Protein AF-0000000087420999 (afdb_homodimer)

Sequence (1184 aa):
MGWEAWYTLAVTALIVGTLAFGRVGADIVFVGGVTLLIAAGVITEKEALQGLSEPSLVTIGALFVVAAGLQETGAMAFLSQYVLGKPSTERAAQARIMLPVAIMSAFLNNTPVVAVMMPVIGDWSKKYGQSVSRLLLPLSYAAILGGTCTLIGTSTNMVINDLLIKAGNPGLGMFEIAWLGLPVSLIGIAYVILFCGRLLPDRRPAISHGDDAREYTIELLVEPGSPLVGRTIEEAGLRHLQGVYLIEIDRGGHVLPAVSPQERLQANDRLVFVGVIDSVIDLQKIRGLQPAPDQIFQLKSPRSERRLLEAVVSTTCPLVGKTIREGRFRTVYNAAVIAVARNGQRLEKKIGDISLWPGDTLLLEAHPSFLERQKNSRDFFLVSMLQDSAQPRHERAWIALGILAAMVTVVSLDFMTMPLAPMLAAGLMLIFRCCGGADARRAVDWQVLIVIAAGFALSQAMTSSGAAEGVSDLLVKAVGNNHPYLALAAIYFITMVFTNLITNVAAAVIIVPIAIKTANDVGVSQLPFVMAVMVAASIALATPMSYQTNLMVYGPGGYRLFDYVKLGAPLSIILWIVTVLLAPQIWPFRPFMGWEAWYTLAVTALIVGTLAFGRVGADIVFVGGVTLLIAAGVITEKEALQGLSEPSLVTIGALFVVAAGLQETGAMAFLSQYVLGKPSTERAAQARIMLPVAIMSAFLNNTPVVAVMMPVIGDWSKKYGQSVSRLLLPLSYAAILGGTCTLIGTSTNMVINDLLIKAGNPGLGMFEIAWLGLPVSLIGIAYVILFCGRLLPDRRPAISHGDDAREYTIELLVEPGSPLVGRTIEEAGLRHLQGVYLIEIDRGGHVLPAVSPQERLQANDRLVFVGVIDSVIDLQKIRGLQPAPDQIFQLKSPRSERRLLEAVVSTTCPLVGKTIREGRFRTVYNAAVIAVARNGQRLEKKIGDISLWPGDTLLLEAHPSFLERQKNSRDFFLVSMLQDSAQPRHERAWIALGILAAMVTVVSLDFMTMPLAPMLAAGLMLIFRCCGGADARRAVDWQVLIVIAAGFALSQAMTSSGAAEGVSDLLVKAVGNNHPYLALAAIYFITMVFTNLITNVAAAVIIVPIAIKTANDVGVSQLPFVMAVMVAASIALATPMSYQTNLMVYGPGGYRLFDYVKLGAPLSIILWIVTVLLAPQIWPFRPF

Foldseek 3Di:
DDPLLVLLVVLLVQLLVVQLVPPDFNLVSLVVSLVVSCVVVLDDPVLLQVLLVQLLLLLLLLLLLLLLLLVLQCLLVVQLVVQQPQAPDLLSNLCSQLVSLLQVLLQHPLVSNLVSCLVVLVLVCQVNVAFSLLRQLSNSQSSLLSLQQFCNSYSQSVLLQSVCVVVVDDGDAGRNSNLLSVVLSVVLSVLSSVCSVPQTDRDGPPPCCVVQAQKWKFKWWQADVWPQAFPFCVRLVNDRQPQKHFAWKQDPNDIHGPRDSRDGDHHGIITIIIGHPVSVLVQLQRTRIGGPPPPDDPLPDPLQQKFKKKWFFAPPAPQAQHFCQRSVVCVVLVKDFRTKTAPSYGDPDDNRGDHDHGGIITTIIHGPVSCVVCCPPNRTPHMGTDPPSRHRSNVCNVVSVVLSVVLSVCSNVVVDDSSVSSNVSSVSSDVVPSDHPVSSVVSRDVSVSSSSSSLSSSLVSCQSSCNLVVVLVVLCVVQDLACVLSSLLVLLVQLLVSLLSRPLNSSLSNSLSNQQNNLVSSPFDSQLSSSSSSSSSSLRQQALPSDDSSVVVCVVSVDDNVSSNSSRVVSSVVSSVSSSVVSCVSPPRHDD/DDPLLVLLVVLLVQLLVVQLVPPDFNLVSLVVSLVVSCVVVLDDPVLLQVLLVQLLLLLLLLLLLLLLLLVLQCLLVVLLVVQQPQDPDLLSNLCSQLVSLLQVLLQHPLVSNLVSCLVVLVLVCQVNVAFSLLRQLSNSQSSLLSLQQFCNSYSQSVLLQSVCVVVPDDGDAGRNSNLLSVVLSVVLSVLSSVCSVPQTDRDGPPPCCVVQAQKWKFKWWQADVWPQAFPFCVRLVNDRQPQKHFAWKQDPNDTHGPRDSRDRDHHGIITIIIGHPVSVLVQLQRTRIGGPPPPDDPLPDPLQQKFKKKWFFAPPAPQAQHFCQRSVVCVVLVKDFRTKTAPSYGDPDDNRGDHDHGGIITTITHGPVSCVVCCPPNRTPHMGTDPPSRHRSNVCNVVSVVLSVVLSVCSNVVVDDSSVSSNVSSVSSDVVPSDHPVSSVVSRDVSVSSSSSSLSSSLVSCQSSCNLVVVLVVLCVVQDLACVLSSLLVLLVQLLVSLLSRPLNSSLSNSLSNLQNNLVSSPFDSQLSSSSSSSSSSLRQQALPSDDSSVVVCVVSVDDNVSSNSSRVVSSVVSSVSSSVVSCVSPPRHDD

Secondary structure (DSSP, 8-state):
--HHHHHHHHHHHHHHHHHHHT-S-HHHHHHHHHHHHHHHTSS-HHHHHGGGG-HHHHHHHHHHHHHHHHHHHTHHHHHHHHHH---SSHHHHHHHHHHHHHHHHHHS-HHHHHHHHHHHHHHHHHHHT--THHHHHHHHHHHHHHHTSSTTSSHHHHHHHHHHHHTTPPPPPTTTTHHHHHHHHHHHHHHHHHHHHHHS----------TTS-PEEEEEEE-TT-TTTT-BTTTTT-TT-TTEEEEEEEETTEEEES--TTPBP-TT-EEEEEE-HHHHHHHHTSTTEEE---SS---SS-GGG-EEEEEEEPTT-TTTTSBTTTTTHHHHHSEEEEEEEETTEE--S-GGGPBP-TT-EEEEEE-THHHHHHTT-TTEEEEEEPTT-PPP-GGGHHHHHHHHHHHHHHHHTTSS-TTHHHHHHHHHHHHTTSS-HHHHHHH--HHHHHHHHHHHHHHHHHHHHSHHHHHHHHHHHHH-TT-HHHHHHHHHHHHHHHHHHS-HHHHHHHHHHHHHHHHHHHTS-SHHHHHHHHHHHH---SSGGGSHHHHHHHHHHT--HHHHHHHHHHHHHHHHHHHHHHHHHHS-SS--/--HHHHHHHHHHHHHHHHHHHT-S-HHHHHHHHHHHHHHHTSS-HHHHHGGGG-HHHHHHHHHHHHHHHHHHHTHHHHHHHHHH---SSHHHHHHHHHHHHHHHHHHS-HHHHHHHHHHHHHHHHHHHT--THHHHHHHHHHHHHHTTSSTTSSHHHHHHHHHHHHTTPPPPPTTTTHHHHHHHHHHHHHHHHHHHHHHS----------TTS-PEEEEEEE-TT-TTTT-BTTTTT-TT-TTEEEEEEEETTEEEES--TTPBP-TT-EEEEEE-HHHHHHHHTSTTEEE---SS---SS-GGG-EEEEEEEPTT-TTTTSBTTTTTHHHHHSEEEEEEEETTEE--S-GGGPBP-TTPEEEEEE-THHHHHHTT-TTEEEEEEPTT-PPP-GGGHHHHHHHHHHHHHHHHTTSS-TTHHHHHHHHHHHHTTSS-HHHHHHH--HHHHHHHHHHHHHHHHHHHHSHHHHHHHHHHHHH-TT-HHHHHHHHHHHHHHHHHHS-HHHHHHHHHHHHHHHHHHHTS-SHHHHHHHHHHHH---SSGGGSHHHHHHHHHHT--HHHHHHHHHHHHHHHHHHHHHHHHHHS-SS--

InterPro domains:
  IPR004680 Citrate transporter-like domain [PF03600] (19-533)
  IPR006037 Regulator of K+ conductance, C-terminal [PF02080] (219-286)
  IPR006037 Regulator of K+ conductance, C-terminal [PF02080] (308-369)
  IPR006037 Regulator of K+ conductance, C-terminal [PS51202] (204-289)
  IPR006037 Regulator of K+ conductance, C-terminal [PS51202] (294-380)
  IPR036721 Regulator of K+ conductance, C-terminal domain superfamily [G3DSA:3.30.70.1450] (212-289)
  IPR036721 Regulator of K+ conductance, C-terminal domain superfamily [G3DSA:3.30.70.1450] (303-378)
  IPR036721 Regulator of K+ conductance, C-terminal domain superfamily [SSF116726] (212-292)
  IPR036721 Regulator of K+ conductance, C-terminal domain superfamily [SSF116726] (296-381)
  IPR051679 Divalent Anion Sodium Symporter-Related Transporters [PTHR43652] (2-589)

Radius of gyration: 32.13 Å; Cα contacts (8 Å, |Δi|>4): 2310; chains: 2; bounding box: 83×83×74 Å

Nearest PDB structures (foldseek):
  6ol1-assembly1_B  TM=7.161E-01  e=6.804E-13  Vibrio cholerae O1 biovar El Tor str. N16961
  6okz-assembly2_A  TM=7.487E-01  e=1.018E-11  Vibrio cholerae O1 biovar El Tor str. N16961
  6ol0-assembly2_B  TM=7.456E-01  e=5.677E-11  Vibrio cholerae O1 biovar El Tor str. N16961
  4f35-assembly1_C  TM=7.192E-01  e=1.129E-10  Vibrio cholerae
  4f35-assembly1_D  TM=7.347E-01  e=3.660E-09  Vibrio cholerae

Organism: NCBI:txid2527985

pLDDT: mean 82.9, std 16.05, range [33.03, 98.25]

Structure (mmCIF, N/CA/C/O backbone):
data_AF-0000000087420999-model_v1
#
loop_
_entity.id
_entity.type
_entity.pdbx_description
1 polymer 'Citrate transporter'
#
loop_
_atom_site.group_PDB
_atom_site.id
_atom_site.type_symbol
_atom_site.label_atom_id
_atom_site.label_alt_id
_atom_site.label_comp_id
_atom_site.label_asym_id
_atom_site.label_entity_id
_atom_site.label_seq_id
_atom_site.pdbx_PDB_ins_code
_atom_site.Cartn_x
_atom_site.Cartn_y
_atom_site.Cartn_z
_atom_site.occupancy
_atom_site.B_iso_or_equiv
_atom_site.auth_seq_id
_atom_site.auth_comp_id
_atom_site.auth_asym_id
_atom_site.auth_atom_id
_atom_site.pdbx_PDB_model_num
ATOM 1 N N . MET A 1 1 ? -13.289 -35.469 14.383 1 84.81 1 MET A N 1
ATOM 2 C CA . MET A 1 1 ? -12.422 -34.5 13.719 1 84.81 1 MET A CA 1
ATOM 3 C C . MET A 1 1 ? -10.953 -34.812 13.992 1 84.81 1 MET A C 1
ATOM 5 O O . MET A 1 1 ? -10.586 -35.188 15.102 1 84.81 1 MET A O 1
ATOM 9 N N . GLY A 1 2 ? -10.18 -34.812 13.016 1 92.25 2 GLY A N 1
ATOM 10 C CA . GLY A 1 2 ? -8.742 -35 13.156 1 92.25 2 GLY A CA 1
ATOM 11 C C . GLY A 1 2 ? -8.062 -33.844 13.828 1 92.25 2 GLY A C 1
ATOM 12 O O . GLY A 1 2 ? -8.688 -32.812 14.102 1 92.25 2 GLY A O 1
ATOM 13 N N . TRP A 1 3 ? -6.812 -33.938 14.227 1 96.19 3 TRP A N 1
ATOM 14 C CA . TRP A 1 3 ? -6.078 -32.875 14.922 1 96.19 3 TRP A CA 1
ATOM 15 C C . TRP A 1 3 ? -5.996 -31.641 14.055 1 96.19 3 TRP A C 1
ATOM 17 O O . TRP A 1 3 ? -5.996 -30.516 14.578 1 96.19 3 TRP A O 1
ATOM 27 N N . GLU A 1 4 ? -5.918 -31.859 12.703 1 97.31 4 GLU A N 1
ATOM 28 C CA . GLU A 1 4 ? -5.859 -30.734 11.781 1 97.31 4 GLU A CA 1
ATOM 29 C C . GLU A 1 4 ? -7.105 -29.859 11.898 1 97.31 4 GLU A C 1
ATOM 31 O O . GLU A 1 4 ? -7.02 -28.641 11.844 1 97.31 4 GLU A O 1
ATOM 36 N N . ALA A 1 5 ? -8.219 -30.5 11.992 1 97.56 5 ALA A N 1
ATOM 37 C CA . ALA A 1 5 ? -9.484 -29.781 12.133 1 97.56 5 ALA A CA 1
ATOM 38 C C . ALA A 1 5 ? -9.523 -29 13.438 1 97.56 5 ALA A C 1
ATOM 40 O O . ALA A 1 5 ? -9.906 -27.828 13.453 1 97.56 5 ALA A O 1
ATOM 41 N N . TRP A 1 6 ? -9.094 -29.578 14.531 1 97.62 6 TRP A N 1
ATOM 42 C CA . TRP A 1 6 ? -9.078 -28.906 15.836 1 97.62 6 TRP A CA 1
ATOM 43 C C . TRP A 1 6 ? -8.086 -27.75 15.844 1 97.62 6 TRP A C 1
ATOM 45 O O . TRP A 1 6 ? -8.359 -26.703 16.422 1 97.62 6 TRP A O 1
ATOM 55 N N . TYR A 1 7 ? -6.914 -28 15.234 1 98.06 7 TYR A N 1
ATOM 56 C CA . TYR A 1 7 ? -5.914 -26.938 15.141 1 98.06 7 TYR A CA 1
ATOM 57 C C . TYR A 1 7 ? -6.441 -25.766 14.328 1 98.06 7 TYR A C 1
ATOM 59 O O . TYR A 1 7 ? -6.234 -24.609 14.695 1 98.06 7 TYR A O 1
ATOM 67 N N . THR A 1 8 ? -7.121 -26.078 13.188 1 98.06 8 THR A N 1
ATOM 68 C CA . THR A 1 8 ? -7.703 -25.031 12.352 1 98.06 8 THR A CA 1
ATOM 69 C C . THR A 1 8 ? -8.742 -24.234 13.133 1 98.06 8 THR A C 1
ATOM 71 O O . THR A 1 8 ? -8.766 -23 13.062 1 98.06 8 THR A O 1
ATOM 74 N N . LEU A 1 9 ? -9.594 -24.906 13.914 1 97.94 9 LEU A N 1
ATOM 75 C CA . LEU A 1 9 ? -10.602 -24.234 14.727 1 97.94 9 LEU A CA 1
ATOM 76 C C . LEU A 1 9 ? -9.953 -23.375 15.812 1 97.94 9 LEU A C 1
ATOM 78 O O . LEU A 1 9 ? -10.438 -22.297 16.125 1 97.94 9 LEU A O 1
ATOM 82 N N . ALA A 1 10 ? -8.906 -23.875 16.375 1 98.19 10 ALA A N 1
ATOM 83 C CA . ALA A 1 10 ? -8.188 -23.109 17.391 1 98.19 10 ALA A CA 1
ATOM 84 C C . ALA A 1 10 ? -7.602 -21.828 16.812 1 98.19 10 ALA A C 1
ATOM 86 O O . ALA A 1 10 ? -7.691 -20.766 17.422 1 98.19 10 ALA A O 1
ATOM 87 N N . VAL A 1 11 ? -6.93 -21.984 15.609 1 98.06 11 VAL A N 1
ATOM 88 C CA . VAL A 1 11 ? -6.352 -20.828 14.953 1 98.06 11 VAL A CA 1
ATOM 89 C C . VAL A 1 11 ? -7.457 -19.844 14.586 1 98.06 11 VAL A C 1
ATOM 91 O O . VAL A 1 11 ? -7.293 -18.625 14.742 1 98.06 11 VAL A O 1
ATOM 94 N N . THR A 1 12 ? -8.586 -20.359 14.062 1 97.44 12 THR A N 1
ATOM 95 C CA . THR A 1 12 ? -9.719 -19.516 13.727 1 97.44 12 THR A CA 1
ATOM 96 C C . THR A 1 12 ? -10.242 -18.781 14.961 1 97.44 12 THR A C 1
ATOM 98 O O . THR A 1 12 ? -10.523 -17.594 14.914 1 97.44 12 THR A O 1
ATOM 101 N N . ALA A 1 13 ? -10.367 -19.484 16.062 1 97.19 13 ALA A N 1
ATOM 102 C CA . ALA A 1 13 ? -10.797 -18.875 17.328 1 97.19 13 ALA A CA 1
ATOM 103 C C . ALA A 1 13 ? -9.828 -17.797 17.781 1 97.19 13 ALA A C 1
ATOM 105 O O . ALA A 1 13 ? -10.242 -16.766 18.312 1 97.19 13 ALA A O 1
ATOM 106 N N . LEU A 1 14 ? -8.578 -18.094 17.562 1 96.69 14 LEU A N 1
ATOM 107 C CA . LEU A 1 14 ? -7.562 -17.109 17.891 1 96.69 14 LEU A CA 1
ATOM 108 C C . LEU A 1 14 ? -7.723 -15.852 17.047 1 96.69 14 LEU A C 1
ATOM 110 O O . LEU A 1 14 ? -7.594 -14.734 17.547 1 96.69 14 LEU A O 1
ATOM 114 N N . ILE A 1 15 ? -7.953 -16.031 15.758 1 96.69 15 ILE A N 1
ATOM 115 C CA . ILE A 1 15 ? -8.156 -14.922 14.844 1 96.69 15 ILE A CA 1
ATOM 116 C C . ILE A 1 15 ? -9.375 -14.109 15.281 1 96.69 15 ILE A C 1
ATOM 118 O O . ILE A 1 15 ? -9.289 -12.891 15.445 1 96.69 15 ILE A O 1
ATOM 122 N N . VAL A 1 16 ? -10.484 -14.766 15.555 1 95.44 16 VAL A N 1
ATOM 123 C CA . VAL A 1 16 ? -11.734 -14.117 15.953 1 95.44 16 VAL A CA 1
ATOM 124 C C . VAL A 1 16 ? -11.539 -13.398 17.281 1 95.44 16 VAL A C 1
ATOM 126 O O . VAL A 1 16 ? -11.938 -12.242 17.438 1 95.44 16 VAL A O 1
ATOM 129 N N . GLY A 1 17 ? -10.914 -14.055 18.219 1 95.06 17 GLY A N 1
ATOM 130 C CA . GLY A 1 17 ? -10.672 -13.461 19.531 1 95.06 17 GLY A CA 1
ATOM 131 C C . GLY A 1 17 ? -9.812 -12.211 19.469 1 95.06 17 GLY A C 1
ATOM 132 O O . GLY A 1 17 ? -10.117 -11.203 20.109 1 95.06 17 GLY A O 1
ATOM 133 N N . THR A 1 18 ? -8.766 -12.328 18.703 1 94.12 18 THR A N 1
ATOM 134 C CA . THR A 1 18 ? -7.848 -11.195 18.594 1 94.12 18 THR A CA 1
ATOM 135 C C . THR A 1 18 ? -8.531 -10.016 17.891 1 94.12 18 THR A C 1
ATOM 137 O O . THR A 1 18 ? -8.344 -8.859 18.297 1 94.12 18 THR A O 1
ATOM 140 N N . LEU A 1 19 ? -9.266 -10.242 16.891 1 91.75 19 LEU A N 1
ATOM 141 C CA . LEU A 1 19 ? -9.945 -9.18 16.156 1 91.75 19 LEU A CA 1
ATOM 142 C C . LEU A 1 19 ? -11.039 -8.547 17.016 1 91.75 19 LEU A C 1
ATOM 144 O O . LEU A 1 19 ? -11.266 -7.34 16.938 1 91.75 19 LEU A O 1
ATOM 148 N N . ALA A 1 20 ? -11.719 -9.328 17.781 1 88.94 20 ALA A N 1
ATOM 149 C CA . ALA A 1 20 ? -12.789 -8.836 18.641 1 88.94 20 ALA A CA 1
ATOM 150 C C . ALA A 1 20 ? -12.266 -7.828 19.672 1 88.94 20 ALA A C 1
ATOM 152 O O . ALA A 1 20 ? -12.961 -6.887 20.047 1 88.94 20 ALA A O 1
ATOM 153 N N . PHE A 1 21 ? -11.055 -7.961 20 1 85.5 21 PHE A N 1
ATOM 154 C CA . PHE A 1 21 ? -10.469 -7.059 20.984 1 85.5 21 PHE A CA 1
ATOM 155 C C . PHE A 1 21 ? -10.023 -5.758 20.312 1 85.5 21 PHE A C 1
ATOM 157 O O . PHE A 1 21 ? -9.828 -4.746 21 1 85.5 21 PHE A O 1
ATOM 164 N N . GLY A 1 22 ? -9.805 -5.734 19.078 1 77.5 22 GLY A N 1
ATOM 165 C CA . GLY A 1 22 ? -9.648 -4.527 18.297 1 77.5 22 GLY A CA 1
ATOM 166 C C . GLY A 1 22 ? -8.273 -3.898 18.422 1 77.5 22 GLY A C 1
ATOM 167 O O . GLY A 1 22 ? -8.078 -2.742 18.047 1 77.5 22 GLY A O 1
ATOM 168 N N . ARG A 1 23 ? -7.27 -4.551 18.875 1 78.69 23 ARG A N 1
ATOM 169 C CA . ARG A 1 23 ? -5.977 -3.936 19.141 1 78.69 23 ARG A CA 1
ATOM 170 C C . ARG A 1 23 ? -5.027 -4.109 17.969 1 78.69 23 ARG A C 1
ATOM 172 O O . ARG A 1 23 ? -4.109 -3.305 17.781 1 78.69 23 ARG A O 1
ATOM 179 N N . VAL A 1 24 ? -5.266 -5.172 17.172 1 87.56 24 VAL A N 1
ATOM 180 C CA . VAL A 1 24 ? -4.344 -5.492 16.094 1 87.56 24 VAL A CA 1
ATOM 181 C C . VAL A 1 24 ? -5.086 -5.473 14.758 1 87.56 24 VAL A C 1
ATOM 183 O O . VAL A 1 24 ? -6.262 -5.844 14.688 1 87.56 24 VAL A O 1
ATOM 186 N N . GLY A 1 25 ? -4.406 -4.984 13.781 1 89.69 25 GLY A N 1
ATOM 187 C CA . GLY A 1 25 ? -5.004 -4.953 12.453 1 89.69 25 GLY A CA 1
ATOM 188 C C . GLY A 1 25 ? -5.359 -6.332 11.93 1 89.69 25 GLY A C 1
ATOM 189 O O . GLY A 1 25 ? -4.648 -7.305 12.188 1 89.69 25 GLY A O 1
ATOM 190 N N . ALA A 1 26 ? -6.453 -6.359 11.219 1 92.69 26 ALA A N 1
ATOM 191 C CA . ALA A 1 26 ? -6.957 -7.625 10.695 1 92.69 26 ALA A CA 1
ATOM 192 C C . ALA A 1 26 ? -5.945 -8.266 9.75 1 92.69 26 ALA A C 1
ATOM 194 O O . ALA A 1 26 ? -5.816 -9.492 9.719 1 92.69 26 ALA A O 1
ATOM 195 N N . ASP A 1 27 ? -5.234 -7.465 8.977 1 94.12 27 ASP A N 1
ATOM 196 C CA . ASP A 1 27 ? -4.246 -7.98 8.031 1 94.12 27 ASP A CA 1
ATOM 197 C C . ASP A 1 27 ? -3.15 -8.758 8.758 1 94.12 27 ASP A C 1
ATOM 199 O O . ASP A 1 27 ? -2.824 -9.883 8.375 1 94.12 27 ASP A O 1
ATOM 203 N N . ILE A 1 28 ? -2.666 -8.234 9.844 1 94.75 28 ILE A N 1
ATOM 204 C CA . ILE A 1 28 ? -1.601 -8.859 10.617 1 94.75 28 ILE A CA 1
ATOM 205 C C . ILE A 1 28 ? -2.115 -10.148 11.258 1 94.75 28 ILE A C 1
ATOM 207 O O . ILE A 1 28 ? -1.438 -11.18 11.234 1 94.75 28 ILE A O 1
ATOM 211 N N . VAL A 1 29 ? -3.332 -10.109 11.773 1 95.81 29 VAL A N 1
ATOM 212 C CA . VAL A 1 29 ? -3.916 -11.25 12.469 1 95.81 29 VAL A CA 1
ATOM 213 C C . VAL A 1 29 ? -4.145 -12.398 11.492 1 95.81 29 VAL A C 1
ATOM 215 O O . VAL A 1 29 ? -3.801 -13.547 11.781 1 95.81 29 VAL A O 1
ATOM 218 N N . PHE A 1 30 ? -4.656 -12.078 10.352 1 97.06 30 PHE A N 1
ATOM 219 C CA . PHE A 1 30 ? -4.949 -13.109 9.367 1 97.06 30 PHE A CA 1
ATOM 220 C C . PHE A 1 30 ? -3.664 -13.719 8.82 1 97.06 30 PHE A C 1
ATOM 222 O O . PHE A 1 30 ? -3.553 -14.938 8.688 1 97.06 30 PHE A O 1
ATOM 229 N N . VAL A 1 31 ? -2.691 -12.914 8.453 1 97.06 31 VAL A N 1
ATOM 230 C CA . VAL A 1 31 ? -1.422 -13.43 7.949 1 97.06 31 VAL A CA 1
ATOM 231 C C . VAL A 1 31 ? -0.745 -14.281 9.016 1 97.06 31 VAL A C 1
ATOM 233 O O . VAL A 1 31 ? -0.17 -15.328 8.711 1 97.06 31 VAL A O 1
ATOM 236 N N . GLY A 1 32 ? -0.788 -13.789 10.258 1 97.25 32 GLY A N 1
ATOM 237 C CA . GLY A 1 32 ? -0.264 -14.586 11.352 1 97.25 32 GLY A CA 1
ATOM 238 C C . GLY A 1 32 ? -0.926 -15.945 11.469 1 97.25 32 GLY A C 1
ATOM 239 O O . GLY A 1 32 ? -0.248 -16.969 11.648 1 97.25 32 GLY A O 1
ATOM 240 N N . GLY A 1 33 ? -2.266 -15.977 11.422 1 97.62 33 GLY A N 1
ATOM 241 C CA . GLY A 1 33 ? -2.996 -17.234 11.469 1 97.62 33 GLY A CA 1
ATOM 242 C C . GLY A 1 33 ? -2.623 -18.188 10.352 1 97.62 33 GLY A C 1
ATOM 243 O O . GLY A 1 33 ? -2.406 -19.375 10.586 1 97.62 33 GLY A O 1
ATOM 244 N N . VAL A 1 34 ? -2.508 -17.672 9.125 1 97.69 34 VAL A N 1
ATOM 245 C CA . VAL A 1 34 ? -2.156 -18.5 7.969 1 97.69 34 VAL A CA 1
ATOM 246 C C . VAL A 1 34 ? -0.739 -19.047 8.133 1 97.69 34 VAL A C 1
ATOM 248 O O . VAL A 1 34 ? -0.468 -20.203 7.801 1 97.69 34 VAL A O 1
ATOM 251 N N . THR A 1 35 ? 0.16 -18.203 8.641 1 97.81 35 THR A N 1
ATOM 252 C CA . THR A 1 35 ? 1.534 -18.625 8.883 1 97.81 35 THR A CA 1
ATOM 253 C C . THR A 1 35 ? 1.573 -19.797 9.852 1 97.81 35 THR A C 1
ATOM 255 O O . THR A 1 35 ? 2.314 -20.766 9.641 1 97.81 35 THR A O 1
ATOM 258 N N . LEU A 1 36 ? 0.751 -19.734 10.875 1 97.88 36 LEU A N 1
ATOM 259 C CA . LEU A 1 36 ? 0.679 -20.812 11.844 1 97.88 36 LEU A CA 1
ATOM 260 C C . LEU A 1 36 ? 0.142 -22.094 11.203 1 97.88 36 LEU A C 1
ATOM 262 O O . LEU A 1 36 ? 0.597 -23.188 11.516 1 97.88 36 LEU A O 1
ATOM 266 N N . LEU A 1 37 ? -0.816 -21.953 10.32 1 98.19 37 LEU A N 1
ATOM 267 C CA . LEU A 1 37 ? -1.403 -23.109 9.648 1 98.19 37 LEU A CA 1
ATOM 268 C C . LEU A 1 37 ? -0.391 -23.766 8.719 1 98.19 37 LEU A C 1
ATOM 270 O O . LEU A 1 37 ? -0.318 -25 8.648 1 98.19 37 LEU A O 1
ATOM 274 N N . ILE A 1 38 ? 0.401 -22.953 7.992 1 97.56 38 ILE A N 1
ATOM 275 C CA . ILE A 1 38 ? 1.443 -23.484 7.125 1 97.56 38 ILE A CA 1
ATOM 276 C C . ILE A 1 38 ? 2.512 -24.188 7.965 1 97.56 38 ILE A C 1
ATOM 278 O O . ILE A 1 38 ? 2.938 -25.297 7.645 1 97.56 38 ILE A O 1
ATOM 282 N N . ALA A 1 39 ? 2.916 -23.547 9.055 1 96.56 39 ALA A N 1
ATOM 283 C CA . ALA A 1 39 ? 3.975 -24.062 9.922 1 96.56 39 ALA A CA 1
ATOM 284 C C . ALA A 1 39 ? 3.586 -25.422 10.508 1 96.56 39 ALA A C 1
ATOM 286 O O . ALA A 1 39 ? 4.438 -26.297 10.688 1 96.56 39 ALA A O 1
ATOM 287 N N . ALA A 1 40 ? 2.301 -25.594 10.742 1 96.88 40 ALA A N 1
ATOM 288 C CA . ALA A 1 40 ? 1.816 -26.844 11.328 1 96.88 40 ALA A CA 1
ATOM 289 C C . ALA A 1 40 ? 1.58 -27.906 10.25 1 96.88 40 ALA A C 1
ATOM 291 O O . ALA A 1 40 ? 1.368 -29.078 10.562 1 96.88 40 ALA A O 1
ATOM 292 N N . GLY A 1 41 ? 1.567 -27.484 9 1 95.75 41 GLY A N 1
ATOM 293 C CA . GLY A 1 41 ? 1.383 -28.422 7.898 1 95.75 41 GLY A CA 1
ATOM 294 C C . GLY A 1 41 ? -0.076 -28.703 7.602 1 95.75 41 GLY A C 1
ATOM 295 O O . GLY A 1 41 ? -0.395 -29.703 6.945 1 95.75 41 GLY A O 1
ATOM 296 N N . VAL A 1 42 ? -0.978 -27.938 8.148 1 97.12 42 VAL A N 1
ATOM 297 C CA . VAL A 1 42 ? -2.404 -28.109 7.906 1 97.12 42 VAL A CA 1
ATOM 298 C C . VAL A 1 42 ? -2.723 -27.797 6.445 1 97.12 42 VAL A C 1
ATOM 300 O O . VAL A 1 42 ? -3.545 -28.469 5.82 1 97.12 42 VAL A O 1
ATOM 303 N N . ILE A 1 43 ? -2.109 -26.719 5.918 1 96.5 43 ILE A N 1
ATOM 304 C CA . ILE A 1 43 ? -2.203 -26.391 4.5 1 96.5 43 ILE A CA 1
ATOM 305 C C . ILE A 1 43 ? -0.802 -26.203 3.924 1 96.5 43 ILE A C 1
ATOM 307 O O . ILE A 1 43 ? 0.119 -25.797 4.637 1 96.5 43 ILE A O 1
ATOM 311 N N . THR A 1 44 ? -0.69 -26.547 2.705 1 96.5 44 THR A N 1
ATOM 312 C CA . THR A 1 44 ? 0.59 -26.375 2.027 1 96.5 44 THR A CA 1
ATOM 313 C C . THR A 1 44 ? 0.808 -24.906 1.655 1 96.5 44 THR A C 1
ATOM 315 O O . THR A 1 44 ? -0.137 -24.125 1.646 1 96.5 44 THR A O 1
ATOM 318 N N . GLU A 1 45 ? 2.029 -24.547 1.4 1 95.31 45 GLU A N 1
ATOM 319 C CA . GLU A 1 45 ? 2.365 -23.203 0.948 1 95.31 45 GLU A CA 1
ATOM 320 C C . GLU A 1 45 ? 1.634 -22.859 -0.345 1 95.31 45 GLU A C 1
ATOM 322 O O . GLU A 1 45 ? 1.124 -21.734 -0.496 1 95.31 45 GLU A O 1
ATOM 327 N N . LYS A 1 46 ? 1.609 -23.797 -1.215 1 94.25 46 LYS A N 1
ATOM 328 C CA . LYS A 1 46 ? 0.938 -23.578 -2.492 1 94.25 46 LYS A CA 1
ATOM 329 C C . LYS A 1 46 ? -0.542 -23.266 -2.291 1 94.25 46 LYS A C 1
ATOM 331 O O . LYS A 1 46 ? -1.074 -22.344 -2.904 1 94.25 46 LYS A O 1
ATOM 336 N N . GLU A 1 47 ? -1.141 -24.031 -1.415 1 95.5 47 GLU A N 1
ATOM 337 C CA . GLU A 1 47 ? -2.553 -23.812 -1.114 1 95.5 47 GLU A CA 1
ATOM 338 C C . GLU A 1 47 ? -2.775 -22.438 -0.478 1 95.5 47 GLU A C 1
ATOM 340 O O . GLU A 1 47 ? -3.732 -21.734 -0.817 1 95.5 47 GLU A O 1
ATOM 345 N N . ALA A 1 48 ? -1.905 -22.125 0.407 1 96.06 48 ALA A N 1
ATOM 346 C CA . ALA A 1 48 ? -2.031 -20.859 1.13 1 96.06 48 ALA A CA 1
ATOM 347 C C . ALA A 1 48 ? -1.842 -19.672 0.193 1 96.06 48 ALA A C 1
ATOM 349 O O . ALA A 1 48 ? -2.545 -18.656 0.308 1 96.06 48 ALA A O 1
ATOM 350 N N . LEU A 1 49 ? -0.963 -19.797 -0.765 1 96 49 LEU A N 1
ATOM 351 C CA . LEU A 1 49 ? -0.603 -18.672 -1.626 1 96 49 LEU A CA 1
ATOM 352 C C . LEU A 1 49 ? -1.592 -18.531 -2.777 1 96 49 LEU A C 1
ATOM 354 O O . LEU A 1 49 ? -1.641 -17.5 -3.436 1 96 49 LEU A O 1
ATOM 358 N N . GLN A 1 50 ? -2.371 -19.516 -3.014 1 93.88 50 GLN A N 1
ATOM 359 C CA . GLN A 1 50 ? -3.35 -19.484 -4.098 1 93.88 50 GLN A CA 1
ATOM 360 C C . GLN A 1 50 ? -4.379 -18.391 -3.881 1 93.88 50 GLN A C 1
ATOM 362 O O . GLN A 1 50 ? -4.965 -17.875 -4.84 1 93.88 50 GLN A O 1
ATOM 367 N N . GLY A 1 51 ? -4.57 -18.062 -2.662 1 92.69 51 GLY A N 1
ATOM 368 C CA . GLY A 1 51 ? -5.492 -17 -2.344 1 92.69 51 GLY A CA 1
ATOM 369 C C . GLY A 1 51 ? -5.109 -15.672 -2.977 1 92.69 51 GLY A C 1
ATOM 370 O O . GLY A 1 51 ? -5.973 -14.836 -3.256 1 92.69 51 GLY A O 1
ATOM 371 N N . LEU A 1 52 ? -3.846 -15.508 -3.271 1 95.5 52 LEU A N 1
ATOM 372 C CA . LEU A 1 52 ? -3.334 -14.266 -3.844 1 95.5 52 LEU A CA 1
ATOM 373 C C . LEU A 1 52 ? -3.668 -14.172 -5.328 1 95.5 52 LEU A C 1
ATOM 375 O O . LEU A 1 52 ? -3.635 -13.086 -5.91 1 95.5 52 LEU A O 1
ATOM 379 N N . SER A 1 53 ? -4.004 -15.281 -5.902 1 95.75 53 SER A N 1
ATOM 380 C CA . SER A 1 53 ? -4.25 -15.289 -7.344 1 95.75 53 SER A CA 1
ATOM 381 C C . SER A 1 53 ? -5.742 -15.406 -7.645 1 95.75 53 SER A C 1
ATOM 383 O O . SER A 1 53 ? -6.129 -15.742 -8.766 1 95.75 53 SER A O 1
ATOM 385 N N . GLU A 1 54 ? -6.574 -15.195 -6.613 1 96.12 54 GLU A N 1
ATOM 386 C CA . GLU A 1 54 ? -8.016 -15.227 -6.84 1 96.12 54 GLU A CA 1
ATOM 387 C C . GLU A 1 54 ? -8.477 -14.008 -7.633 1 96.12 54 GLU A C 1
ATOM 389 O O . GLU A 1 54 ? -8 -12.891 -7.402 1 96.12 54 GLU A O 1
ATOM 394 N N . PRO A 1 55 ? -9.414 -14.164 -8.57 1 96.06 55 PRO A N 1
ATOM 395 C CA . PRO A 1 55 ? -9.867 -13.07 -9.43 1 96.06 55 PRO A CA 1
ATOM 396 C C . PRO A 1 55 ? -10.438 -11.898 -8.641 1 96.06 55 PRO A C 1
ATOM 398 O O . PRO A 1 55 ? -10.258 -10.742 -9.031 1 96.06 55 PRO A O 1
ATOM 401 N N . SER A 1 56 ? -11.086 -12.219 -7.555 1 95.81 56 SER A N 1
ATOM 402 C CA . SER A 1 56 ? -11.695 -11.156 -6.766 1 95.81 56 SER A CA 1
ATOM 403 C C . SER A 1 56 ? -10.648 -10.172 -6.246 1 95.81 56 SER A C 1
ATOM 405 O O . SER A 1 56 ? -10.906 -8.977 -6.145 1 95.81 56 SER A O 1
ATOM 407 N N . LEU A 1 57 ? -9.477 -10.695 -5.922 1 96 57 LEU A N 1
ATOM 408 C CA . LEU A 1 57 ? -8.43 -9.836 -5.375 1 96 57 LEU A CA 1
ATOM 409 C C . LEU A 1 57 ? -8.023 -8.766 -6.379 1 96 57 LEU A C 1
ATOM 411 O O . LEU A 1 57 ? -7.949 -7.586 -6.035 1 96 57 LEU A O 1
ATOM 415 N N . VAL A 1 58 ? -7.781 -9.109 -7.586 1 95.94 58 VAL A N 1
ATOM 416 C CA . VAL A 1 58 ? -7.355 -8.188 -8.633 1 95.94 58 VAL A CA 1
ATOM 417 C C . VAL A 1 58 ? -8.5 -7.25 -9 1 95.94 58 VAL A C 1
ATOM 419 O O . VAL A 1 58 ? -8.289 -6.059 -9.242 1 95.94 58 VAL A O 1
ATOM 422 N N . THR A 1 59 ? -9.688 -7.824 -9.016 1 96.25 59 THR A N 1
ATOM 423 C CA . THR A 1 59 ? -10.867 -7.023 -9.328 1 96.25 59 THR A CA 1
ATOM 424 C C . THR A 1 59 ? -11.047 -5.91 -8.297 1 96.25 59 THR A C 1
ATOM 426 O O . THR A 1 59 ? -11.25 -4.75 -8.664 1 96.25 59 THR A O 1
ATOM 429 N N . ILE A 1 60 ? -10.992 -6.297 -7.059 1 96.06 60 ILE A N 1
ATOM 430 C CA . ILE A 1 60 ? -11.172 -5.34 -5.973 1 96.06 60 ILE A CA 1
ATOM 431 C C . ILE A 1 60 ? -10.078 -4.277 -6.031 1 96.06 60 ILE A C 1
ATOM 433 O O . ILE A 1 60 ? -10.352 -3.084 -5.895 1 96.06 60 ILE A O 1
ATOM 437 N N . GLY A 1 61 ? -8.828 -4.719 -6.242 1 95.88 61 GLY A N 1
ATOM 438 C CA . GLY A 1 61 ? -7.738 -3.768 -6.402 1 95.88 61 GLY A CA 1
ATOM 439 C C . GLY A 1 61 ? -7.98 -2.764 -7.512 1 95.88 61 GLY A C 1
ATOM 440 O O . GLY A 1 61 ? -7.754 -1.565 -7.336 1 95.88 61 GLY A O 1
ATOM 441 N N . ALA A 1 62 ? -8.422 -3.219 -8.633 1 96.69 62 ALA A N 1
ATOM 442 C CA . ALA A 1 62 ? -8.703 -2.354 -9.773 1 96.69 62 ALA A CA 1
ATOM 443 C C . ALA A 1 62 ? -9.852 -1.402 -9.469 1 96.69 62 ALA A C 1
ATOM 445 O O . ALA A 1 62 ? -9.844 -0.246 -9.898 1 96.69 62 ALA A O 1
ATOM 446 N N . LEU A 1 63 ? -10.789 -1.896 -8.742 1 95.94 63 LEU A N 1
ATOM 447 C CA . LEU A 1 63 ? -11.953 -1.077 -8.43 1 95.94 63 LEU A CA 1
ATOM 448 C C . LEU A 1 63 ? -11.578 0.067 -7.492 1 95.94 63 LEU A C 1
ATOM 450 O O . LEU A 1 63 ? -12.188 1.138 -7.539 1 95.94 63 LEU A O 1
ATOM 454 N N . PHE A 1 64 ? -10.594 -0.133 -6.625 1 94.88 64 PHE A N 1
ATOM 455 C CA . PHE A 1 64 ? -10.102 0.968 -5.805 1 94.88 64 PHE A CA 1
ATOM 456 C C . PHE A 1 64 ? -9.602 2.113 -6.68 1 94.88 64 PHE A C 1
ATOM 458 O O . PHE A 1 64 ? -9.82 3.283 -6.363 1 94.88 64 PHE A O 1
ATOM 465 N N . VAL A 1 65 ? -8.938 1.761 -7.762 1 95.5 65 VAL A N 1
ATOM 466 C CA . VAL A 1 65 ? -8.398 2.764 -8.672 1 95.5 65 VAL A CA 1
ATOM 467 C C . VAL A 1 65 ? -9.539 3.475 -9.391 1 95.5 65 VAL A C 1
ATOM 469 O O . VAL A 1 65 ? -9.516 4.699 -9.555 1 95.5 65 VAL A O 1
ATOM 472 N N . VAL A 1 66 ? -10.516 2.707 -9.781 1 95.62 66 VAL A N 1
ATOM 473 C CA . VAL A 1 66 ? -11.68 3.293 -10.43 1 95.62 66 VAL A CA 1
ATOM 474 C C . VAL A 1 66 ? -12.375 4.262 -9.477 1 95.62 66 VAL A C 1
ATOM 476 O O . VAL A 1 66 ? -12.727 5.379 -9.867 1 95.62 66 VAL A O 1
ATOM 479 N N . ALA A 1 67 ? -12.57 3.838 -8.281 1 92.88 67 ALA A N 1
ATOM 480 C CA . ALA A 1 67 ? -13.188 4.688 -7.266 1 92.88 67 ALA A CA 1
ATOM 481 C C . ALA A 1 67 ? -12.383 5.969 -7.059 1 92.88 67 ALA A C 1
ATOM 483 O O . ALA A 1 67 ? -12.953 7.043 -6.855 1 92.88 67 ALA A O 1
ATOM 484 N N . ALA A 1 68 ? -11.078 5.848 -7.09 1 90.62 68 ALA A N 1
ATOM 485 C CA . ALA A 1 68 ? -10.203 7.012 -6.949 1 90.62 68 ALA A CA 1
ATOM 486 C C . ALA A 1 68 ? -10.438 8.008 -8.086 1 90.62 68 ALA A C 1
ATOM 488 O O . ALA A 1 68 ? -10.438 9.219 -7.863 1 90.62 68 ALA A O 1
ATOM 489 N N . GLY A 1 69 ? -10.516 7.473 -9.289 1 92.62 69 GLY A N 1
ATOM 490 C CA . GLY A 1 69 ? -10.82 8.344 -10.414 1 92.62 69 GLY A CA 1
ATOM 491 C C . GLY A 1 69 ? -12.109 9.125 -10.234 1 92.62 69 GLY A C 1
ATOM 492 O O . GLY A 1 69 ? -12.172 10.32 -10.531 1 92.62 69 GLY A O 1
ATOM 493 N N . LEU A 1 70 ? -13.078 8.484 -9.703 1 91.06 70 LEU A N 1
ATOM 494 C CA . LEU A 1 70 ? -14.367 9.125 -9.469 1 91.06 70 LEU A CA 1
ATOM 495 C C . LEU A 1 70 ? -14.258 10.164 -8.359 1 91.06 70 LEU A C 1
ATOM 497 O O . LEU A 1 70 ? -14.867 11.234 -8.438 1 91.06 70 LEU A O 1
ATOM 501 N N . GLN A 1 71 ? -13.523 9.875 -7.375 1 85.06 71 GLN A N 1
ATOM 502 C CA . GLN A 1 71 ? -13.336 10.789 -6.258 1 85.06 71 GLN A CA 1
ATOM 503 C C . GLN A 1 71 ? -12.531 12.016 -6.68 1 85.06 71 GLN A C 1
ATOM 505 O O . GLN A 1 71 ? -12.891 13.148 -6.348 1 85.06 71 GLN A O 1
ATOM 510 N N . GLU A 1 72 ? -11.461 11.758 -7.453 1 82.94 72 GLU A N 1
ATOM 511 C CA . GLU A 1 72 ? -10.555 12.828 -7.848 1 82.94 72 GLU A CA 1
ATOM 512 C C . GLU A 1 72 ? -11.211 13.758 -8.867 1 82.94 72 GLU A C 1
ATOM 514 O O . GLU A 1 72 ? -10.844 14.93 -8.977 1 82.94 72 GLU A O 1
ATOM 519 N N . THR A 1 73 ? -12.164 13.266 -9.555 1 86.25 73 THR A N 1
ATOM 520 C CA . THR A 1 73 ? -12.828 14.078 -10.562 1 86.25 73 THR A CA 1
ATOM 521 C C . THR A 1 73 ? -14.039 14.797 -9.969 1 86.25 73 THR A C 1
ATOM 523 O O . THR A 1 73 ? -14.625 15.672 -10.602 1 86.25 73 THR A O 1
ATOM 526 N N . GLY A 1 74 ? -14.414 14.422 -8.766 1 79.38 74 GLY A N 1
ATOM 527 C CA . GLY A 1 74 ? -15.586 15.016 -8.133 1 79.38 74 GLY A CA 1
ATOM 528 C C . GLY A 1 74 ? -16.891 14.438 -8.641 1 79.38 74 GLY A C 1
ATOM 529 O O . GLY A 1 74 ? -17.969 14.977 -8.367 1 79.38 74 GLY A O 1
ATOM 530 N N . ALA A 1 75 ? -16.797 13.438 -9.359 1 82.62 75 ALA A N 1
ATOM 531 C CA . ALA A 1 75 ? -18 12.82 -9.914 1 82.62 75 ALA A CA 1
ATOM 532 C C . ALA A 1 75 ? -18.953 12.375 -8.805 1 82.62 75 ALA A C 1
ATOM 534 O O . ALA A 1 75 ? -20.172 12.477 -8.945 1 82.62 75 ALA A O 1
ATOM 535 N N . MET A 1 76 ? -18.484 11.969 -7.734 1 76.88 76 MET A N 1
ATOM 536 C CA . MET A 1 76 ? -19.297 11.508 -6.617 1 76.88 76 MET A CA 1
ATOM 537 C C . MET A 1 76 ? -20.031 12.68 -5.973 1 76.88 76 MET A C 1
ATOM 539 O O . MET A 1 76 ? -21.219 12.562 -5.633 1 76.88 76 MET A O 1
ATOM 543 N N . ALA A 1 77 ? -19.25 13.719 -5.809 1 68.62 77 ALA A N 1
ATOM 544 C CA . ALA A 1 77 ? -19.844 14.914 -5.215 1 68.62 77 ALA A CA 1
ATOM 545 C C . ALA A 1 77 ? -20.922 15.5 -6.125 1 68.62 77 ALA A C 1
ATOM 547 O O . ALA A 1 77 ? -21.953 15.984 -5.645 1 68.62 77 ALA A O 1
ATOM 548 N N . PHE A 1 78 ? -20.609 15.383 -7.395 1 65.56 78 PHE A N 1
ATOM 549 C CA . PHE A 1 78 ? -21.562 15.883 -8.375 1 65.56 78 PHE A CA 1
ATOM 550 C C . PHE A 1 78 ? -22.891 15.148 -8.258 1 65.56 78 PHE A C 1
ATOM 552 O O . PHE A 1 78 ? -23.969 15.773 -8.305 1 65.56 78 PHE A O 1
ATOM 559 N N . LEU A 1 79 ? -22.812 13.992 -8.039 1 65.94 79 LEU A N 1
ATOM 560 C CA . LEU A 1 79 ? -24 13.164 -7.938 1 65.94 79 LEU A CA 1
ATOM 561 C C . LEU A 1 79 ? -24.797 13.508 -6.684 1 65.94 79 LEU A C 1
ATOM 563 O O . LEU A 1 79 ? -26.031 13.438 -6.684 1 65.94 79 LEU A O 1
ATOM 567 N N . SER A 1 80 ? -24.141 14.023 -5.711 1 63.88 80 SER A N 1
ATOM 568 C CA . SER A 1 80 ? -24.781 14.297 -4.422 1 63.88 80 SER A CA 1
ATOM 569 C C . SER A 1 80 ? -25.469 15.648 -4.418 1 63.88 80 SER A C 1
ATOM 571 O O . SER A 1 80 ? -26.562 15.789 -3.859 1 63.88 80 SER A O 1
ATOM 573 N N . GLN A 1 81 ? -24.922 16.594 -4.98 1 60.81 81 GLN A N 1
ATOM 574 C CA . GLN A 1 81 ? -25.453 17.953 -4.934 1 60.81 81 GLN A CA 1
ATOM 575 C C . GLN A 1 81 ? -26.797 18.031 -5.652 1 60.81 81 GLN A C 1
ATOM 577 O O . GLN A 1 81 ? -27.703 18.734 -5.211 1 60.81 81 GLN A O 1
ATOM 582 N N . TYR A 1 82 ? -26.875 17.25 -6.625 1 61.09 82 TYR A N 1
ATOM 583 C CA . TYR A 1 82 ? -28.094 17.344 -7.426 1 61.09 82 TYR A CA 1
ATOM 584 C C . TYR A 1 82 ? -29.25 16.609 -6.754 1 61.09 82 TYR A C 1
ATOM 586 O O . TYR A 1 82 ? -30.422 16.906 -7.012 1 61.09 82 TYR A O 1
ATOM 594 N N . VAL A 1 83 ? -28.828 15.883 -5.789 1 66.88 83 VAL A N 1
ATOM 595 C CA . VAL A 1 83 ? -29.891 15 -5.297 1 66.88 83 VAL A CA 1
ATOM 596 C C . VAL A 1 83 ? -30.391 15.5 -3.945 1 66.88 83 VAL A C 1
ATOM 598 O O . VAL A 1 83 ? -31.547 15.273 -3.582 1 66.88 83 VAL A O 1
ATOM 601 N N . LEU A 1 84 ? -29.688 16.203 -3.154 1 72.31 84 LEU A N 1
ATOM 602 C CA . LEU A 1 84 ? -30.062 16.531 -1.785 1 72.31 84 LEU A CA 1
ATOM 603 C C . LEU A 1 84 ? -31.078 17.656 -1.765 1 72.31 84 LEU A C 1
ATOM 605 O O . LEU A 1 84 ? -32 17.656 -0.931 1 72.31 84 LEU A O 1
ATOM 609 N N . GLY A 1 85 ? -31.141 18.562 -2.717 1 71.38 85 GLY A N 1
ATOM 610 C CA . GLY A 1 85 ? -32.125 19.609 -2.803 1 71.38 85 GLY A CA 1
ATOM 611 C C . GLY A 1 85 ? -32.5 20.203 -1.453 1 71.38 85 GLY A C 1
ATOM 612 O O . GLY A 1 85 ? -31.641 20.312 -0.569 1 71.38 85 GLY A O 1
ATOM 613 N N . LYS A 1 86 ? -33.781 20.781 -1.257 1 72.94 86 LYS A N 1
ATOM 614 C CA . LYS A 1 86 ? -34.312 21.344 -0.015 1 72.94 86 LYS A CA 1
ATOM 615 C C . LYS A 1 86 ? -35.344 20.422 0.614 1 72.94 86 LYS A C 1
ATOM 617 O O . LYS A 1 86 ? -36.469 20.266 0.087 1 72.94 86 LYS A O 1
ATOM 622 N N . PRO A 1 87 ? -34.906 19.844 1.701 1 78.56 87 PRO A N 1
ATOM 623 C CA . PRO A 1 87 ? -35.875 18.922 2.299 1 78.56 87 PRO A CA 1
ATOM 624 C C . PRO A 1 87 ? -36.938 19.641 3.121 1 78.56 87 PRO A C 1
ATOM 626 O O . PRO A 1 87 ? -36.625 20.656 3.766 1 78.56 87 PRO A O 1
ATOM 629 N N . SER A 1 88 ? -38.156 19.203 3.055 1 78.75 88 SER A N 1
ATOM 630 C CA . SER A 1 88 ? -39.25 19.797 3.801 1 78.75 88 SER A CA 1
ATOM 631 C C . SER A 1 88 ? -39.406 19.141 5.168 1 78.75 88 SER A C 1
ATOM 633 O O . SER A 1 88 ? -39.906 19.766 6.113 1 78.75 88 SER A O 1
ATOM 635 N N . THR A 1 89 ? -39.062 17.938 5.25 1 85.38 89 THR A N 1
ATOM 636 C CA . THR A 1 89 ? -39.156 17.188 6.492 1 85.38 89 THR A CA 1
ATOM 637 C C . THR A 1 89 ? -37.906 16.359 6.742 1 85.38 89 THR A C 1
ATOM 639 O O . THR A 1 89 ? -37.062 16.203 5.844 1 85.38 89 THR A O 1
ATOM 642 N N . GLU A 1 90 ? -37.844 15.891 7.91 1 87.12 90 GLU A N 1
ATOM 643 C CA . GLU A 1 90 ? -36.688 15.055 8.281 1 87.12 90 GLU A CA 1
ATOM 644 C C . GLU A 1 90 ? -36.688 13.742 7.496 1 87.12 90 GLU A C 1
ATOM 646 O O . GLU A 1 90 ? -35.625 13.266 7.078 1 87.12 90 GLU A O 1
ATOM 651 N N . ARG A 1 91 ? -37.875 13.188 7.328 1 92.25 91 ARG A N 1
ATOM 652 C CA . ARG A 1 91 ? -38 11.938 6.578 1 92.25 91 ARG A CA 1
ATOM 653 C C . ARG A 1 91 ? -37.625 12.148 5.109 1 92.25 91 ARG A C 1
ATOM 655 O O . ARG A 1 91 ? -37 11.281 4.496 1 92.25 91 ARG A O 1
ATOM 662 N N . ALA A 1 92 ? -38.031 13.219 4.652 1 90.5 92 ALA A N 1
ATOM 663 C CA . ALA A 1 92 ? -37.688 13.539 3.273 1 90.5 92 ALA A CA 1
ATOM 664 C C . ALA A 1 92 ? -36.188 13.742 3.121 1 90.5 92 ALA A C 1
ATOM 666 O O . ALA A 1 92 ? -35.594 13.359 2.105 1 90.5 92 ALA A O 1
ATOM 667 N N . ALA A 1 93 ? -35.625 14.344 4.094 1 89.25 93 ALA A N 1
ATOM 668 C CA . ALA A 1 93 ? -34.188 14.547 4.082 1 89.25 93 ALA A CA 1
ATOM 669 C C . ALA A 1 93 ? -33.438 13.211 4.102 1 89.25 93 ALA A C 1
ATOM 671 O O . ALA A 1 93 ? -32.469 13.016 3.348 1 89.25 93 ALA A O 1
ATOM 672 N N . GLN A 1 94 ? -33.906 12.359 4.922 1 93.31 94 GLN A N 1
ATOM 673 C CA . GLN A 1 94 ? -33.312 11.039 5.016 1 93.31 94 GLN A CA 1
ATOM 674 C C . GLN A 1 94 ? -33.438 10.281 3.697 1 93.31 94 GLN A C 1
ATOM 676 O O . GLN A 1 94 ? -32.469 9.656 3.238 1 93.31 94 GLN A O 1
ATOM 681 N N . ALA A 1 95 ? -34.562 10.336 3.102 1 92.94 95 ALA A N 1
ATOM 682 C CA . ALA A 1 95 ? -34.812 9.641 1.838 1 92.94 95 ALA A CA 1
ATOM 683 C C . ALA A 1 95 ? -33.906 10.203 0.734 1 92.94 95 ALA A C 1
ATOM 685 O O . ALA A 1 95 ? -33.406 9.453 -0.103 1 92.94 95 ALA A O 1
ATOM 686 N N . ARG A 1 96 ? -33.719 11.438 0.743 1 90.69 96 ARG A N 1
ATOM 687 C CA . ARG A 1 96 ? -32.938 12.102 -0.28 1 90.69 96 ARG A CA 1
ATOM 688 C C . ARG A 1 96 ? -31.453 11.758 -0.139 1 90.69 96 ARG A C 1
ATOM 690 O O . ARG A 1 96 ? -30.688 11.852 -1.104 1 90.69 96 ARG A O 1
ATOM 697 N N . ILE A 1 97 ? -31.094 11.375 1.017 1 91.31 97 ILE A N 1
ATOM 698 C CA . ILE A 1 97 ? -29.703 10.977 1.248 1 91.31 97 ILE A CA 1
ATOM 699 C C . ILE A 1 97 ? -29.547 9.477 1.005 1 91.31 97 ILE A C 1
ATOM 701 O O . ILE A 1 97 ? -28.656 9.055 0.259 1 91.31 97 ILE A O 1
ATOM 705 N N . MET A 1 98 ? -30.391 8.695 1.565 1 95.31 98 MET A N 1
ATOM 706 C CA . MET A 1 98 ? -30.203 7.254 1.623 1 95.31 98 MET A CA 1
ATOM 707 C C . MET A 1 98 ? -30.375 6.629 0.241 1 95.31 98 MET A C 1
ATOM 709 O O . MET A 1 98 ? -29.625 5.719 -0.125 1 95.31 98 MET A O 1
ATOM 713 N N . LEU A 1 99 ? -31.281 7.074 -0.556 1 93.19 99 LEU A N 1
ATOM 714 C CA . LEU A 1 99 ? -31.562 6.445 -1.841 1 93.19 99 LEU A CA 1
ATOM 715 C C . LEU A 1 99 ? -30.391 6.633 -2.807 1 93.19 99 LEU A C 1
ATOM 717 O O . LEU A 1 99 ? -29.859 5.656 -3.346 1 93.19 99 LEU A O 1
ATOM 721 N N . PRO A 1 100 ? -29.938 7.863 -2.98 1 91.5 100 PRO A N 1
ATOM 722 C CA . PRO A 1 100 ? -28.797 8.023 -3.879 1 91.5 100 PRO A CA 1
ATOM 723 C C . PRO A 1 100 ? -27.531 7.336 -3.357 1 91.5 100 PRO A C 1
ATOM 725 O O . PRO A 1 100 ? -26.75 6.797 -4.145 1 91.5 100 PRO A O 1
ATOM 728 N N . VAL A 1 101 ? -27.312 7.395 -2.092 1 93.56 101 VAL A N 1
ATOM 729 C CA . VAL A 1 101 ? -26.125 6.781 -1.499 1 93.56 101 VAL A CA 1
ATOM 730 C C . VAL A 1 101 ? -26.188 5.266 -1.695 1 93.56 101 VAL A C 1
ATOM 732 O O . VAL A 1 101 ? -25.172 4.641 -2.006 1 93.56 101 VAL A O 1
ATOM 735 N N . ALA A 1 102 ? -27.328 4.707 -1.508 1 95.94 102 ALA A N 1
ATOM 736 C CA . ALA A 1 102 ? -27.5 3.271 -1.725 1 95.94 102 ALA A CA 1
ATOM 737 C C . ALA A 1 102 ? -27.188 2.898 -3.174 1 95.94 102 ALA A C 1
ATOM 739 O O . ALA A 1 102 ? -26.547 1.885 -3.438 1 95.94 102 ALA A O 1
ATOM 740 N N . ILE A 1 103 ? -27.625 3.668 -4.07 1 93.31 103 ILE A N 1
ATOM 741 C CA . ILE A 1 103 ? -27.391 3.418 -5.488 1 93.31 103 ILE A CA 1
ATOM 742 C C . ILE A 1 103 ? -25.891 3.533 -5.797 1 93.31 103 ILE A C 1
ATOM 744 O O . ILE A 1 103 ? -25.328 2.678 -6.477 1 93.31 103 ILE A O 1
ATOM 748 N N . MET A 1 104 ? -25.297 4.562 -5.281 1 91.75 104 MET A N 1
ATOM 749 C CA . MET A 1 104 ? -23.859 4.758 -5.5 1 91.75 104 MET A CA 1
ATOM 750 C C . MET A 1 104 ? -23.062 3.605 -4.906 1 91.75 104 MET A C 1
ATOM 752 O O . MET A 1 104 ? -22.141 3.094 -5.543 1 91.75 104 MET A O 1
ATOM 756 N N . SER A 1 105 ? -23.453 3.189 -3.727 1 95.25 105 SER A N 1
ATOM 757 C CA . SER A 1 105 ? -22.703 2.158 -3.012 1 95.25 105 SER A CA 1
ATOM 758 C C . SER A 1 105 ? -22.953 0.778 -3.611 1 95.25 105 SER A C 1
ATOM 760 O O . SER A 1 105 ? -22.25 -0.18 -3.293 1 95.25 105 SER A O 1
ATOM 762 N N . ALA A 1 106 ? -23.953 0.687 -4.441 1 95.88 106 ALA A N 1
ATOM 763 C CA . ALA A 1 106 ? -24.172 -0.554 -5.184 1 95.88 106 ALA A CA 1
ATOM 764 C C . ALA A 1 106 ? -23.062 -0.779 -6.203 1 95.88 106 ALA A C 1
ATOM 766 O O . ALA A 1 106 ? -22.781 -1.917 -6.586 1 95.88 106 ALA A O 1
ATOM 767 N N . PHE A 1 107 ? -22.359 0.302 -6.566 1 93.19 107 PHE A N 1
ATOM 768 C CA . PHE A 1 107 ? -21.375 0.175 -7.637 1 93.19 107 PHE A CA 1
ATOM 769 C C . PHE A 1 107 ? -20 0.628 -7.164 1 93.19 107 PHE A C 1
ATOM 771 O O . PHE A 1 107 ? -19 0.413 -7.852 1 93.19 107 PHE A O 1
ATOM 778 N N . LEU A 1 108 ? -20.031 1.277 -6.039 1 89.88 108 LEU A N 1
ATOM 779 C CA . LEU A 1 108 ? -18.781 1.755 -5.445 1 89.88 108 LEU A CA 1
ATOM 780 C C . LEU A 1 108 ? -18.625 1.233 -4.02 1 89.88 108 LEU A C 1
ATOM 782 O O . LEU A 1 108 ? -19.609 0.877 -3.373 1 89.88 108 LEU A O 1
ATOM 786 N N . ASN A 1 109 ? -17.375 1.239 -3.625 1 88 109 ASN A N 1
ATOM 787 C CA . ASN A 1 109 ? -17.156 0.842 -2.24 1 88 109 ASN A CA 1
ATOM 788 C C . ASN A 1 109 ? -17.844 1.792 -1.266 1 88 109 ASN A C 1
ATOM 790 O O . ASN A 1 109 ? -17.953 2.99 -1.533 1 88 109 ASN A O 1
ATOM 794 N N . ASN A 1 110 ? -18.156 1.299 -0.129 1 91.75 110 ASN A N 1
ATOM 795 C CA . ASN A 1 110 ? -18.938 2.041 0.853 1 91.75 110 ASN A CA 1
ATOM 796 C C . ASN A 1 110 ? -18.141 3.199 1.446 1 91.75 110 ASN A C 1
ATOM 798 O O . ASN A 1 110 ? -18.656 4.312 1.571 1 91.75 110 ASN A O 1
ATOM 802 N N . THR A 1 111 ? -16.906 3.002 1.682 1 85.94 111 THR A N 1
ATOM 803 C CA . THR A 1 111 ? -16.094 3.939 2.453 1 85.94 111 THR A CA 1
ATOM 804 C C . THR A 1 111 ? -15.891 5.238 1.679 1 85.94 111 THR A C 1
ATOM 806 O O . THR A 1 111 ? -16.125 6.324 2.203 1 85.94 111 THR A O 1
ATOM 809 N N . PRO A 1 112 ? -15.492 5.129 0.462 1 83.56 112 PRO A N 1
ATOM 810 C CA . PRO A 1 112 ? -15.312 6.379 -0.277 1 83.56 112 PRO A CA 1
ATOM 811 C C . PRO A 1 112 ? -16.625 7.152 -0.452 1 83.56 112 PRO A C 1
ATOM 813 O O . PRO A 1 112 ? -16.625 8.383 -0.447 1 83.56 112 PRO A O 1
ATOM 816 N N . VAL A 1 113 ? -17.672 6.5 -0.586 1 88.75 113 VAL A N 1
ATOM 817 C CA . VAL A 1 113 ? -18.969 7.148 -0.763 1 88.75 113 VAL A CA 1
ATOM 818 C C . VAL A 1 113 ? -19.328 7.934 0.496 1 88.75 113 VAL A C 1
ATOM 820 O O . VAL A 1 113 ? -19.703 9.109 0.417 1 88.75 113 VAL A O 1
ATOM 823 N N . VAL A 1 114 ? -19.156 7.305 1.629 1 89.62 114 VAL A N 1
ATOM 824 C CA . VAL A 1 114 ? -19.5 7.949 2.895 1 89.62 114 VAL A CA 1
ATOM 825 C C . VAL A 1 114 ? -18.531 9.102 3.156 1 89.62 114 VAL A C 1
ATOM 827 O O . VAL A 1 114 ? -18.938 10.164 3.631 1 89.62 114 VAL A O 1
ATOM 830 N N . ALA A 1 115 ? -17.312 8.93 2.809 1 81.25 115 ALA A N 1
ATOM 831 C CA . ALA A 1 115 ? -16.297 9.953 3.031 1 81.25 115 ALA A CA 1
ATOM 832 C C . ALA A 1 115 ? -16.625 11.227 2.254 1 81.25 115 ALA A C 1
ATOM 834 O O . ALA A 1 115 ? -16.422 12.336 2.758 1 81.25 115 ALA A O 1
ATOM 835 N N . VAL A 1 116 ? -17.109 11.039 1.111 1 76.56 116 VAL A N 1
ATOM 836 C CA . VAL A 1 116 ? -17.406 12.188 0.26 1 76.56 116 VAL A CA 1
ATOM 837 C C . VAL A 1 116 ? -18.703 12.852 0.708 1 76.56 116 VAL A C 1
ATOM 839 O O . VAL A 1 116 ? -18.844 14.07 0.649 1 76.56 116 VAL A O 1
ATOM 842 N N . MET A 1 117 ? -19.625 12.055 1.22 1 84.62 117 MET A N 1
ATOM 843 C CA . MET A 1 117 ? -20.953 12.547 1.53 1 84.62 117 MET A CA 1
ATOM 844 C C . MET A 1 117 ? -21 13.188 2.916 1 84.62 117 MET A C 1
ATOM 846 O O . MET A 1 117 ? -21.844 14.031 3.193 1 84.62 117 MET A O 1
ATOM 850 N N . MET A 1 118 ? -20.141 12.805 3.76 1 84.75 118 MET A N 1
ATOM 851 C CA . MET A 1 118 ? -20.172 13.25 5.148 1 84.75 118 MET A CA 1
ATOM 852 C C . MET A 1 118 ? -20.078 14.773 5.23 1 84.75 118 MET A C 1
ATOM 854 O O . MET A 1 118 ? -20.906 15.422 5.863 1 84.75 118 MET A O 1
ATOM 858 N N . PRO A 1 119 ? -19.078 15.344 4.578 1 72.5 119 PRO A N 1
ATOM 859 C CA . PRO A 1 119 ? -19.016 16.797 4.625 1 72.5 119 PRO A CA 1
ATOM 860 C C . PRO A 1 119 ? -20.219 17.469 3.947 1 72.5 119 PRO A C 1
ATOM 862 O O . PRO A 1 119 ? -20.688 18.516 4.395 1 72.5 119 PRO A O 1
ATOM 865 N N . VAL A 1 120 ? -20.703 16.891 2.955 1 74.38 120 VAL A N 1
ATOM 866 C CA . VAL A 1 120 ? -21.859 17.422 2.232 1 74.38 120 VAL A CA 1
ATOM 867 C C . VAL A 1 120 ? -23.078 17.422 3.148 1 74.38 120 VAL A C 1
ATOM 869 O O . VAL A 1 120 ? -23.812 18.406 3.197 1 74.38 120 VAL A O 1
ATOM 872 N N . ILE A 1 121 ? -23.25 16.422 3.859 1 82.88 121 ILE A N 1
ATOM 873 C CA . ILE A 1 121 ? -24.391 16.281 4.766 1 82.88 121 ILE A CA 1
ATOM 874 C C . ILE A 1 121 ? -24.219 17.234 5.945 1 82.88 121 ILE A C 1
ATOM 876 O O . ILE A 1 121 ? -25.203 17.812 6.422 1 82.88 121 ILE A O 1
ATOM 880 N N . GLY A 1 122 ? -23.016 17.281 6.414 1 75.69 122 GLY A N 1
ATOM 881 C CA . GLY A 1 122 ? -22.75 18.25 7.465 1 75.69 122 GLY A CA 1
ATOM 882 C C . GLY A 1 122 ? -23.156 19.672 7.09 1 75.69 122 GLY A C 1
ATOM 883 O O . GLY A 1 122 ? -23.859 20.344 7.855 1 75.69 122 GLY A O 1
ATOM 884 N N . ASP A 1 123 ? -22.844 19.969 5.949 1 67 123 ASP A N 1
ATOM 885 C CA . ASP A 1 123 ? -23.188 21.297 5.453 1 67 123 ASP A CA 1
ATOM 886 C C . ASP A 1 123 ? -24.703 21.422 5.238 1 67 123 ASP A C 1
ATOM 888 O O . ASP A 1 123 ? -25.281 22.469 5.555 1 67 123 ASP A O 1
ATOM 892 N N . TRP A 1 124 ? -25.172 20.469 4.727 1 73.69 124 TRP A N 1
ATOM 893 C CA . TRP A 1 124 ? -26.609 20.406 4.445 1 73.69 124 TRP A CA 1
ATOM 894 C C . TRP A 1 124 ? -27.422 20.5 5.73 1 73.69 124 TRP A C 1
ATOM 896 O O . TRP A 1 124 ? -28.453 21.172 5.773 1 73.69 124 TRP A O 1
ATOM 906 N N . SER A 1 125 ? -27 19.875 6.719 1 78.88 125 SER A N 1
ATOM 907 C CA . SER A 1 125 ? -27.656 19.891 8.023 1 78.88 125 SER A CA 1
ATOM 908 C C . SER A 1 125 ? -27.594 21.281 8.648 1 78.88 125 SER A C 1
ATOM 910 O O . SER A 1 125 ? -28.578 21.75 9.234 1 78.88 125 SER A O 1
ATOM 912 N N . LYS A 1 126 ? -26.547 21.875 8.523 1 67.56 126 LYS A N 1
ATOM 913 C CA . LYS A 1 126 ? -26.391 23.234 9.047 1 67.56 126 LYS A CA 1
ATOM 914 C C . LYS A 1 126 ? -27.281 24.203 8.289 1 67.56 126 LYS A C 1
ATOM 916 O O . LYS A 1 126 ? -27.906 25.078 8.891 1 67.56 126 LYS A O 1
ATOM 921 N N . LYS A 1 127 ? -27.344 23.953 7.102 1 62.69 127 LYS A N 1
ATOM 922 C CA . LYS A 1 127 ? -28.094 24.844 6.219 1 62.69 127 LYS A CA 1
ATOM 923 C C . LYS A 1 127 ? -29.578 24.75 6.5 1 62.69 127 LYS A C 1
ATOM 925 O O . LYS A 1 127 ? -30.281 25.781 6.5 1 62.69 127 LYS A O 1
ATOM 930 N N . TYR A 1 128 ? -29.969 23.719 6.715 1 72.56 128 TYR A N 1
ATOM 931 C CA . TYR A 1 128 ? -31.422 23.531 6.828 1 72.56 128 TYR A CA 1
ATOM 932 C C . TYR A 1 128 ? -31.812 23.234 8.266 1 72.56 128 TYR A C 1
ATOM 934 O O . TYR A 1 128 ? -32.969 22.891 8.539 1 72.56 128 TYR A O 1
ATOM 942 N N . GLY A 1 129 ? -30.859 23.297 9.164 1 72.25 129 GLY A N 1
ATOM 943 C CA . GLY A 1 129 ? -31.125 23.141 10.578 1 72.25 129 GLY A CA 1
ATOM 944 C C . GLY A 1 129 ? -31.578 21.75 10.961 1 72.25 129 GLY A C 1
ATOM 945 O O . GLY A 1 129 ? -32.438 21.578 11.82 1 72.25 129 GLY A O 1
ATOM 946 N N . GLN A 1 130 ? -31.172 20.859 10.242 1 79.88 130 GLN A N 1
ATOM 947 C CA . GLN A 1 130 ? -31.5 19.469 10.539 1 79.88 130 GLN A CA 1
ATOM 948 C C . GLN A 1 130 ? -30.469 18.844 11.469 1 79.88 130 GLN A C 1
ATOM 950 O O . GLN A 1 130 ? -29.312 19.281 11.5 1 79.88 130 GLN A O 1
ATOM 955 N N . SER A 1 131 ? -30.922 17.906 12.203 1 84.25 131 SER A N 1
ATOM 956 C CA . SER A 1 131 ? -30.031 17.219 13.125 1 84.25 131 SER A CA 1
ATOM 957 C C . SER A 1 131 ? -29.047 16.328 12.375 1 84.25 131 SER A C 1
ATOM 959 O O . SER A 1 131 ? -29.453 15.414 11.656 1 84.25 131 SER A O 1
ATOM 961 N N . VAL A 1 132 ? -27.797 16.516 12.57 1 84.94 132 VAL A N 1
ATOM 962 C CA . VAL A 1 132 ? -26.75 15.789 11.875 1 84.94 132 VAL A CA 1
ATOM 963 C C . VAL A 1 132 ? -26.75 14.328 12.305 1 84.94 132 VAL A C 1
ATOM 965 O O . VAL A 1 132 ? -26.5 13.43 11.5 1 84.94 132 VAL A O 1
ATOM 968 N N . SER A 1 133 ? -27.094 14.094 13.547 1 88.31 133 SER A N 1
ATOM 969 C CA . SER A 1 133 ? -27.125 12.734 14.086 1 88.31 133 SER A CA 1
ATOM 970 C C . SER A 1 133 ? -28.172 11.883 13.398 1 88.31 133 SER A C 1
ATOM 972 O O . SER A 1 133 ? -28.031 10.664 13.297 1 88.31 133 SER A O 1
ATOM 974 N N . ARG A 1 134 ? -29.172 12.531 12.883 1 92.69 134 ARG A N 1
ATOM 975 C CA . ARG A 1 134 ? -30.266 11.789 12.258 1 92.69 134 ARG A CA 1
ATOM 976 C C . ARG A 1 134 ? -30.047 11.656 10.758 1 92.69 134 ARG A C 1
ATOM 978 O O . ARG A 1 134 ? -30.906 11.125 10.047 1 92.69 134 ARG A O 1
ATOM 985 N N . LEU A 1 135 ? -28.922 12.094 10.328 1 92.31 135 LEU A N 1
ATOM 986 C CA . LEU A 1 135 ? -28.625 12.016 8.898 1 92.31 135 LEU A CA 1
ATOM 987 C C . LEU A 1 135 ? -27.375 11.18 8.648 1 92.31 135 LEU A C 1
ATOM 989 O O . LEU A 1 135 ? -27.281 10.477 7.645 1 92.31 135 LEU A O 1
ATOM 993 N N . LEU A 1 136 ? -26.469 11.203 9.57 1 91.75 136 LEU A N 1
ATOM 994 C CA . LEU A 1 136 ? -25.172 10.578 9.336 1 91.75 136 LEU A CA 1
ATOM 995 C C . LEU A 1 136 ? -25.266 9.062 9.5 1 91.75 136 LEU A C 1
ATOM 997 O O . LEU A 1 136 ? -24.656 8.312 8.727 1 91.75 136 LEU A O 1
ATOM 1001 N N . LEU A 1 137 ? -25.953 8.617 10.508 1 94.25 137 LEU A N 1
ATOM 1002 C CA . LEU A 1 137 ? -26.078 7.172 10.672 1 94.25 137 LEU A CA 1
ATOM 1003 C C . LEU A 1 137 ? -26.875 6.559 9.516 1 94.25 137 LEU A C 1
ATOM 1005 O O . LEU A 1 137 ? -26.484 5.52 8.977 1 94.25 137 LEU A O 1
ATOM 1009 N N . PRO A 1 138 ? -27.938 7.211 9.094 1 95.44 138 PRO A N 1
ATOM 1010 C CA . PRO A 1 138 ? -28.641 6.742 7.898 1 95.44 138 PRO A CA 1
ATOM 1011 C C . PRO A 1 138 ? -27.75 6.715 6.66 1 95.44 138 PRO A C 1
ATOM 1013 O O . PRO A 1 138 ? -27.891 5.836 5.809 1 95.44 138 PRO A O 1
ATOM 1016 N N . LEU A 1 139 ? -26.859 7.648 6.598 1 94.25 139 LEU A N 1
ATOM 1017 C CA . LEU A 1 139 ? -25.891 7.664 5.508 1 94.25 139 LEU A CA 1
ATOM 1018 C C . LEU A 1 139 ? -25.062 6.383 5.496 1 94.25 139 LEU A C 1
ATOM 1020 O O . LEU A 1 139 ? -24.938 5.73 4.457 1 94.25 139 LEU A O 1
ATOM 1024 N N . SER A 1 140 ? -24.516 6.016 6.602 1 95.69 140 SER A N 1
ATOM 1025 C CA . SER A 1 140 ? -23.719 4.805 6.719 1 95.69 140 SER A CA 1
ATOM 1026 C C . SER A 1 140 ? -24.547 3.562 6.402 1 95.69 140 SER A C 1
ATOM 1028 O O . SER A 1 140 ? -24.109 2.695 5.645 1 95.69 140 SER A O 1
ATOM 1030 N N . TYR A 1 141 ? -25.734 3.541 6.965 1 97.56 141 TYR A N 1
ATOM 1031 C CA . TYR A 1 141 ? -26.609 2.385 6.75 1 97.56 141 TYR A CA 1
ATOM 1032 C C . TYR A 1 141 ? -27 2.262 5.285 1 97.56 141 TYR A C 1
ATOM 1034 O O . TYR A 1 141 ? -27.062 1.154 4.746 1 97.56 141 TYR A O 1
ATOM 1042 N N . ALA A 1 142 ? -27.25 3.371 4.648 1 96.88 142 ALA A N 1
ATOM 1043 C CA . ALA A 1 142 ? -27.609 3.365 3.232 1 96.88 142 ALA A CA 1
ATOM 1044 C C . ALA A 1 142 ? -26.484 2.793 2.387 1 96.88 142 ALA A C 1
ATOM 1046 O O . ALA A 1 142 ? -26.719 2.02 1.456 1 96.88 142 ALA A O 1
ATOM 1047 N N . ALA A 1 143 ? -25.297 3.193 2.686 1 96.5 143 ALA A N 1
ATOM 1048 C CA . ALA A 1 143 ? -24.141 2.688 1.961 1 96.5 143 ALA A CA 1
ATOM 1049 C C . ALA A 1 143 ? -24 1.177 2.133 1 96.5 143 ALA A C 1
ATOM 1051 O O . ALA A 1 143 ? -23.766 0.454 1.159 1 96.5 143 ALA A O 1
ATOM 1052 N N . ILE A 1 144 ? -24.141 0.7 3.355 1 97.44 144 ILE A N 1
ATOM 1053 C CA . ILE A 1 144 ? -24 -0.72 3.664 1 97.44 144 ILE A CA 1
ATOM 1054 C C . ILE A 1 144 ? -25.094 -1.511 2.936 1 97.44 144 ILE A C 1
ATOM 1056 O O . ILE A 1 144 ? -24.797 -2.521 2.289 1 97.44 144 ILE A O 1
ATOM 1060 N N . LEU A 1 145 ? -26.281 -1.014 3.033 1 97.75 145 LEU A N 1
ATOM 1061 C CA . LEU A 1 145 ? -27.422 -1.681 2.398 1 97.75 145 LEU A CA 1
ATOM 1062 C C . LEU A 1 145 ? -27.266 -1.682 0.88 1 97.75 145 LEU A C 1
ATOM 1064 O O . LEU A 1 145 ? -27.516 -2.695 0.226 1 97.75 145 LEU A O 1
ATOM 1068 N N . GLY A 1 146 ? -26.844 -0.617 0.314 1 96.88 146 GLY A N 1
ATOM 1069 C CA . GLY A 1 146 ? -26.625 -0.531 -1.121 1 96.88 146 GLY A CA 1
ATOM 1070 C C . GLY A 1 146 ? -25.562 -1.499 -1.619 1 96.88 146 GLY A C 1
ATOM 1071 O O . GLY A 1 146 ? -25.672 -2.023 -2.729 1 96.88 146 GLY A O 1
ATOM 1072 N N . GLY A 1 147 ? -24.578 -1.728 -0.838 1 96.19 147 GLY A N 1
ATOM 1073 C CA . GLY A 1 147 ? -23.484 -2.609 -1.202 1 96.19 147 GLY A CA 1
ATOM 1074 C C . GLY A 1 147 ? -23.906 -4.051 -1.387 1 96.19 147 GLY A C 1
ATOM 1075 O O . GLY A 1 147 ? -23.203 -4.848 -2.002 1 96.19 147 GLY A O 1
ATOM 1076 N N . THR A 1 148 ? -25.031 -4.422 -0.903 1 96.19 148 THR A N 1
ATOM 1077 C CA . THR A 1 148 ? -25.5 -5.801 -0.979 1 96.19 148 THR A CA 1
ATOM 1078 C C . THR A 1 148 ? -26.281 -6.035 -2.273 1 96.19 148 THR A C 1
ATOM 1080 O O . THR A 1 148 ? -26.766 -7.141 -2.52 1 96.19 148 THR A O 1
ATOM 1083 N N . CYS A 1 149 ? -26.312 -5.066 -3.176 1 97.06 149 CYS A N 1
ATOM 1084 C CA . CYS A 1 149 ? -27.234 -5.152 -4.305 1 97.06 149 CYS A CA 1
ATOM 1085 C C . CYS A 1 149 ? -26.516 -5.676 -5.547 1 97.06 149 CYS A C 1
ATOM 1087 O O . CYS A 1 149 ? -27.156 -6.203 -6.457 1 97.06 149 CYS A O 1
ATOM 1089 N N . THR A 1 150 ? -25.25 -5.504 -5.625 1 96.5 150 THR A N 1
ATOM 1090 C CA . THR A 1 150 ? -24.5 -5.992 -6.777 1 96.5 150 THR A CA 1
ATOM 1091 C C . THR A 1 150 ? -23.25 -6.746 -6.328 1 96.5 150 THR A C 1
ATOM 1093 O O . THR A 1 150 ? -22.859 -6.66 -5.164 1 96.5 150 THR A O 1
ATOM 1096 N N . LEU A 1 151 ? -22.703 -7.445 -7.246 1 95.62 151 LEU A N 1
ATOM 1097 C CA . LEU A 1 151 ? -21.531 -8.25 -6.938 1 95.62 151 LEU A CA 1
ATOM 1098 C C . LEU A 1 151 ? -20.328 -7.363 -6.594 1 95.62 151 LEU A C 1
ATOM 1100 O O . LEU A 1 151 ? -19.5 -7.734 -5.77 1 95.62 151 LEU A O 1
ATOM 1104 N N . ILE A 1 152 ? -20.234 -6.141 -7.156 1 94.88 152 ILE A N 1
ATOM 1105 C CA . ILE A 1 152 ? -19.062 -5.289 -6.984 1 94.88 152 ILE A CA 1
ATOM 1106 C C . ILE A 1 152 ? -19.328 -4.27 -5.879 1 94.88 152 ILE A C 1
ATOM 1108 O O . ILE A 1 152 ? -18.453 -3.447 -5.566 1 94.88 152 ILE A O 1
ATOM 1112 N N . GLY A 1 153 ? -20.516 -4.312 -5.273 1 94.5 153 GLY A N 1
ATOM 1113 C CA . GLY A 1 153 ? -20.891 -3.324 -4.273 1 94.5 153 GLY A CA 1
ATOM 1114 C C . GLY A 1 153 ? -20.016 -3.371 -3.035 1 94.5 153 GLY A C 1
ATOM 1115 O O . GLY A 1 153 ? -19.766 -2.342 -2.402 1 94.5 153 GLY A O 1
ATOM 1116 N N . THR A 1 154 ? -19.656 -4.516 -2.666 1 93.94 154 THR A N 1
ATOM 1117 C CA . THR A 1 154 ? -18.734 -4.707 -1.552 1 93.94 154 THR A CA 1
ATOM 1118 C C . THR A 1 154 ? -17.734 -5.82 -1.858 1 93.94 154 THR A C 1
ATOM 1120 O O . THR A 1 154 ? -18.016 -6.715 -2.654 1 93.94 154 THR A O 1
ATOM 1123 N N . SER A 1 155 ? -16.609 -5.695 -1.286 1 94.88 155 SER A N 1
ATOM 1124 C CA . SER A 1 155 ? -15.57 -6.707 -1.48 1 94.88 155 SER A CA 1
ATOM 1125 C C . SER A 1 155 ? -16.031 -8.07 -0.962 1 94.88 155 SER A C 1
ATOM 1127 O O . SER A 1 155 ? -15.656 -9.102 -1.521 1 94.88 155 SER A O 1
ATOM 1129 N N . THR A 1 156 ? -16.875 -8.109 0.011 1 96.12 156 THR A N 1
ATOM 1130 C CA . THR A 1 156 ? -17.359 -9.336 0.622 1 96.12 156 THR A CA 1
ATOM 1131 C C . THR A 1 156 ? -18.125 -10.188 -0.397 1 96.12 156 THR A C 1
ATOM 1133 O O . THR A 1 156 ? -17.938 -11.406 -0.455 1 96.12 156 THR A O 1
ATOM 1136 N N . ASN A 1 157 ? -18.922 -9.547 -1.221 1 97.31 157 ASN A N 1
ATOM 1137 C CA . ASN A 1 157 ? -19.688 -10.266 -2.236 1 97.31 157 ASN A CA 1
ATOM 1138 C C . ASN A 1 157 ? -18.781 -10.969 -3.236 1 97.31 157 ASN A C 1
ATOM 1140 O O . ASN A 1 157 ? -19.031 -12.117 -3.607 1 97.31 157 ASN A O 1
ATOM 1144 N N . MET A 1 158 ? -17.766 -10.305 -3.627 1 96.44 158 MET A N 1
ATOM 1145 C CA . MET A 1 158 ? -16.859 -10.859 -4.625 1 96.44 158 MET A CA 1
ATOM 1146 C C . MET A 1 158 ? -16.062 -12.023 -4.047 1 96.44 158 MET A C 1
ATOM 1148 O O . MET A 1 158 ? -15.836 -13.023 -4.734 1 96.44 158 MET A O 1
ATOM 1152 N N . VAL A 1 159 ? -15.648 -11.883 -2.846 1 97.19 159 VAL A N 1
ATOM 1153 C CA . VAL A 1 159 ? -14.914 -12.953 -2.176 1 97.19 159 VAL A CA 1
ATOM 1154 C C . VAL A 1 159 ? -15.797 -14.195 -2.053 1 97.19 159 VAL A C 1
ATOM 1156 O O . VAL A 1 159 ? -15.359 -15.305 -2.365 1 97.19 159 VAL A O 1
ATOM 1159 N N . ILE A 1 160 ? -17.047 -14.008 -1.613 1 98.12 160 ILE A N 1
ATOM 1160 C CA . ILE A 1 160 ? -17.969 -15.117 -1.442 1 98.12 160 ILE A CA 1
ATOM 1161 C C . ILE A 1 160 ? -18.266 -15.766 -2.797 1 98.12 160 ILE A C 1
ATOM 1163 O O . ILE A 1 160 ? -18.375 -16.984 -2.896 1 98.12 160 ILE A O 1
ATOM 1167 N N . ASN A 1 161 ? -18.344 -14.914 -3.824 1 97.56 161 ASN A N 1
ATOM 1168 C CA . ASN A 1 161 ? -18.531 -15.453 -5.168 1 97.56 161 ASN A CA 1
ATOM 1169 C C . ASN A 1 161 ? -17.391 -16.375 -5.562 1 97.56 161 ASN A C 1
ATOM 1171 O O . ASN A 1 161 ? -17.609 -17.453 -6.125 1 97.56 161 ASN A O 1
ATOM 1175 N N . ASP A 1 162 ? -16.172 -15.977 -5.309 1 97.06 162 ASP A N 1
ATOM 1176 C CA . ASP A 1 162 ? -15.016 -16.812 -5.629 1 97.06 162 ASP A CA 1
ATOM 1177 C C . ASP A 1 162 ? -15.047 -18.125 -4.84 1 97.06 162 ASP A C 1
ATOM 1179 O O . ASP A 1 162 ? -14.703 -19.172 -5.367 1 97.06 162 ASP A O 1
ATOM 1183 N N . LEU A 1 163 ? -15.453 -18.047 -3.609 1 97.12 163 LEU A N 1
ATOM 1184 C CA . LEU A 1 163 ? -15.547 -19.25 -2.783 1 97.12 163 LEU A CA 1
ATOM 1185 C C . LEU A 1 163 ? -16.641 -20.188 -3.305 1 97.12 163 LEU A C 1
ATOM 1187 O O . LEU A 1 163 ? -16.484 -21.406 -3.262 1 97.12 163 LEU A O 1
ATOM 1191 N N . LEU A 1 164 ? -17.719 -19.609 -3.77 1 97.19 164 LEU A N 1
ATOM 1192 C CA . LEU A 1 164 ? -18.797 -20.375 -4.379 1 97.19 164 LEU A CA 1
ATOM 1193 C C . LEU A 1 164 ? -18.297 -21.125 -5.613 1 97.19 164 LEU A C 1
ATOM 1195 O O . LEU A 1 164 ? -18.609 -22.297 -5.793 1 97.19 164 LEU A O 1
ATOM 1199 N N . ILE A 1 165 ? -17.547 -20.469 -6.422 1 95.94 165 ILE A N 1
ATOM 1200 C CA . ILE A 1 165 ? -16.984 -21.047 -7.633 1 95.94 165 ILE A CA 1
ATOM 1201 C C . ILE A 1 165 ? -16.016 -22.172 -7.27 1 95.94 165 ILE A C 1
ATOM 1203 O O . ILE A 1 165 ? -16.047 -23.25 -7.883 1 95.94 165 ILE A O 1
ATOM 1207 N N . LYS A 1 166 ? -15.258 -21.984 -6.293 1 94.06 166 LYS A N 1
ATOM 1208 C CA . LYS A 1 166 ? -14.297 -22.984 -5.84 1 94.06 166 LYS A CA 1
ATOM 1209 C C . LYS A 1 166 ? -15.008 -24.234 -5.336 1 94.06 166 LYS A C 1
ATOM 1211 O O . LYS A 1 166 ? -14.461 -25.344 -5.406 1 94.06 166 LYS A O 1
ATOM 1216 N N . ALA A 1 167 ? -16.188 -24.031 -4.84 1 94.38 167 ALA A N 1
ATOM 1217 C CA . ALA A 1 167 ? -16.969 -25.141 -4.324 1 94.38 167 ALA A CA 1
ATOM 1218 C C . ALA A 1 167 ? -17.656 -25.906 -5.461 1 94.38 167 ALA A C 1
ATOM 1220 O O . ALA A 1 167 ? -18.359 -26.891 -5.223 1 94.38 167 ALA A O 1
ATOM 1221 N N . GLY A 1 168 ? -17.453 -25.438 -6.707 1 93.94 168 GLY A N 1
ATOM 1222 C CA . GLY A 1 168 ? -17.953 -26.188 -7.859 1 93.94 168 GLY A CA 1
ATOM 1223 C C . GLY A 1 168 ? -19.219 -25.594 -8.453 1 93.94 168 GLY A C 1
ATOM 1224 O O . GLY A 1 168 ? -19.812 -26.172 -9.359 1 93.94 168 GLY A O 1
ATOM 1225 N N . ASN A 1 169 ? -19.641 -24.438 -7.945 1 94.75 169 ASN A N 1
ATOM 1226 C CA . ASN A 1 169 ? -20.828 -23.781 -8.461 1 94.75 169 ASN A CA 1
ATOM 1227 C C . ASN A 1 169 ? -20.484 -22.75 -9.547 1 94.75 169 ASN A C 1
ATOM 1229 O O . ASN A 1 169 ? -19.344 -22.281 -9.617 1 94.75 169 ASN A O 1
ATOM 1233 N N . PRO A 1 170 ? -21.469 -22.531 -10.352 1 93.38 170 PRO A N 1
ATOM 1234 C CA . PRO A 1 170 ? -21.234 -21.453 -11.312 1 93.38 170 PRO A CA 1
ATOM 1235 C C . PRO A 1 170 ? -21.141 -20.078 -10.648 1 93.38 170 PRO A C 1
ATOM 1237 O O . PRO A 1 170 ? -21.797 -19.859 -9.617 1 93.38 170 PRO A O 1
ATOM 1240 N N . GLY A 1 171 ? -20.391 -19.25 -11.141 1 93.12 171 GLY A N 1
ATOM 1241 C CA . GLY A 1 171 ? -20.281 -17.891 -10.625 1 93.12 171 GLY A CA 1
ATOM 1242 C C . GLY A 1 171 ? -21.562 -17.094 -10.766 1 93.12 171 GLY A C 1
ATOM 1243 O O . GLY A 1 171 ? -22.453 -17.469 -11.539 1 93.12 171 GLY A O 1
ATOM 1244 N N . LEU A 1 172 ? -21.656 -16.062 -9.984 1 94.94 172 LEU A N 1
ATOM 1245 C CA . LEU A 1 172 ? -22.828 -15.211 -9.984 1 94.94 172 LEU A CA 1
ATOM 1246 C C . LEU A 1 172 ? -22.672 -14.078 -11 1 94.94 172 LEU A C 1
ATOM 1248 O O . LEU A 1 172 ? -21.578 -13.547 -11.188 1 94.94 172 LEU A O 1
ATOM 1252 N N . GLY A 1 173 ? -23.797 -13.766 -11.594 1 93.12 173 GLY A N 1
ATOM 1253 C CA . GLY A 1 173 ? -23.812 -12.57 -12.414 1 93.12 173 GLY A CA 1
ATOM 1254 C C . GLY A 1 173 ? -23.766 -11.289 -11.602 1 93.12 173 GLY A C 1
ATOM 1255 O O . GLY A 1 173 ? -24.031 -11.305 -10.398 1 93.12 173 GLY A O 1
ATOM 1256 N N . MET A 1 174 ? -23.531 -10.234 -12.25 1 92.81 174 MET A N 1
ATOM 1257 C CA . MET A 1 174 ? -23.375 -8.93 -11.609 1 92.81 174 MET A CA 1
ATOM 1258 C C . MET A 1 174 ? -24.594 -8.578 -10.781 1 92.81 174 MET A C 1
ATOM 1260 O O . MET A 1 174 ? -24.469 -8.094 -9.656 1 92.81 174 MET A O 1
ATOM 1264 N N . PHE A 1 175 ? -25.828 -8.898 -11.289 1 95.31 175 PHE A N 1
ATOM 1265 C CA . PHE A 1 175 ? -27.062 -8.445 -10.656 1 95.31 175 PHE A CA 1
ATOM 1266 C C . PHE A 1 175 ? -27.828 -9.617 -10.062 1 95.31 175 PHE A C 1
ATOM 1268 O O . PHE A 1 175 ? -28.984 -9.469 -9.664 1 95.31 175 PHE A O 1
ATOM 1275 N N . GLU A 1 176 ? -27.219 -10.758 -10.039 1 94.69 176 GLU A N 1
ATOM 1276 C CA . GLU A 1 176 ? -27.891 -11.93 -9.477 1 94.69 176 GLU A CA 1
ATOM 1277 C C . GLU A 1 176 ? -28.266 -11.703 -8.016 1 94.69 176 GLU A C 1
ATOM 1279 O O . GLU A 1 176 ? -29.344 -12.109 -7.578 1 94.69 176 GLU A O 1
ATOM 1284 N N . ILE A 1 177 ? -27.453 -11.07 -7.297 1 95.38 177 ILE A N 1
ATOM 1285 C CA . ILE A 1 177 ? -27.672 -10.867 -5.871 1 95.38 177 ILE A CA 1
ATOM 1286 C C . ILE A 1 177 ? -28.734 -9.797 -5.66 1 95.38 177 ILE A C 1
ATOM 1288 O O . ILE A 1 177 ? -29.312 -9.688 -4.578 1 95.38 177 ILE A O 1
ATOM 1292 N N . ALA A 1 178 ? -29.016 -9.008 -6.691 1 96.44 178 ALA A N 1
ATOM 1293 C CA . ALA A 1 178 ? -29.984 -7.914 -6.594 1 96.44 178 ALA A CA 1
ATOM 1294 C C . ALA A 1 178 ? -31.375 -8.445 -6.254 1 96.44 178 ALA A C 1
ATOM 1296 O O . ALA A 1 178 ? -32.156 -7.746 -5.621 1 96.44 178 ALA A O 1
ATOM 1297 N N . TRP A 1 179 ? -31.609 -9.648 -6.621 1 96.88 179 TRP A N 1
ATOM 1298 C CA . TRP A 1 179 ? -32.906 -10.227 -6.348 1 96.88 179 TRP A CA 1
ATOM 1299 C C . TRP A 1 179 ? -33.188 -10.305 -4.848 1 96.88 179 TRP A C 1
ATOM 1301 O O . TRP A 1 179 ? -34.344 -10.234 -4.406 1 96.88 179 TRP A O 1
ATOM 1311 N N . LEU A 1 180 ? -32.156 -10.461 -4.121 1 97.5 180 LEU A N 1
ATOM 1312 C CA . LEU A 1 180 ? -32.25 -10.477 -2.664 1 97.5 180 LEU A CA 1
ATOM 1313 C C . LEU A 1 180 ? -31.844 -9.133 -2.08 1 97.5 180 LEU A C 1
ATOM 1315 O O . LEU A 1 180 ? -32.5 -8.617 -1.17 1 97.5 180 LEU A O 1
ATOM 1319 N N . GLY A 1 181 ? -30.781 -8.555 -2.643 1 97.44 181 GLY A N 1
ATOM 1320 C CA . GLY A 1 181 ? -30.188 -7.328 -2.121 1 97.44 181 GLY A CA 1
ATOM 1321 C C . GLY A 1 181 ? -31.125 -6.137 -2.201 1 97.44 181 GLY A C 1
ATOM 1322 O O . GLY A 1 181 ? -31.172 -5.312 -1.286 1 97.44 181 GLY A O 1
ATOM 1323 N N . LEU A 1 182 ? -31.859 -6.027 -3.256 1 97.62 182 LEU A N 1
ATOM 1324 C CA . LEU A 1 182 ? -32.719 -4.879 -3.465 1 97.62 182 LEU A CA 1
ATOM 1325 C C . LEU A 1 182 ? -33.875 -4.867 -2.445 1 97.62 182 LEU A C 1
ATOM 1327 O O . LEU A 1 182 ? -34.094 -3.859 -1.774 1 97.62 182 LEU A O 1
ATOM 1331 N N . PRO A 1 183 ? -34.594 -5.957 -2.309 1 97.94 183 PRO A N 1
ATOM 1332 C CA . PRO A 1 183 ? -35.656 -5.961 -1.277 1 97.94 183 PRO A CA 1
ATOM 1333 C C . PRO A 1 183 ? -35.094 -5.703 0.122 1 97.94 183 PRO A C 1
ATOM 1335 O O . PRO A 1 183 ? -35.719 -4.977 0.91 1 97.94 183 PRO A O 1
ATOM 1338 N N . VAL A 1 184 ? -34.031 -6.297 0.437 1 97.75 184 VAL A N 1
ATOM 1339 C CA . VAL A 1 184 ? -33.375 -6.121 1.735 1 97.75 184 VAL A CA 1
ATOM 1340 C C . VAL A 1 184 ? -33.031 -4.648 1.944 1 97.75 184 VAL A C 1
ATOM 1342 O O . VAL A 1 184 ? -33.281 -4.086 3.012 1 97.75 184 VAL A O 1
ATOM 1345 N N . SER A 1 185 ? -32.406 -4.07 0.909 1 97.88 185 SER A N 1
ATOM 1346 C CA . SER A 1 185 ? -32.031 -2.67 0.993 1 97.88 185 SER A CA 1
ATOM 1347 C C . SER A 1 185 ? -33.25 -1.759 1.123 1 97.88 185 SER A C 1
ATOM 1349 O O . SER A 1 185 ? -33.219 -0.818 1.92 1 97.88 185 SER A O 1
ATOM 1351 N N . LEU A 1 186 ? -34.281 -2.021 0.378 1 97.94 186 LEU A N 1
ATOM 1352 C CA . LEU A 1 186 ? -35.469 -1.194 0.408 1 97.94 186 LEU A CA 1
ATOM 1353 C C . LEU A 1 186 ? -36.156 -1.288 1.764 1 97.94 186 LEU A C 1
ATOM 1355 O O . LEU A 1 186 ? -36.594 -0.274 2.314 1 97.94 186 LEU A O 1
ATOM 1359 N N . ILE A 1 187 ? -36.281 -2.461 2.277 1 98.12 187 ILE A N 1
ATOM 1360 C CA . ILE A 1 187 ? -36.875 -2.656 3.59 1 98.12 187 ILE A CA 1
ATOM 1361 C C . ILE A 1 187 ? -36.031 -1.971 4.656 1 98.12 187 ILE A C 1
ATOM 1363 O O . ILE A 1 187 ? -36.562 -1.332 5.566 1 98.12 187 ILE A O 1
ATOM 1367 N N . GLY A 1 188 ? -34.719 -2.143 4.562 1 97.81 188 GLY A N 1
ATOM 1368 C CA . GLY A 1 188 ? -33.812 -1.479 5.496 1 97.81 188 GLY A CA 1
ATOM 1369 C C . GLY A 1 188 ? -33.938 0.033 5.469 1 97.81 188 GLY A C 1
ATOM 1370 O O . GLY A 1 188 ? -34.031 0.676 6.516 1 97.81 188 GLY A O 1
ATOM 1371 N N . ILE A 1 189 ? -33.938 0.586 4.277 1 97.62 189 ILE A N 1
ATOM 1372 C CA . ILE A 1 189 ? -34.062 2.031 4.113 1 97.62 189 ILE A CA 1
ATOM 1373 C C . ILE A 1 189 ? -35.406 2.508 4.66 1 97.62 189 ILE A C 1
ATOM 1375 O O . ILE A 1 189 ? -35.469 3.51 5.375 1 97.62 189 ILE A O 1
ATOM 1379 N N . ALA A 1 190 ? -36.469 1.764 4.375 1 97.75 190 ALA A N 1
ATOM 1380 C CA . ALA A 1 190 ? -37.812 2.113 4.871 1 97.75 190 ALA A CA 1
ATOM 1381 C C . ALA A 1 190 ? -37.844 2.105 6.398 1 97.75 190 ALA A C 1
ATOM 1383 O O . ALA A 1 190 ? -38.406 3.006 7.016 1 97.75 190 ALA A O 1
ATOM 1384 N N . TYR A 1 191 ? -37.281 1.143 7 1 97 191 TYR A N 1
ATOM 1385 C CA . TYR A 1 191 ? -37.219 1.04 8.453 1 97 191 TYR A CA 1
ATOM 1386 C C . TYR A 1 191 ? -36.5 2.244 9.062 1 97 191 TYR A C 1
ATOM 1388 O O . TYR A 1 191 ? -36.969 2.82 10.047 1 97 191 TYR A O 1
ATOM 1396 N N . VAL A 1 192 ? -35.312 2.59 8.406 1 97.06 192 VAL A N 1
ATOM 1397 C CA . VAL A 1 192 ? -34.5 3.688 8.938 1 97.06 192 VAL A CA 1
ATOM 1398 C C . VAL A 1 192 ? -35.281 4.996 8.82 1 97.06 192 VAL A C 1
ATOM 1400 O O . VAL A 1 192 ? -35.344 5.781 9.773 1 97.06 192 VAL A O 1
ATOM 1403 N N . ILE A 1 193 ? -35.938 5.215 7.727 1 95.5 193 ILE A N 1
ATOM 1404 C CA . ILE A 1 193 ? -36.688 6.445 7.5 1 95.5 193 ILE A CA 1
ATOM 1405 C C . ILE A 1 193 ? -37.844 6.535 8.492 1 95.5 193 ILE A C 1
ATOM 1407 O O . ILE A 1 193 ? -38.125 7.609 9.031 1 95.5 193 ILE A O 1
ATOM 1411 N N . LEU A 1 194 ? -38.469 5.43 8.82 1 95.12 194 LEU A N 1
ATOM 1412 C CA . LEU A 1 194 ? -39.688 5.418 9.664 1 95.12 194 LEU A CA 1
ATOM 1413 C C . LEU A 1 194 ? -39.312 5.535 11.141 1 95.12 194 LEU A C 1
ATOM 1415 O O . LEU A 1 194 ? -40.031 6.133 11.922 1 95.12 194 LEU A O 1
ATOM 1419 N N . PHE A 1 195 ? -38.156 5.043 11.516 1 94.38 195 PHE A N 1
ATOM 1420 C CA . PHE A 1 195 ? -37.906 4.891 12.945 1 94.38 195 PHE A CA 1
ATOM 1421 C C . PHE A 1 195 ? -36.719 5.723 13.391 1 94.38 195 PHE A C 1
ATOM 1423 O O . PHE A 1 195 ? -36.5 5.906 14.594 1 94.38 195 PHE A O 1
ATOM 1430 N N . CYS A 1 196 ? -35.906 6.199 12.523 1 91.44 196 CYS A N 1
ATOM 1431 C CA . CYS A 1 196 ? -34.719 6.941 12.859 1 91.44 196 CYS A CA 1
ATOM 1432 C C . CYS A 1 196 ? -35.031 8.148 13.727 1 91.44 196 CYS A C 1
ATOM 1434 O O . CYS A 1 196 ? -34.344 8.414 14.719 1 91.44 196 CYS A O 1
ATOM 1436 N N . GLY A 1 197 ? -36.062 8.953 13.406 1 86.88 197 GLY A N 1
ATOM 1437 C CA . GLY A 1 197 ? -36.438 10.141 14.141 1 86.88 197 GLY A CA 1
ATOM 1438 C C . GLY A 1 197 ? -36.844 9.852 15.578 1 86.88 197 GLY A C 1
ATOM 1439 O O . GLY A 1 197 ? -36.625 10.68 16.469 1 86.88 197 GLY A O 1
ATOM 1440 N N . ARG A 1 198 ? -37.312 8.695 15.773 1 88.12 198 ARG A N 1
ATOM 1441 C CA . ARG A 1 198 ? -37.812 8.352 17.094 1 88.12 198 ARG A CA 1
ATOM 1442 C C . ARG A 1 198 ? -36.719 7.695 17.938 1 88.12 198 ARG A C 1
ATOM 1444 O O . ARG A 1 198 ? -36.719 7.82 19.172 1 88.12 198 ARG A O 1
ATOM 1451 N N . LEU A 1 199 ? -35.812 7.102 17.344 1 90.25 199 LEU A N 1
ATOM 1452 C CA . LEU A 1 199 ? -34.875 6.258 18.078 1 90.25 199 LEU A CA 1
ATOM 1453 C C . LEU A 1 199 ? -33.531 6.965 18.266 1 90.25 199 LEU A C 1
ATOM 1455 O O . LEU A 1 199 ? -32.781 6.625 19.172 1 90.25 199 LEU A O 1
ATOM 1459 N N . LEU A 1 200 ? -33.25 7.91 17.391 1 89.69 200 LEU A N 1
ATOM 1460 C CA . LEU A 1 200 ? -31.953 8.578 17.484 1 89.69 200 LEU A CA 1
ATOM 1461 C C . LEU A 1 200 ? -32.094 9.938 18.156 1 89.69 200 LEU A C 1
ATOM 1463 O O . LEU A 1 200 ? -33.125 10.586 18.062 1 89.69 200 LEU A O 1
ATOM 1467 N N . PRO A 1 201 ? -31.094 10.281 18.875 1 80.25 201 PRO A N 1
ATOM 1468 C CA . PRO A 1 201 ? -31.141 11.586 19.531 1 80.25 201 PRO A CA 1
ATOM 1469 C C . PRO A 1 201 ? -31.047 12.75 18.547 1 80.25 201 PRO A C 1
ATOM 1471 O O . PRO A 1 201 ? -30.531 12.594 17.453 1 80.25 201 PRO A O 1
ATOM 1474 N N . ASP A 1 202 ? -31.625 13.758 18.906 1 78.38 202 ASP A N 1
ATOM 1475 C CA . ASP A 1 202 ? -31.547 15 18.156 1 78.38 202 ASP A CA 1
ATOM 1476 C C . ASP A 1 202 ? -30.391 15.875 18.641 1 78.38 202 ASP A C 1
ATOM 1478 O O . ASP A 1 202 ? -30.516 16.594 19.641 1 78.38 202 ASP A O 1
ATOM 1482 N N . ARG A 1 203 ? -29.328 15.547 18.141 1 66.38 203 ARG A N 1
ATOM 1483 C CA . ARG A 1 203 ? -28.156 16.359 18.5 1 66.38 203 ARG A CA 1
ATOM 1484 C C . ARG A 1 203 ? -27.828 17.344 17.391 1 66.38 203 ARG A C 1
ATOM 1486 O O . ARG A 1 203 ? -27.422 16.953 16.297 1 66.38 203 ARG A O 1
ATOM 1493 N N . ARG A 1 204 ? -28.188 18.438 17.562 1 54.41 204 ARG A N 1
ATOM 1494 C CA . ARG A 1 204 ? -27.891 19.484 16.609 1 54.41 204 ARG A CA 1
ATOM 1495 C C . ARG A 1 204 ? -26.453 19.953 16.734 1 54.41 204 ARG A C 1
ATOM 1497 O O . ARG A 1 204 ? -25.875 19.922 17.828 1 54.41 204 ARG A O 1
ATOM 1504 N N . PRO A 1 205 ? -25.766 19.781 15.672 1 48.31 205 PRO A N 1
ATOM 1505 C CA . PRO A 1 205 ? -24.375 20.219 15.789 1 48.31 205 PRO A CA 1
ATOM 1506 C C . PRO A 1 205 ? -24.219 21.438 16.703 1 48.31 205 PRO A C 1
ATOM 1508 O O . PRO A 1 205 ? -25.094 22.297 16.734 1 48.31 205 PRO A O 1
ATOM 1511 N N . ALA A 1 206 ? -23.688 21.297 17.891 1 38.81 206 ALA A N 1
ATOM 1512 C CA . ALA A 1 206 ? -23.234 22.562 18.484 1 38.81 206 ALA A CA 1
ATOM 1513 C C . ALA A 1 206 ? -22.688 23.5 17.422 1 38.81 206 ALA A C 1
ATOM 1515 O O . ALA A 1 206 ? -21.859 23.094 16.594 1 38.81 206 ALA A O 1
ATOM 1516 N N . ILE A 1 207 ? -23.531 24.25 16.812 1 36.19 207 ILE A N 1
ATOM 1517 C CA . ILE A 1 207 ? -22.844 25.328 16.125 1 36.19 207 ILE A CA 1
ATOM 1518 C C . ILE A 1 207 ? -21.516 25.609 16.797 1 36.19 207 ILE A C 1
ATOM 1520 O O . ILE A 1 207 ? -21.469 26.109 17.922 1 36.19 207 ILE A O 1
ATOM 1524 N N . SER A 1 208 ? -20.797 24.688 17.016 1 33.59 208 SER A N 1
ATOM 1525 C CA . SER A 1 208 ? -19.516 25.203 17.5 1 33.59 208 SER A CA 1
ATOM 1526 C C . SER A 1 208 ? -19.203 26.562 16.891 1 33.59 208 SER A C 1
ATOM 1528 O O . SER A 1 208 ? -19.031 26.672 15.672 1 33.59 208 SER A O 1
ATOM 1530 N N . HIS A 1 209 ? -20 27.531 17.141 1 33.38 209 HIS A N 1
ATOM 1531 C CA . HIS A 1 209 ? -19.438 28.875 17.062 1 33.38 209 HIS A CA 1
ATOM 1532 C C . HIS A 1 209 ? -17.938 28.859 17.297 1 33.38 209 HIS A C 1
ATOM 1534 O O . HIS A 1 209 ? -17.484 28.906 18.438 1 33.38 209 HIS A O 1
ATOM 1540 N N . GLY A 1 210 ? -17.344 27.953 16.922 1 35.16 210 GLY A N 1
ATOM 1541 C CA . GLY A 1 210 ? -15.93 28.203 17.188 1 35.16 210 GLY A CA 1
ATOM 1542 C C . GLY A 1 210 ? -15.539 29.656 17.031 1 35.16 210 GLY A C 1
ATOM 1543 O O . GLY A 1 210 ? -15.25 30.109 15.922 1 35.16 210 GLY A O 1
ATOM 1544 N N . ASP A 1 211 ? -16.094 30.484 17.641 1 36.22 211 ASP A N 1
ATOM 1545 C CA . ASP A 1 211 ? -15.664 31.844 17.922 1 36.22 211 ASP A CA 1
ATOM 1546 C C . ASP A 1 211 ? -14.141 31.969 17.844 1 36.22 211 ASP A C 1
ATOM 1548 O O . ASP A 1 211 ? -13.617 33.062 17.641 1 36.22 211 ASP A O 1
ATOM 1552 N N . ASP A 1 212 ? -13.336 30.891 18.109 1 37.97 212 ASP A N 1
ATOM 1553 C CA . ASP A 1 212 ? -11.883 31.016 18.234 1 37.97 212 ASP A CA 1
ATOM 1554 C C . ASP A 1 212 ? -11.172 30.469 17 1 37.97 212 ASP A C 1
ATOM 1556 O O . ASP A 1 212 ? -9.984 30.141 17.062 1 37.97 212 ASP A O 1
ATOM 1560 N N . ALA A 1 213 ? -11.922 30.203 16.016 1 44.41 213 ALA A N 1
ATOM 1561 C CA . ALA A 1 213 ? -11.211 29.672 14.852 1 44.41 213 ALA A CA 1
ATOM 1562 C C . ALA A 1 213 ? -10.742 30.797 13.93 1 44.41 213 ALA A C 1
ATOM 1564 O O . ALA A 1 213 ? -11.422 31.812 13.797 1 44.41 213 ALA A O 1
ATOM 1565 N N . ARG A 1 214 ? -9.469 30.797 13.516 1 50.38 214 ARG A N 1
ATOM 1566 C CA . ARG A 1 214 ? -8.891 31.766 12.594 1 50.38 214 ARG A CA 1
ATOM 1567 C C . ARG A 1 214 ? -9.734 31.891 11.328 1 50.38 214 ARG A C 1
ATOM 1569 O O . ARG A 1 214 ? -10.062 30.891 10.695 1 50.38 214 ARG A O 1
ATOM 1576 N N . GLU A 1 215 ? -10.344 33 11.094 1 51.91 215 GLU A N 1
ATOM 1577 C CA . GLU A 1 215 ? -11.125 33.281 9.891 1 51.91 215 GLU A CA 1
ATOM 1578 C C . GLU A 1 215 ? -10.258 33.875 8.789 1 51.91 215 GLU A C 1
ATOM 1580 O O . GLU A 1 215 ? -9.391 34.688 9.055 1 51.91 215 GLU A O 1
ATOM 1585 N N . TYR A 1 216 ? -10.258 33.219 7.621 1 56.06 216 TYR A N 1
ATOM 1586 C CA . TYR A 1 216 ? -9.539 33.719 6.445 1 56.06 216 TYR A CA 1
ATOM 1587 C C . TYR A 1 216 ? -10.5 34.375 5.465 1 56.06 216 TYR A C 1
ATOM 1589 O O . TYR A 1 216 ? -11.672 34 5.387 1 56.06 216 TYR A O 1
ATOM 1597 N N . THR A 1 217 ? -10.086 35.531 4.891 1 58.38 217 THR A N 1
ATOM 1598 C CA . THR A 1 217 ? -10.805 36.125 3.775 1 58.38 217 THR A CA 1
ATOM 1599 C C . THR A 1 217 ? -10.258 35.625 2.443 1 58.38 217 THR A C 1
ATOM 1601 O O . THR A 1 217 ? -9.047 35.625 2.221 1 58.38 217 THR A O 1
ATOM 1604 N N . ILE A 1 218 ? -11.133 35 1.626 1 62.97 218 ILE A N 1
ATOM 1605 C CA . ILE A 1 218 ? -10.711 34.5 0.322 1 62.97 218 ILE A CA 1
ATOM 1606 C C . ILE A 1 218 ? -11.508 35.188 -0.779 1 62.97 218 ILE A C 1
ATOM 1608 O O . ILE A 1 218 ? -12.703 35.469 -0.619 1 62.97 218 ILE A O 1
ATOM 1612 N N . GLU A 1 219 ? -10.781 35.656 -1.793 1 64.19 219 GLU A N 1
ATOM 1613 C CA . GLU A 1 219 ? -11.43 36.219 -2.969 1 64.19 219 GLU A CA 1
ATOM 1614 C C . GLU A 1 219 ? -11.453 35.219 -4.125 1 64.19 219 GLU A C 1
ATOM 1616 O O . GLU A 1 219 ? -10.414 34.688 -4.531 1 64.19 219 GLU A O 1
ATOM 1621 N N . LEU A 1 220 ? -12.664 34.906 -4.527 1 72.75 220 LEU A N 1
ATOM 1622 C CA . LEU A 1 220 ? -12.836 33.969 -5.641 1 72.75 220 LEU A CA 1
ATOM 1623 C C . LEU A 1 220 ? -13.469 34.656 -6.836 1 72.75 220 LEU A C 1
ATOM 1625 O O . LEU A 1 220 ? -14.328 35.531 -6.668 1 72.75 220 LEU A O 1
ATOM 1629 N N . LEU A 1 221 ? -12.969 34.406 -8.016 1 74 221 LEU A N 1
ATOM 1630 C CA . LEU A 1 221 ? -13.492 35 -9.25 1 74 221 LEU A CA 1
ATOM 1631 C C . LEU A 1 221 ? -14.43 34 -9.945 1 74 221 LEU A C 1
ATOM 1633 O O . LEU A 1 221 ? -14.133 32.812 -10.039 1 74 221 LEU A O 1
ATOM 1637 N N . VAL A 1 222 ? -15.555 34.469 -10.273 1 74.88 222 VAL A N 1
ATOM 1638 C CA . VAL A 1 222 ? -16.484 33.688 -11.094 1 74.88 222 VAL A CA 1
ATOM 1639 C C . VAL A 1 222 ? -16.016 33.688 -12.547 1 74.88 222 VAL A C 1
ATOM 1641 O O . VAL A 1 222 ? -16.031 34.75 -13.195 1 74.88 222 VAL A O 1
ATOM 1644 N N . GLU A 1 223 ? -15.531 32.562 -13.023 1 75.31 223 GLU A N 1
ATOM 1645 C CA . GLU A 1 223 ? -15.031 32.469 -14.391 1 75.31 223 GLU A CA 1
ATOM 1646 C C . GLU A 1 223 ? -16.125 32.75 -15.406 1 75.31 223 GLU A C 1
ATOM 1648 O O . GLU A 1 223 ? -17.297 32.375 -15.18 1 75.31 223 GLU A O 1
ATOM 1653 N N . PRO A 1 224 ? -15.477 33.406 -16.547 1 73.69 224 PRO A N 1
ATOM 1654 C CA . PRO A 1 224 ? -16.438 33.531 -17.641 1 73.69 224 PRO A CA 1
ATOM 1655 C C . PRO A 1 224 ? -16.844 32.188 -18.219 1 73.69 224 PRO A C 1
ATOM 1657 O O . PRO A 1 224 ? -15.992 31.312 -18.422 1 73.69 224 PRO A O 1
ATOM 1660 N N . GLY A 1 225 ? -18.047 31.766 -18.141 1 67.44 225 GLY A N 1
ATOM 1661 C CA . GLY A 1 225 ? -18.547 30.484 -18.625 1 67.44 225 GLY A CA 1
ATOM 1662 C C . GLY A 1 225 ? -18.875 29.516 -17.5 1 67.44 225 GLY A C 1
ATOM 1663 O O . GLY A 1 225 ? -19.141 28.344 -17.766 1 67.44 225 GLY A O 1
ATOM 1664 N N . SER A 1 226 ? -18.625 29.984 -16.359 1 70.94 226 SER A N 1
ATOM 1665 C CA . SER A 1 226 ? -18.922 29.172 -15.203 1 70.94 226 SER A CA 1
ATOM 1666 C C . SER A 1 226 ? -20.422 28.859 -15.117 1 70.94 226 SER A C 1
ATOM 1668 O O . SER A 1 226 ? -21.25 29.656 -15.555 1 70.94 226 SER A O 1
ATOM 1670 N N . PRO A 1 227 ? -20.703 27.688 -14.766 1 70.88 227 PRO A N 1
ATOM 1671 C CA . PRO A 1 227 ? -22.109 27.359 -14.586 1 70.88 227 PRO A CA 1
ATOM 1672 C C . PRO A 1 227 ? -22.781 28.219 -13.508 1 70.88 227 PRO A C 1
ATOM 1674 O O . PRO A 1 227 ? -24 28.234 -13.398 1 70.88 227 PRO A O 1
ATOM 1677 N N . LEU A 1 228 ? -21.953 28.984 -12.891 1 73.94 228 LEU A N 1
ATOM 1678 C CA . LEU A 1 228 ? -22.484 29.797 -11.805 1 73.94 228 LEU A CA 1
ATOM 1679 C C . LEU A 1 228 ? -23.031 31.125 -12.328 1 73.94 228 LEU A C 1
ATOM 1681 O O . LEU A 1 228 ? -23.812 31.781 -11.656 1 73.94 228 LEU A O 1
ATOM 1685 N N . VAL A 1 229 ? -22.641 31.469 -13.57 1 77.06 229 VAL A N 1
ATOM 1686 C CA . VAL A 1 229 ? -23.062 32.75 -14.125 1 77.06 229 VAL A CA 1
ATOM 1687 C C . VAL A 1 229 ? -24.578 32.75 -14.336 1 77.06 229 VAL A C 1
ATOM 1689 O O . VAL A 1 229 ? -25.125 31.844 -14.938 1 77.06 229 VAL A O 1
ATOM 1692 N N . GLY A 1 230 ? -25.219 33.688 -13.836 1 75.69 230 GLY A N 1
ATOM 1693 C CA . GLY A 1 230 ? -26.656 33.812 -13.984 1 75.69 230 GLY A CA 1
ATOM 1694 C C . GLY A 1 230 ? -27.438 33.219 -12.828 1 75.69 230 GLY A C 1
ATOM 1695 O O . GLY A 1 230 ? -28.641 33.469 -12.703 1 75.69 230 GLY A O 1
ATOM 1696 N N . ARG A 1 231 ? -26.734 32.5 -12.008 1 78.31 231 ARG A N 1
ATOM 1697 C CA . ARG A 1 231 ? -27.406 31.906 -10.867 1 78.31 231 ARG A CA 1
ATOM 1698 C C . ARG A 1 231 ? -27.344 32.812 -9.641 1 78.31 231 ARG A C 1
ATOM 1700 O O . ARG A 1 231 ? -26.422 33.625 -9.516 1 78.31 231 ARG A O 1
ATOM 1707 N N . THR A 1 232 ? -28.422 32.688 -8.945 1 77 232 THR A N 1
ATOM 1708 C CA . THR A 1 232 ? -28.406 33.438 -7.695 1 77 232 THR A CA 1
ATOM 1709 C C . THR A 1 232 ? -27.422 32.812 -6.703 1 77 232 THR A C 1
ATOM 1711 O O . THR A 1 232 ? -27.016 31.672 -6.863 1 77 232 THR A O 1
ATOM 1714 N N . ILE A 1 233 ? -26.953 33.594 -5.766 1 72.44 233 ILE A N 1
ATOM 1715 C CA . ILE A 1 233 ? -26.031 33.156 -4.734 1 72.44 233 ILE A CA 1
ATOM 1716 C C . ILE A 1 233 ? -26.594 31.906 -4.039 1 72.44 233 ILE A C 1
ATOM 1718 O O . ILE A 1 233 ? -25.844 30.969 -3.736 1 72.44 233 ILE A O 1
ATOM 1722 N N . GLU A 1 234 ? -27.828 31.984 -3.941 1 65.44 234 GLU A N 1
ATOM 1723 C CA . GLU A 1 234 ? -28.5 30.859 -3.299 1 65.44 234 GLU A CA 1
ATOM 1724 C C . GLU A 1 234 ? -28.484 29.625 -4.191 1 65.44 234 GLU A C 1
ATOM 1726 O O . GLU A 1 234 ? -28.203 28.516 -3.723 1 65.44 234 GLU A O 1
ATOM 1731 N N . GLU A 1 235 ? -28.734 29.906 -5.438 1 69.25 235 GLU A N 1
ATOM 1732 C CA . GLU A 1 235 ? -28.766 28.797 -6.395 1 69.25 235 GLU A CA 1
ATOM 1733 C C . GLU A 1 235 ? -27.375 28.203 -6.586 1 69.25 235 GLU A C 1
ATOM 1735 O O . GLU A 1 235 ? -27.234 27 -6.867 1 69.25 235 GLU A O 1
ATOM 1740 N N . ALA A 1 236 ? -26.422 29.109 -6.473 1 65.19 236 ALA A N 1
ATOM 1741 C CA . ALA A 1 236 ? -25.031 28.688 -6.68 1 65.19 236 ALA A CA 1
ATOM 1742 C C . ALA A 1 236 ? -24.5 27.969 -5.449 1 65.19 236 ALA A C 1
ATOM 1744 O O . ALA A 1 236 ? -23.391 27.406 -5.48 1 65.19 236 ALA A O 1
ATOM 1745 N N . GLY A 1 237 ? -25.25 27.953 -4.461 1 61.81 237 GLY A N 1
ATOM 1746 C CA . GLY A 1 237 ? -24.859 27.281 -3.238 1 61.81 237 GLY A CA 1
ATOM 1747 C C . GLY A 1 237 ? -23.797 28.031 -2.449 1 61.81 237 GLY A C 1
ATOM 1748 O O . GLY A 1 237 ? -23.016 27.422 -1.719 1 61.81 237 GLY A O 1
ATOM 1749 N N . LEU A 1 238 ? -23.719 29.375 -2.705 1 62.84 238 LEU A N 1
ATOM 1750 C CA . LEU A 1 238 ? -22.641 30.156 -2.107 1 62.84 238 LEU A CA 1
ATOM 1751 C C . LEU A 1 238 ? -23.109 30.844 -0.823 1 62.84 238 LEU A C 1
ATOM 1753 O O . LEU A 1 238 ? -22.312 31.5 -0.146 1 62.84 238 LEU A O 1
ATOM 1757 N N . ARG A 1 239 ? -24.281 30.859 -0.559 1 53.22 239 ARG A N 1
ATOM 1758 C CA . ARG A 1 239 ? -24.766 31.531 0.642 1 53.22 239 ARG A CA 1
ATOM 1759 C C . ARG A 1 239 ? -24.484 30.703 1.888 1 53.22 239 ARG A C 1
ATOM 1761 O O . ARG A 1 239 ? -24.188 31.25 2.951 1 53.22 239 ARG A O 1
ATOM 1768 N N . HIS A 1 240 ? -24.719 29.438 1.797 1 47.94 240 HIS A N 1
ATOM 1769 C CA . HIS A 1 240 ? -24.719 28.641 3.014 1 47.94 240 HIS A CA 1
ATOM 1770 C C . HIS A 1 240 ? -23.484 27.766 3.096 1 47.94 240 HIS A C 1
ATOM 1772 O O . HIS A 1 240 ? -23.578 26.547 3.314 1 47.94 240 HIS A O 1
ATOM 1778 N N . LEU A 1 241 ? -22.406 28.531 2.799 1 51.41 241 LEU A N 1
ATOM 1779 C CA . LEU A 1 241 ? -21.172 27.766 2.943 1 51.41 241 LEU A CA 1
ATOM 1780 C C . LEU A 1 241 ? -20.703 27.75 4.395 1 51.41 241 LEU A C 1
ATOM 1782 O O . LEU A 1 241 ? -20.875 28.734 5.113 1 51.41 241 LEU A O 1
ATOM 1786 N N . GLN A 1 242 ? -20.609 26.703 5.062 1 44.66 242 GLN A N 1
ATOM 1787 C CA . GLN A 1 242 ? -20.219 26.578 6.465 1 44.66 242 GLN A CA 1
ATOM 1788 C C . GLN A 1 242 ? -18.812 27.141 6.684 1 44.66 242 GLN A C 1
ATOM 1790 O O . GLN A 1 242 ? -17.844 26.656 6.086 1 44.66 242 GLN A O 1
ATOM 1795 N N . GLY A 1 243 ? -18.672 28.016 7.586 1 50.22 243 GLY A N 1
ATOM 1796 C CA . GLY A 1 243 ? -17.406 28.609 8.008 1 50.22 243 GLY A CA 1
ATOM 1797 C C . GLY A 1 243 ? -16.891 29.672 7.047 1 50.22 243 GLY A C 1
ATOM 1798 O O . GLY A 1 243 ? -15.758 30.125 7.172 1 50.22 243 GLY A O 1
ATOM 1799 N N . VAL A 1 244 ? -17.75 29.719 5.84 1 58 244 VAL A N 1
ATOM 1800 C CA . VAL A 1 244 ? -17.375 30.781 4.906 1 58 244 VAL A CA 1
ATOM 1801 C C . VAL A 1 244 ? -18.609 31.609 4.559 1 58 244 VAL A C 1
ATOM 1803 O O . VAL A 1 244 ? -19.719 31.078 4.41 1 58 244 VAL A O 1
ATOM 1806 N N . TYR A 1 245 ? -18.672 32.75 4.75 1 58.56 245 TYR A N 1
ATOM 1807 C CA . TYR A 1 245 ? -19.766 33.625 4.328 1 58.56 245 TYR A CA 1
ATOM 1808 C C . TYR A 1 245 ? -19.297 34.625 3.268 1 58.56 245 TYR A C 1
ATOM 1810 O O . TYR A 1 245 ? -18.156 35.094 3.303 1 58.56 245 TYR A O 1
ATOM 1818 N N . LEU A 1 246 ? -20.156 34.656 2.232 1 67.31 246 LEU A N 1
ATOM 1819 C CA . LEU A 1 246 ? -19.938 35.656 1.2 1 67.31 246 LEU A CA 1
ATOM 1820 C C . LEU A 1 246 ? -20.203 37.062 1.732 1 67.31 246 LEU A C 1
ATOM 1822 O O . LEU A 1 246 ? -21.328 37.344 2.152 1 67.31 246 LEU A O 1
ATOM 1826 N N . ILE A 1 247 ? -19.203 37.781 1.899 1 60.91 247 ILE A N 1
ATOM 1827 C CA . ILE A 1 247 ? -19.344 39.094 2.502 1 60.91 247 ILE A CA 1
ATOM 1828 C C . ILE A 1 247 ? -19.688 40.125 1.424 1 60.91 247 ILE A C 1
ATOM 1830 O O . ILE A 1 247 ? -20.5 41.031 1.657 1 60.91 247 ILE A O 1
ATOM 1834 N N . GLU A 1 248 ? -19.016 40.062 0.328 1 68.12 248 GLU A N 1
ATOM 1835 C CA . GLU A 1 248 ? -19.219 41.094 -0.685 1 68.12 248 GLU A CA 1
ATOM 1836 C C . GLU A 1 248 ? -18.906 40.562 -2.082 1 68.12 248 GLU A C 1
ATOM 1838 O O . GLU A 1 248 ? -18.188 39.562 -2.227 1 68.12 248 GLU A O 1
ATOM 1843 N N . ILE A 1 249 ? -19.594 41.031 -3.002 1 75.75 249 ILE A N 1
ATOM 1844 C CA . ILE A 1 249 ? -19.312 40.812 -4.414 1 75.75 249 ILE A CA 1
ATOM 1845 C C . ILE A 1 249 ? -18.75 42.062 -5.035 1 75.75 249 ILE A C 1
ATOM 1847 O O . ILE A 1 249 ? -19.328 43.156 -4.895 1 75.75 249 ILE A O 1
ATOM 1851 N N . ASP A 1 250 ? -17.562 41.969 -5.535 1 70.38 250 ASP A N 1
ATOM 1852 C CA . ASP A 1 250 ? -16.984 43.094 -6.285 1 70.38 250 ASP A CA 1
ATOM 1853 C C . ASP A 1 250 ? -17.234 42.938 -7.781 1 70.38 250 ASP A C 1
ATOM 1855 O O . ASP A 1 250 ? -16.703 42.031 -8.422 1 70.38 250 ASP A O 1
ATOM 1859 N N . ARG A 1 251 ? -18.172 43.688 -8.305 1 78 251 ARG A N 1
ATOM 1860 C CA . ARG A 1 251 ? -18.531 43.688 -9.719 1 78 251 ARG A CA 1
ATOM 1861 C C . ARG A 1 251 ? -17.922 44.875 -10.445 1 78 251 ARG A C 1
ATOM 1863 O O . ARG A 1 251 ? -18.484 45.969 -10.453 1 78 251 ARG A O 1
ATOM 1870 N N . GLY A 1 252 ? -16.797 44.562 -11.195 1 65.38 252 GLY A N 1
ATOM 1871 C CA . GLY A 1 252 ? -16.172 45.625 -11.977 1 65.38 252 GLY A CA 1
ATOM 1872 C C . GLY A 1 252 ? -15.805 46.844 -11.156 1 65.38 252 GLY A C 1
ATOM 1873 O O . GLY A 1 252 ? -16 47.969 -11.602 1 65.38 252 GLY A O 1
ATOM 1874 N N . GLY A 1 253 ? -15.383 46.625 -9.922 1 62.97 253 GLY A N 1
ATOM 1875 C CA . GLY A 1 253 ? -14.977 47.75 -9.07 1 62.97 253 GLY A CA 1
ATOM 1876 C C . GLY A 1 253 ? -16.062 48.219 -8.133 1 62.97 253 GLY A C 1
ATOM 1877 O O . GLY A 1 253 ? -15.812 49 -7.215 1 62.97 253 GLY A O 1
ATOM 1878 N N . HIS A 1 254 ? -17.344 47.875 -8.438 1 65.56 254 HIS A N 1
ATOM 1879 C CA . HIS A 1 254 ? -18.453 48.188 -7.559 1 65.56 254 HIS A CA 1
ATOM 1880 C C . HIS A 1 254 ? -18.688 47.094 -6.523 1 65.56 254 HIS A C 1
ATOM 1882 O O . HIS A 1 254 ? -18.984 45.969 -6.879 1 65.56 254 HIS A O 1
ATOM 1888 N N . VAL A 1 255 ? -18.453 47.406 -5.297 1 67.81 255 VAL A N 1
ATOM 1889 C CA . VAL A 1 255 ? -18.578 46.469 -4.207 1 67.81 255 VAL A CA 1
ATOM 1890 C C . VAL A 1 255 ? -20.047 46.375 -3.785 1 67.81 255 VAL A C 1
ATOM 1892 O O . VAL A 1 255 ? -20.672 47.375 -3.447 1 67.81 255 VAL A O 1
ATOM 1895 N N . LEU A 1 256 ? -20.672 45.375 -3.943 1 68.5 256 LEU A N 1
ATOM 1896 C CA . LEU A 1 256 ? -22 45.062 -3.418 1 68.5 256 LEU A CA 1
ATOM 1897 C C . LEU A 1 256 ? -21.906 44.406 -2.041 1 68.5 256 LEU A C 1
ATOM 1899 O O . LEU A 1 256 ? -21.531 43.25 -1.924 1 68.5 256 LEU A O 1
ATOM 1903 N N . PRO A 1 257 ? -22.109 45.281 -1.015 1 59.09 257 PRO A N 1
ATOM 1904 C CA . PRO A 1 257 ? -22.047 44.719 0.333 1 59.09 257 PRO A CA 1
ATOM 1905 C C . PRO A 1 257 ? -23.281 43.875 0.664 1 59.09 257 PRO A C 1
ATOM 1907 O O . PRO A 1 257 ? -24.312 43.969 -0.005 1 59.09 257 PRO A O 1
ATOM 1910 N N . ALA A 1 258 ? -23.25 43.031 1.733 1 54.88 258 ALA A N 1
ATOM 1911 C CA . ALA A 1 258 ? -24.344 42.25 2.285 1 54.88 258 ALA A CA 1
ATOM 1912 C C . ALA A 1 258 ? -25.188 41.625 1.176 1 54.88 258 ALA A C 1
ATOM 1914 O O . ALA A 1 258 ? -26.359 41.969 1.016 1 54.88 258 ALA A O 1
ATOM 1915 N N . VAL A 1 259 ? -24.516 40.844 0.369 1 60.91 259 VAL A N 1
ATOM 1916 C CA . VAL A 1 259 ? -25.109 40.312 -0.855 1 60.91 259 VAL A CA 1
ATOM 1917 C C . VAL A 1 259 ? -26.344 39.5 -0.52 1 60.91 259 VAL A C 1
ATOM 1919 O O . VAL A 1 259 ? -26.312 38.594 0.336 1 60.91 259 VAL A O 1
ATOM 1922 N N . SER A 1 260 ? -27.484 39.969 -1.012 1 63.94 260 SER A N 1
ATOM 1923 C CA . SER A 1 260 ? -28.734 39.25 -0.89 1 63.94 260 SER A CA 1
ATOM 1924 C C . SER A 1 260 ? -28.656 37.875 -1.572 1 63.94 260 SER A C 1
ATOM 1926 O O . SER A 1 260 ? -27.953 37.719 -2.572 1 63.94 260 SER A O 1
ATOM 1928 N N . PRO A 1 261 ? -29.156 36.875 -0.982 1 67.88 261 PRO A N 1
ATOM 1929 C CA . PRO A 1 261 ? -29.172 35.562 -1.587 1 67.88 261 PRO A CA 1
ATOM 1930 C C . PRO A 1 261 ? -29.766 35.562 -2.994 1 67.88 261 PRO A C 1
ATOM 1932 O O . PRO A 1 261 ? -29.5 34.625 -3.779 1 67.88 261 PRO A O 1
ATOM 1935 N N . GLN A 1 262 ? -30.484 36.594 -3.344 1 69.56 262 GLN A N 1
ATOM 1936 C CA . GLN A 1 262 ? -31.156 36.625 -4.641 1 69.56 262 GLN A CA 1
ATOM 1937 C C . GLN A 1 262 ? -30.281 37.312 -5.688 1 69.56 262 GLN A C 1
ATOM 1939 O O . GLN A 1 262 ? -30.641 37.312 -6.871 1 69.56 262 GLN A O 1
ATOM 1944 N N . GLU A 1 263 ? -29.125 37.719 -5.227 1 76.5 263 GLU A N 1
ATOM 1945 C CA . GLU A 1 263 ? -28.25 38.375 -6.18 1 76.5 263 GLU A CA 1
ATOM 1946 C C . GLU A 1 263 ? -27.703 37.406 -7.207 1 76.5 263 GLU A C 1
ATOM 1948 O O . GLU A 1 263 ? -27.281 36.312 -6.852 1 76.5 263 GLU A O 1
ATOM 1953 N N . ARG A 1 264 ? -27.828 37.688 -8.422 1 78.12 264 ARG A N 1
ATOM 1954 C CA . ARG A 1 264 ? -27.344 36.844 -9.5 1 78.12 264 ARG A CA 1
ATOM 1955 C C . ARG A 1 264 ? -25.859 37.062 -9.758 1 78.12 264 ARG A C 1
ATOM 1957 O O . ARG A 1 264 ? -25.391 38.188 -9.812 1 78.12 264 ARG A O 1
ATOM 1964 N N . LEU A 1 265 ? -25.203 36.031 -9.859 1 81.12 265 LEU A N 1
ATOM 1965 C CA . LEU A 1 265 ? -23.766 36.062 -10.125 1 81.12 265 LEU A CA 1
ATOM 1966 C C . LEU A 1 265 ? -23.5 36.406 -11.594 1 81.12 265 LEU A C 1
ATOM 1968 O O . LEU A 1 265 ? -24.25 36 -12.477 1 81.12 265 LEU A O 1
ATOM 1972 N N . GLN A 1 266 ? -22.656 37.344 -11.836 1 77.81 266 GLN A N 1
ATOM 1973 C CA . GLN A 1 266 ? -22.234 37.688 -13.18 1 77.81 266 GLN A CA 1
ATOM 1974 C C . GLN A 1 266 ? -20.797 37.25 -13.453 1 77.81 266 GLN A C 1
ATOM 1976 O O . GLN A 1 266 ? -20.047 36.969 -12.516 1 77.81 266 GLN A O 1
ATOM 1981 N N . ALA A 1 267 ? -20.578 37.156 -14.75 1 78.94 267 ALA A N 1
ATOM 1982 C CA . ALA A 1 267 ? -19.203 36.812 -15.148 1 78.94 267 ALA A CA 1
ATOM 1983 C C . ALA A 1 267 ? -18.219 37.844 -14.641 1 78.94 267 ALA A C 1
ATOM 1985 O O . ALA A 1 267 ? -18.484 39.062 -14.703 1 78.94 267 ALA A O 1
ATOM 1986 N N . ASN A 1 268 ? -17.109 37.375 -14.023 1 74.69 268 ASN A N 1
ATOM 1987 C CA . ASN A 1 268 ? -16 38.188 -13.539 1 74.69 268 ASN A CA 1
ATOM 1988 C C . ASN A 1 268 ? -16.328 38.844 -12.195 1 74.69 268 ASN A C 1
ATOM 1990 O O . ASN A 1 268 ? -15.695 39.812 -11.797 1 74.69 268 ASN A O 1
ATOM 1994 N N . ASP A 1 269 ? -17.422 38.312 -11.57 1 75.31 269 ASP A N 1
ATOM 1995 C CA . ASP A 1 269 ? -17.672 38.75 -10.195 1 75.31 269 ASP A CA 1
ATOM 1996 C C . ASP A 1 269 ? -16.562 38.25 -9.266 1 75.31 269 ASP A C 1
ATOM 1998 O O . ASP A 1 269 ? -16.125 37.094 -9.359 1 75.31 269 ASP A O 1
ATOM 2002 N N . ARG A 1 270 ? -16.062 39.156 -8.539 1 74 270 ARG A N 1
ATOM 2003 C CA . ARG A 1 270 ? -15.133 38.75 -7.48 1 74 270 ARG A CA 1
ATOM 2004 C C . ARG A 1 270 ? -15.859 38.531 -6.16 1 74 270 ARG A C 1
ATOM 2006 O O . ARG A 1 270 ? -16.359 39.5 -5.551 1 74 270 ARG A O 1
ATOM 2013 N N . LEU A 1 271 ? -15.906 37.312 -5.781 1 75.62 271 LEU A N 1
ATOM 2014 C CA . LEU A 1 271 ? -16.594 36.938 -4.551 1 75.62 271 LEU A CA 1
ATOM 2015 C C . LEU A 1 271 ? -15.633 36.906 -3.373 1 75.62 271 LEU A C 1
ATOM 2017 O O . LEU A 1 271 ? -14.617 36.188 -3.424 1 75.62 271 LEU A O 1
ATOM 2021 N N . VAL A 1 272 ? -15.867 37.688 -2.473 1 66.62 272 VAL A N 1
ATOM 2022 C CA . VAL A 1 272 ? -15.039 37.75 -1.273 1 66.62 272 VAL A CA 1
ATOM 2023 C C . VAL A 1 272 ? -15.695 36.938 -0.159 1 66.62 272 VAL A C 1
ATOM 2025 O O . VAL A 1 272 ? -16.812 37.25 0.273 1 66.62 272 VAL A O 1
ATOM 2028 N N . PHE A 1 273 ? -15 35.844 0.144 1 70.5 273 PHE A N 1
ATOM 2029 C CA . PHE A 1 273 ? -15.492 34.969 1.199 1 70.5 273 PHE A CA 1
ATOM 2030 C C . PHE A 1 273 ? -14.648 35.125 2.459 1 70.5 273 PHE A C 1
ATOM 2032 O O . PHE A 1 273 ? -13.461 35.438 2.381 1 70.5 273 PHE A O 1
ATOM 2039 N N . VAL A 1 274 ? -15.359 35.062 3.631 1 55.78 274 VAL A N 1
ATOM 2040 C CA . VAL A 1 274 ? -14.656 35 4.91 1 55.78 274 VAL A CA 1
ATOM 2041 C C . VAL A 1 274 ? -14.984 33.688 5.613 1 55.78 274 VAL A C 1
ATOM 2043 O O . VAL A 1 274 ? -16.1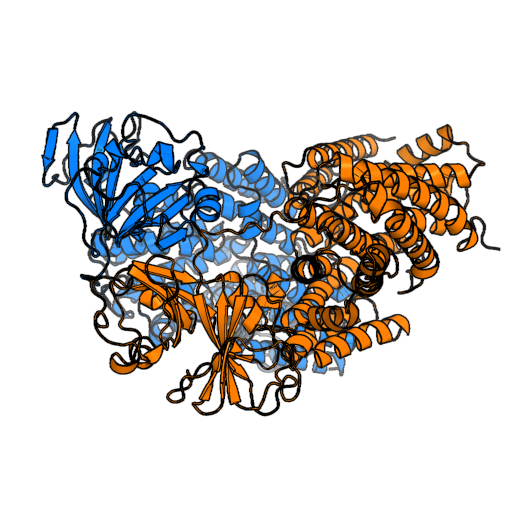41 33.25 5.66 1 55.78 274 VAL A O 1
ATOM 2046 N N . GLY A 1 275 ? -13.992 32.875 5.957 1 59.09 275 GLY A N 1
ATOM 2047 C CA . GLY A 1 275 ? -14.281 31.641 6.68 1 59.09 275 GLY A CA 1
ATOM 2048 C C . GLY A 1 275 ? -13.031 30.922 7.156 1 59.09 275 GLY A C 1
ATOM 2049 O O . GLY A 1 275 ? -11.922 31.438 7.02 1 59.09 275 GLY A O 1
ATOM 2050 N N . VAL A 1 276 ? -13.18 29.812 7.855 1 52.12 276 VAL A N 1
ATOM 2051 C CA . VAL A 1 276 ? -12.117 28.984 8.398 1 52.12 276 VAL A CA 1
ATOM 2052 C C . VAL A 1 276 ? -11.406 28.25 7.262 1 52.12 276 VAL A C 1
ATOM 2054 O O . VAL A 1 276 ? -11.961 28.078 6.176 1 52.12 276 VAL A O 1
ATOM 2057 N N . ILE A 1 277 ? -10.148 27.922 7.496 1 54.81 277 ILE A N 1
ATOM 2058 C CA . ILE A 1 277 ? -9.234 27.359 6.5 1 54.81 277 ILE A CA 1
ATOM 2059 C C . ILE A 1 277 ? -9.883 26.156 5.82 1 54.81 277 ILE A C 1
ATOM 2061 O O . ILE A 1 277 ? -9.781 26 4.602 1 54.81 277 ILE A O 1
ATOM 2065 N N . ASP A 1 278 ? -10.477 25.391 6.508 1 54.72 278 ASP A N 1
ATOM 2066 C CA . ASP A 1 278 ? -11.055 24.172 5.945 1 54.72 278 ASP A CA 1
ATOM 2067 C C . ASP A 1 278 ? -12.148 24.5 4.926 1 54.72 278 ASP A C 1
ATOM 2069 O O . ASP A 1 278 ? -12.289 23.812 3.914 1 54.72 278 ASP A O 1
ATOM 2073 N N . SER A 1 279 ? -12.75 25.531 5.164 1 55.25 279 SER A N 1
ATOM 2074 C CA . SER A 1 279 ? -13.859 25.938 4.305 1 55.25 279 SER A CA 1
ATOM 2075 C C . SER A 1 279 ? -13.352 26.562 3.012 1 55.25 279 SER A C 1
ATOM 2077 O O . SER A 1 279 ? -14.039 26.547 1.989 1 55.25 279 SER A O 1
ATOM 2079 N N . VAL A 1 280 ? -12.195 27.125 3.135 1 58.88 280 VAL A N 1
ATOM 2080 C CA . VAL A 1 280 ? -11.586 27.703 1.946 1 58.88 280 VAL A CA 1
ATOM 2081 C C . VAL A 1 280 ? -11.25 26.609 0.945 1 58.88 280 VAL A C 1
ATOM 2083 O O . VAL A 1 280 ? -11.43 26.781 -0.262 1 58.88 280 VAL A O 1
ATOM 2086 N N . ILE A 1 281 ? -10.852 25.562 1.504 1 58.69 281 ILE A N 1
ATOM 2087 C CA . ILE A 1 281 ? -10.539 24.422 0.661 1 58.69 281 ILE A CA 1
ATOM 2088 C C . ILE A 1 281 ? -11.797 23.953 -0.07 1 58.69 281 ILE A C 1
ATOM 2090 O O . ILE A 1 281 ? -11.75 23.641 -1.261 1 58.69 281 ILE A O 1
ATOM 2094 N N . ASP A 1 282 ? -12.844 24.047 0.604 1 58.91 282 ASP A N 1
ATOM 2095 C CA . ASP A 1 282 ? -14.109 23.578 0.056 1 58.91 282 ASP A CA 1
ATOM 2096 C C . ASP A 1 282 ? -14.594 24.5 -1.065 1 58.91 282 ASP A C 1
ATOM 2098 O O . ASP A 1 282 ? -15.172 24.031 -2.051 1 58.91 282 ASP A O 1
ATOM 2102 N N . LEU A 1 283 ? -14.359 25.766 -0.905 1 62.41 283 LEU A N 1
ATOM 2103 C CA . LEU A 1 283 ? -14.781 26.734 -1.905 1 62.41 283 LEU A CA 1
ATOM 2104 C C . LEU A 1 283 ? -14.039 26.531 -3.219 1 62.41 283 LEU A C 1
ATOM 2106 O O . LEU A 1 283 ? -14.594 26.75 -4.297 1 62.41 283 LEU A O 1
ATOM 2110 N N . GLN A 1 284 ? -12.875 26.062 -3.004 1 60.41 284 GLN A N 1
ATOM 2111 C CA . GLN A 1 284 ? -12.047 25.875 -4.191 1 60.41 284 GLN A CA 1
ATOM 2112 C C . GLN A 1 284 ? -12.492 24.656 -4.988 1 60.41 284 GLN A C 1
ATOM 2114 O O . GLN A 1 284 ? -12.195 24.547 -6.18 1 60.41 284 GLN A O 1
ATOM 2119 N N . LYS A 1 285 ? -13.258 23.906 -4.305 1 59.81 285 LYS A N 1
ATOM 2120 C CA . LYS A 1 285 ? -13.711 22.672 -4.961 1 59.81 285 LYS A CA 1
ATOM 2121 C C . LYS A 1 285 ? -14.961 22.938 -5.797 1 59.81 285 LYS A C 1
ATOM 2123 O O . LYS A 1 285 ? -15.359 22.094 -6.609 1 59.81 285 LYS A O 1
ATOM 2128 N N . ILE A 1 286 ? -15.602 24.109 -5.52 1 58.66 286 ILE A N 1
ATOM 2129 C CA . ILE A 1 286 ? -16.828 24.438 -6.246 1 58.66 286 ILE A CA 1
ATOM 2130 C C . ILE A 1 286 ? -16.484 24.797 -7.691 1 58.66 286 ILE A C 1
ATOM 2132 O O . ILE A 1 286 ? -15.648 25.656 -7.941 1 58.66 286 ILE A O 1
ATOM 2136 N N . ARG A 1 287 ? -17.141 24.125 -8.578 1 58.78 287 ARG A N 1
ATOM 2137 C CA . ARG A 1 287 ? -16.922 24.359 -10 1 58.78 287 ARG A CA 1
ATOM 2138 C C . ARG A 1 287 ? -17.266 25.797 -10.383 1 58.78 287 ARG A C 1
ATOM 2140 O O . ARG A 1 287 ? -18.328 26.312 -10.023 1 58.78 287 ARG A O 1
ATOM 2147 N N . GLY A 1 288 ? -16.375 26.375 -11.055 1 61.47 288 GLY A N 1
ATOM 2148 C CA . GLY A 1 288 ? -16.641 27.688 -11.586 1 61.47 288 GLY A CA 1
ATOM 2149 C C . GLY A 1 288 ? -16.031 28.812 -10.766 1 61.47 288 GLY A C 1
ATOM 2150 O O . GLY A 1 288 ? -16.062 29.969 -11.156 1 61.47 288 GLY A O 1
ATOM 2151 N N . LEU A 1 289 ? -15.609 28.453 -9.578 1 63.97 289 LEU A N 1
ATOM 2152 C CA . LEU A 1 289 ? -14.961 29.453 -8.742 1 63.97 289 LEU A CA 1
ATOM 2153 C C . LEU A 1 289 ? -13.445 29.297 -8.789 1 63.97 289 LEU A C 1
ATOM 2155 O O . LEU A 1 289 ? -12.922 28.172 -8.695 1 63.97 289 LEU A O 1
ATOM 2159 N N . GLN A 1 290 ? -12.867 30.25 -9.227 1 62.81 290 GLN A N 1
ATOM 2160 C CA . GLN A 1 290 ? -11.406 30.25 -9.234 1 62.81 290 GLN A CA 1
ATOM 2161 C C . GLN A 1 290 ? -10.852 31.328 -8.312 1 62.81 290 GLN A C 1
ATOM 2163 O O . GLN A 1 290 ? -11.469 32.375 -8.141 1 62.81 290 GLN A O 1
ATOM 2168 N N . PRO A 1 291 ? -9.906 30.984 -7.461 1 56.59 291 PRO A N 1
ATOM 2169 C CA . PRO A 1 291 ? -9.297 32.062 -6.691 1 56.59 291 PRO A CA 1
ATOM 2170 C C . PRO A 1 291 ? -9.008 33.312 -7.543 1 56.59 291 PRO A C 1
ATOM 2172 O O . PRO A 1 291 ? -8.625 33.156 -8.711 1 56.59 291 PRO A O 1
ATOM 2175 N N . ALA A 1 292 ? -9.57 34.469 -7.219 1 49.81 292 ALA A N 1
ATOM 2176 C CA . ALA A 1 292 ? -9.406 35.719 -7.977 1 49.81 292 ALA A CA 1
ATOM 2177 C C . ALA A 1 292 ? -7.938 35.938 -8.328 1 49.81 292 ALA A C 1
ATOM 2179 O O . ALA A 1 292 ? -7.082 36 -7.441 1 49.81 292 ALA A O 1
ATOM 2180 N N . PRO A 1 293 ? -7.617 35.531 -9.508 1 42.44 293 PRO A N 1
ATOM 2181 C CA . PRO A 1 293 ? -6.25 35.938 -9.859 1 42.44 293 PRO A CA 1
ATOM 2182 C C . PRO A 1 293 ? -5.938 37.375 -9.484 1 42.44 293 PRO A C 1
ATOM 2184 O O . PRO A 1 293 ? -6.754 38.25 -9.719 1 42.44 293 PRO A O 1
ATOM 2187 N N . ASP A 1 294 ? -5.609 37.875 -8.445 1 40.41 294 ASP A N 1
ATOM 2188 C CA . ASP A 1 294 ? -5.133 39.188 -8.852 1 40.41 294 ASP A CA 1
ATOM 2189 C C . ASP A 1 294 ? -4.594 39.156 -10.281 1 40.41 294 ASP A C 1
ATOM 2191 O O . ASP A 1 294 ? -4.035 38.156 -10.719 1 40.41 294 ASP A O 1
ATOM 2195 N N . GLN A 1 295 ? -5.098 40.188 -11.188 1 37.53 295 GLN A N 1
ATOM 2196 C CA . GLN A 1 295 ? -4.785 40.438 -12.586 1 37.53 295 GLN A CA 1
ATOM 2197 C C . GLN A 1 295 ? -3.443 39.844 -12.977 1 37.53 295 GLN A C 1
ATOM 2199 O O . GLN A 1 295 ? -3.195 39.562 -14.156 1 37.53 295 GLN A O 1
ATOM 2204 N N . ILE A 1 296 ? -2.312 40.281 -12.406 1 34.75 296 ILE A N 1
ATOM 2205 C CA . ILE A 1 296 ? -1.107 40.312 -13.227 1 34.75 296 ILE A CA 1
ATOM 2206 C C . ILE A 1 296 ? -0.625 38.906 -13.508 1 34.75 296 ILE A C 1
ATOM 2208 O O . ILE A 1 296 ? -0.274 38.562 -14.648 1 34.75 296 ILE A O 1
ATOM 2212 N N . PHE A 1 297 ? 0.307 38.094 -12.734 1 33.16 297 PHE A N 1
ATOM 2213 C CA . PHE A 1 297 ? 1.207 37.062 -13.227 1 33.16 297 PHE A CA 1
ATOM 2214 C C . PHE A 1 297 ? 0.728 35.688 -12.797 1 33.16 297 PHE A C 1
ATOM 2216 O O . PHE A 1 297 ? 0.476 35.438 -11.617 1 33.16 297 PHE A O 1
ATOM 2223 N N . GLN A 1 298 ? -0.062 35 -13.539 1 42.31 298 GLN A N 1
ATOM 2224 C CA . GLN A 1 298 ? -0.476 33.594 -13.57 1 42.31 298 GLN A CA 1
ATOM 2225 C C . GLN A 1 298 ? 0.668 32.688 -13.156 1 42.31 298 GLN A C 1
ATOM 2227 O O . GLN A 1 298 ? 1.777 32.781 -13.68 1 42.31 298 GLN A O 1
ATOM 2232 N N . LEU A 1 299 ? 0.571 32.188 -11.969 1 44.72 299 LEU A N 1
ATOM 2233 C CA . LEU A 1 299 ? 1.548 31.156 -11.664 1 44.72 299 LEU A CA 1
ATOM 2234 C C . LEU A 1 299 ? 1.668 30.156 -12.812 1 44.72 299 LEU A C 1
ATOM 2236 O O . LEU A 1 299 ? 0.666 29.797 -13.438 1 44.72 299 LEU A O 1
ATOM 2240 N N . LYS A 1 300 ? 2.818 30.016 -13.484 1 47.16 300 LYS A N 1
ATOM 2241 C CA . LYS A 1 300 ? 3.119 29.141 -14.617 1 47.16 300 LYS A CA 1
ATOM 2242 C C . LYS A 1 300 ? 2.719 27.703 -14.328 1 47.16 300 LYS A C 1
ATOM 2244 O O . LYS A 1 300 ? 2.6 26.891 -15.242 1 47.16 300 LYS A O 1
ATOM 2249 N N . SER A 1 301 ? 2.467 27.25 -13.086 1 47.72 301 SER A N 1
ATOM 2250 C CA . SER A 1 301 ? 2.209 25.844 -12.859 1 47.72 301 SER A CA 1
ATOM 2251 C C . SER A 1 301 ? 0.72 25.531 -12.961 1 47.72 301 SER A C 1
ATOM 2253 O O . SER A 1 301 ? -0.119 26.328 -12.555 1 47.72 301 SER A O 1
ATOM 2255 N N . PRO A 1 302 ? 0.433 24.453 -13.695 1 46.84 302 PRO A N 1
ATOM 2256 C CA . PRO A 1 302 ? -0.979 24.062 -13.789 1 46.84 302 PRO A CA 1
ATOM 2257 C C . PRO A 1 302 ? -1.656 23.984 -12.422 1 46.84 302 PRO A C 1
ATOM 2259 O O . PRO A 1 302 ? -1.02 23.594 -11.438 1 46.84 302 PRO A O 1
ATOM 2262 N N . ARG A 1 303 ? -2.697 24.531 -12.32 1 51.25 303 ARG A N 1
ATOM 2263 C CA . ARG A 1 303 ? -3.512 24.641 -11.117 1 51.25 303 ARG A CA 1
ATOM 2264 C C . ARG A 1 303 ? -3.594 23.312 -10.383 1 51.25 303 ARG A C 1
ATOM 2266 O O . ARG A 1 303 ? -3.666 23.281 -9.156 1 51.25 303 ARG A O 1
ATOM 2273 N N . SER A 1 304 ? -3.607 22.281 -11.211 1 52.28 304 SER A N 1
ATOM 2274 C CA . SER A 1 304 ? -3.803 20.938 -10.656 1 52.28 304 SER A CA 1
ATOM 2275 C C . SER A 1 304 ? -2.629 20.531 -9.773 1 52.28 304 SER A C 1
ATOM 2277 O O . SER A 1 304 ? -2.77 19.672 -8.898 1 52.28 304 SER A O 1
ATOM 2279 N N . GLU A 1 305 ? -1.543 21.25 -9.914 1 55.94 305 GLU A N 1
ATOM 2280 C CA . GLU A 1 305 ? -0.363 20.859 -9.148 1 55.94 305 GLU A CA 1
ATOM 2281 C C . GLU A 1 305 ? -0.145 21.797 -7.957 1 55.94 305 GLU A C 1
ATOM 2283 O O . GLU A 1 305 ? 0.784 21.609 -7.172 1 55.94 305 GLU A O 1
ATOM 2288 N N . ARG A 1 306 ? -1.051 22.719 -7.891 1 61.19 306 ARG A N 1
ATOM 2289 C CA . ARG A 1 306 ? -0.864 23.672 -6.805 1 61.19 306 ARG A CA 1
ATOM 2290 C C . ARG A 1 306 ? -1.517 23.188 -5.52 1 61.19 306 ARG A C 1
ATOM 2292 O O . ARG A 1 306 ? -2.479 22.406 -5.559 1 61.19 306 ARG A O 1
ATOM 2299 N N . ARG A 1 307 ? -0.778 23.438 -4.406 1 65.38 307 ARG A N 1
ATOM 2300 C CA . ARG A 1 307 ? -1.276 23.078 -3.082 1 65.38 307 ARG A CA 1
ATOM 2301 C C . ARG A 1 307 ? -1.431 24.312 -2.205 1 65.38 307 ARG A C 1
ATOM 2303 O O . ARG A 1 307 ? -0.886 25.375 -2.518 1 65.38 307 ARG A O 1
ATOM 2310 N N . LEU A 1 308 ? -2.348 24.203 -1.326 1 68.88 308 LEU A N 1
ATOM 2311 C CA . LEU A 1 308 ? -2.525 25.281 -0.345 1 68.88 308 LEU A CA 1
ATOM 2312 C C . LEU A 1 308 ? -1.563 25.109 0.825 1 68.88 308 LEU A C 1
ATOM 2314 O O . LEU A 1 308 ? -1.395 24 1.337 1 68.88 308 LEU A O 1
ATOM 2318 N N . LEU A 1 309 ? -0.781 26.078 1.027 1 72.75 309 LEU A N 1
ATOM 2319 C CA . LEU A 1 309 ? 0.177 26.078 2.129 1 72.75 309 LEU A CA 1
ATOM 2320 C C . LEU A 1 309 ? -0.117 27.219 3.104 1 72.75 309 LEU A C 1
ATOM 2322 O O . LEU A 1 309 ? -0.651 28.25 2.711 1 72.75 309 LEU A O 1
ATOM 2326 N N . GLU A 1 310 ? 0.067 26.906 4.355 1 73.06 310 GLU A N 1
ATOM 2327 C CA . GLU A 1 310 ? 0.032 27.938 5.379 1 73.06 310 GLU A CA 1
ATOM 2328 C C . GLU A 1 310 ? 1.44 28.375 5.781 1 73.06 310 GLU A C 1
ATOM 2330 O O . GLU A 1 310 ? 2.32 27.531 5.969 1 73.06 310 GLU A O 1
ATOM 2335 N N . ALA A 1 311 ? 1.708 29.672 5.723 1 75.5 311 ALA A N 1
ATOM 2336 C CA . ALA A 1 311 ? 3.01 30.203 6.113 1 75.5 311 ALA A CA 1
ATOM 2337 C C . ALA A 1 311 ? 2.859 31.359 7.094 1 75.5 311 ALA A C 1
ATOM 2339 O O . ALA A 1 311 ? 1.955 32.188 6.953 1 75.5 311 ALA A O 1
ATOM 2340 N N . VAL A 1 312 ? 3.646 31.406 8.117 1 77.12 312 VAL A N 1
ATOM 2341 C CA . VAL A 1 312 ? 3.652 32.5 9.078 1 77.12 312 VAL A CA 1
ATOM 2342 C C . VAL A 1 312 ? 4.844 33.438 8.805 1 77.12 312 VAL A C 1
ATOM 2344 O O . VAL A 1 312 ? 5.988 32.969 8.773 1 77.12 312 VAL A O 1
ATOM 2347 N N . VAL A 1 313 ? 4.574 34.688 8.562 1 77.56 313 VAL A N 1
ATOM 2348 C CA . VAL A 1 313 ? 5.59 35.688 8.219 1 77.56 313 VAL A CA 1
ATOM 2349 C C . VAL A 1 313 ? 6.512 35.938 9.406 1 77.56 313 VAL A C 1
ATOM 2351 O O . VAL A 1 313 ? 6.047 36.094 10.539 1 77.56 313 VAL A O 1
ATOM 2354 N N . SER A 1 314 ? 7.777 35.875 9.148 1 74.62 314 SER A N 1
ATOM 2355 C CA . SER A 1 314 ? 8.766 36.094 10.195 1 74.62 314 SER A CA 1
ATOM 2356 C C . SER A 1 314 ? 9.195 37.562 10.242 1 74.62 314 SER A C 1
ATOM 2358 O O . SER A 1 314 ? 8.82 38.344 9.383 1 74.62 314 SER A O 1
ATOM 2360 N N . THR A 1 315 ? 9.977 37.875 11.273 1 70.06 315 THR A N 1
ATOM 2361 C CA . THR A 1 315 ? 10.492 39.25 11.445 1 70.06 315 THR A CA 1
ATOM 2362 C C . THR A 1 315 ? 11.562 39.531 10.398 1 70.06 315 THR A C 1
ATOM 2364 O O . THR A 1 315 ? 11.812 40.719 10.078 1 70.06 315 THR A O 1
ATOM 2367 N N . THR A 1 316 ? 12.109 38.562 9.836 1 68.31 316 THR A N 1
ATOM 2368 C CA . THR A 1 316 ? 13.211 38.75 8.906 1 68.31 316 THR A CA 1
ATOM 2369 C C . THR A 1 316 ? 12.711 38.75 7.465 1 68.31 316 THR A C 1
ATOM 2371 O O . THR A 1 316 ? 13.5 38.875 6.527 1 68.31 316 THR A O 1
ATOM 2374 N N . CYS A 1 317 ? 11.492 38.531 7.34 1 78.5 317 CYS A N 1
ATOM 2375 C CA . CYS A 1 317 ? 10.922 38.562 5.992 1 78.5 317 CYS A CA 1
ATOM 2376 C C . CYS A 1 317 ? 11.141 39.906 5.316 1 78.5 317 CYS A C 1
ATOM 2378 O O . CYS A 1 317 ? 10.828 40.938 5.895 1 78.5 317 CYS A O 1
ATOM 2380 N N . PRO A 1 318 ? 11.781 39.875 4.188 1 75.62 318 PRO A N 1
ATOM 2381 C CA . PRO A 1 318 ? 12.055 41.156 3.492 1 75.62 318 PRO A CA 1
ATOM 2382 C C . PRO A 1 318 ? 10.781 41.906 3.123 1 75.62 318 PRO A C 1
ATOM 2384 O O . PRO A 1 318 ? 10.828 43.094 2.844 1 75.62 318 PRO A O 1
ATOM 2387 N N . LEU A 1 319 ? 9.719 41.25 3.209 1 81.56 319 LEU A N 1
ATOM 2388 C CA . LEU A 1 319 ? 8.477 41.906 2.768 1 81.56 319 LEU A CA 1
ATOM 2389 C C . LEU A 1 319 ? 7.723 42.5 3.947 1 81.56 319 LEU A C 1
ATOM 2391 O O . LEU A 1 319 ? 6.633 43.062 3.775 1 81.56 319 LEU A O 1
ATOM 2395 N N . VAL A 1 320 ? 8.344 42.438 5.039 1 85.69 320 VAL A N 1
ATOM 2396 C CA . VAL A 1 320 ? 7.688 43 6.211 1 85.69 320 VAL A CA 1
ATOM 2397 C C . VAL A 1 320 ? 7.52 44.5 6.031 1 85.69 320 VAL A C 1
ATOM 2399 O O . VAL A 1 320 ? 8.461 45.219 5.652 1 85.69 320 VAL A O 1
ATOM 2402 N N . GLY A 1 321 ? 6.379 45.031 6.293 1 82 321 GLY A N 1
ATOM 2403 C CA . GLY A 1 321 ? 6.094 46.438 6.176 1 82 321 GLY A CA 1
ATOM 2404 C C . GLY A 1 321 ? 5.625 46.844 4.793 1 82 321 GLY A C 1
ATOM 2405 O O . GLY A 1 321 ? 5.172 47.969 4.59 1 82 321 GLY A O 1
ATOM 2406 N N . LYS A 1 322 ? 5.73 46 3.893 1 84.06 322 LYS A N 1
ATOM 2407 C CA . LYS A 1 322 ? 5.277 46.281 2.529 1 84.06 322 LYS A CA 1
ATOM 2408 C C . LYS A 1 322 ? 3.951 45.562 2.246 1 84.06 322 LYS A C 1
ATOM 2410 O O . LYS A 1 322 ? 3.621 44.562 2.893 1 84.06 322 LYS A O 1
ATOM 2415 N N . THR A 1 323 ? 3.266 46.25 1.423 1 85.38 323 THR A N 1
ATOM 2416 C CA . THR A 1 323 ? 2.049 45.562 0.982 1 85.38 323 THR A CA 1
ATOM 2417 C C . THR A 1 323 ? 2.385 44.375 0.082 1 85.38 323 THR A C 1
ATOM 2419 O O . THR A 1 323 ? 3.479 44.312 -0.482 1 85.38 323 THR A O 1
ATOM 2422 N N . ILE A 1 324 ? 1.497 43.406 0.04 1 82.31 324 ILE A N 1
ATOM 2423 C CA . ILE A 1 324 ? 1.687 42.219 -0.768 1 82.31 324 ILE A CA 1
ATOM 2424 C C . ILE A 1 324 ? 1.947 42.594 -2.221 1 82.31 324 ILE A C 1
ATOM 2426 O O . ILE A 1 324 ? 2.76 41.969 -2.902 1 82.31 324 ILE A O 1
ATOM 2430 N N . ARG A 1 325 ? 1.312 43.719 -2.672 1 76.88 325 ARG A N 1
ATOM 2431 C CA . ARG A 1 325 ? 1.482 44.219 -4.035 1 76.88 325 ARG A CA 1
ATOM 2432 C C . ARG A 1 325 ? 2.855 44.844 -4.219 1 76.88 325 ARG A C 1
ATOM 2434 O O . ARG A 1 325 ? 3.561 44.531 -5.184 1 76.88 325 ARG A O 1
ATOM 2441 N N . GLU A 1 326 ? 3.229 45.688 -3.305 1 77.19 326 GLU A N 1
ATOM 2442 C CA . GLU A 1 326 ? 4.516 46.375 -3.369 1 77.19 326 GLU A CA 1
ATOM 2443 C C . GLU A 1 326 ? 5.676 45.375 -3.246 1 77.19 326 GLU A C 1
ATOM 2445 O O . GLU A 1 326 ? 6.707 45.531 -3.896 1 77.19 326 GLU A O 1
ATOM 2450 N N . GLY A 1 327 ? 5.438 44.438 -2.426 1 77.56 327 GLY A N 1
ATOM 2451 C CA . GLY A 1 327 ? 6.488 43.438 -2.178 1 77.56 327 GLY A CA 1
ATOM 2452 C C . GLY A 1 327 ? 6.605 42.406 -3.275 1 77.56 327 GLY A C 1
ATOM 2453 O O . GLY A 1 327 ? 7.57 41.656 -3.312 1 77.56 327 GLY A O 1
ATOM 2454 N N . ARG A 1 328 ? 5.773 42.438 -4.215 1 74.69 328 ARG A N 1
ATOM 2455 C CA . ARG A 1 328 ? 5.75 41.438 -5.285 1 74.69 328 ARG A CA 1
ATOM 2456 C C . ARG A 1 328 ? 5.918 40.031 -4.73 1 74.69 328 ARG A C 1
ATOM 2458 O O . ARG A 1 328 ? 6.77 39.281 -5.199 1 74.69 328 ARG A O 1
ATOM 2465 N N . PHE A 1 329 ? 5.109 39.656 -3.787 1 80 329 PHE A N 1
ATOM 2466 C CA . PHE A 1 329 ? 5.188 38.375 -3.098 1 80 329 PHE A CA 1
ATOM 2467 C C . PHE A 1 329 ? 5.219 37.219 -4.094 1 80 329 PHE A C 1
ATOM 2469 O O . PHE A 1 329 ? 5.977 36.281 -3.926 1 80 329 PHE A O 1
ATOM 2476 N N . ARG A 1 330 ? 4.508 37.344 -5.016 1 74.62 330 ARG A N 1
ATOM 2477 C CA . ARG A 1 330 ? 4.391 36.281 -6.004 1 74.62 330 ARG A CA 1
ATOM 2478 C C . ARG A 1 330 ? 5.703 36.062 -6.746 1 74.62 330 ARG A C 1
ATOM 2480 O O . ARG A 1 330 ? 6.117 34.938 -6.992 1 74.62 330 ARG A O 1
ATOM 2487 N N . THR A 1 331 ? 6.289 37.125 -7.129 1 69.38 331 THR A N 1
ATOM 2488 C CA . THR A 1 331 ? 7.539 37.062 -7.875 1 69.38 331 THR A CA 1
ATOM 2489 C C . THR A 1 331 ? 8.68 36.594 -6.973 1 69.38 331 THR A C 1
ATOM 2491 O O . THR A 1 331 ? 9.523 35.812 -7.395 1 69.38 331 THR A O 1
ATOM 2494 N N . VAL A 1 332 ? 8.625 37.094 -5.832 1 74.19 332 VAL A N 1
ATOM 2495 C CA . VAL A 1 332 ? 9.719 36.781 -4.914 1 74.19 332 VAL A CA 1
ATOM 2496 C C . VAL A 1 332 ? 9.641 35.344 -4.461 1 74.19 332 VAL A C 1
ATOM 2498 O O . VAL A 1 332 ? 10.656 34.656 -4.387 1 74.19 332 VAL A O 1
ATOM 2501 N N . TYR A 1 333 ? 8.477 34.844 -4.148 1 73.56 333 TYR A N 1
ATOM 2502 C CA . TYR A 1 333 ? 8.344 33.531 -3.545 1 73.56 333 TYR A CA 1
ATOM 2503 C C . TYR A 1 333 ? 7.648 32.562 -4.496 1 73.56 333 TYR A C 1
ATOM 2505 O O . TYR A 1 333 ? 7.523 31.375 -4.199 1 73.56 333 TYR A O 1
ATOM 2513 N N . ASN A 1 334 ? 7.215 32.969 -5.691 1 69.31 334 ASN A N 1
ATOM 2514 C CA . ASN A 1 334 ? 6.445 32.156 -6.625 1 69.31 334 ASN A CA 1
ATOM 2515 C C . ASN A 1 334 ? 5.258 31.484 -5.941 1 69.31 334 ASN A C 1
ATOM 2517 O O . ASN A 1 334 ? 5.051 30.281 -6.078 1 69.31 334 ASN A O 1
ATOM 2521 N N . ALA A 1 335 ? 4.637 32.094 -5.078 1 76.94 335 ALA A N 1
ATOM 2522 C CA . ALA A 1 335 ? 3.443 31.688 -4.352 1 76.94 335 ALA A CA 1
ATOM 2523 C C . ALA A 1 335 ? 2.404 32.812 -4.312 1 76.94 335 ALA A C 1
ATOM 2525 O O . ALA A 1 335 ? 2.756 34 -4.258 1 76.94 335 ALA A O 1
ATOM 2526 N N . ALA A 1 336 ? 1.198 32.469 -4.492 1 75.81 336 ALA A N 1
ATOM 2527 C CA . ALA A 1 336 ? 0.107 33.438 -4.457 1 75.81 336 ALA A CA 1
ATOM 2528 C C . ALA A 1 336 ? -0.547 33.469 -3.078 1 75.81 336 ALA A C 1
ATOM 2530 O O . ALA A 1 336 ? -0.906 32.438 -2.525 1 75.81 336 ALA A O 1
ATOM 2531 N N . VAL A 1 337 ? -0.604 34.688 -2.543 1 78.12 337 VAL A N 1
ATOM 2532 C CA . VAL A 1 337 ? -1.277 34.844 -1.261 1 78.12 337 VAL A CA 1
ATOM 2533 C C . VAL A 1 337 ? -2.789 34.875 -1.472 1 78.12 337 VAL A C 1
ATOM 2535 O O . VAL A 1 337 ? -3.305 35.75 -2.189 1 78.12 337 VAL A O 1
ATOM 2538 N N . ILE A 1 338 ? -3.377 33.938 -0.884 1 70.06 338 ILE A N 1
ATOM 2539 C CA . ILE A 1 338 ? -4.82 33.812 -1.059 1 70.06 338 ILE A CA 1
ATOM 2540 C C . ILE A 1 338 ? -5.535 34.5 0.119 1 70.06 338 ILE A C 1
ATOM 2542 O O . ILE A 1 338 ? -6.621 35.031 -0.042 1 70.06 338 ILE A O 1
ATOM 2546 N N . ALA A 1 339 ? -4.941 34.344 1.267 1 72.12 339 ALA A N 1
ATOM 2547 C CA . ALA A 1 339 ? -5.555 34.906 2.467 1 72.12 339 ALA A CA 1
ATOM 2548 C C . ALA A 1 339 ? -4.496 35.25 3.502 1 72.12 339 ALA A C 1
ATOM 2550 O O . ALA A 1 339 ? -3.4 34.688 3.506 1 72.12 339 ALA A O 1
ATOM 2551 N N . VAL A 1 340 ? -4.84 36.312 4.234 1 71.75 340 VAL A N 1
ATOM 2552 C CA . VAL A 1 340 ? -3.963 36.75 5.312 1 71.75 340 VAL A CA 1
ATOM 2553 C C . VAL A 1 340 ? -4.758 36.875 6.613 1 71.75 340 VAL A C 1
ATOM 2555 O O . VAL A 1 340 ? -5.891 37.344 6.617 1 71.75 340 VAL A O 1
ATOM 2558 N N . ALA A 1 341 ? -4.285 36.25 7.59 1 70.94 341 ALA A N 1
ATOM 2559 C CA . ALA A 1 341 ? -4.863 36.375 8.922 1 70.94 341 ALA A CA 1
ATOM 2560 C C . ALA A 1 341 ? -3.867 36.969 9.898 1 70.94 341 ALA A C 1
ATOM 2562 O O . ALA A 1 341 ? -2.674 36.656 9.852 1 70.94 341 ALA A O 1
ATOM 2563 N N . ARG A 1 342 ? -4.297 38.125 10.57 1 71.56 342 ARG A N 1
ATOM 2564 C CA . ARG A 1 342 ? -3.48 38.75 11.609 1 71.56 342 ARG A CA 1
ATOM 2565 C C . ARG A 1 342 ? -4.09 38.531 12.984 1 71.56 342 ARG A C 1
ATOM 2567 O O . ARG A 1 342 ? -5.227 38.938 13.234 1 71.56 342 ARG A O 1
ATOM 2574 N N . ASN A 1 343 ? -3.305 37.938 13.898 1 56.53 343 ASN A N 1
ATOM 2575 C CA . ASN A 1 343 ? -3.77 37.625 15.25 1 56.53 343 ASN A CA 1
ATOM 2576 C C . ASN A 1 343 ? -5.059 36.812 15.227 1 56.53 343 ASN A C 1
ATOM 2578 O O . ASN A 1 343 ? -5.984 37.094 16 1 56.53 343 ASN A O 1
ATOM 2582 N N . GLY A 1 344 ? -5.156 35.875 14.266 1 57.22 344 GLY A N 1
ATOM 2583 C CA . GLY A 1 344 ? -6.301 34.969 14.164 1 57.22 344 GLY A CA 1
ATOM 2584 C C . GLY A 1 344 ? -7.523 35.625 13.562 1 57.22 344 GLY A C 1
ATOM 2585 O O . GLY A 1 344 ? -8.594 35.031 13.484 1 57.22 344 GLY A O 1
ATOM 2586 N N . GLN A 1 345 ? -7.371 36.938 13.32 1 58.62 345 GLN A N 1
ATOM 2587 C CA . GLN A 1 345 ? -8.516 37.656 12.773 1 58.62 345 GLN A CA 1
ATOM 2588 C C . GLN A 1 345 ? -8.289 38.031 11.305 1 58.62 345 GLN A C 1
ATOM 2590 O O . GLN A 1 345 ? -7.148 38.125 10.859 1 58.62 345 GLN A O 1
ATOM 2595 N N . ARG A 1 346 ? -9.422 38.188 10.688 1 61.28 346 ARG A N 1
ATOM 2596 C CA . ARG A 1 346 ? -9.367 38.562 9.273 1 61.28 346 ARG A CA 1
ATOM 2597 C C . ARG A 1 346 ? -9.07 40.031 9.094 1 61.28 346 ARG A C 1
ATOM 2599 O O . ARG A 1 346 ? -9.398 40.844 9.961 1 61.28 346 ARG A O 1
ATOM 2606 N N . LEU A 1 347 ? -8.297 40.25 8.07 1 60.91 347 LEU A N 1
ATOM 2607 C CA . LEU A 1 347 ? -8.039 41.656 7.719 1 60.91 347 LEU A CA 1
ATOM 2608 C C . LEU A 1 347 ? -9.023 42.125 6.652 1 60.91 347 LEU A C 1
ATOM 2610 O O . LEU A 1 347 ? -9.266 41.438 5.668 1 60.91 347 LEU A O 1
ATOM 2614 N N . GLU A 1 348 ? -9.82 43.125 6.957 1 55.81 348 GLU A N 1
ATOM 2615 C CA . GLU A 1 348 ? -10.82 43.656 6.051 1 55.81 348 GLU A CA 1
ATOM 2616 C C . GLU A 1 348 ? -10.172 44.531 4.965 1 55.81 348 GLU A C 1
ATOM 2618 O O . GLU A 1 348 ? -10.461 45.719 4.848 1 55.81 348 GLU A O 1
ATOM 2623 N N . LYS A 1 349 ? -9.125 44.125 4.367 1 62.44 349 LYS A N 1
ATOM 2624 C CA . LYS A 1 349 ? -8.484 44.812 3.256 1 62.44 349 LYS A CA 1
ATOM 2625 C C . LYS A 1 349 ? -8.273 43.875 2.072 1 62.44 349 LYS A C 1
ATOM 2627 O O . LYS A 1 349 ? -8.312 42.656 2.229 1 62.44 349 LYS A O 1
ATOM 2632 N N . LYS A 1 350 ? -8.273 44.5 0.904 1 63.38 350 LYS A N 1
ATOM 2633 C CA . LYS A 1 350 ? -7.883 43.719 -0.261 1 63.38 350 LYS A CA 1
ATOM 2634 C C . LYS A 1 350 ? -6.52 43.062 -0.048 1 63.38 350 LYS A C 1
ATOM 2636 O O . LYS A 1 350 ? -5.617 43.688 0.532 1 63.38 350 LYS A O 1
ATOM 2641 N N . ILE A 1 351 ? -6.422 41.875 -0.44 1 71.19 351 ILE A N 1
ATOM 2642 C CA . ILE A 1 351 ? -5.227 41.062 -0.191 1 71.19 351 ILE A CA 1
ATOM 2643 C C . ILE A 1 351 ? -3.99 41.812 -0.681 1 71.19 351 ILE A C 1
ATOM 2645 O O . ILE A 1 351 ? -2.961 41.844 -0.003 1 71.19 351 ILE A O 1
ATOM 2649 N N . GLY A 1 352 ? -4.07 42.469 -1.856 1 73.5 352 GLY A N 1
ATOM 2650 C CA . GLY A 1 352 ? -2.926 43.156 -2.42 1 73.5 352 GLY A CA 1
ATOM 2651 C C . GLY A 1 352 ? -2.48 44.344 -1.591 1 73.5 352 GLY A C 1
ATOM 2652 O O . GLY A 1 352 ? -1.312 44.75 -1.627 1 73.5 352 GLY A O 1
ATOM 2653 N N . ASP A 1 353 ? -3.395 44.938 -0.792 1 76.56 353 ASP A N 1
ATOM 2654 C CA . ASP A 1 353 ? -3.102 46.188 -0.064 1 76.56 353 ASP A CA 1
ATOM 2655 C C . ASP A 1 353 ? -2.764 45.875 1.396 1 76.56 353 ASP A C 1
ATOM 2657 O O . ASP A 1 353 ? -2.576 46.812 2.193 1 76.56 353 ASP A O 1
ATOM 2661 N N . ILE A 1 354 ? -2.717 44.688 1.646 1 80.62 354 ILE A N 1
ATOM 2662 C CA . ILE A 1 354 ? -2.395 44.312 3.023 1 80.62 354 ILE A CA 1
ATOM 2663 C C . ILE A 1 354 ? -0.882 44.375 3.229 1 80.62 354 ILE A C 1
ATOM 2665 O O . ILE A 1 354 ? -0.121 43.812 2.436 1 80.62 354 ILE A O 1
ATOM 2669 N N . SER A 1 355 ? -0.453 45.219 4.164 1 85.44 355 SER A N 1
ATOM 2670 C CA . SER A 1 355 ? 0.95 45.219 4.566 1 85.44 355 SER A CA 1
ATOM 2671 C C . SER A 1 355 ? 1.279 44.062 5.465 1 85.44 355 SER A C 1
ATOM 2673 O O . SER A 1 355 ? 0.549 43.75 6.418 1 85.44 355 SER A O 1
ATOM 2675 N N . LEU A 1 356 ? 2.256 43.406 5.156 1 85.69 356 LEU A N 1
ATOM 2676 C CA . LEU A 1 356 ? 2.633 42.219 5.895 1 85.69 356 LEU A CA 1
ATOM 2677 C C . LEU A 1 356 ? 3.391 42.562 7.168 1 85.69 356 LEU A C 1
ATOM 2679 O O . LEU A 1 356 ? 4.23 43.469 7.16 1 85.69 356 LEU A O 1
ATOM 2683 N N . TRP A 1 357 ? 3 42 8.195 1 79.94 357 TRP A N 1
ATOM 2684 C CA . TRP A 1 357 ? 3.658 42.125 9.492 1 79.94 357 TRP A CA 1
ATOM 2685 C C . TRP A 1 357 ? 4.066 40.75 10.039 1 79.94 357 TRP A C 1
ATOM 2687 O O . TRP A 1 357 ? 3.459 39.75 9.711 1 79.94 357 TRP A O 1
ATOM 2697 N N . PRO A 1 358 ? 5.168 40.875 10.828 1 77.19 358 PRO A N 1
ATOM 2698 C CA . PRO A 1 358 ? 5.531 39.594 11.469 1 77.19 358 PRO A CA 1
ATOM 2699 C C . PRO A 1 358 ? 4.387 39 12.273 1 77.19 358 PRO A C 1
ATOM 2701 O O . PRO A 1 358 ? 3.697 39.719 13.008 1 77.19 358 PRO A O 1
ATOM 2704 N N . GLY A 1 359 ? 4.172 37.656 12.07 1 69.56 359 GLY A N 1
ATOM 2705 C CA . GLY A 1 359 ? 3.092 36.969 12.766 1 69.56 359 GLY A CA 1
ATOM 2706 C C . GLY A 1 359 ? 1.862 36.75 11.898 1 69.56 359 GLY A C 1
ATOM 2707 O O . GLY A 1 359 ? 0.945 36.031 12.281 1 69.56 359 GLY A O 1
ATOM 2708 N N . ASP A 1 360 ? 1.831 37.406 10.797 1 75.25 360 ASP A N 1
ATOM 2709 C CA . ASP A 1 360 ? 0.727 37.188 9.867 1 75.25 360 ASP A CA 1
ATOM 2710 C C . ASP A 1 360 ? 0.744 35.75 9.336 1 75.25 360 ASP A C 1
ATOM 2712 O O . ASP A 1 360 ? 1.811 35.219 9.047 1 75.25 360 ASP A O 1
ATOM 2716 N N . THR A 1 361 ? -0.363 35.125 9.406 1 76.31 361 THR A N 1
ATOM 2717 C CA . THR A 1 361 ? -0.5 33.812 8.789 1 76.31 361 THR A CA 1
ATOM 2718 C C . THR A 1 361 ? -1.044 33.938 7.367 1 76.31 361 THR A C 1
ATOM 2720 O O . THR A 1 361 ? -2.102 34.531 7.152 1 76.31 361 THR A O 1
ATOM 2723 N N . LEU A 1 362 ? -0.215 33.438 6.465 1 76.81 362 LEU A N 1
ATOM 2724 C CA . LEU A 1 362 ? -0.588 33.531 5.059 1 76.81 362 LEU A CA 1
ATOM 2725 C C . LEU A 1 362 ? -1.067 32.156 4.543 1 76.81 362 LEU A C 1
ATOM 2727 O O . LEU A 1 362 ? -0.51 31.125 4.906 1 76.81 362 LEU A O 1
ATOM 2731 N N . LEU A 1 363 ? -2.139 32.156 3.924 1 75.56 363 LEU A N 1
ATOM 2732 C CA . LEU A 1 363 ? -2.545 31.016 3.123 1 75.56 363 LEU A CA 1
ATOM 2733 C C . LEU A 1 363 ? -2.064 31.156 1.683 1 75.56 363 LEU A C 1
ATOM 2735 O O . LEU A 1 363 ? -2.438 32.125 0.992 1 75.56 363 LEU A O 1
ATOM 2739 N N . LEU A 1 364 ? -1.185 30.266 1.353 1 75.94 364 LEU A N 1
ATOM 2740 C CA . LEU A 1 364 ? -0.513 30.391 0.063 1 75.94 364 LEU A CA 1
ATOM 2741 C C . LEU A 1 364 ? -0.931 29.25 -0.872 1 75.94 364 LEU A C 1
ATOM 2743 O O . LEU A 1 364 ? -1.246 28.156 -0.419 1 75.94 364 LEU A O 1
ATOM 2747 N N . GLU A 1 365 ? -1.141 29.578 -2.088 1 72.56 365 GLU A N 1
ATOM 2748 C CA . GLU A 1 365 ? -1.215 28.578 -3.156 1 72.56 365 GLU A CA 1
ATOM 2749 C C . GLU A 1 365 ? 0.107 28.484 -3.914 1 72.56 365 GLU A C 1
ATOM 2751 O O . GLU A 1 365 ? 0.562 29.469 -4.504 1 72.56 365 GLU A O 1
ATOM 2756 N N . ALA A 1 366 ? 0.818 27.453 -3.727 1 69.88 366 ALA A N 1
ATOM 2757 C CA . ALA A 1 366 ? 2.125 27.312 -4.363 1 69.88 366 ALA A CA 1
ATOM 2758 C C . ALA A 1 366 ? 2.406 25.859 -4.73 1 69.88 366 ALA A C 1
ATOM 2760 O O . ALA A 1 366 ? 1.604 24.969 -4.434 1 69.88 366 ALA A O 1
ATOM 2761 N N . HIS A 1 367 ? 3.334 25.75 -5.57 1 64.12 367 HIS A N 1
ATOM 2762 C CA . HIS A 1 367 ? 3.842 24.422 -5.859 1 64.12 367 HIS A CA 1
ATOM 2763 C C . HIS A 1 367 ? 4.414 23.766 -4.605 1 64.12 367 HIS A C 1
ATOM 2765 O O . HIS A 1 367 ? 4.961 24.453 -3.736 1 64.12 367 HIS A O 1
ATOM 2771 N N . PRO A 1 368 ? 4.262 22.547 -4.488 1 62 368 PRO A N 1
ATOM 2772 C CA . PRO A 1 368 ? 4.781 21.859 -3.303 1 62 368 PRO A CA 1
ATOM 2773 C C . PRO A 1 368 ? 6.266 22.125 -3.068 1 62 368 PRO A C 1
ATOM 2775 O O . PRO A 1 368 ? 6.754 21.969 -1.943 1 62 368 PRO A O 1
ATOM 2778 N N . SER A 1 369 ? 6.98 22.516 -4.062 1 62.56 369 SER A N 1
ATOM 2779 C CA . SER A 1 369 ? 8.398 22.844 -3.902 1 62.56 369 SER A CA 1
ATOM 2780 C C . SER A 1 369 ? 8.586 24.047 -2.99 1 62.56 369 SER A C 1
ATOM 2782 O O . SER A 1 369 ? 9.664 24.234 -2.426 1 62.56 369 SER A O 1
ATOM 2784 N N . PHE A 1 370 ? 7.562 24.859 -2.838 1 68.19 370 PHE A N 1
ATOM 2785 C CA . PHE A 1 370 ? 7.629 26 -1.937 1 68.19 370 PHE A CA 1
ATOM 2786 C C . PHE A 1 370 ? 7.93 25.547 -0.512 1 68.19 370 PHE A C 1
ATOM 2788 O O . PHE A 1 370 ? 8.734 26.188 0.183 1 68.19 370 PHE A O 1
ATOM 2795 N N . LEU A 1 371 ? 7.293 24.469 -0.138 1 64.94 371 LEU A N 1
ATOM 2796 C CA . LEU A 1 371 ? 7.492 23.969 1.219 1 64.94 371 LEU A CA 1
ATOM 2797 C C . LEU A 1 371 ? 8.938 23.547 1.432 1 64.94 371 LEU A C 1
ATOM 2799 O O . LEU A 1 371 ? 9.539 23.859 2.465 1 64.94 371 LEU A O 1
ATOM 2803 N N . GLU A 1 372 ? 9.461 22.906 0.448 1 61.53 372 GLU A N 1
ATOM 2804 C CA . GLU A 1 372 ? 10.828 22.422 0.564 1 61.53 372 GLU A CA 1
ATOM 2805 C C . GLU A 1 372 ? 11.828 23.578 0.602 1 61.53 372 GLU A C 1
ATOM 2807 O O . GLU A 1 372 ? 12.82 23.531 1.327 1 61.53 372 GLU A O 1
ATOM 2812 N N . ARG A 1 373 ? 11.539 24.625 -0.118 1 59.56 373 ARG A N 1
ATOM 2813 C CA . ARG A 1 373 ? 12.461 25.75 -0.233 1 59.56 373 ARG A CA 1
ATOM 2814 C C . ARG A 1 373 ? 12.359 26.656 0.983 1 59.56 373 ARG A C 1
ATOM 2816 O O . ARG A 1 373 ? 13.367 27.188 1.454 1 59.56 373 ARG A O 1
ATOM 2823 N N . GLN A 1 374 ? 11.125 26.781 1.431 1 62.25 374 GLN A N 1
ATOM 2824 C CA . GLN A 1 374 ? 10.906 27.844 2.418 1 62.25 374 GLN A CA 1
ATOM 2825 C C . GLN A 1 374 ? 10.773 27.25 3.822 1 62.25 374 GLN A C 1
ATOM 2827 O O . GLN A 1 374 ? 10.688 28 4.801 1 62.25 374 GLN A O 1
ATOM 2832 N N . LYS A 1 375 ? 10.781 25.969 3.883 1 60.41 375 LYS A N 1
ATOM 2833 C CA . LYS A 1 375 ? 10.617 25.328 5.188 1 60.41 375 LYS A CA 1
ATOM 2834 C C . LYS A 1 375 ? 11.727 25.75 6.145 1 60.41 375 LYS A C 1
ATOM 2836 O O . LYS A 1 375 ? 11.484 25.953 7.336 1 60.41 375 LYS A O 1
ATOM 2841 N N . ASN A 1 376 ? 12.922 25.938 5.566 1 54.31 376 ASN A N 1
ATOM 2842 C CA . ASN A 1 376 ? 14.039 26.297 6.434 1 54.31 376 ASN A CA 1
ATOM 2843 C C . ASN A 1 376 ? 14.469 27.75 6.219 1 54.31 376 ASN A C 1
ATOM 2845 O O . ASN A 1 376 ? 15.531 28.156 6.691 1 54.31 376 ASN A O 1
ATOM 2849 N N . SER A 1 377 ? 13.641 28.484 5.48 1 58.56 377 SER A N 1
ATOM 2850 C CA . SER A 1 377 ? 13.953 29.891 5.254 1 58.56 377 SER A CA 1
ATOM 2851 C C . SER A 1 377 ? 13.594 30.75 6.465 1 58.56 377 SER A C 1
ATOM 2853 O O . SER A 1 377 ? 12.688 30.406 7.223 1 58.56 377 SER A O 1
ATOM 2855 N N . ARG A 1 378 ? 14.359 31.797 6.781 1 60.88 378 ARG A N 1
ATOM 2856 C CA . ARG A 1 378 ? 14.102 32.719 7.883 1 60.88 378 ARG A CA 1
ATOM 2857 C C . ARG A 1 378 ? 12.961 33.688 7.551 1 60.88 378 ARG A C 1
ATOM 2859 O O . ARG A 1 378 ? 12.516 34.438 8.406 1 60.88 378 ARG A O 1
ATOM 2866 N N . ASP A 1 379 ? 12.602 33.5 6.297 1 69.75 379 ASP A N 1
ATOM 2867 C CA . ASP A 1 379 ? 11.555 34.438 5.887 1 69.75 379 ASP A CA 1
ATOM 2868 C C . ASP A 1 379 ? 10.227 34.094 6.551 1 69.75 379 ASP A C 1
ATOM 2870 O O . ASP A 1 379 ? 9.375 34.969 6.734 1 69.75 379 ASP A O 1
ATOM 2874 N N . PHE A 1 380 ? 10.07 32.812 6.859 1 72.69 380 PHE A N 1
ATOM 2875 C CA . PHE A 1 380 ? 8.82 32.375 7.473 1 72.69 380 PHE A CA 1
ATOM 2876 C C . PHE A 1 380 ? 9.086 31.562 8.742 1 72.69 380 PHE A C 1
ATOM 2878 O O . PHE A 1 380 ? 10.047 30.781 8.797 1 72.69 380 PHE A O 1
ATOM 2885 N N . PHE A 1 381 ? 8.281 31.891 9.758 1 59.75 381 PHE A N 1
ATOM 2886 C CA . PHE A 1 381 ? 8.445 31.125 10.977 1 59.75 381 PHE A CA 1
ATOM 2887 C C . PHE A 1 381 ? 8.148 29.641 10.734 1 59.75 381 PHE A C 1
ATOM 2889 O O . PHE A 1 381 ? 8.836 28.766 11.266 1 59.75 381 PHE A O 1
ATOM 2896 N N . LEU A 1 382 ? 7.051 29.344 10.016 1 57.5 382 LEU A N 1
ATOM 2897 C CA . LEU A 1 382 ? 6.609 27.984 9.758 1 57.5 382 LEU A CA 1
ATOM 2898 C C . LEU A 1 382 ? 5.801 27.906 8.469 1 57.5 382 LEU A C 1
ATOM 2900 O O . LEU A 1 382 ? 5.039 28.828 8.156 1 57.5 382 LEU A O 1
ATOM 2904 N N . VAL A 1 383 ? 6.117 26.938 7.668 1 60 383 VAL A N 1
ATOM 2905 C CA . VAL A 1 383 ? 5.344 26.656 6.465 1 60 383 VAL A CA 1
ATOM 2906 C C . VAL A 1 383 ? 4.742 25.266 6.551 1 60 383 VAL A C 1
ATOM 2908 O O . VAL A 1 383 ? 5.434 24.297 6.914 1 60 383 VAL A O 1
ATOM 2911 N N . SER A 1 384 ? 3.461 25.094 6.512 1 61.16 384 SER A N 1
ATOM 2912 C CA . SER A 1 384 ? 2.787 23.797 6.559 1 61.16 384 SER A CA 1
ATOM 2913 C C . SER A 1 384 ? 1.879 23.609 5.348 1 61.16 384 SER A C 1
ATOM 2915 O O . SER A 1 384 ? 1.243 24.562 4.887 1 61.16 384 SER A O 1
ATOM 2917 N N . MET A 1 385 ? 1.951 22.453 4.754 1 54.16 385 MET A N 1
ATOM 2918 C CA . MET A 1 385 ? 1.076 22.125 3.629 1 54.16 385 MET A CA 1
ATOM 2919 C C . MET A 1 385 ? -0.262 21.594 4.121 1 54.16 385 MET A C 1
ATOM 2921 O O . MET A 1 385 ? -0.309 20.812 5.074 1 54.16 385 MET A O 1
ATOM 2925 N N . LEU A 1 386 ? -1.33 22.219 3.553 1 52.28 386 LEU A N 1
ATOM 2926 C CA . LEU A 1 386 ? -2.656 21.703 3.863 1 52.28 386 LEU A CA 1
ATOM 2927 C C . LEU A 1 386 ? -2.924 20.406 3.102 1 52.28 386 LEU A C 1
ATOM 2929 O O . LEU A 1 386 ? -2.646 20.312 1.903 1 52.28 386 LEU A O 1
ATOM 2933 N N . GLN A 1 387 ? -3.178 19.406 3.811 1 48.59 387 GLN A N 1
ATOM 2934 C CA . GLN A 1 387 ? -3.443 18.109 3.205 1 48.59 387 GLN A CA 1
ATOM 2935 C C . GLN A 1 387 ? -4.715 18.141 2.365 1 48.59 387 GLN A C 1
ATOM 2937 O O . GLN A 1 387 ? -5.645 18.891 2.662 1 48.59 387 GLN A O 1
ATOM 2942 N N . ASP A 1 388 ? -4.871 17.375 1.234 1 46.03 388 ASP A N 1
ATOM 2943 C CA . ASP A 1 388 ? -6.031 17.062 0.403 1 46.03 388 ASP A CA 1
ATOM 2944 C C . ASP A 1 388 ? -6.508 18.312 -0.352 1 46.03 388 ASP A C 1
ATOM 2946 O O . ASP A 1 388 ? -7.711 18.516 -0.52 1 46.03 388 ASP A O 1
ATOM 2950 N N . SER A 1 389 ? -5.586 19.266 -0.651 1 49.56 389 SER A N 1
ATOM 2951 C CA . SER A 1 389 ? -5.988 20.516 -1.262 1 49.56 389 SER A CA 1
ATOM 2952 C C . SER A 1 389 ? -5.992 20.422 -2.783 1 49.56 389 SER A C 1
ATOM 2954 O O . SER A 1 389 ? -6.258 21.406 -3.475 1 49.56 389 SER A O 1
ATOM 2956 N N . ALA A 1 390 ? -5.82 19.172 -3.234 1 51.97 390 ALA A N 1
ATOM 2957 C CA . ALA A 1 390 ? -5.805 19.094 -4.691 1 51.97 390 ALA A CA 1
ATOM 2958 C C . ALA A 1 390 ? -7.195 19.344 -5.27 1 51.97 390 ALA A C 1
ATOM 2960 O O . ALA A 1 390 ? -8.195 18.891 -4.715 1 51.97 390 ALA A O 1
ATOM 2961 N N . GLN A 1 391 ? -7.387 20.234 -6.184 1 58 391 GLN A N 1
ATOM 2962 C CA . GLN A 1 391 ? -8.641 20.562 -6.855 1 58 391 GLN A CA 1
ATOM 2963 C C . GLN A 1 391 ? -9.117 19.406 -7.723 1 58 391 GLN A C 1
ATOM 2965 O O . GLN A 1 391 ? -8.328 18.812 -8.461 1 58 391 GLN A O 1
ATOM 2970 N N . PRO A 1 392 ? -10.438 19 -7.324 1 63.22 392 PRO A N 1
ATOM 2971 C CA . PRO A 1 392 ? -10.945 17.953 -8.211 1 63.22 392 PRO A CA 1
ATOM 2972 C C . PRO A 1 392 ? -10.977 18.375 -9.68 1 63.22 392 PRO A C 1
ATOM 2974 O O . PRO A 1 392 ? -11.203 19.562 -9.969 1 63.22 392 PRO A O 1
ATOM 2977 N N . ARG A 1 393 ? -10.562 17.547 -10.609 1 68.5 393 ARG A N 1
ATOM 2978 C CA . ARG A 1 393 ? -10.633 17.766 -12.055 1 68.5 393 ARG A CA 1
ATOM 2979 C C . ARG A 1 393 ? -12.055 17.578 -12.57 1 68.5 393 ARG A C 1
ATOM 2981 O O . ARG A 1 393 ? -12.352 16.609 -13.266 1 68.5 393 ARG A O 1
ATOM 2988 N N . HIS A 1 394 ? -12.938 18.547 -12.406 1 72.44 394 HIS A N 1
ATOM 2989 C CA . HIS A 1 394 ? -14.367 18.438 -12.68 1 72.44 394 HIS A CA 1
ATOM 2990 C C . HIS A 1 394 ? -14.633 18.188 -14.156 1 72.44 394 HIS A C 1
ATOM 2992 O O . HIS A 1 394 ? -15.641 17.578 -14.516 1 72.44 394 HIS A O 1
ATOM 2998 N N . GLU A 1 395 ? -13.711 18.5 -14.977 1 77.5 395 GLU A N 1
ATOM 2999 C CA . GLU A 1 395 ? -13.906 18.344 -16.406 1 77.5 395 GLU A CA 1
ATOM 3000 C C . GLU A 1 395 ? -13.875 16.875 -16.812 1 77.5 395 GLU A C 1
ATOM 3002 O O . GLU A 1 395 ? -14.414 16.5 -17.859 1 77.5 395 GLU A O 1
ATOM 3007 N N . ARG A 1 396 ? -13.336 16.141 -15.945 1 86.69 396 ARG A N 1
ATOM 3008 C CA . ARG A 1 396 ? -13.188 14.727 -16.312 1 86.69 396 ARG A CA 1
ATOM 3009 C C . ARG A 1 396 ? -14.203 13.859 -15.57 1 86.69 396 ARG A C 1
ATOM 3011 O O . ARG A 1 396 ? -14.156 12.633 -15.664 1 86.69 396 ARG A O 1
ATOM 3018 N N . ALA A 1 397 ? -15.117 14.484 -14.914 1 87.81 397 ALA A N 1
ATOM 3019 C CA . ALA A 1 397 ? -16.109 13.742 -14.141 1 87.81 397 ALA A CA 1
ATOM 3020 C C . ALA A 1 397 ? -16.984 12.883 -15.047 1 87.81 397 ALA A C 1
ATOM 3022 O O . ALA A 1 397 ? -17.266 11.727 -14.734 1 87.81 397 ALA A O 1
ATOM 3023 N N . TRP A 1 398 ? -17.344 13.414 -16.188 1 89.62 398 TRP A N 1
ATOM 3024 C CA . TRP A 1 398 ? -18.219 12.688 -17.109 1 89.62 398 TRP A CA 1
ATOM 3025 C C . TRP A 1 398 ? -17.484 11.516 -17.75 1 89.62 398 TRP A C 1
ATOM 3027 O O . TRP A 1 398 ? -18.078 10.477 -18.047 1 89.62 398 TRP A O 1
ATOM 3037 N N . ILE A 1 399 ? -16.234 11.703 -17.891 1 94.88 399 ILE A N 1
ATOM 3038 C CA . ILE A 1 399 ? -15.43 10.617 -18.453 1 94.88 399 ILE A CA 1
ATOM 3039 C C . ILE A 1 399 ? -15.336 9.477 -17.438 1 94.88 399 ILE A C 1
ATOM 3041 O O . ILE A 1 399 ? -15.516 8.305 -17.781 1 94.88 399 ILE A O 1
ATOM 3045 N N . ALA A 1 400 ? -15.109 9.883 -16.203 1 94.81 400 ALA A N 1
ATOM 3046 C CA . ALA A 1 400 ? -15.023 8.875 -15.148 1 94.81 400 ALA A CA 1
ATOM 3047 C C . ALA A 1 400 ? -16.328 8.109 -15.008 1 94.81 400 ALA A C 1
ATOM 3049 O O . ALA A 1 400 ? -16.328 6.883 -14.906 1 94.81 400 ALA A O 1
ATOM 3050 N N . LEU A 1 401 ? -17.406 8.805 -15.07 1 93.44 401 LEU A N 1
ATOM 3051 C CA . LEU A 1 401 ? -18.719 8.164 -14.984 1 93.44 401 LEU A CA 1
ATOM 3052 C C . LEU A 1 401 ? -18.984 7.285 -16.203 1 93.44 401 LEU A C 1
ATOM 3054 O O . LEU A 1 401 ? -19.578 6.215 -16.078 1 93.44 401 LEU A O 1
ATOM 3058 N N . GLY A 1 402 ? -18.594 7.781 -17.328 1 95.69 402 GLY A N 1
ATOM 3059 C CA . GLY A 1 402 ? -18.719 6.984 -18.547 1 95.69 402 GLY A CA 1
ATOM 3060 C C . GLY A 1 402 ? -17.938 5.684 -18.484 1 95.69 402 GLY A C 1
ATOM 3061 O O . GLY A 1 402 ? -18.422 4.645 -18.922 1 95.69 402 GLY A O 1
ATOM 3062 N N . ILE A 1 403 ? -16.734 5.715 -17.906 1 97.19 403 ILE A N 1
ATOM 3063 C CA . ILE A 1 403 ? -15.898 4.523 -17.781 1 97.19 403 ILE A CA 1
ATOM 3064 C C . ILE A 1 403 ? -16.578 3.523 -16.844 1 97.19 403 ILE A C 1
ATOM 3066 O O . ILE A 1 403 ? -16.625 2.326 -17.125 1 97.19 403 ILE A O 1
ATOM 3070 N N . LEU A 1 404 ? -17.078 4.055 -15.711 1 95.44 404 LEU A N 1
ATOM 3071 C CA . LEU A 1 404 ? -17.781 3.184 -14.781 1 95.44 404 LEU A CA 1
ATOM 3072 C C . LEU A 1 404 ? -19 2.541 -15.453 1 95.44 404 LEU A C 1
ATOM 3074 O O . LEU A 1 404 ? -19.188 1.327 -15.352 1 95.44 404 LEU A O 1
ATOM 3078 N N . ALA A 1 405 ? -19.812 3.34 -16.109 1 95.69 405 ALA A N 1
ATOM 3079 C CA . ALA A 1 405 ? -21 2.84 -16.797 1 95.69 405 ALA A CA 1
ATOM 3080 C C . ALA A 1 405 ? -20.625 1.791 -17.844 1 95.69 405 ALA A C 1
ATOM 3082 O O . ALA A 1 405 ? -21.297 0.76 -17.953 1 95.69 405 ALA A O 1
ATOM 3083 N N . ALA A 1 406 ? -19.609 2.062 -18.578 1 97.19 406 ALA A N 1
ATOM 3084 C CA . ALA A 1 406 ? -19.156 1.116 -19.594 1 97.19 406 ALA A CA 1
ATOM 3085 C C . ALA A 1 406 ? -18.703 -0.195 -18.953 1 97.19 406 ALA A C 1
ATOM 3087 O O . ALA A 1 406 ? -19.016 -1.276 -19.453 1 97.19 406 ALA A O 1
ATOM 3088 N N . MET A 1 407 ? -17.953 -0.094 -17.875 1 96.5 407 MET A N 1
ATOM 3089 C CA . MET A 1 407 ? -17.469 -1.277 -17.172 1 96.5 407 MET A CA 1
ATOM 3090 C C . MET A 1 407 ? -18.641 -2.145 -16.703 1 96.5 407 MET A C 1
ATOM 3092 O O . MET A 1 407 ? -18.656 -3.35 -16.953 1 96.5 407 MET A O 1
ATOM 3096 N N . VAL A 1 408 ? -19.609 -1.531 -16.062 1 95.38 408 VAL A N 1
ATOM 3097 C CA . VAL A 1 408 ? -20.766 -2.246 -15.531 1 95.38 408 VAL A CA 1
ATOM 3098 C C . VAL A 1 408 ? -21.562 -2.881 -16.672 1 95.38 408 VAL A C 1
ATOM 3100 O O . VAL A 1 408 ? -21.969 -4.039 -16.594 1 95.38 408 VAL A O 1
ATOM 3103 N N . THR A 1 409 ? -21.688 -2.195 -17.781 1 96.19 409 THR A N 1
ATOM 3104 C CA . THR A 1 409 ? -22.453 -2.674 -18.922 1 96.19 409 THR A CA 1
ATOM 3105 C C . THR A 1 409 ? -21.766 -3.875 -19.578 1 96.19 409 THR A C 1
ATOM 3107 O O . THR A 1 409 ? -22.422 -4.895 -19.844 1 96.19 409 THR A O 1
ATOM 3110 N N . VAL A 1 410 ? -20.516 -3.795 -19.75 1 96 410 VAL A N 1
ATOM 3111 C CA . VAL A 1 410 ? -19.797 -4.852 -20.453 1 96 410 VAL A CA 1
ATOM 3112 C C . VAL A 1 410 ? -19.797 -6.125 -19.609 1 96 410 VAL A C 1
ATOM 3114 O O . VAL A 1 410 ? -19.891 -7.23 -20.141 1 96 410 VAL A O 1
ATOM 3117 N N . VAL A 1 411 ? -19.672 -6.004 -18.312 1 93.94 411 VAL A N 1
ATOM 3118 C CA . VAL A 1 411 ? -19.656 -7.168 -17.422 1 93.94 411 VAL A CA 1
ATOM 3119 C C . VAL A 1 411 ? -21.062 -7.754 -17.328 1 93.94 411 VAL A C 1
ATOM 3121 O O . VAL A 1 411 ? -21.234 -8.977 -17.344 1 93.94 411 VAL A O 1
ATOM 3124 N N . SER A 1 412 ? -22.094 -6.891 -17.266 1 93.69 412 SER A N 1
ATOM 3125 C CA . SER A 1 412 ? -23.469 -7.344 -17.141 1 93.69 412 SER A CA 1
ATOM 3126 C C . SER A 1 412 ? -23.922 -8.094 -18.391 1 93.69 412 SER A C 1
ATOM 3128 O O . SER A 1 412 ? -24.734 -9.023 -18.312 1 93.69 412 SER A O 1
ATOM 3130 N N . LEU A 1 413 ? -23.359 -7.738 -19.516 1 94.25 413 LEU A N 1
ATOM 3131 C CA . LEU A 1 413 ? -23.734 -8.383 -20.766 1 94.25 413 LEU A CA 1
ATOM 3132 C C . LEU A 1 413 ? -22.812 -9.57 -21.047 1 94.25 413 LEU A C 1
ATOM 3134 O O . LEU A 1 413 ? -22.906 -10.188 -22.109 1 94.25 413 LEU A O 1
ATOM 3138 N N . ASP A 1 414 ? -21.906 -9.844 -20.188 1 91.5 414 ASP A N 1
ATOM 3139 C CA . ASP A 1 414 ? -21 -10.984 -20.25 1 91.5 414 ASP A CA 1
ATOM 3140 C C . ASP A 1 414 ? -20.047 -10.852 -21.438 1 91.5 414 ASP A C 1
ATOM 3142 O O . ASP A 1 414 ? -19.703 -11.844 -22.078 1 91.5 414 ASP A O 1
ATOM 3146 N N . PHE A 1 415 ? -19.75 -9.617 -21.797 1 93.25 415 PHE A N 1
ATOM 3147 C CA . PHE A 1 415 ? -18.797 -9.383 -22.859 1 93.25 415 PHE A CA 1
ATOM 3148 C C . PHE A 1 415 ? -17.359 -9.539 -22.344 1 93.25 415 PHE A C 1
ATOM 3150 O O . PHE A 1 415 ? -16.469 -9.906 -23.109 1 93.25 415 PHE A O 1
ATOM 3157 N N . MET A 1 416 ? -17.172 -9.211 -21.109 1 93.81 416 MET A N 1
ATOM 3158 C CA . MET A 1 416 ? -15.867 -9.32 -20.484 1 93.81 416 MET A CA 1
ATOM 3159 C C . MET A 1 416 ? -15.984 -9.922 -19.078 1 93.81 416 MET A C 1
ATOM 3161 O O . MET A 1 416 ? -17.047 -9.852 -18.469 1 93.81 416 MET A O 1
ATOM 3165 N N . THR A 1 417 ? -14.898 -10.461 -18.688 1 92.75 417 THR A N 1
ATOM 3166 C CA . THR A 1 417 ? -14.875 -11.078 -17.359 1 92.75 417 THR A CA 1
ATOM 3167 C C . THR A 1 417 ? -14.75 -10.023 -16.266 1 92.75 417 THR A C 1
ATOM 3169 O O . THR A 1 417 ? -14.406 -8.875 -16.547 1 92.75 417 THR A O 1
ATOM 3172 N N . MET A 1 418 ? -15.031 -10.461 -15.078 1 90.25 418 MET A N 1
ATOM 3173 C CA . MET A 1 418 ? -15.055 -9.57 -13.914 1 90.25 418 MET A CA 1
ATOM 3174 C C . MET A 1 418 ? -13.664 -9.023 -13.617 1 90.25 418 MET A C 1
ATOM 3176 O O . MET A 1 418 ? -13.516 -7.863 -13.227 1 90.25 418 MET A O 1
ATOM 3180 N N . PRO A 1 419 ? -12.578 -9.781 -13.828 1 93.62 419 PRO A N 1
ATOM 3181 C CA . PRO A 1 419 ? -11.266 -9.211 -13.539 1 93.62 419 PRO A CA 1
ATOM 3182 C C . PRO A 1 419 ? -10.758 -8.297 -14.648 1 93.62 419 PRO A C 1
ATOM 3184 O O . PRO A 1 419 ? -10.156 -7.254 -14.375 1 93.62 419 PRO A O 1
ATOM 3187 N N . LEU A 1 420 ? -11.031 -8.578 -15.859 1 96.44 420 LEU A N 1
ATOM 3188 C CA . LEU A 1 420 ? -10.492 -7.836 -17 1 96.44 420 LEU A CA 1
ATOM 3189 C C . LEU A 1 420 ? -11.141 -6.465 -17.109 1 96.44 420 LEU A C 1
ATOM 3191 O O . LEU A 1 420 ? -10.461 -5.461 -17.328 1 96.44 420 LEU A O 1
ATOM 3195 N N . ALA A 1 421 ? -12.453 -6.418 -16.969 1 96.94 421 ALA A N 1
ATOM 3196 C CA . ALA A 1 421 ? -13.188 -5.172 -17.156 1 96.94 421 ALA A CA 1
ATOM 3197 C C . ALA A 1 421 ? -12.711 -4.098 -16.188 1 96.94 421 ALA A C 1
ATOM 3199 O O . ALA A 1 421 ? -12.359 -2.99 -16.594 1 96.94 421 ALA A O 1
ATOM 3200 N N . PRO A 1 422 ? -12.688 -4.383 -14.906 1 96.81 422 PRO A N 1
ATOM 3201 C CA . PRO A 1 422 ? -12.188 -3.365 -13.977 1 96.81 422 PRO A CA 1
ATOM 3202 C C . PRO A 1 422 ? -10.734 -2.996 -14.234 1 96.81 422 PRO A C 1
ATOM 3204 O O . PRO A 1 422 ? -10.336 -1.845 -14.031 1 96.81 422 PRO A O 1
ATOM 3207 N N . MET A 1 423 ? -9.867 -3.938 -14.625 1 97.44 423 MET A N 1
ATOM 3208 C CA . MET A 1 423 ? -8.484 -3.623 -14.953 1 97.44 423 MET A CA 1
ATOM 3209 C C . MET A 1 423 ? -8.406 -2.629 -16.109 1 97.44 423 MET A C 1
ATOM 3211 O O . MET A 1 423 ? -7.637 -1.67 -16.062 1 97.44 423 MET A O 1
ATOM 3215 N N . LEU A 1 424 ? -9.211 -2.854 -17.125 1 97.69 424 LEU A N 1
ATOM 3216 C CA . LEU A 1 424 ? -9.266 -1.94 -18.266 1 97.69 424 LEU A CA 1
ATOM 3217 C C . LEU A 1 424 ? -9.812 -0.58 -17.844 1 97.69 424 LEU A C 1
ATOM 3219 O O . LEU A 1 424 ? -9.305 0.458 -18.266 1 97.69 424 LEU A O 1
ATOM 3223 N N . ALA A 1 425 ? -10.852 -0.659 -17.031 1 97.81 425 ALA A N 1
ATOM 3224 C CA . ALA A 1 425 ? -11.438 0.586 -16.547 1 97.81 425 ALA A CA 1
ATOM 3225 C C . ALA A 1 425 ? -10.422 1.397 -15.75 1 97.81 425 ALA A C 1
ATOM 3227 O O . ALA A 1 425 ? -10.32 2.615 -15.922 1 97.81 425 ALA A O 1
ATOM 3228 N N . ALA A 1 426 ? -9.688 0.728 -14.875 1 97.5 426 ALA A N 1
ATOM 3229 C CA . ALA A 1 426 ? -8.641 1.395 -14.117 1 97.5 426 ALA A CA 1
ATOM 3230 C C . ALA A 1 426 ? -7.594 2.012 -15.047 1 97.5 426 ALA A C 1
ATOM 3232 O O . ALA A 1 426 ? -7.164 3.146 -14.836 1 97.5 426 ALA A O 1
ATOM 3233 N N . GLY A 1 427 ? -7.184 1.249 -16.062 1 96.81 427 GLY A N 1
ATOM 3234 C CA . GLY A 1 427 ? -6.254 1.773 -17.047 1 96.81 427 GLY A CA 1
ATOM 3235 C C . GLY A 1 427 ? -6.773 3.006 -17.75 1 96.81 427 GLY A C 1
ATOM 3236 O O . GLY A 1 427 ? -6.031 3.971 -17.953 1 96.81 427 GLY A O 1
ATOM 3237 N N . LEU A 1 428 ? -8.016 2.98 -18.109 1 97.12 428 LEU A N 1
ATOM 3238 C CA . LEU A 1 428 ? -8.633 4.109 -18.812 1 97.12 428 LEU A CA 1
ATOM 3239 C C . LEU A 1 428 ? -8.695 5.336 -17.906 1 97.12 428 LEU A C 1
ATOM 3241 O O . LEU A 1 428 ? -8.539 6.465 -18.375 1 97.12 428 LEU A O 1
ATOM 3245 N N . MET A 1 429 ? -8.961 5.121 -16.578 1 97 429 MET A N 1
ATOM 3246 C CA . MET A 1 429 ? -8.961 6.23 -15.633 1 97 429 MET A CA 1
ATOM 3247 C C . MET A 1 429 ? -7.613 6.938 -15.617 1 97 429 MET A C 1
ATOM 3249 O O . MET A 1 429 ? -7.551 8.164 -15.5 1 97 429 MET A O 1
ATOM 3253 N N . LEU A 1 430 ? -6.547 6.16 -15.766 1 94.94 430 LEU A N 1
ATOM 3254 C CA . LEU A 1 430 ? -5.191 6.711 -15.75 1 94.94 430 LEU A CA 1
ATOM 3255 C C . LEU A 1 430 ? -4.852 7.367 -17.078 1 94.94 430 LEU A C 1
ATOM 3257 O O . LEU A 1 430 ? -4.258 8.445 -17.109 1 94.94 430 LEU A O 1
ATOM 3261 N N . ILE A 1 431 ? -5.258 6.766 -18.172 1 94.62 431 ILE A N 1
ATOM 3262 C CA . ILE A 1 431 ? -4.945 7.262 -19.516 1 94.62 431 ILE A CA 1
ATOM 3263 C C . ILE A 1 431 ? -5.645 8.602 -19.734 1 94.62 431 ILE A C 1
ATOM 3265 O O . ILE A 1 431 ? -5.039 9.539 -20.266 1 94.62 431 ILE A O 1
ATOM 3269 N N . PHE A 1 432 ? -6.898 8.656 -19.266 1 94.88 432 PHE A N 1
ATOM 3270 C CA . PHE A 1 432 ? -7.66 9.883 -19.453 1 94.88 432 PHE A CA 1
ATOM 3271 C C . PHE A 1 432 ? -7.406 10.859 -18.312 1 94.88 432 PHE A C 1
ATOM 3273 O O . PHE A 1 432 ? -8.07 11.898 -18.219 1 94.88 432 PHE A O 1
ATOM 3280 N N . ARG A 1 433 ? -6.539 10.547 -17.406 1 91.69 433 ARG A N 1
ATOM 3281 C CA . ARG A 1 433 ? -6.062 11.414 -16.328 1 91.69 433 ARG A CA 1
ATOM 3282 C C . ARG A 1 433 ? -7.195 11.781 -15.375 1 91.69 433 ARG A C 1
ATOM 3284 O O . ARG A 1 433 ? -7.297 12.93 -14.938 1 91.69 433 ARG A O 1
ATOM 3291 N N . CYS A 1 434 ? -8.086 10.82 -15.234 1 92.5 434 CYS A N 1
ATOM 3292 C CA . CYS A 1 434 ? -9.086 11.008 -14.188 1 92.5 434 CYS A CA 1
ATOM 3293 C C . CYS A 1 434 ? -8.445 10.969 -12.812 1 92.5 434 CYS A C 1
ATOM 3295 O O . CYS A 1 434 ? -8.977 11.539 -11.859 1 92.5 434 CYS A O 1
ATOM 3297 N N . CYS A 1 435 ? -7.406 10.234 -12.734 1 88.12 435 CYS A N 1
ATOM 3298 C CA . CYS A 1 435 ? -6.574 10.234 -11.539 1 88.12 435 CYS A CA 1
ATOM 3299 C C . CYS A 1 435 ? -5.109 10.008 -11.898 1 88.12 435 CYS A C 1
ATOM 3301 O O . CYS A 1 435 ? -4.797 9.484 -12.969 1 88.12 435 CYS A O 1
ATOM 3303 N N . GLY A 1 436 ? -4.246 10.516 -11.07 1 87.56 436 GLY A N 1
ATOM 3304 C CA . GLY A 1 436 ? -2.82 10.32 -11.266 1 87.56 436 GLY A CA 1
ATOM 3305 C C . GLY A 1 436 ? -2.322 8.977 -10.766 1 87.56 436 GLY A C 1
ATOM 3306 O O . GLY A 1 436 ? -3.053 8.258 -10.086 1 87.56 436 GLY A O 1
ATOM 3307 N N . GLY A 1 437 ? -1.106 8.625 -11.211 1 88.69 437 GLY A N 1
ATOM 3308 C CA . GLY A 1 437 ? -0.497 7.383 -10.766 1 88.69 437 GLY A CA 1
ATOM 3309 C C . GLY A 1 437 ? -0.338 7.309 -9.258 1 88.69 437 GLY A C 1
ATOM 3310 O O . GLY A 1 437 ? -0.596 6.266 -8.648 1 88.69 437 GLY A O 1
ATOM 3311 N N . ALA A 1 438 ? 0.052 8.375 -8.68 1 83.38 438 ALA A N 1
ATOM 3312 C CA . ALA A 1 438 ? 0.237 8.422 -7.23 1 83.38 438 ALA A CA 1
ATOM 3313 C C . ALA A 1 438 ? -1.093 8.258 -6.5 1 83.38 438 ALA A C 1
ATOM 3315 O O . ALA A 1 438 ? -1.175 7.539 -5.5 1 83.38 438 ALA A O 1
ATOM 3316 N N . ASP A 1 439 ? -2.082 8.883 -7.047 1 82.31 439 ASP A N 1
ATOM 3317 C CA . ASP A 1 439 ? -3.414 8.758 -6.465 1 82.31 439 ASP A CA 1
ATOM 3318 C C . ASP A 1 439 ? -3.928 7.324 -6.551 1 82.31 439 ASP A C 1
ATOM 3320 O O . ASP A 1 439 ? -4.539 6.82 -5.609 1 82.31 439 ASP A O 1
ATOM 3324 N N . ALA A 1 440 ? -3.691 6.738 -7.652 1 91.69 440 ALA A N 1
ATOM 3325 C CA . ALA A 1 440 ? -4.102 5.352 -7.855 1 91.69 440 ALA A CA 1
ATOM 3326 C C . ALA A 1 440 ? -3.451 4.43 -6.828 1 91.69 440 ALA A C 1
ATOM 3328 O O . ALA A 1 440 ? -4.113 3.564 -6.254 1 91.69 440 ALA A O 1
ATOM 3329 N N . ARG A 1 441 ? -2.215 4.641 -6.559 1 88.75 441 ARG A N 1
ATOM 3330 C CA . ARG A 1 441 ? -1.481 3.809 -5.613 1 88.75 441 ARG A CA 1
ATOM 3331 C C . ARG A 1 441 ? -2 4.012 -4.191 1 88.75 441 ARG A C 1
ATOM 3333 O O . ARG A 1 441 ? -2.131 3.049 -3.432 1 88.75 441 ARG A O 1
ATOM 3340 N N . ARG A 1 442 ? -2.328 5.215 -3.947 1 84.5 442 ARG A N 1
ATOM 3341 C CA . ARG A 1 442 ? -2.783 5.547 -2.602 1 84.5 442 ARG A CA 1
ATOM 3342 C C . ARG A 1 442 ? -4.211 5.062 -2.371 1 84.5 442 ARG A C 1
ATOM 3344 O O . ARG A 1 442 ? -4.625 4.852 -1.229 1 84.5 442 ARG A O 1
ATOM 3351 N N . ALA A 1 443 ? -4.871 4.941 -3.41 1 87.44 443 ALA A N 1
ATOM 3352 C CA . ALA A 1 443 ? -6.285 4.586 -3.314 1 87.44 443 ALA A CA 1
ATOM 3353 C C . ALA A 1 443 ? -6.453 3.109 -2.963 1 87.44 443 ALA A C 1
ATOM 3355 O O . ALA A 1 443 ? -7.48 2.713 -2.404 1 87.44 443 ALA A O 1
ATOM 3356 N N . VAL A 1 444 ? -5.5 2.309 -3.238 1 92.88 444 VAL A N 1
ATOM 3357 C CA . VAL A 1 444 ? -5.609 0.873 -3.006 1 92.88 444 VAL A CA 1
ATOM 3358 C C . VAL A 1 444 ? -5.43 0.574 -1.52 1 92.88 444 VAL A C 1
ATOM 3360 O O . VAL A 1 444 ? -4.426 0.963 -0.917 1 92.88 444 VAL A O 1
ATOM 3363 N N . ASP A 1 445 ? -6.414 0.05 -0.943 1 91 445 ASP A N 1
ATOM 3364 C CA . ASP A 1 445 ? -6.344 -0.375 0.451 1 91 445 ASP A CA 1
ATOM 3365 C C . ASP A 1 445 ? -5.695 -1.753 0.573 1 91 445 ASP A C 1
ATOM 3367 O O . ASP A 1 445 ? -6.391 -2.771 0.576 1 91 445 ASP A O 1
ATOM 3371 N N . TRP A 1 446 ? -4.496 -1.8 0.793 1 90.31 446 TRP A N 1
ATOM 3372 C CA . TRP A 1 446 ? -3.732 -3.043 0.812 1 90.31 446 TRP A CA 1
ATOM 3373 C C . TRP A 1 446 ? -4.098 -3.889 2.027 1 90.31 446 TRP A C 1
ATOM 3375 O O . TRP A 1 446 ? -3.941 -5.113 2.01 1 90.31 446 TRP A O 1
ATOM 3385 N N . GLN A 1 447 ? -4.535 -3.279 3.074 1 91.25 447 GLN A N 1
ATOM 3386 C CA . GLN A 1 447 ? -4.965 -4.035 4.246 1 91.25 447 GLN A CA 1
ATOM 3387 C C . GLN A 1 447 ? -6.125 -4.965 3.904 1 91.25 447 GLN A C 1
ATOM 3389 O O . GLN A 1 447 ? -6.117 -6.141 4.277 1 91.25 447 GLN A O 1
ATOM 3394 N N . VAL A 1 448 ? -7.055 -4.379 3.191 1 92.31 448 VAL A N 1
ATOM 3395 C CA . VAL A 1 448 ? -8.227 -5.16 2.801 1 92.31 448 VAL A CA 1
ATOM 3396 C C . VAL A 1 448 ? -7.801 -6.309 1.889 1 92.31 448 VAL A C 1
ATOM 3398 O O . VAL A 1 448 ? -8.242 -7.445 2.066 1 92.31 448 VAL A O 1
ATOM 3401 N N . LEU A 1 449 ? -6.926 -6.074 0.933 1 96.12 449 LEU A N 1
ATOM 3402 C CA . LEU A 1 449 ? -6.504 -7.09 -0.029 1 96.12 449 LEU A CA 1
ATOM 3403 C C . LEU A 1 449 ? -5.742 -8.211 0.666 1 96.12 449 LEU A C 1
ATOM 3405 O O . LEU A 1 449 ? -5.914 -9.383 0.331 1 96.12 449 LEU A O 1
ATOM 3409 N N . ILE A 1 450 ? -4.922 -7.875 1.641 1 95.94 450 ILE A N 1
ATOM 3410 C CA . ILE A 1 450 ? -4.156 -8.875 2.381 1 95.94 450 ILE A CA 1
ATOM 3411 C C . ILE A 1 450 ? -5.102 -9.75 3.195 1 95.94 450 ILE A C 1
ATOM 3413 O O . ILE A 1 450 ? -4.934 -10.969 3.25 1 95.94 450 ILE A O 1
ATOM 3417 N N . VAL A 1 451 ? -6.082 -9.109 3.809 1 95.5 451 VAL A N 1
ATOM 3418 C CA . VAL A 1 451 ? -7.055 -9.859 4.59 1 95.5 451 VAL A CA 1
ATOM 3419 C C . VAL A 1 451 ? -7.801 -10.844 3.686 1 95.5 451 VAL A C 1
ATOM 3421 O O . VAL A 1 451 ? -8.023 -11.992 4.059 1 95.5 451 VAL A O 1
ATOM 3424 N N . ILE A 1 452 ? -8.156 -10.375 2.523 1 96.81 452 ILE A N 1
ATOM 3425 C CA . ILE A 1 452 ? -8.883 -11.203 1.57 1 96.81 452 ILE A CA 1
ATOM 3426 C C . ILE A 1 452 ? -8.008 -12.383 1.147 1 96.81 452 ILE A C 1
ATOM 3428 O O . ILE A 1 452 ? -8.445 -13.539 1.198 1 96.81 452 ILE A O 1
ATOM 3432 N N . ALA A 1 453 ? -6.77 -12.117 0.744 1 97.31 453 ALA A N 1
ATOM 3433 C CA . ALA A 1 453 ? -5.855 -13.172 0.32 1 97.31 453 ALA A CA 1
ATOM 3434 C C . ALA A 1 453 ? -5.652 -14.203 1.431 1 97.31 453 ALA A C 1
ATOM 3436 O O . ALA A 1 453 ? -5.754 -15.406 1.195 1 97.31 453 ALA A O 1
ATOM 3437 N N . ALA A 1 454 ? -5.371 -13.734 2.611 1 97.44 454 ALA A N 1
ATOM 3438 C CA . ALA A 1 454 ? -5.195 -14.617 3.76 1 97.44 454 ALA A CA 1
ATOM 3439 C C . ALA A 1 454 ? -6.496 -15.328 4.109 1 97.44 454 ALA A C 1
ATOM 3441 O O . ALA A 1 454 ? -6.48 -16.469 4.574 1 97.44 454 ALA A O 1
ATOM 3442 N N . GLY A 1 455 ? -7.574 -14.617 3.92 1 97.38 455 GLY A N 1
ATOM 3443 C CA . GLY A 1 455 ? -8.875 -15.219 4.156 1 97.38 455 GLY A CA 1
ATOM 3444 C C . GLY A 1 455 ? -9.141 -16.438 3.285 1 97.38 455 GLY A C 1
ATOM 3445 O O . GLY A 1 455 ? -9.688 -17.438 3.756 1 97.38 455 GLY A O 1
ATOM 3446 N N . PHE A 1 456 ? -8.758 -16.344 2.018 1 97.5 456 PHE A N 1
ATOM 3447 C CA . PHE A 1 456 ? -8.898 -17.5 1.132 1 97.5 456 PHE A CA 1
ATOM 3448 C C . PHE A 1 456 ? -8.094 -18.688 1.651 1 97.5 456 PHE A C 1
ATOM 3450 O O . PHE A 1 456 ? -8.547 -19.828 1.566 1 97.5 456 PHE A O 1
ATOM 3457 N N . ALA A 1 457 ? -6.895 -18.391 2.184 1 97.69 457 ALA A N 1
ATOM 3458 C CA . ALA A 1 457 ? -6.066 -19.453 2.752 1 97.69 457 ALA A CA 1
ATOM 3459 C C . ALA A 1 457 ? -6.742 -20.094 3.967 1 97.69 457 ALA A C 1
ATOM 3461 O O . ALA A 1 457 ? -6.73 -21.312 4.121 1 97.69 457 ALA A O 1
ATOM 3462 N N . LEU A 1 458 ? -7.277 -19.266 4.805 1 97.5 458 LEU A N 1
ATOM 3463 C CA . LEU A 1 458 ? -7.984 -19.766 5.98 1 97.5 458 LEU A CA 1
ATOM 3464 C C . LEU A 1 458 ? -9.188 -20.609 5.574 1 97.5 458 LEU A C 1
ATOM 3466 O O . LEU A 1 458 ? -9.445 -21.656 6.168 1 97.5 458 LEU A O 1
ATOM 3470 N N . SER A 1 459 ? -9.914 -20.094 4.605 1 97.31 459 SER A N 1
ATOM 3471 C CA . SER A 1 459 ? -11.062 -20.844 4.102 1 97.31 459 SER A CA 1
ATOM 3472 C C . SER A 1 459 ? -10.641 -22.203 3.57 1 97.31 459 SER A C 1
ATOM 3474 O O . SER A 1 459 ? -11.328 -23.203 3.789 1 97.31 459 SER A O 1
ATOM 3476 N N . GLN A 1 460 ? -9.539 -22.25 2.854 1 96.75 460 GLN A N 1
ATOM 3477 C CA . GLN A 1 460 ? -9 -23.5 2.352 1 96.75 460 GLN A CA 1
ATOM 3478 C C . GLN A 1 460 ? -8.633 -24.438 3.5 1 96.75 460 GLN A C 1
ATOM 3480 O O . GLN A 1 460 ? -8.883 -25.656 3.422 1 96.75 460 GLN A O 1
ATOM 3485 N N . ALA A 1 461 ? -8.07 -23.906 4.551 1 97.69 461 ALA A N 1
ATOM 3486 C CA . ALA A 1 461 ? -7.727 -24.703 5.727 1 97.69 461 ALA A CA 1
ATOM 3487 C C . ALA A 1 461 ? -8.977 -25.281 6.375 1 97.69 461 ALA A C 1
ATOM 3489 O O . ALA A 1 461 ? -8.977 -26.438 6.824 1 97.69 461 ALA A O 1
ATOM 3490 N N . MET A 1 462 ? -10.023 -24.516 6.43 1 97.06 462 MET A N 1
ATOM 3491 C CA . MET A 1 462 ? -11.297 -24.969 6.988 1 97.06 462 MET A CA 1
ATOM 3492 C C . MET A 1 462 ? -11.844 -26.156 6.207 1 97.06 462 MET A C 1
ATOM 3494 O O . MET A 1 462 ? -12.359 -27.109 6.793 1 97.06 462 MET A O 1
ATOM 3498 N N . THR A 1 463 ? -11.703 -26.125 4.938 1 95.31 463 THR A N 1
ATOM 3499 C CA . THR A 1 463 ? -12.242 -27.156 4.062 1 95.31 463 THR A CA 1
ATOM 3500 C C . THR A 1 463 ? -11.328 -28.391 4.059 1 95.31 463 THR A C 1
ATOM 3502 O O . THR A 1 463 ? -11.797 -29.516 4.262 1 95.31 463 THR A O 1
ATOM 3505 N N . SER A 1 464 ? -10.016 -28.188 3.928 1 95.12 464 SER A N 1
ATOM 3506 C CA . SER A 1 464 ? -9.086 -29.297 3.746 1 95.12 464 SER A CA 1
ATOM 3507 C C . SER A 1 464 ? -8.836 -30.031 5.059 1 95.12 464 SER A C 1
ATOM 3509 O O . SER A 1 464 ? -8.57 -31.234 5.062 1 95.12 464 SER A O 1
ATOM 3511 N N . SER A 1 465 ? -8.977 -29.344 6.141 1 96.56 465 SER A N 1
ATOM 3512 C CA . SER A 1 465 ? -8.695 -29.953 7.438 1 96.56 465 SER A CA 1
ATOM 3513 C C . SER A 1 465 ? -9.898 -30.734 7.957 1 96.56 465 SER A C 1
ATOM 3515 O O . SER A 1 465 ? -9.773 -31.531 8.883 1 96.56 465 SER A O 1
ATOM 3517 N N . GLY A 1 466 ? -11.094 -30.406 7.414 1 96.06 466 GLY A N 1
ATOM 3518 C CA . GLY A 1 466 ? -12.312 -31.016 7.906 1 96.06 466 GLY A CA 1
ATOM 3519 C C . GLY A 1 466 ? -12.984 -30.219 9.008 1 96.06 466 GLY A C 1
ATOM 3520 O O . GLY A 1 466 ? -13.984 -30.656 9.578 1 96.06 466 GLY A O 1
ATOM 3521 N N . ALA A 1 467 ? -12.453 -29.109 9.289 1 96.75 467 ALA A N 1
ATOM 3522 C CA . ALA A 1 467 ? -13.031 -28.25 10.32 1 96.75 467 ALA A CA 1
ATOM 3523 C C . ALA A 1 467 ? -14.445 -27.812 9.938 1 96.75 467 ALA A C 1
ATOM 3525 O O . ALA A 1 467 ? -15.352 -27.828 10.773 1 96.75 467 ALA A O 1
ATOM 3526 N N . ALA A 1 468 ? -14.633 -27.391 8.75 1 95.75 468 ALA A N 1
ATOM 3527 C CA . ALA A 1 468 ? -15.945 -26.969 8.273 1 95.75 468 ALA A CA 1
ATOM 3528 C C . ALA A 1 468 ? -16.969 -28.094 8.422 1 95.75 468 ALA A C 1
ATOM 3530 O O . ALA A 1 468 ? -18.109 -27.859 8.828 1 95.75 468 ALA A O 1
ATOM 3531 N N . GLU A 1 469 ? -16.562 -29.281 8.102 1 95.75 469 GLU A N 1
ATOM 3532 C CA . GLU A 1 469 ? -17.422 -30.438 8.234 1 95.75 469 GLU A CA 1
ATOM 3533 C C . GLU A 1 469 ? -17.797 -30.688 9.695 1 95.75 469 GLU A C 1
ATOM 3535 O O . GLU A 1 469 ? -18.953 -31 10.008 1 95.75 469 GLU A O 1
ATOM 3540 N N . GLY A 1 470 ? -16.828 -30.594 10.523 1 95.25 470 GLY A N 1
ATOM 3541 C CA . GLY A 1 470 ? -17.078 -30.781 11.945 1 95.25 470 GLY A CA 1
ATOM 3542 C C . GLY A 1 470 ? -18.094 -29.797 12.5 1 95.25 470 GLY A C 1
ATOM 3543 O O . GLY A 1 470 ? -19 -30.188 13.227 1 95.25 470 GLY A O 1
ATOM 3544 N N . VAL A 1 471 ? -17.984 -28.562 12.18 1 95.31 471 VAL A N 1
ATOM 3545 C CA . VAL A 1 471 ? -18.891 -27.531 12.664 1 95.31 471 VAL A CA 1
ATOM 3546 C C . VAL A 1 471 ? -20.266 -27.719 12.055 1 95.31 471 VAL A C 1
ATOM 3548 O O . VAL A 1 471 ? -21.281 -27.562 12.742 1 95.31 471 VAL A O 1
ATOM 3551 N N . SER A 1 472 ? -20.312 -28.031 10.781 1 94.56 472 SER A N 1
ATOM 3552 C CA . SER A 1 472 ? -21.578 -28.297 10.109 1 94.56 472 SER A CA 1
ATOM 3553 C C . SER A 1 472 ? -22.328 -29.438 10.773 1 94.56 472 SER A C 1
ATOM 3555 O O . SER A 1 472 ? -23.547 -29.359 10.969 1 94.56 472 SER A O 1
ATOM 3557 N N . ASP A 1 473 ? -21.594 -30.516 11.07 1 94.38 473 ASP A N 1
ATOM 3558 C CA . ASP A 1 473 ? -22.203 -31.672 11.727 1 94.38 473 ASP A CA 1
ATOM 3559 C C . ASP A 1 473 ? -22.844 -31.266 13.047 1 94.38 473 ASP A C 1
ATOM 3561 O O . ASP A 1 473 ? -23.953 -31.719 13.367 1 94.38 473 ASP A O 1
ATOM 3565 N N . LEU A 1 474 ? -22.172 -30.469 13.758 1 93.19 474 LEU A N 1
ATOM 3566 C CA . LEU A 1 474 ? -22.688 -30 15.039 1 93.19 474 LEU A CA 1
ATOM 3567 C C . LEU A 1 474 ? -23.938 -29.141 14.844 1 93.19 474 LEU A C 1
ATOM 3569 O O . LEU A 1 474 ? -24.891 -29.25 15.602 1 93.19 474 LEU A O 1
ATOM 3573 N N . LEU A 1 475 ? -23.891 -28.312 13.844 1 93.81 475 LEU A N 1
ATOM 3574 C CA . LEU A 1 475 ? -25.016 -27.422 13.555 1 93.81 475 LEU A CA 1
ATOM 3575 C C . LEU A 1 475 ? -26.234 -28.219 13.117 1 93.81 475 LEU A C 1
ATOM 3577 O O . LEU A 1 475 ? -27.359 -27.938 13.562 1 93.81 475 LEU A O 1
ATOM 3581 N N . VAL A 1 476 ? -26.047 -29.172 12.273 1 92.88 476 VAL A N 1
ATOM 3582 C CA . VAL A 1 476 ? -27.156 -29.984 11.742 1 92.88 476 VAL A CA 1
ATOM 3583 C C . VAL A 1 476 ? -27.734 -30.844 12.852 1 92.88 476 VAL A C 1
ATOM 3585 O O . VAL A 1 476 ? -28.953 -31.062 12.906 1 92.88 476 VAL A O 1
ATOM 3588 N N . LYS A 1 477 ? -26.906 -31.328 13.719 1 92.5 477 LYS A N 1
ATOM 3589 C CA . LYS A 1 477 ? -27.375 -32.094 14.859 1 92.5 477 LYS A CA 1
ATOM 3590 C C . LYS A 1 477 ? -28.25 -31.25 15.773 1 92.5 477 LYS A C 1
ATOM 3592 O O . LYS A 1 477 ? -29.234 -31.734 16.344 1 92.5 477 LYS A O 1
ATOM 3597 N N . ALA A 1 478 ? -27.938 -30.031 15.867 1 92.56 478 ALA A N 1
ATOM 3598 C CA . ALA A 1 478 ? -28.672 -29.125 16.75 1 92.56 478 ALA A CA 1
ATOM 3599 C C . ALA A 1 478 ? -30 -28.719 16.141 1 92.56 478 ALA A C 1
ATOM 3601 O O . ALA A 1 478 ? -31.016 -28.609 16.844 1 92.56 478 ALA A O 1
ATOM 3602 N N . VAL A 1 479 ? -30.062 -28.5 14.867 1 91.06 479 VAL A N 1
ATOM 3603 C CA . VAL A 1 479 ? -31.266 -27.984 14.211 1 91.06 479 VAL A CA 1
ATOM 3604 C C . VAL A 1 479 ? -32.094 -29.141 13.688 1 91.06 479 VAL A C 1
ATOM 3606 O O . VAL A 1 479 ? -33.344 -29.016 13.594 1 91.06 479 VAL A O 1
ATOM 3609 N N . GLY A 1 480 ? -31.516 -30.219 13.328 1 86.06 480 GLY A N 1
ATOM 3610 C CA . GLY A 1 480 ? -32.188 -31.359 12.742 1 86.06 480 GLY A CA 1
ATOM 3611 C C . GLY A 1 480 ? -31.969 -31.484 11.25 1 86.06 480 GLY A C 1
ATOM 3612 O O . GLY A 1 480 ? -31.875 -30.484 10.539 1 86.06 480 GLY A O 1
ATOM 3613 N N . ASN A 1 481 ? -31.828 -32.656 10.719 1 79.31 481 ASN A N 1
ATOM 3614 C CA . ASN A 1 481 ? -31.453 -32.969 9.344 1 79.31 481 ASN A CA 1
ATOM 3615 C C . ASN A 1 481 ? -32.594 -32.625 8.367 1 79.31 481 ASN A C 1
ATOM 3617 O O . ASN A 1 481 ? -32.344 -32.438 7.176 1 79.31 481 ASN A O 1
ATOM 3621 N N . ASN A 1 482 ? -33.719 -32.375 8.844 1 84.31 482 ASN A N 1
ATOM 3622 C CA . ASN A 1 482 ? -34.844 -32.219 7.918 1 84.31 482 ASN A CA 1
ATOM 3623 C C . ASN A 1 482 ? -35.438 -30.812 7.969 1 84.31 482 ASN A C 1
ATOM 3625 O O . ASN A 1 482 ? -36.562 -30.594 7.539 1 84.31 482 ASN A O 1
ATOM 3629 N N . HIS A 1 483 ? -34.625 -29.875 8.383 1 92.88 483 HIS A N 1
ATOM 3630 C CA . HIS A 1 483 ? -35.156 -28.516 8.508 1 92.88 483 HIS A CA 1
ATOM 3631 C C . HIS A 1 483 ? -34.25 -27.5 7.832 1 92.88 483 HIS A C 1
ATOM 3633 O O . HIS A 1 483 ? -33.531 -26.766 8.508 1 92.88 483 HIS A O 1
ATOM 3639 N N . PRO A 1 484 ? -34.375 -27.391 6.547 1 94.69 484 PRO A N 1
ATOM 3640 C CA . PRO A 1 484 ? -33.469 -26.5 5.805 1 94.69 484 PRO A CA 1
ATOM 3641 C C . PRO A 1 484 ? -33.656 -25.031 6.211 1 94.69 484 PRO A C 1
ATOM 3643 O O . PRO A 1 484 ? -32.656 -24.281 6.23 1 94.69 484 PRO A O 1
ATOM 3646 N N . TYR A 1 485 ? -34.844 -24.625 6.559 1 96.19 485 TYR A N 1
ATOM 3647 C CA . TYR A 1 485 ? -35.062 -23.234 6.965 1 96.19 485 TYR A CA 1
ATOM 3648 C C . TYR A 1 485 ? -34.344 -22.922 8.273 1 96.19 485 TYR A C 1
ATOM 3650 O O . TYR A 1 485 ? -33.781 -21.844 8.414 1 96.19 485 TYR A O 1
ATOM 3658 N N . LEU A 1 486 ? -34.375 -23.859 9.164 1 96.38 486 LEU A N 1
ATOM 3659 C CA . LEU A 1 486 ? -33.719 -23.641 10.445 1 96.38 486 LEU A CA 1
ATOM 3660 C C . LEU A 1 486 ? -32.219 -23.625 10.289 1 96.38 486 LEU A C 1
ATOM 3662 O O . LEU A 1 486 ? -31.516 -22.875 10.977 1 96.38 486 LEU A O 1
ATOM 3666 N N . ALA A 1 487 ? -31.703 -24.547 9.422 1 96.88 487 ALA A N 1
ATOM 3667 C CA . ALA A 1 487 ? -30.281 -24.547 9.133 1 96.88 487 ALA A CA 1
ATOM 3668 C C . ALA A 1 487 ? -29.844 -23.219 8.523 1 96.88 487 ALA A C 1
ATOM 3670 O O . ALA A 1 487 ? -28.812 -22.656 8.906 1 96.88 487 ALA A O 1
ATOM 3671 N N . LEU A 1 488 ? -30.641 -22.734 7.586 1 97.81 488 LEU A N 1
ATOM 3672 C CA . LEU A 1 488 ? -30.375 -21.453 6.938 1 97.81 488 LEU A CA 1
ATOM 3673 C C . LEU A 1 488 ? -30.406 -20.312 7.945 1 97.81 488 LEU A C 1
ATOM 3675 O O . LEU A 1 488 ? -29.547 -19.422 7.922 1 97.81 488 LEU A O 1
ATOM 3679 N N . ALA A 1 489 ? -31.375 -20.312 8.82 1 97.88 489 ALA A N 1
ATOM 3680 C CA . ALA A 1 489 ? -31.5 -19.297 9.852 1 97.88 489 ALA A CA 1
ATOM 3681 C C . ALA A 1 489 ? -30.297 -19.312 10.789 1 97.88 489 ALA A C 1
ATOM 3683 O O . ALA A 1 489 ? -29.812 -18.25 11.211 1 97.88 489 ALA A O 1
ATOM 3684 N N . ALA A 1 490 ? -29.875 -20.453 11.117 1 97.44 490 ALA A N 1
ATOM 3685 C CA . ALA A 1 490 ? -28.719 -20.594 12.016 1 97.44 490 ALA A CA 1
ATOM 3686 C C . ALA A 1 490 ? -27.453 -20.047 11.367 1 97.44 490 ALA A C 1
ATOM 3688 O O . ALA A 1 490 ? -26.672 -19.344 12.016 1 97.44 490 ALA A O 1
ATOM 3689 N N . ILE A 1 491 ? -27.234 -20.406 10.102 1 97.94 491 ILE A N 1
ATOM 3690 C CA . ILE A 1 491 ? -26.062 -19.938 9.375 1 97.94 491 ILE A CA 1
ATOM 3691 C C . ILE A 1 491 ? -26.078 -18.406 9.305 1 97.94 491 ILE A C 1
ATOM 3693 O O . ILE A 1 491 ? -25.062 -17.75 9.539 1 97.94 491 ILE A O 1
ATOM 3697 N N . TYR A 1 492 ? -27.219 -17.859 8.953 1 98.25 492 TYR A N 1
ATOM 3698 C CA . TYR A 1 492 ? -27.344 -16.406 8.898 1 98.25 492 TYR A CA 1
ATOM 3699 C C . TYR A 1 492 ? -27.016 -15.789 10.258 1 98.25 492 TYR A C 1
ATOM 3701 O O . TYR A 1 492 ? -26.266 -14.812 10.344 1 98.25 492 TYR A O 1
ATOM 3709 N N . PHE A 1 493 ? -27.578 -16.359 11.227 1 97.12 493 PHE A N 1
ATOM 3710 C CA . PHE A 1 493 ? -27.422 -15.805 12.57 1 97.12 493 PHE A CA 1
ATOM 3711 C C . PHE A 1 493 ? -25.953 -15.828 12.992 1 97.12 493 PHE A C 1
ATOM 3713 O O . PHE A 1 493 ? -25.438 -14.836 13.508 1 97.12 493 PHE A O 1
ATOM 3720 N N . ILE A 1 494 ? -25.297 -16.938 12.789 1 96.56 494 ILE A N 1
ATOM 3721 C CA . ILE A 1 494 ? -23.891 -17.047 13.156 1 96.56 494 ILE A CA 1
ATOM 3722 C C . ILE A 1 494 ? -23.062 -16.047 12.367 1 96.56 494 ILE A C 1
ATOM 3724 O O . ILE A 1 494 ? -22.172 -15.398 12.922 1 96.56 494 ILE A O 1
ATOM 3728 N N . THR A 1 495 ? -23.359 -15.922 11.094 1 97.56 495 THR A N 1
ATOM 3729 C CA . THR A 1 495 ? -22.672 -14.961 10.25 1 97.56 495 THR A CA 1
ATOM 3730 C C . THR A 1 495 ? -22.859 -13.539 10.781 1 97.56 495 THR A C 1
ATOM 3732 O O . THR A 1 495 ? -21.922 -12.75 10.82 1 97.56 495 THR A O 1
ATOM 3735 N N . MET A 1 496 ? -24.094 -13.242 11.164 1 95.94 496 MET A N 1
ATOM 3736 C CA . MET A 1 496 ? -24.453 -11.93 11.695 1 95.94 496 MET A CA 1
ATOM 3737 C C . MET A 1 496 ? -23.656 -11.625 12.961 1 95.94 496 MET A C 1
ATOM 3739 O O . MET A 1 496 ? -23.156 -10.508 13.133 1 95.94 496 MET A O 1
ATOM 3743 N N . VAL A 1 497 ? -23.531 -12.57 13.797 1 94.06 497 VAL A N 1
ATOM 3744 C CA . VAL A 1 497 ? -22.781 -12.398 15.047 1 94.06 497 VAL A CA 1
ATOM 3745 C C . VAL A 1 497 ? -21.312 -12.156 14.742 1 94.06 497 VAL A C 1
ATOM 3747 O O . VAL A 1 497 ? -20.703 -11.242 15.289 1 94.06 497 VAL A O 1
ATOM 3750 N N . PHE A 1 498 ? -20.781 -12.961 13.859 1 94.62 498 PHE A N 1
ATOM 3751 C CA . PHE A 1 498 ? -19.359 -12.844 13.508 1 94.62 498 PHE A CA 1
ATOM 3752 C C . PHE A 1 498 ? -19.078 -11.492 12.867 1 94.62 498 PHE A C 1
ATOM 3754 O O . PHE A 1 498 ? -18.062 -10.852 13.18 1 94.62 498 PHE A O 1
ATOM 3761 N N . THR A 1 499 ? -19.922 -11.078 11.969 1 93.62 499 THR A N 1
ATOM 3762 C CA . THR A 1 499 ? -19.656 -9.852 11.227 1 93.62 499 THR A CA 1
ATOM 3763 C C . THR A 1 499 ? -19.688 -8.641 12.156 1 93.62 499 THR A C 1
ATOM 3765 O O . THR A 1 499 ? -19.016 -7.645 11.906 1 93.62 499 THR A O 1
ATOM 3768 N N . ASN A 1 500 ? -20.438 -8.68 13.242 1 90.88 500 ASN A N 1
ATOM 3769 C CA . ASN A 1 500 ? -20.5 -7.57 14.195 1 90.88 500 ASN A CA 1
ATOM 3770 C C . ASN A 1 500 ? -19.312 -7.59 15.148 1 90.88 500 ASN A C 1
ATOM 3772 O O . ASN A 1 500 ? -19.031 -6.598 15.828 1 90.88 500 ASN A O 1
ATOM 3776 N N . LEU A 1 501 ? -18.609 -8.703 15.094 1 86.62 501 LEU A N 1
ATOM 3777 C CA . LEU A 1 501 ? -17.484 -8.828 16.016 1 86.62 501 LEU A CA 1
ATOM 3778 C C . LEU A 1 501 ? -16.156 -8.609 15.273 1 86.62 501 LEU A C 1
ATOM 3780 O O . LEU A 1 501 ? -15.188 -8.141 15.867 1 86.62 501 LEU A O 1
ATOM 3784 N N . ILE A 1 502 ? -16.141 -9.117 14.086 1 89.75 502 ILE A N 1
ATOM 3785 C CA . ILE A 1 502 ? -14.914 -9.047 13.312 1 89.75 502 ILE A CA 1
ATOM 3786 C C . ILE A 1 502 ? -15.172 -8.32 11.992 1 89.75 502 ILE A C 1
ATOM 3788 O O . ILE A 1 502 ? -16.172 -7.605 11.859 1 89.75 502 ILE A O 1
ATOM 3792 N N . THR A 1 503 ? -14.445 -8.438 10.969 1 87.88 503 THR A N 1
ATOM 3793 C CA . THR A 1 503 ? -14.656 -7.75 9.695 1 87.88 503 THR A CA 1
ATOM 3794 C C . THR A 1 503 ? -15.578 -8.562 8.789 1 87.88 503 THR A C 1
ATOM 3796 O O . THR A 1 503 ? -15.711 -9.781 8.961 1 87.88 503 THR A O 1
ATOM 3799 N N . ASN A 1 504 ? -16.234 -7.875 7.855 1 93.81 504 ASN A N 1
ATOM 3800 C CA . ASN A 1 504 ? -17.172 -8.523 6.941 1 93.81 504 ASN A CA 1
ATOM 3801 C C . ASN A 1 504 ? -16.5 -9.672 6.184 1 93.81 504 ASN A C 1
ATOM 3803 O O . ASN A 1 504 ? -17.031 -10.781 6.137 1 93.81 504 ASN A O 1
ATOM 3807 N N . VAL A 1 505 ? -15.375 -9.414 5.691 1 92.81 505 VAL A N 1
ATOM 3808 C CA . VAL A 1 505 ? -14.672 -10.406 4.879 1 92.81 505 VAL A CA 1
ATOM 3809 C C . VAL A 1 505 ? -14.25 -11.586 5.75 1 92.81 505 VAL A C 1
ATOM 3811 O O . VAL A 1 505 ? -14.328 -12.742 5.324 1 92.81 505 VAL A O 1
ATOM 3814 N N . ALA A 1 506 ? -13.852 -11.289 6.949 1 91.75 506 ALA A N 1
ATOM 3815 C CA . ALA A 1 506 ? -13.445 -12.344 7.879 1 91.75 506 ALA A CA 1
ATOM 3816 C C . ALA A 1 506 ? -14.602 -13.297 8.164 1 91.75 506 ALA A C 1
ATOM 3818 O O . ALA A 1 506 ? -14.438 -14.516 8.125 1 91.75 506 ALA A O 1
ATOM 3819 N N . ALA A 1 507 ? -15.688 -12.734 8.445 1 95.44 507 ALA A N 1
ATOM 3820 C CA . ALA A 1 507 ? -16.859 -13.555 8.703 1 95.44 507 ALA A CA 1
ATOM 3821 C C . ALA A 1 507 ? -17.203 -14.43 7.5 1 95.44 507 ALA A C 1
ATOM 3823 O O . ALA A 1 507 ? -17.484 -15.617 7.648 1 95.44 507 ALA A O 1
ATOM 3824 N N . ALA A 1 508 ? -17.125 -13.891 6.348 1 96.44 508 ALA A N 1
ATOM 3825 C CA . ALA A 1 508 ? -17.484 -14.594 5.117 1 96.44 508 ALA A CA 1
ATOM 3826 C C . ALA A 1 508 ? -16.562 -15.781 4.871 1 96.44 508 ALA A C 1
ATOM 3828 O O . ALA A 1 508 ? -17.031 -16.891 4.582 1 96.44 508 ALA A O 1
ATOM 3829 N N . VAL A 1 509 ? -15.281 -15.602 5.02 1 95.38 509 VAL A N 1
ATOM 3830 C CA . VAL A 1 509 ? -14.312 -16.625 4.645 1 95.38 509 VAL A CA 1
ATOM 3831 C C . VAL A 1 509 ? -14.383 -17.797 5.641 1 95.38 509 VAL A C 1
ATOM 3833 O O . VAL A 1 509 ? -14.109 -18.938 5.281 1 95.38 509 VAL A O 1
ATOM 3836 N N . ILE A 1 510 ? -14.828 -17.5 6.863 1 95.5 510 ILE A N 1
ATOM 3837 C CA . ILE A 1 510 ? -14.93 -18.516 7.891 1 95.5 510 ILE A CA 1
ATOM 3838 C C . ILE A 1 510 ? -16.234 -19.312 7.711 1 95.5 510 ILE A C 1
ATOM 3840 O O . ILE A 1 510 ? -16.25 -20.531 7.82 1 95.5 510 ILE A O 1
ATOM 3844 N N . ILE A 1 511 ? -17.297 -18.656 7.344 1 97.81 511 ILE A N 1
ATOM 3845 C CA . ILE A 1 511 ? -18.625 -19.25 7.453 1 97.81 511 ILE A CA 1
ATOM 3846 C C . ILE A 1 511 ? -19.016 -19.906 6.125 1 97.81 511 ILE A C 1
ATOM 3848 O O . ILE A 1 511 ? -19.781 -20.859 6.098 1 97.81 511 ILE A O 1
ATOM 3852 N N . VAL A 1 512 ? -18.5 -19.438 4.977 1 98.12 512 VAL A N 1
ATOM 3853 C CA . VAL A 1 512 ? -18.938 -19.938 3.672 1 98.12 512 VAL A CA 1
ATOM 3854 C C . VAL A 1 512 ? -18.656 -21.438 3.574 1 98.12 512 VAL A C 1
ATOM 3856 O O . VAL A 1 512 ? -19.531 -22.219 3.191 1 98.12 512 VAL A O 1
ATOM 3859 N N . PRO A 1 513 ? -17.422 -21.891 3.957 1 97.38 513 PRO A N 1
ATOM 3860 C CA . PRO A 1 513 ? -17.219 -23.328 3.91 1 97.38 513 PRO A CA 1
ATOM 3861 C C . PRO A 1 513 ? -18.188 -24.094 4.816 1 97.38 513 PRO A C 1
ATOM 3863 O O . PRO A 1 513 ? -18.609 -25.203 4.473 1 97.38 513 PRO A O 1
ATOM 3866 N N . ILE A 1 514 ? -18.516 -23.547 5.945 1 97.44 514 ILE A N 1
ATOM 3867 C CA . ILE A 1 514 ? -19.469 -24.172 6.875 1 97.44 514 ILE A CA 1
ATOM 3868 C C . ILE A 1 514 ? -20.859 -24.188 6.254 1 97.44 514 ILE A C 1
ATOM 3870 O O . ILE A 1 514 ? -21.562 -25.203 6.32 1 97.44 514 ILE A O 1
ATOM 3874 N N . ALA A 1 515 ? -21.234 -23.094 5.637 1 98.12 515 ALA A N 1
ATOM 3875 C CA . ALA A 1 515 ? -22.531 -22.984 4.992 1 98.12 515 ALA A CA 1
ATOM 3876 C C . ALA A 1 515 ? -22.688 -23.984 3.857 1 98.12 515 ALA A C 1
ATOM 3878 O O . ALA A 1 515 ? -23.734 -24.641 3.721 1 98.12 515 ALA A O 1
ATOM 3879 N N . ILE A 1 516 ? -21.688 -24.141 3.021 1 97.25 516 ILE A N 1
ATOM 3880 C CA . ILE A 1 516 ? -21.703 -25.062 1.892 1 97.25 516 ILE A CA 1
ATOM 3881 C C . ILE A 1 516 ? -21.828 -26.5 2.396 1 97.25 516 ILE A C 1
ATOM 3883 O O . ILE A 1 516 ? -22.656 -27.266 1.906 1 97.25 516 ILE A O 1
ATOM 3887 N N . LYS A 1 517 ? -21.078 -26.859 3.416 1 96.12 517 LYS A N 1
ATOM 3888 C CA . LYS A 1 517 ? -21.125 -28.203 3.977 1 96.12 517 LYS A CA 1
ATOM 3889 C C . LYS A 1 517 ? -22.469 -28.469 4.648 1 96.12 517 LYS A C 1
ATOM 3891 O O . LYS A 1 517 ? -23.016 -29.562 4.559 1 96.12 517 LYS A O 1
ATOM 3896 N N . THR A 1 518 ? -22.969 -27.484 5.301 1 96.5 518 THR A N 1
ATOM 3897 C CA . THR A 1 518 ? -24.266 -27.625 5.945 1 96.5 518 THR A CA 1
ATOM 3898 C C . THR A 1 518 ? -25.359 -27.875 4.914 1 96.5 518 THR A C 1
ATOM 3900 O O . THR A 1 518 ? -26.219 -28.734 5.113 1 96.5 518 THR A O 1
ATOM 3903 N N . ALA A 1 519 ? -25.344 -27.094 3.842 1 96.38 519 ALA A N 1
ATOM 3904 C CA . ALA A 1 519 ? -26.312 -27.312 2.766 1 96.38 519 ALA A CA 1
ATOM 3905 C C . ALA A 1 519 ? -26.219 -28.734 2.217 1 96.38 519 ALA A C 1
ATOM 3907 O O . ALA A 1 519 ? -27.234 -29.375 1.968 1 96.38 519 ALA A O 1
ATOM 3908 N N . ASN A 1 520 ? -25 -29.25 2.053 1 94.12 520 ASN A N 1
ATOM 3909 C CA . ASN A 1 520 ? -24.781 -30.609 1.575 1 94.12 520 ASN A CA 1
ATOM 3910 C C . ASN A 1 520 ? -25.312 -31.641 2.564 1 94.12 520 ASN A C 1
ATOM 3912 O O . ASN A 1 520 ? -25.938 -32.625 2.162 1 94.12 520 ASN A O 1
ATOM 3916 N N . ASP A 1 521 ? -25.125 -31.391 3.822 1 92.94 521 ASP A N 1
ATOM 3917 C CA . ASP A 1 521 ? -25.531 -32.312 4.867 1 92.94 521 ASP A CA 1
ATOM 3918 C C . ASP A 1 521 ? -27.062 -32.406 4.945 1 92.94 521 ASP A C 1
ATOM 3920 O O . ASP A 1 521 ? -27.594 -33.5 5.207 1 92.94 521 ASP A O 1
ATOM 3924 N N . VAL A 1 522 ? -27.672 -31.312 4.742 1 94 522 VAL A N 1
ATOM 3925 C CA . VAL A 1 522 ? -29.125 -31.297 4.801 1 94 522 VAL A CA 1
ATOM 3926 C C . VAL A 1 522 ? -29.703 -31.688 3.441 1 94 522 VAL A C 1
ATOM 3928 O O . VAL A 1 522 ? -30.906 -31.875 3.307 1 94 522 VAL A O 1
ATOM 3931 N N . GLY A 1 523 ? -28.906 -31.766 2.383 1 92.88 523 GLY A N 1
ATOM 3932 C CA . GLY A 1 523 ? -29.281 -32.281 1.078 1 92.88 523 GLY A CA 1
ATOM 3933 C C . GLY A 1 523 ? -29.984 -31.266 0.212 1 92.88 523 GLY A C 1
ATOM 3934 O O . GLY A 1 523 ? -30.938 -31.594 -0.508 1 92.88 523 GLY A O 1
ATOM 3935 N N . VAL A 1 524 ? -29.688 -30.047 0.365 1 95.31 524 VAL A N 1
ATOM 3936 C CA . VAL A 1 524 ? -30.344 -28.984 -0.406 1 95.31 524 VAL A CA 1
ATOM 3937 C C . VAL A 1 524 ? -29.297 -28.203 -1.196 1 95.31 524 VAL A C 1
ATOM 3939 O O . VAL A 1 524 ? -28.109 -28.453 -1.073 1 95.31 524 VAL A O 1
ATOM 3942 N N . SER A 1 525 ? -29.766 -27.281 -1.997 1 96.69 525 SER A N 1
ATOM 3943 C CA . SER A 1 525 ? -28.891 -26.438 -2.807 1 96.69 525 SER A CA 1
ATOM 3944 C C . SER A 1 525 ? -28.031 -25.531 -1.934 1 96.69 525 SER A C 1
ATOM 3946 O O . SER A 1 525 ? -28.5 -25.047 -0.903 1 96.69 525 SER A O 1
ATOM 3948 N N . GLN A 1 526 ? -26.828 -25.266 -2.354 1 97.19 526 GLN A N 1
ATOM 3949 C CA . GLN A 1 526 ? -25.875 -24.438 -1.619 1 97.19 526 GLN A CA 1
ATOM 3950 C C . GLN A 1 526 ? -26.188 -22.953 -1.794 1 97.19 526 GLN A C 1
ATOM 3952 O O . GLN A 1 526 ? -25.828 -22.141 -0.945 1 97.19 526 GLN A O 1
ATOM 3957 N N . LEU A 1 527 ? -26.828 -22.594 -2.834 1 96.94 527 LEU A N 1
ATOM 3958 C CA . LEU A 1 527 ? -26.953 -21.219 -3.289 1 96.94 527 LEU A CA 1
ATOM 3959 C C . LEU A 1 527 ? -27.719 -20.375 -2.273 1 96.94 527 LEU A C 1
ATOM 3961 O O . LEU A 1 527 ? -27.281 -19.281 -1.905 1 96.94 527 LEU A O 1
ATOM 3965 N N . PRO A 1 528 ? -28.891 -20.859 -1.752 1 97.25 528 PRO A N 1
ATOM 3966 C CA . PRO A 1 528 ? -29.578 -20.047 -0.756 1 97.25 528 PRO A CA 1
ATOM 3967 C C . PRO A 1 528 ? -28.734 -19.781 0.493 1 97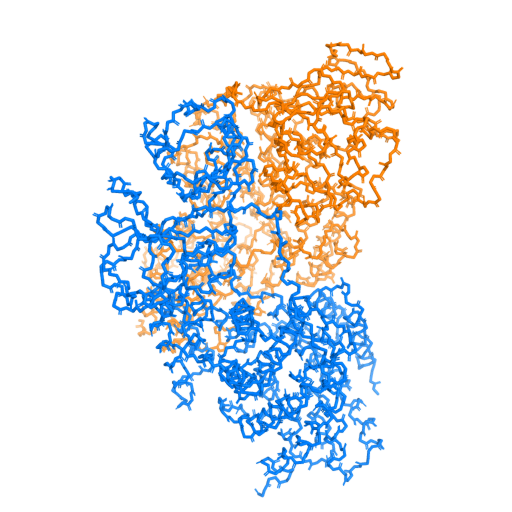.25 528 PRO A C 1
ATOM 3969 O O . PRO A 1 528 ? -28.844 -18.719 1.104 1 97.25 528 PRO A O 1
ATOM 3972 N N . PHE A 1 529 ? -27.953 -20.719 0.899 1 97.94 529 PHE A N 1
ATOM 3973 C CA . PHE A 1 529 ? -27.094 -20.578 2.074 1 97.94 529 PHE A CA 1
ATOM 3974 C C . PHE A 1 529 ? -26 -19.547 1.828 1 97.94 529 PHE A C 1
ATOM 3976 O O . PHE A 1 529 ? -25.766 -18.672 2.664 1 97.94 529 PHE A O 1
ATOM 3983 N N . VAL A 1 530 ? -25.359 -19.656 0.667 1 98 530 VAL A N 1
ATOM 3984 C CA . VAL A 1 530 ? -24.266 -18.75 0.334 1 98 530 VAL A CA 1
ATOM 3985 C C . VAL A 1 530 ? -24.797 -17.328 0.176 1 98 530 VAL A C 1
ATOM 3987 O O . VAL A 1 530 ? -24.156 -16.359 0.614 1 98 530 VAL A O 1
ATOM 3990 N N . MET A 1 531 ? -25.984 -17.172 -0.412 1 97.75 531 MET A N 1
ATOM 3991 C CA . MET A 1 531 ? -26.594 -15.852 -0.58 1 97.75 531 MET A CA 1
ATOM 3992 C C . MET A 1 531 ? -26.953 -15.242 0.771 1 97.75 531 MET A C 1
ATOM 3994 O O . MET A 1 531 ? -26.812 -14.031 0.969 1 97.75 531 MET A O 1
ATOM 3998 N N . ALA A 1 532 ? -27.391 -16.094 1.629 1 97.94 532 ALA A N 1
ATOM 3999 C CA . ALA A 1 532 ? -27.703 -15.625 2.977 1 97.94 532 ALA A CA 1
ATOM 4000 C C . ALA A 1 532 ? -26.453 -15.133 3.691 1 97.94 532 ALA A C 1
ATOM 4002 O O . ALA A 1 532 ? -26.484 -14.117 4.395 1 97.94 532 ALA A O 1
ATOM 4003 N N . VAL A 1 533 ? -25.359 -15.844 3.525 1 98.06 533 VAL A N 1
ATOM 4004 C CA . VAL A 1 533 ? -24.094 -15.43 4.129 1 98.06 533 VAL A CA 1
ATOM 4005 C C . VAL A 1 533 ? -23.656 -14.094 3.531 1 98.06 533 VAL A C 1
ATOM 4007 O O . VAL A 1 533 ? -23.125 -13.242 4.238 1 98.06 533 VAL A O 1
ATOM 4010 N N . MET A 1 534 ? -23.844 -13.891 2.252 1 97.62 534 MET A N 1
ATOM 4011 C CA . MET A 1 534 ? -23.469 -12.656 1.566 1 97.62 534 MET A CA 1
ATOM 4012 C C . MET A 1 534 ? -24.172 -11.453 2.195 1 97.62 534 MET A C 1
ATOM 4014 O O . MET A 1 534 ? -23.531 -10.438 2.475 1 97.62 534 MET A O 1
ATOM 4018 N N . VAL A 1 535 ? -25.406 -11.602 2.455 1 97.19 535 VAL A N 1
ATOM 4019 C CA . VAL A 1 535 ? -26.188 -10.516 3.041 1 97.19 535 VAL A CA 1
ATOM 4020 C C . VAL A 1 535 ? -25.812 -10.344 4.512 1 97.19 535 VAL A C 1
ATOM 4022 O O . VAL A 1 535 ? -25.531 -9.227 4.961 1 97.19 535 VAL A O 1
ATOM 4025 N N . ALA A 1 536 ? -25.766 -11.445 5.227 1 97.62 536 ALA A N 1
ATOM 4026 C CA . ALA A 1 536 ? -25.484 -11.406 6.66 1 97.62 536 ALA A CA 1
ATOM 4027 C C . ALA A 1 536 ? -24.109 -10.82 6.938 1 97.62 536 ALA A C 1
ATOM 4029 O O . ALA A 1 536 ? -23.922 -10.062 7.898 1 97.62 536 ALA A O 1
A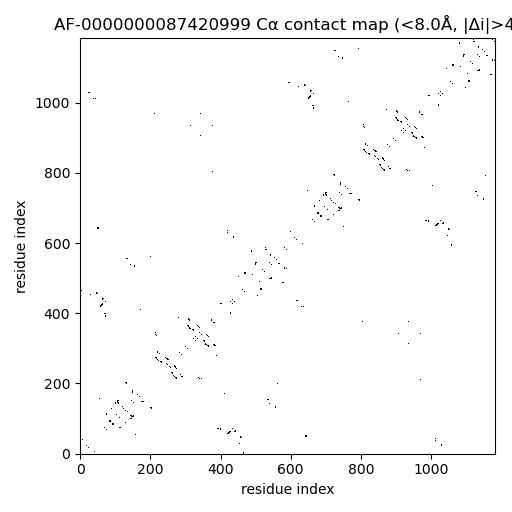TOM 4030 N N . ALA A 1 537 ? -23.156 -11.188 6.121 1 97 537 ALA A N 1
ATOM 4031 C CA . ALA A 1 537 ? -21.781 -10.727 6.324 1 97 537 ALA A CA 1
ATOM 4032 C C . ALA A 1 537 ? -21.656 -9.234 6.023 1 97 537 ALA A C 1
ATOM 4034 O O . ALA A 1 537 ? -20.781 -8.562 6.566 1 97 537 ALA A O 1
ATOM 4035 N N . SER A 1 538 ? -22.516 -8.711 5.238 1 95.06 538 SER A N 1
ATOM 4036 C CA . SER A 1 538 ? -22.422 -7.32 4.805 1 95.06 538 SER A CA 1
ATOM 4037 C C . SER A 1 538 ? -23.234 -6.402 5.707 1 95.06 538 SER A C 1
ATOM 4039 O O . SER A 1 538 ? -23.031 -5.188 5.727 1 95.06 538 SER A O 1
ATOM 4041 N N . ILE A 1 539 ? -24.172 -6.922 6.453 1 93.88 539 ILE A N 1
ATOM 4042 C CA . ILE A 1 539 ? -25.078 -6.117 7.254 1 93.88 539 ILE A CA 1
ATOM 4043 C C . ILE A 1 539 ? -24.547 -5.988 8.68 1 93.88 539 ILE A C 1
ATOM 4045 O O . ILE A 1 539 ? -25.062 -6.625 9.602 1 93.88 539 ILE A O 1
ATOM 4049 N N . ALA A 1 540 ? -23.578 -5.25 8.812 1 92.62 540 ALA A N 1
ATOM 4050 C CA . ALA A 1 540 ? -23 -4.922 10.109 1 92.62 540 ALA A CA 1
ATOM 4051 C C . ALA A 1 540 ? -23.484 -3.566 10.609 1 92.62 540 ALA A C 1
ATOM 4053 O O . ALA A 1 540 ? -22.828 -2.547 10.398 1 92.62 540 ALA A O 1
ATOM 4054 N N . LEU A 1 541 ? -24.547 -3.539 11.414 1 93.44 541 LEU A N 1
ATOM 4055 C CA . LEU A 1 541 ? -25.203 -2.277 11.711 1 93.44 541 LEU A CA 1
ATOM 4056 C C . LEU A 1 541 ? -25.266 -2.037 13.219 1 93.44 541 LEU A C 1
ATOM 4058 O O . LEU A 1 541 ? -25.531 -0.918 13.664 1 93.44 541 LEU A O 1
ATOM 4062 N N . ALA A 1 542 ? -24.938 -2.93 14.039 1 91.19 542 ALA A N 1
ATOM 4063 C CA . ALA A 1 542 ? -25.328 -2.893 15.453 1 91.19 542 ALA A CA 1
ATOM 4064 C C . ALA A 1 542 ? -24.25 -2.221 16.297 1 91.19 542 ALA A C 1
ATOM 4066 O O . ALA A 1 542 ? -24.516 -1.812 17.438 1 91.19 542 ALA A O 1
ATOM 4067 N N . THR A 1 543 ? -23.094 -2.094 15.82 1 88.31 543 THR A N 1
ATOM 4068 C CA . THR A 1 543 ? -22.031 -1.467 16.594 1 88.31 543 THR A CA 1
ATOM 4069 C C . THR A 1 543 ? -21.203 -0.526 15.711 1 88.31 543 THR A C 1
ATOM 4071 O O . THR A 1 543 ? -21.125 -0.719 14.5 1 88.31 543 THR A O 1
ATOM 4074 N N . PRO A 1 544 ? -20.641 0.509 16.344 1 86.12 544 PRO A N 1
ATOM 4075 C CA . PRO A 1 544 ? -19.797 1.426 15.578 1 86.12 544 PRO A CA 1
ATOM 4076 C C . PRO A 1 544 ? -18.531 0.756 15.039 1 86.12 544 PRO A C 1
ATOM 4078 O O . PRO A 1 544 ? -18.016 1.158 13.992 1 86.12 544 PRO A O 1
ATOM 4081 N N . MET A 1 545 ? -18.094 -0.322 15.633 1 80.94 545 MET A N 1
ATOM 4082 C CA . MET A 1 545 ? -16.812 -0.954 15.289 1 80.94 545 MET A CA 1
ATOM 4083 C C . MET A 1 545 ? -17.016 -2.035 14.234 1 80.94 545 MET A C 1
ATOM 4085 O O . MET A 1 545 ? -16.031 -2.551 13.68 1 80.94 545 MET A O 1
ATOM 4089 N N . SER A 1 546 ? -18.188 -2.297 13.961 1 83.44 546 SER A N 1
ATOM 4090 C CA . SER A 1 546 ? -18.469 -3.436 13.094 1 83.44 546 SER A CA 1
ATOM 4091 C C . SER A 1 546 ? -18.062 -3.133 11.648 1 83.44 546 SER A C 1
ATOM 4093 O O . SER A 1 546 ? -17.797 -4.051 10.867 1 83.44 546 SER A O 1
ATOM 4095 N N . TYR A 1 547 ? -18.078 -1.909 11.336 1 86.44 547 TYR A N 1
ATOM 4096 C CA . TYR A 1 547 ? -17.781 -1.53 9.961 1 86.44 547 TYR A CA 1
ATOM 4097 C C . TYR A 1 547 ? -17.156 -0.144 9.906 1 86.44 547 TYR A C 1
ATOM 4099 O O . TYR A 1 547 ? -17.453 0.716 10.734 1 86.44 547 TYR A O 1
ATOM 4107 N N . GLN A 1 548 ? -16.359 0.043 8.977 1 84.31 548 GLN A N 1
ATOM 4108 C CA . GLN A 1 548 ? -15.578 1.267 8.875 1 84.31 548 GLN A CA 1
ATOM 4109 C C . GLN A 1 548 ? -16.484 2.488 8.711 1 84.31 548 GLN A C 1
ATOM 4111 O O . GLN A 1 548 ? -16.219 3.537 9.312 1 84.31 548 GLN A O 1
ATOM 4116 N N . THR A 1 549 ? -17.484 2.461 7.934 1 89.94 549 THR A N 1
ATOM 4117 C CA . THR A 1 549 ? -18.344 3.615 7.691 1 89.94 549 THR A CA 1
ATOM 4118 C C . THR A 1 549 ? -19.109 3.992 8.953 1 89.94 549 THR A C 1
ATOM 4120 O O . THR A 1 549 ? -19.422 5.164 9.172 1 89.94 549 THR A O 1
ATOM 4123 N N . ASN A 1 550 ? -19.422 3.025 9.805 1 91.25 550 ASN A N 1
ATOM 4124 C CA . ASN A 1 550 ? -20.047 3.307 11.094 1 91.25 550 ASN A CA 1
ATOM 4125 C C . ASN A 1 550 ? -19.125 4.129 11.992 1 91.25 550 ASN A C 1
ATOM 4127 O O . ASN A 1 550 ? -19.562 5.078 12.641 1 91.25 550 ASN A O 1
ATOM 4131 N N . LEU A 1 551 ? -17.938 3.785 11.938 1 80.81 551 LEU A N 1
ATOM 4132 C CA . LEU A 1 551 ? -16.969 4.492 12.758 1 80.81 551 LEU A CA 1
ATOM 4133 C C . LEU A 1 551 ? -16.734 5.902 12.234 1 80.81 551 LEU A C 1
ATOM 4135 O O . LEU A 1 551 ? -16.516 6.832 13.008 1 80.81 551 LEU A O 1
ATOM 4139 N N . MET A 1 552 ? -16.75 6.031 10.969 1 81.81 552 MET A N 1
ATOM 4140 C CA . MET A 1 552 ? -16.5 7.324 10.336 1 81.81 552 MET A CA 1
ATOM 4141 C C . MET A 1 552 ? -17.547 8.352 10.797 1 81.81 552 MET A C 1
ATOM 4143 O O . MET A 1 552 ? -17.219 9.531 10.961 1 81.81 552 MET A O 1
ATOM 4147 N N . VAL A 1 553 ? -18.734 7.891 11.031 1 87.12 553 VAL A N 1
ATOM 4148 C CA . VAL A 1 553 ? -19.797 8.844 11.344 1 87.12 553 VAL A CA 1
ATOM 4149 C C . VAL A 1 553 ? -19.969 8.938 12.859 1 87.12 553 VAL A C 1
ATOM 4151 O O . VAL A 1 553 ? -20.703 9.812 13.352 1 87.12 553 VAL A O 1
ATOM 4154 N N . TYR A 1 554 ? -19.359 8.102 13.617 1 83.62 554 TYR A N 1
ATOM 4155 C CA . TYR A 1 554 ? -19.531 8.016 15.062 1 83.62 554 TYR A CA 1
ATOM 4156 C C . TYR A 1 554 ? -19.219 9.352 15.727 1 83.62 554 TYR A C 1
ATOM 4158 O O . TYR A 1 554 ? -20.047 9.883 16.469 1 83.62 554 TYR A O 1
ATOM 4166 N N . GLY A 1 555 ? -18.109 9.891 15.391 1 79.06 555 GLY A N 1
ATOM 4167 C CA . GLY A 1 555 ? -17.672 11.148 15.977 1 79.06 555 GLY A CA 1
ATOM 4168 C C . GLY A 1 555 ? -18.484 12.336 15.508 1 79.06 555 GLY A C 1
ATOM 4169 O O . GLY A 1 555 ? -19.172 12.984 16.312 1 79.06 555 GLY A O 1
ATOM 4170 N N . PRO A 1 556 ? -18.469 12.5 14.281 1 74.38 556 PRO A N 1
ATOM 4171 C CA . PRO A 1 556 ? -19.188 13.648 13.734 1 74.38 556 PRO A CA 1
ATOM 4172 C C . PRO A 1 556 ? -20.672 13.648 14.094 1 74.38 556 PRO A C 1
ATOM 4174 O O . PRO A 1 556 ? -21.281 14.711 14.219 1 74.38 556 PRO A O 1
ATOM 4177 N N . GLY A 1 557 ? -21.25 12.516 14.273 1 80.94 557 GLY A N 1
ATOM 4178 C CA . GLY A 1 557 ? -22.656 12.43 14.609 1 80.94 557 GLY A CA 1
ATOM 4179 C C . GLY A 1 557 ? -22.922 12.461 16.109 1 80.94 557 GLY A C 1
ATOM 4180 O O . GLY A 1 557 ? -24.078 12.555 16.531 1 80.94 557 GLY A O 1
ATOM 4181 N N . GLY A 1 558 ? -21.781 12.383 16.844 1 79.94 558 GLY A N 1
ATOM 4182 C CA . GLY A 1 558 ? -21.922 12.398 18.297 1 79.94 558 GLY A CA 1
ATOM 4183 C C . GLY A 1 558 ? -22.656 11.188 18.828 1 79.94 558 GLY A C 1
ATOM 4184 O O . GLY A 1 558 ? -23.5 11.305 19.734 1 79.94 558 GLY A O 1
ATOM 4185 N N . TYR A 1 559 ? -22.453 10.094 18.312 1 86.44 559 TYR A N 1
ATOM 4186 C CA . TYR A 1 559 ? -23.203 8.891 18.656 1 86.44 559 TYR A CA 1
ATOM 4187 C C . TYR A 1 559 ? -22.562 8.188 19.859 1 86.44 559 TYR A C 1
ATOM 4189 O O . TYR A 1 559 ? -21.391 8.391 20.156 1 86.44 559 TYR A O 1
ATOM 4197 N N . ARG A 1 560 ? -23.453 7.48 20.484 1 86.25 560 ARG A N 1
ATOM 4198 C CA . ARG A 1 560 ? -23.016 6.512 21.484 1 86.25 560 ARG A CA 1
ATOM 4199 C C . ARG A 1 560 ? -23.297 5.086 21.016 1 86.25 560 ARG A C 1
ATOM 4201 O O . ARG A 1 560 ? -24.031 4.875 20.047 1 86.25 560 ARG A O 1
ATOM 4208 N N . LEU A 1 561 ? -22.688 4.105 21.656 1 88.25 561 LEU A N 1
ATOM 4209 C CA . LEU A 1 561 ? -22.859 2.699 21.312 1 88.25 561 LEU A CA 1
ATOM 4210 C C . LEU A 1 561 ? -24.328 2.312 21.297 1 88.25 561 LEU A C 1
ATOM 4212 O O . LEU A 1 561 ? -24.781 1.6 20.391 1 88.25 561 LEU A O 1
ATOM 4216 N N . PHE A 1 562 ? -25.016 2.779 22.172 1 90.75 562 PHE A N 1
ATOM 4217 C CA . PHE A 1 562 ? -26.406 2.369 22.344 1 90.75 562 PHE A CA 1
ATOM 4218 C C . PHE A 1 562 ? -27.266 2.928 21.219 1 90.75 562 PHE A C 1
ATOM 4220 O O . PHE A 1 562 ? -28.328 2.369 20.906 1 90.75 562 PHE A O 1
ATOM 4227 N N . ASP A 1 563 ? -26.875 4.004 20.641 1 91.31 563 ASP A N 1
ATOM 4228 C CA . ASP A 1 563 ? -27.609 4.527 19.484 1 91.31 563 ASP A CA 1
ATOM 4229 C C . ASP A 1 563 ? -27.562 3.541 18.312 1 91.31 563 ASP A C 1
ATOM 4231 O O . ASP A 1 563 ? -28.562 3.381 17.609 1 91.31 563 ASP A O 1
ATOM 4235 N N . TYR A 1 564 ? -26.453 2.863 18.125 1 93.5 564 TYR A N 1
ATOM 4236 C CA . TYR A 1 564 ? -26.297 1.863 17.078 1 93.5 564 TYR A CA 1
ATOM 4237 C C . TYR A 1 564 ? -27.141 0.629 17.375 1 93.5 564 TYR A C 1
ATOM 4239 O O . TYR A 1 564 ? -27.781 0.078 16.469 1 93.5 564 TYR A O 1
ATOM 4247 N N . VAL A 1 565 ? -27.141 0.232 18.625 1 94 565 VAL A N 1
ATOM 4248 C CA . VAL A 1 565 ? -27.859 -0.967 19.016 1 94 565 VAL A CA 1
ATOM 4249 C C . VAL A 1 565 ? -29.359 -0.731 18.859 1 94 565 VAL A C 1
ATOM 4251 O O . VAL A 1 565 ? -30.094 -1.6 18.359 1 94 565 VAL A O 1
ATOM 4254 N N . LYS A 1 566 ? -29.812 0.413 19.266 1 94.69 566 LYS A N 1
ATOM 4255 C CA . LYS A 1 566 ? -31.234 0.738 19.25 1 94.69 566 LYS A CA 1
ATOM 4256 C C . LYS A 1 566 ? -31.781 0.72 17.828 1 94.69 566 LYS A C 1
ATOM 4258 O O . LYS A 1 566 ? -32.875 0.241 17.578 1 94.69 566 LYS A O 1
ATOM 4263 N N . LEU A 1 567 ? -31.062 1.201 16.906 1 95.06 567 LEU A N 1
ATOM 4264 C CA . LEU A 1 567 ? -31.531 1.283 15.531 1 95.06 567 LEU A CA 1
ATOM 4265 C C . LEU A 1 567 ? -31.078 0.065 14.734 1 95.06 567 LEU A C 1
ATOM 4267 O O . LEU A 1 567 ? -31.844 -0.496 13.953 1 95.06 567 LEU A O 1
ATOM 4271 N N . GLY A 1 568 ? -29.875 -0.355 14.922 1 95.38 568 GLY A N 1
ATOM 4272 C CA . GLY A 1 568 ? -29.25 -1.377 14.094 1 95.38 568 GLY A CA 1
ATOM 4273 C C . GLY A 1 568 ? -29.672 -2.785 14.469 1 95.38 568 GLY A C 1
ATOM 4274 O O . GLY A 1 568 ? -29.844 -3.639 13.594 1 95.38 568 GLY A O 1
ATOM 4275 N N . ALA A 1 569 ? -29.781 -3.072 15.75 1 95.19 569 ALA A N 1
ATOM 4276 C CA . ALA A 1 569 ? -30.094 -4.434 16.188 1 95.19 569 ALA A CA 1
ATOM 4277 C C . ALA A 1 569 ? -31.469 -4.867 15.68 1 95.19 569 ALA A C 1
ATOM 4279 O O . ALA A 1 569 ? -31.609 -5.934 15.078 1 95.19 569 ALA A O 1
ATOM 4280 N N . PRO A 1 570 ? -32.5 -4.074 15.945 1 96.31 570 PRO A N 1
ATOM 4281 C CA . PRO A 1 570 ? -33.812 -4.469 15.406 1 96.31 570 PRO A CA 1
ATOM 4282 C C . PRO A 1 570 ? -33.812 -4.609 13.883 1 96.31 570 PRO A C 1
ATOM 4284 O O . PRO A 1 570 ? -34.438 -5.516 13.336 1 96.31 570 PRO A O 1
ATOM 4287 N N . LEU A 1 571 ? -33.156 -3.705 13.227 1 96.88 571 LEU A N 1
ATOM 4288 C CA . LEU A 1 571 ? -33.031 -3.787 11.773 1 96.88 571 LEU A CA 1
ATOM 4289 C C . LEU A 1 571 ? -32.344 -5.082 11.352 1 96.88 571 LEU A C 1
ATOM 4291 O O . LEU A 1 571 ? -32.75 -5.727 10.391 1 96.88 571 LEU A O 1
ATOM 4295 N N . SER A 1 572 ? -31.266 -5.441 12.031 1 96.81 572 SER A N 1
ATOM 4296 C CA . SER A 1 572 ? -30.547 -6.676 11.727 1 96.81 572 SER A CA 1
ATOM 4297 C C . SER A 1 572 ? -31.453 -7.891 11.859 1 96.81 572 SER A C 1
ATOM 4299 O O . SER A 1 572 ? -31.391 -8.82 11.055 1 96.81 572 SER A O 1
ATOM 4301 N N . ILE A 1 573 ? -32.281 -7.887 12.875 1 97.06 573 ILE A N 1
ATOM 4302 C CA . ILE A 1 573 ? -33.219 -8.992 13.102 1 97.06 573 ILE A CA 1
ATOM 4303 C C . ILE A 1 573 ? -34.25 -9.031 11.984 1 97.06 573 ILE A C 1
ATOM 4305 O O . ILE A 1 573 ? -34.562 -10.109 11.477 1 97.06 573 ILE A O 1
ATOM 4309 N N . ILE A 1 574 ? -34.75 -7.898 11.617 1 97.81 574 ILE A N 1
ATOM 4310 C CA . ILE A 1 574 ? -35.75 -7.812 10.547 1 97.81 574 ILE A CA 1
ATOM 4311 C C . ILE A 1 574 ? -35.125 -8.375 9.258 1 97.81 574 ILE A C 1
ATOM 4313 O O . ILE A 1 574 ? -35.781 -9.18 8.57 1 97.81 574 ILE A O 1
ATOM 4317 N N . LEU A 1 575 ? -33.969 -7.98 8.945 1 97.88 575 LEU A N 1
ATOM 4318 C CA . LEU A 1 575 ? -33.344 -8.398 7.699 1 97.88 575 LEU A CA 1
ATOM 4319 C C . LEU A 1 575 ? -32.969 -9.875 7.758 1 97.88 575 LEU A C 1
ATOM 4321 O O . LEU A 1 575 ? -32.906 -10.555 6.727 1 97.88 575 LEU A O 1
ATOM 4325 N N . TRP A 1 576 ? -32.656 -10.383 9 1 98 576 TRP A N 1
ATOM 4326 C CA . TRP A 1 576 ? -32.469 -11.805 9.211 1 98 576 TRP A CA 1
ATOM 4327 C C . TRP A 1 576 ? -33.688 -12.602 8.797 1 98 576 TRP A C 1
ATOM 4329 O O . TRP A 1 576 ? -33.594 -13.523 7.977 1 98 576 TRP A O 1
ATOM 4339 N N . ILE A 1 577 ? -34.812 -12.156 9.211 1 97.94 577 ILE A N 1
ATOM 4340 C CA . ILE A 1 577 ? -36.062 -12.836 8.938 1 97.94 577 ILE A CA 1
ATOM 4341 C C . ILE A 1 577 ? -36.406 -12.711 7.449 1 97.94 577 ILE A C 1
ATOM 4343 O O . ILE A 1 577 ? -36.75 -13.703 6.801 1 97.94 577 ILE A O 1
ATOM 4347 N N . VAL A 1 578 ? -36.219 -11.57 6.906 1 97.81 578 VAL A N 1
ATOM 4348 C CA . VAL A 1 578 ? -36.562 -11.312 5.508 1 97.81 578 VAL A CA 1
ATOM 4349 C C . VAL A 1 578 ? -35.656 -12.172 4.609 1 97.81 578 VAL A C 1
ATOM 4351 O O . VAL A 1 578 ? -36.156 -12.781 3.65 1 97.81 578 VAL A O 1
ATOM 4354 N N . THR A 1 579 ? -34.344 -12.25 4.863 1 98.25 579 THR A N 1
ATOM 4355 C CA . THR A 1 579 ? -33.406 -12.992 4.035 1 98.25 579 THR A CA 1
ATOM 4356 C C . THR A 1 579 ? -33.719 -14.492 4.102 1 98.25 579 THR A C 1
ATOM 4358 O O . THR A 1 579 ? -33.688 -15.18 3.078 1 98.25 579 THR A O 1
ATOM 4361 N N . VAL A 1 580 ? -34 -14.992 5.312 1 97.81 580 VAL A N 1
ATOM 4362 C CA . VAL A 1 580 ? -34.25 -16.422 5.504 1 97.81 580 VAL A CA 1
ATOM 4363 C C . VAL A 1 580 ? -35.5 -16.812 4.762 1 97.81 580 VAL A C 1
ATOM 4365 O O . VAL A 1 580 ? -35.594 -17.922 4.223 1 97.81 580 VAL A O 1
ATOM 4368 N N . LEU A 1 581 ? -36.469 -15.922 4.652 1 97.38 581 LEU A N 1
ATOM 4369 C CA . LEU A 1 581 ? -37.75 -16.219 3.998 1 97.38 581 LEU A CA 1
ATOM 4370 C C . LEU A 1 581 ? -37.625 -16.047 2.488 1 97.38 581 LEU A C 1
ATOM 4372 O O . LEU A 1 581 ? -38.188 -16.828 1.724 1 97.38 581 LEU A O 1
ATOM 4376 N N . LEU A 1 582 ? -36.875 -15.117 2.039 1 97.56 582 LEU A N 1
ATOM 4377 C CA . LEU A 1 582 ? -36.875 -14.734 0.632 1 97.56 582 LEU A CA 1
ATOM 4378 C C . LEU A 1 582 ? -35.844 -15.539 -0.143 1 97.56 582 LEU A C 1
ATOM 4380 O O . LEU A 1 582 ? -36.031 -15.844 -1.322 1 97.56 582 LEU A O 1
ATOM 4384 N N . ALA A 1 583 ? -34.688 -15.852 0.448 1 97.5 583 ALA A N 1
ATOM 4385 C CA . ALA A 1 583 ? -33.594 -16.5 -0.256 1 97.5 583 ALA A CA 1
ATOM 4386 C C . ALA A 1 583 ? -34.031 -17.812 -0.896 1 97.5 583 ALA A C 1
ATOM 4388 O O . ALA A 1 583 ? -33.812 -18.031 -2.09 1 97.5 583 ALA A O 1
ATOM 4389 N N . PRO A 1 584 ? -34.781 -18.719 -0.166 1 96.31 584 PRO A N 1
ATOM 4390 C CA . PRO A 1 584 ? -35.188 -19.984 -0.775 1 96.31 584 PRO A CA 1
ATOM 4391 C C . PRO A 1 584 ? -36.281 -19.812 -1.813 1 96.31 584 PRO A C 1
ATOM 4393 O O . PRO A 1 584 ? -36.5 -20.688 -2.646 1 96.31 584 PRO A O 1
ATOM 4396 N N . GLN A 1 585 ? -36.969 -18.703 -1.771 1 96.06 585 GLN A N 1
ATOM 4397 C CA . GLN A 1 585 ? -37.969 -18.422 -2.783 1 96.06 585 GLN A CA 1
ATOM 4398 C C . GLN A 1 585 ? -37.344 -18 -4.102 1 96.06 585 GLN A C 1
ATOM 4400 O O . GLN A 1 585 ? -37.875 -18.297 -5.176 1 96.06 585 GLN A O 1
ATOM 4405 N N . ILE A 1 586 ? -36.281 -17.359 -4.027 1 96.38 586 ILE A N 1
ATOM 4406 C CA . ILE A 1 586 ? -35.562 -16.922 -5.215 1 96.38 586 ILE A CA 1
ATOM 4407 C C . ILE A 1 586 ? -34.688 -18.062 -5.758 1 96.38 586 ILE A C 1
ATOM 4409 O O . ILE A 1 586 ? -34.719 -18.328 -6.965 1 96.38 586 ILE A O 1
ATOM 4413 N N . TRP A 1 587 ? -33.938 -18.672 -4.801 1 96.25 587 TRP A N 1
ATOM 4414 C CA . TRP A 1 587 ? -33.156 -19.859 -5.113 1 96.25 587 TRP A CA 1
ATOM 4415 C C . TRP A 1 587 ? -33.656 -21.062 -4.328 1 96.25 587 TRP A C 1
ATOM 4417 O O . TRP A 1 587 ? -33.281 -21.266 -3.172 1 96.25 587 TRP A O 1
ATOM 4427 N N . PRO A 1 588 ? -34.406 -21.922 -4.977 1 95.44 588 PRO A N 1
ATOM 4428 C CA . PRO A 1 588 ? -35.062 -23.016 -4.27 1 95.44 588 PRO A CA 1
ATOM 4429 C C . PRO A 1 588 ? -34.062 -24.016 -3.662 1 95.44 588 PRO A C 1
ATOM 4431 O O . PRO A 1 588 ? -33 -24.266 -4.242 1 95.44 588 PRO A O 1
ATOM 4434 N N . PHE A 1 589 ? -34.438 -24.547 -2.506 1 94.06 589 PHE A N 1
ATOM 4435 C CA . PHE A 1 589 ? -33.656 -25.578 -1.837 1 94.06 589 PHE A CA 1
ATOM 4436 C C . PHE A 1 589 ? -33.469 -26.797 -2.74 1 94.06 589 PHE A C 1
ATOM 4438 O O . PHE A 1 589 ? -32.406 -27.422 -2.746 1 94.06 589 PHE A O 1
ATOM 4445 N N . ARG A 1 590 ? -34.531 -27.141 -3.361 1 87.75 590 ARG A N 1
ATOM 4446 C CA . ARG A 1 590 ? -34.5 -28.266 -4.289 1 87.75 590 ARG A CA 1
ATOM 4447 C C . ARG A 1 590 ? -34.906 -27.828 -5.691 1 87.75 590 ARG A C 1
ATOM 4449 O O . ARG A 1 590 ? -36.094 -27.719 -5.988 1 87.75 590 ARG A O 1
ATOM 4456 N N . PRO A 1 591 ? -33.75 -27.344 -6.477 1 72.31 591 PRO A N 1
ATOM 4457 C CA . PRO A 1 591 ? -34.094 -26.938 -7.836 1 72.31 591 PRO A CA 1
ATOM 4458 C C . PRO A 1 591 ? -34.75 -28.062 -8.656 1 72.31 591 PRO A C 1
ATOM 4460 O O . PRO A 1 591 ? -34.438 -29.234 -8.438 1 72.31 591 PRO A O 1
ATOM 4463 N N . PHE A 1 592 ? -35.969 -27.906 -9.266 1 53.69 592 PHE A N 1
ATOM 4464 C CA . PHE A 1 592 ? -36.656 -28.906 -10.07 1 53.69 592 PHE A CA 1
ATOM 4465 C C . PHE A 1 592 ? -35.75 -29.406 -11.195 1 53.69 592 PHE A C 1
ATOM 4467 O O . PHE A 1 592 ? -34.906 -28.688 -11.688 1 53.69 592 PHE A O 1
ATOM 4474 N N . MET B 1 1 ? 7.133 -17.031 -36.281 1 84.75 1 MET B N 1
ATOM 4475 C CA . MET B 1 1 ? 6.449 -16.656 -35.031 1 84.75 1 MET B CA 1
ATOM 4476 C C . MET B 1 1 ? 4.98 -16.344 -35.281 1 84.75 1 MET B C 1
ATOM 4478 O O . MET B 1 1 ? 4.641 -15.734 -36.312 1 84.75 1 MET B O 1
ATOM 4482 N N . GLY B 1 2 ? 4.133 -16.875 -34.531 1 92.19 2 GLY B N 1
ATOM 4483 C CA . GLY B 1 2 ? 2.713 -16.578 -34.625 1 92.19 2 GLY B CA 1
ATOM 4484 C C . GLY B 1 2 ? 2.371 -15.164 -34.219 1 92.19 2 GLY B C 1
ATOM 4485 O O . GLY B 1 2 ? 3.238 -14.422 -33.75 1 92.19 2 GLY B O 1
ATOM 4486 N N . TRP B 1 3 ? 1.17 -14.695 -34.469 1 96.19 3 TRP B N 1
ATOM 4487 C CA . TRP B 1 3 ? 0.759 -13.328 -34.156 1 96.19 3 TRP B CA 1
ATOM 4488 C C . TRP B 1 3 ? 0.876 -13.062 -32.656 1 96.19 3 TRP B C 1
ATOM 4490 O O . TRP B 1 3 ? 1.17 -11.938 -32.25 1 96.19 3 TRP B O 1
ATOM 4500 N N . GLU B 1 4 ? 0.626 -14.148 -31.844 1 97.25 4 GLU B N 1
ATOM 4501 C CA . GLU B 1 4 ? 0.735 -14.016 -30.391 1 97.25 4 GLU B CA 1
ATOM 4502 C C . GLU B 1 4 ? 2.15 -13.617 -29.984 1 97.25 4 GLU B C 1
ATOM 4504 O O . GLU B 1 4 ? 2.334 -12.797 -29.078 1 97.25 4 GLU B O 1
ATOM 4509 N N . ALA B 1 5 ? 3.098 -14.227 -30.609 1 97.56 5 ALA B N 1
ATOM 4510 C CA . ALA B 1 5 ? 4.496 -13.914 -30.328 1 97.56 5 ALA B CA 1
ATOM 4511 C C . ALA B 1 5 ? 4.828 -12.477 -30.703 1 97.56 5 ALA B C 1
ATOM 4513 O O . ALA B 1 5 ? 5.461 -11.758 -29.922 1 97.56 5 ALA B O 1
ATOM 4514 N N . TRP B 1 6 ? 4.387 -12 -31.828 1 97.62 6 TRP B N 1
ATOM 4515 C CA . TRP B 1 6 ? 4.633 -10.633 -32.281 1 97.62 6 TRP B CA 1
ATOM 4516 C C . TRP B 1 6 ? 3.932 -9.625 -31.391 1 97.62 6 TRP B C 1
ATOM 4518 O O . TRP B 1 6 ? 4.484 -8.57 -31.078 1 97.62 6 TRP B O 1
ATOM 4528 N N . TYR B 1 7 ? 2.684 -9.961 -31.016 1 98.06 7 TYR B N 1
ATOM 4529 C CA . TYR B 1 7 ? 1.939 -9.086 -30.125 1 98.06 7 TYR B CA 1
ATOM 4530 C C . TYR B 1 7 ? 2.637 -8.977 -28.766 1 98.06 7 TYR B C 1
ATOM 4532 O O . TYR B 1 7 ? 2.729 -7.887 -28.203 1 98.06 7 TYR B O 1
ATOM 4540 N N . THR B 1 8 ? 3.115 -10.141 -28.25 1 98.06 8 THR B N 1
ATOM 4541 C CA . THR B 1 8 ? 3.834 -10.148 -26.984 1 98.06 8 THR B CA 1
ATOM 4542 C C . THR B 1 8 ? 5.094 -9.289 -27.062 1 98.06 8 THR B C 1
ATOM 4544 O O . THR B 1 8 ? 5.383 -8.516 -26.156 1 98.06 8 THR B O 1
ATOM 4547 N N . LEU B 1 9 ? 5.84 -9.383 -28.172 1 97.94 9 LEU B N 1
ATOM 4548 C CA . LEU B 1 9 ? 7.043 -8.586 -28.375 1 97.94 9 LEU B CA 1
ATOM 4549 C C . LEU B 1 9 ? 6.699 -7.102 -28.484 1 97.94 9 LEU B C 1
ATOM 4551 O O . LEU B 1 9 ? 7.441 -6.25 -27.984 1 97.94 9 LEU B O 1
ATOM 4555 N N . ALA B 1 10 ? 5.629 -6.809 -29.125 1 98.19 10 ALA B N 1
ATOM 4556 C CA . ALA B 1 10 ? 5.191 -5.422 -29.25 1 98.19 10 ALA B CA 1
ATOM 4557 C C . ALA B 1 10 ? 4.855 -4.828 -27.891 1 98.19 10 ALA B C 1
ATOM 4559 O O . ALA B 1 10 ? 5.23 -3.691 -27.578 1 98.19 10 ALA B O 1
ATOM 4560 N N . VAL B 1 11 ? 4.059 -5.625 -27.078 1 98.06 11 VAL B N 1
ATOM 4561 C CA . VAL B 1 11 ? 3.695 -5.172 -25.75 1 98.06 11 VAL B CA 1
ATOM 4562 C C . VAL B 1 11 ? 4.953 -5 -24.891 1 98.06 11 VAL B C 1
ATOM 4564 O O . VAL B 1 11 ? 5.078 -4.027 -24.141 1 98.06 11 VAL B O 1
ATOM 4567 N N . THR B 1 12 ? 5.883 -5.969 -25 1 97.38 12 THR B N 1
ATOM 4568 C CA . THR B 1 12 ? 7.145 -5.879 -24.281 1 97.38 12 THR B CA 1
ATOM 4569 C C . THR B 1 12 ? 7.922 -4.637 -24.688 1 97.38 12 THR B C 1
ATOM 4571 O O . THR B 1 12 ? 8.461 -3.922 -23.844 1 97.38 12 THR B O 1
ATOM 4574 N N . ALA B 1 13 ? 7.996 -4.359 -25.969 1 97.12 13 ALA B N 1
ATOM 4575 C CA . ALA B 1 13 ? 8.664 -3.166 -26.484 1 97.12 13 ALA B CA 1
ATOM 4576 C C . ALA B 1 13 ? 8 -1.898 -25.953 1 97.12 13 ALA B C 1
ATOM 4578 O O . ALA B 1 13 ? 8.688 -0.917 -25.641 1 97.12 13 ALA B O 1
ATOM 4579 N N . LEU B 1 14 ? 6.699 -1.979 -25.891 1 96.69 14 LEU B N 1
ATOM 4580 C CA . LEU B 1 14 ? 5.961 -0.849 -25.328 1 96.69 14 LEU B CA 1
ATOM 4581 C C . LEU B 1 14 ? 6.316 -0.63 -23.859 1 96.69 14 LEU B C 1
ATOM 4583 O O . LEU B 1 14 ? 6.492 0.51 -23.422 1 96.69 14 LEU B O 1
ATOM 4587 N N . ILE B 1 15 ? 6.383 -1.705 -23.109 1 96.62 15 ILE B N 1
ATOM 4588 C CA . ILE B 1 15 ? 6.746 -1.635 -21.703 1 96.62 15 ILE B CA 1
ATOM 4589 C C . ILE B 1 15 ? 8.148 -1.044 -21.562 1 96.62 15 ILE B C 1
ATOM 4591 O O . ILE B 1 15 ? 8.352 -0.082 -20.812 1 96.62 15 ILE B O 1
ATOM 4595 N N . VAL B 1 16 ? 9.102 -1.552 -22.312 1 95.31 16 VAL B N 1
ATOM 4596 C CA . VAL B 1 16 ? 10.492 -1.106 -22.25 1 95.31 16 VAL B CA 1
ATOM 4597 C C . VAL B 1 16 ? 10.586 0.358 -22.672 1 95.31 16 VAL B C 1
ATOM 4599 O O . VAL B 1 16 ? 11.242 1.163 -22.016 1 95.31 16 VAL B O 1
ATOM 4602 N N . GLY B 1 17 ? 9.922 0.709 -23.75 1 94.94 17 GLY B N 1
ATOM 4603 C CA . GLY B 1 17 ? 9.93 2.08 -24.234 1 94.94 17 GLY B CA 1
ATOM 4604 C C . GLY B 1 17 ? 9.359 3.072 -23.234 1 94.94 17 GLY B C 1
ATOM 4605 O O . GLY B 1 17 ? 9.938 4.137 -23.016 1 94.94 17 GLY B O 1
ATOM 4606 N N . THR B 1 18 ? 8.25 2.691 -22.672 1 94.12 18 THR B N 1
ATOM 4607 C CA . THR B 1 18 ? 7.609 3.584 -21.703 1 94.12 18 THR B CA 1
ATOM 4608 C C . THR B 1 18 ? 8.469 3.75 -20.453 1 94.12 18 THR B C 1
ATOM 4610 O O . THR B 1 18 ? 8.586 4.852 -19.922 1 94.12 18 THR B O 1
ATOM 4613 N N . LEU B 1 19 ? 9.039 2.727 -19.984 1 91.75 19 LEU B N 1
ATOM 4614 C CA . LEU B 1 19 ? 9.875 2.787 -18.781 1 91.75 19 LEU B CA 1
ATOM 4615 C C . LEU B 1 19 ? 11.148 3.572 -19.047 1 91.75 19 LEU B C 1
ATOM 4617 O O . LEU B 1 19 ? 11.633 4.297 -18.172 1 91.75 19 LEU B O 1
ATOM 4621 N N . ALA B 1 20 ? 11.703 3.445 -20.203 1 88.81 20 ALA B N 1
ATOM 4622 C CA . ALA B 1 20 ? 12.938 4.145 -20.562 1 88.81 20 ALA B CA 1
ATOM 4623 C C . ALA B 1 20 ? 12.734 5.656 -20.531 1 88.81 20 ALA B C 1
ATOM 4625 O O . ALA B 1 20 ? 13.664 6.406 -20.203 1 88.81 20 ALA B O 1
ATOM 4626 N N . PHE B 1 21 ? 11.57 6.074 -20.75 1 85.5 21 PHE B N 1
ATOM 4627 C CA . PHE B 1 21 ? 11.281 7.504 -20.75 1 85.5 21 PHE B CA 1
ATOM 4628 C C . PHE B 1 21 ? 11.07 8.023 -19.328 1 85.5 21 PHE B C 1
ATOM 4630 O O . PHE B 1 21 ? 11.164 9.227 -19.078 1 85.5 21 PHE B O 1
ATOM 4637 N N . GLY B 1 22 ? 10.758 7.219 -18.422 1 77.56 22 GLY B N 1
ATOM 4638 C CA . GLY B 1 22 ? 10.797 7.516 -17 1 77.56 22 GLY B CA 1
ATOM 4639 C C . GLY B 1 22 ? 9.609 8.336 -16.531 1 77.56 22 GLY B C 1
ATOM 4640 O O . GLY B 1 22 ? 9.641 8.906 -15.438 1 77.56 22 GLY B O 1
ATOM 4641 N N . ARG B 1 23 ? 8.539 8.422 -17.203 1 78.88 23 ARG B N 1
ATOM 4642 C CA . ARG B 1 23 ? 7.441 9.312 -16.859 1 78.88 23 ARG B CA 1
ATOM 4643 C C . ARG B 1 23 ? 6.371 8.578 -16.062 1 78.88 23 ARG B C 1
ATOM 4645 O O . ARG B 1 23 ? 5.641 9.188 -15.281 1 78.88 23 ARG B O 1
ATOM 4652 N N . VAL B 1 24 ? 6.309 7.258 -16.266 1 87.69 24 VAL B N 1
ATOM 4653 C CA . VAL B 1 24 ? 5.242 6.484 -15.633 1 87.69 24 VAL B CA 1
ATOM 4654 C C . VAL B 1 24 ? 5.844 5.398 -14.742 1 87.69 24 VAL B C 1
ATOM 4656 O O . VAL B 1 24 ? 6.898 4.84 -15.062 1 87.69 24 VAL B O 1
ATOM 4659 N N . GLY B 1 25 ? 5.203 5.195 -13.641 1 89.75 25 GLY B N 1
ATOM 4660 C CA . GLY B 1 25 ? 5.672 4.156 -12.742 1 89.75 25 GLY B CA 1
ATOM 4661 C C . GLY B 1 25 ? 5.664 2.773 -13.359 1 89.75 25 GLY B C 1
ATOM 4662 O O . GLY B 1 25 ? 4.781 2.451 -14.156 1 89.75 25 GLY B O 1
ATOM 4663 N N . ALA B 1 26 ? 6.652 2.02 -12.984 1 92.69 26 ALA B N 1
ATOM 4664 C CA . ALA B 1 26 ? 6.816 0.679 -13.539 1 92.69 26 ALA B CA 1
ATOM 4665 C C . ALA B 1 26 ? 5.605 -0.196 -13.234 1 92.69 26 ALA B C 1
ATOM 4667 O O . ALA B 1 26 ? 5.207 -1.024 -14.055 1 92.69 26 ALA B O 1
ATOM 4668 N N . ASP B 1 27 ? 5.02 -0.03 -12.055 1 94.12 27 ASP B N 1
ATOM 4669 C CA . ASP B 1 27 ? 3.861 -0.824 -11.656 1 94.12 27 ASP B CA 1
ATOM 4670 C C . ASP B 1 27 ? 2.689 -0.604 -12.609 1 94.12 27 ASP B C 1
ATOM 4672 O O . ASP B 1 27 ? 2.09 -1.563 -13.094 1 94.12 27 ASP B O 1
ATOM 4676 N N . ILE B 1 28 ? 2.438 0.627 -12.977 1 94.81 28 ILE B N 1
ATOM 4677 C CA . ILE B 1 28 ? 1.335 0.979 -13.859 1 94.81 28 ILE B CA 1
ATOM 4678 C C . ILE B 1 28 ? 1.611 0.44 -15.266 1 94.81 28 ILE B C 1
ATOM 4680 O O . ILE B 1 28 ? 0.722 -0.126 -15.906 1 94.81 28 ILE B O 1
ATOM 4684 N N . VAL B 1 29 ? 2.846 0.55 -15.711 1 95.81 29 VAL B N 1
ATOM 4685 C CA . VAL B 1 29 ? 3.225 0.139 -17.062 1 95.81 29 VAL B CA 1
ATOM 4686 C C . VAL B 1 29 ? 3.102 -1.378 -17.188 1 95.81 29 VAL B C 1
ATOM 4688 O O . VAL B 1 29 ? 2.547 -1.879 -18.172 1 95.81 29 VAL B O 1
ATOM 4691 N N . PHE B 1 30 ? 3.566 -2.074 -16.203 1 97 30 PHE B N 1
ATOM 4692 C CA . PHE B 1 30 ? 3.533 -3.531 -16.25 1 97 30 PHE B CA 1
ATOM 4693 C C . PHE B 1 30 ? 2.1 -4.043 -16.172 1 97 30 PHE B C 1
ATOM 4695 O O . PHE B 1 30 ? 1.712 -4.938 -16.922 1 97 30 PHE B O 1
ATOM 4702 N N . VAL B 1 31 ? 1.291 -3.535 -15.273 1 97.12 31 VAL B N 1
ATOM 4703 C CA . VAL B 1 31 ? -0.102 -3.955 -15.156 1 97.12 31 VAL B CA 1
ATOM 4704 C C . VAL B 1 31 ? -0.848 -3.637 -16.453 1 97.12 31 VAL B C 1
ATOM 4706 O O . VAL B 1 31 ? -1.664 -4.434 -16.922 1 97.12 31 VAL B O 1
ATOM 4709 N N . GLY B 1 32 ? -0.574 -2.445 -16.984 1 97.19 32 GLY B N 1
ATOM 4710 C CA . GLY B 1 32 ? -1.158 -2.104 -18.281 1 97.19 32 GLY B CA 1
ATOM 4711 C C . GLY B 1 32 ? -0.806 -3.092 -19.375 1 97.19 32 GLY B C 1
ATOM 4712 O O . GLY B 1 32 ? -1.674 -3.504 -20.141 1 97.19 32 GLY B O 1
ATOM 4713 N N . GLY B 1 33 ? 0.476 -3.451 -19.469 1 97.62 33 GLY B N 1
ATOM 4714 C CA . GLY B 1 33 ? 0.911 -4.43 -20.453 1 97.62 33 GLY B CA 1
ATOM 4715 C C . GLY B 1 33 ? 0.235 -5.777 -20.297 1 97.62 33 GLY B C 1
ATOM 4716 O O . GLY B 1 33 ? -0.217 -6.371 -21.281 1 97.62 33 GLY B O 1
ATOM 4717 N N . VAL B 1 34 ? 0.122 -6.266 -19.062 1 97.69 34 VAL B N 1
ATOM 4718 C CA . VAL B 1 34 ? -0.507 -7.551 -18.781 1 97.69 34 VAL B CA 1
ATOM 4719 C C . VAL B 1 34 ? -1.988 -7.492 -19.156 1 97.69 34 VAL B C 1
ATOM 4721 O O . VAL B 1 34 ? -2.537 -8.453 -19.703 1 97.69 34 VAL B O 1
ATOM 4724 N N . THR B 1 35 ? -2.623 -6.367 -18.844 1 97.81 35 THR B N 1
ATOM 4725 C CA . THR B 1 35 ? -4.027 -6.184 -19.188 1 97.81 35 THR B CA 1
ATOM 4726 C C . THR B 1 35 ? -4.238 -6.297 -20.688 1 97.81 35 THR B C 1
ATOM 4728 O O . THR B 1 35 ? -5.188 -6.934 -21.141 1 97.81 35 THR B O 1
ATOM 4731 N N . LEU B 1 36 ? -3.332 -5.723 -21.438 1 97.88 36 LEU B N 1
ATOM 4732 C CA . LEU B 1 36 ? -3.412 -5.797 -22.906 1 97.88 36 LEU B CA 1
ATOM 4733 C C . LEU B 1 36 ? -3.234 -7.23 -23.391 1 97.88 36 LEU B C 1
ATOM 4735 O O . LEU B 1 36 ? -3.889 -7.652 -24.344 1 97.88 36 LEU B O 1
ATOM 4739 N N . LEU B 1 37 ? -2.35 -7.957 -22.75 1 98.19 37 LEU B N 1
ATOM 4740 C CA . LEU B 1 37 ? -2.098 -9.344 -23.125 1 98.19 37 LEU B CA 1
ATOM 4741 C C . LEU B 1 37 ? -3.312 -10.219 -22.844 1 98.19 37 LEU B C 1
ATOM 4743 O O . LEU B 1 37 ? -3.662 -11.086 -23.641 1 98.19 37 LEU B O 1
ATOM 4747 N N . ILE B 1 38 ? -3.971 -10 -21.688 1 97.56 38 ILE B N 1
ATOM 4748 C CA . ILE B 1 38 ? -5.184 -10.742 -21.344 1 97.56 38 ILE B CA 1
ATOM 4749 C C . ILE B 1 38 ? -6.293 -10.383 -22.328 1 97.56 38 ILE B C 1
ATOM 4751 O O . ILE B 1 38 ? -6.984 -11.273 -22.844 1 97.56 38 ILE B O 1
ATOM 4755 N N . ALA B 1 39 ? -6.445 -9.102 -22.625 1 96.56 39 ALA B N 1
ATOM 4756 C CA . ALA B 1 39 ? -7.508 -8.617 -23.5 1 96.56 39 ALA B CA 1
ATOM 4757 C C . ALA B 1 39 ? -7.379 -9.203 -24.906 1 96.56 39 ALA B C 1
ATOM 4759 O O . ALA B 1 39 ? -8.383 -9.492 -25.562 1 96.56 39 ALA B O 1
ATOM 4760 N N . ALA B 1 40 ? -6.137 -9.445 -25.312 1 96.88 40 ALA B N 1
ATOM 4761 C CA . ALA B 1 40 ? -5.891 -9.992 -26.656 1 96.88 40 ALA B CA 1
ATOM 4762 C C . ALA B 1 40 ? -5.992 -11.516 -26.641 1 96.88 40 ALA B C 1
ATOM 4764 O O . ALA B 1 40 ? -6.02 -12.148 -27.703 1 96.88 40 ALA B O 1
ATOM 4765 N N . GLY B 1 41 ? -6.02 -12.109 -25.469 1 95.75 41 GLY B N 1
ATOM 4766 C CA . GLY B 1 41 ? -6.145 -13.555 -25.344 1 95.75 41 GLY B CA 1
ATOM 4767 C C . GLY B 1 41 ? -4.82 -14.281 -25.484 1 95.75 41 GLY B C 1
ATOM 4768 O O . GLY B 1 41 ? -4.793 -15.484 -25.734 1 95.75 41 GLY B O 1
ATOM 4769 N N . VAL B 1 42 ? -3.721 -13.578 -25.406 1 97.12 42 VAL B N 1
ATOM 4770 C CA . VAL B 1 42 ? -2.398 -14.188 -25.484 1 97.12 42 VAL B CA 1
ATOM 4771 C C . VAL B 1 42 ? -2.156 -15.062 -24.266 1 97.12 42 VAL B C 1
ATOM 4773 O O . VAL B 1 42 ? -1.562 -16.141 -24.359 1 97.12 42 VAL B O 1
ATOM 4776 N N . ILE B 1 43 ? -2.562 -14.57 -23.078 1 96.5 43 ILE B N 1
ATOM 4777 C CA . ILE B 1 43 ? -2.535 -15.359 -21.859 1 96.5 43 ILE B CA 1
ATOM 4778 C C . ILE B 1 43 ? -3.908 -15.32 -21.188 1 96.5 43 ILE B C 1
ATOM 4780 O O . ILE B 1 43 ? -4.648 -14.344 -21.328 1 96.5 43 ILE B O 1
ATOM 4784 N N . THR B 1 44 ? -4.199 -16.391 -20.562 1 96.56 44 THR B N 1
ATOM 4785 C CA . THR B 1 44 ? -5.465 -16.453 -19.844 1 96.56 44 THR B CA 1
ATOM 4786 C C . THR B 1 44 ? -5.387 -15.68 -18.531 1 96.56 44 THR B C 1
ATOM 4788 O O . THR B 1 44 ? -4.297 -15.359 -18.062 1 96.56 44 THR B O 1
ATOM 4791 N N . GLU B 1 45 ? -6.523 -15.328 -17.984 1 95.38 45 GLU B N 1
ATOM 4792 C CA . GLU B 1 45 ? -6.594 -14.656 -16.688 1 95.38 45 GLU B CA 1
ATOM 4793 C C . GLU B 1 45 ? -5.922 -15.484 -15.602 1 95.38 45 GLU B C 1
ATOM 4795 O O . GLU B 1 45 ? -5.195 -14.953 -14.766 1 95.38 45 GLU B O 1
ATOM 4800 N N . LYS B 1 46 ? -6.188 -16.75 -15.641 1 94.38 46 LYS B N 1
ATOM 4801 C CA . LYS B 1 46 ? -5.605 -17.641 -14.648 1 94.38 46 LYS B CA 1
ATOM 4802 C C . LYS B 1 46 ? -4.078 -17.609 -14.711 1 94.38 46 LYS B C 1
ATOM 4804 O O . LYS B 1 46 ? -3.412 -17.531 -13.672 1 94.38 46 LYS B O 1
ATOM 4809 N N . GLU B 1 47 ? -3.586 -17.656 -15.922 1 95.5 47 GLU B N 1
ATOM 4810 C CA . GLU B 1 47 ? -2.139 -17.609 -16.109 1 95.5 47 GLU B CA 1
ATOM 4811 C C . GLU B 1 47 ? -1.561 -16.281 -15.625 1 95.5 47 GLU B C 1
ATOM 4813 O O . GLU B 1 47 ? -0.507 -16.25 -14.984 1 95.5 47 GLU B O 1
ATOM 4818 N N . ALA B 1 48 ? -2.252 -15.258 -15.953 1 96.06 48 ALA B N 1
ATOM 4819 C CA . ALA B 1 48 ? -1.781 -13.922 -15.594 1 96.06 48 ALA B CA 1
ATOM 4820 C C . ALA B 1 48 ? -1.785 -13.727 -14.078 1 96.06 48 ALA B C 1
ATOM 4822 O O . ALA B 1 48 ? -0.871 -13.109 -13.523 1 96.06 48 ALA B O 1
ATOM 4823 N N . LEU B 1 49 ? -2.756 -14.281 -13.406 1 96.06 49 LEU B N 1
ATOM 4824 C CA . LEU B 1 49 ? -2.934 -14.047 -11.977 1 96.06 49 LEU B CA 1
ATOM 4825 C C . LEU B 1 49 ? -2.047 -14.969 -11.156 1 96.06 49 LEU B C 1
ATOM 4827 O O . LEU B 1 49 ? -1.829 -14.734 -9.969 1 96.06 49 LEU B O 1
ATOM 4831 N N . GLN B 1 50 ? -1.528 -15.977 -11.742 1 93.94 50 GLN B N 1
ATOM 4832 C CA . GLN B 1 50 ? -0.676 -16.938 -11.047 1 93.94 50 GLN B CA 1
ATOM 4833 C C . GLN B 1 50 ? 0.589 -16.266 -10.523 1 93.94 50 GLN B C 1
ATOM 4835 O O . GLN B 1 50 ? 1.179 -16.719 -9.539 1 93.94 50 GLN B O 1
ATOM 4840 N N . GLY B 1 51 ? 0.952 -15.234 -11.188 1 92.75 51 GLY B N 1
ATOM 4841 C CA . GLY B 1 51 ? 2.117 -14.484 -10.742 1 92.75 51 GLY B CA 1
ATOM 4842 C C . GLY B 1 51 ? 1.978 -13.945 -9.328 1 92.75 51 GLY B C 1
ATOM 4843 O O . GLY B 1 51 ? 2.975 -13.773 -8.625 1 92.75 51 GLY B O 1
ATOM 4844 N N . LEU B 1 52 ? 0.766 -13.766 -8.891 1 95.5 52 LEU B N 1
ATOM 4845 C CA . LEU B 1 52 ? 0.49 -13.211 -7.566 1 95.5 52 LEU B CA 1
ATOM 4846 C C . LEU B 1 52 ? 0.698 -14.266 -6.484 1 95.5 52 LEU B C 1
ATOM 4848 O O . LEU B 1 52 ? 0.847 -13.938 -5.309 1 95.5 52 LEU B O 1
ATOM 4852 N N . SER B 1 53 ? 0.725 -15.492 -6.887 1 95.81 53 SER B N 1
ATOM 4853 C CA . SER B 1 53 ? 0.831 -16.562 -5.898 1 95.81 53 SER B CA 1
ATOM 4854 C C . SER B 1 53 ? 2.225 -17.188 -5.902 1 95.81 53 SER B C 1
ATOM 4856 O O . SER B 1 53 ? 2.422 -18.281 -5.387 1 95.81 53 SER B O 1
ATOM 4858 N N . GLU B 1 54 ? 3.18 -16.5 -6.559 1 96.12 54 GLU B N 1
ATOM 4859 C CA . GLU B 1 54 ? 4.551 -17 -6.555 1 96.12 54 GLU B CA 1
ATOM 4860 C C . GLU B 1 54 ? 5.195 -16.828 -5.18 1 96.12 54 GLU B C 1
ATOM 4862 O O . GLU B 1 54 ? 5.004 -15.805 -4.52 1 96.12 54 GLU B O 1
ATOM 4867 N N . PRO B 1 55 ? 5.977 -17.797 -4.723 1 96.06 55 PRO B N 1
ATOM 4868 C CA . PRO B 1 55 ? 6.586 -17.766 -3.393 1 96.06 55 PRO B CA 1
ATOM 4869 C C . PRO B 1 55 ? 7.473 -16.531 -3.178 1 96.06 55 PRO B C 1
ATOM 4871 O O . PRO B 1 55 ? 7.523 -15.992 -2.072 1 96.06 55 PRO B O 1
ATOM 4874 N N . SER B 1 56 ? 8.141 -16.141 -4.23 1 95.88 56 SER B N 1
ATOM 4875 C CA . SER B 1 56 ? 9.047 -15.008 -4.098 1 95.88 56 SER B CA 1
ATOM 4876 C C . SER B 1 56 ? 8.297 -13.75 -3.684 1 95.88 56 SER B C 1
ATOM 4878 O O . SER B 1 56 ? 8.82 -12.922 -2.936 1 95.88 56 SER B O 1
ATOM 4880 N N . LEU B 1 57 ? 7.07 -13.609 -4.172 1 96.06 57 LEU B N 1
ATOM 4881 C CA . LEU B 1 57 ? 6.293 -12.406 -3.867 1 96.06 57 LEU B CA 1
ATOM 4882 C C . LEU B 1 57 ? 6.035 -12.297 -2.369 1 96.06 57 LEU B C 1
ATOM 4884 O O . LEU B 1 57 ? 6.254 -11.242 -1.774 1 96.06 57 LEU B O 1
ATOM 4888 N N . VAL B 1 58 ? 5.609 -13.32 -1.732 1 96 58 VAL B N 1
ATOM 4889 C CA . VAL B 1 58 ? 5.301 -13.336 -0.307 1 96 58 VAL B CA 1
ATOM 4890 C C . VAL B 1 58 ? 6.586 -13.211 0.504 1 96 58 VAL B C 1
ATOM 4892 O O . VAL B 1 58 ? 6.617 -12.523 1.528 1 96 58 VAL B O 1
ATOM 4895 N N . THR B 1 59 ? 7.609 -13.875 0.017 1 96.25 59 THR B N 1
ATOM 4896 C CA . THR B 1 59 ? 8.898 -13.805 0.69 1 96.25 59 THR B CA 1
ATOM 4897 C C . THR B 1 59 ? 9.414 -12.367 0.727 1 96.25 59 THR B C 1
ATOM 4899 O O . THR B 1 59 ? 9.836 -11.883 1.779 1 96.25 59 THR B O 1
ATOM 4902 N N . ILE B 1 60 ? 9.391 -11.75 -0.423 1 96.12 60 ILE B N 1
ATOM 4903 C CA . ILE B 1 60 ? 9.875 -10.383 -0.535 1 96.12 60 ILE B CA 1
ATOM 4904 C C . ILE B 1 60 ? 9.039 -9.461 0.351 1 96.12 60 ILE B C 1
ATOM 4906 O O . ILE B 1 60 ? 9.586 -8.617 1.066 1 96.12 60 ILE B O 1
ATOM 4910 N N . GLY B 1 61 ? 7.711 -9.625 0.301 1 96 61 GLY B N 1
ATOM 4911 C CA . GLY B 1 61 ? 6.852 -8.852 1.182 1 96 61 GLY B CA 1
ATOM 4912 C C . GLY B 1 61 ? 7.207 -9.008 2.648 1 96 61 GLY B C 1
ATOM 4913 O O . GLY B 1 61 ? 7.27 -8.016 3.383 1 96 61 GLY B O 1
ATOM 4914 N N . ALA B 1 62 ? 7.43 -10.203 3.08 1 96.69 62 ALA B N 1
ATOM 4915 C CA . ALA B 1 62 ? 7.789 -10.477 4.469 1 96.69 62 ALA B CA 1
ATOM 4916 C C . ALA B 1 62 ? 9.148 -9.875 4.816 1 96.69 62 ALA B C 1
ATOM 4918 O O . ALA B 1 62 ? 9.352 -9.383 5.93 1 96.69 62 ALA B O 1
ATOM 4919 N N . LEU B 1 63 ? 10.016 -9.898 3.863 1 95.94 63 LEU B N 1
ATOM 4920 C CA . LEU B 1 63 ? 11.359 -9.383 4.109 1 95.94 63 LEU B CA 1
ATOM 4921 C C . LEU B 1 63 ? 11.328 -7.867 4.281 1 95.94 63 LEU B C 1
ATOM 4923 O O . LEU B 1 63 ? 12.148 -7.305 5.012 1 95.94 63 LEU B O 1
ATOM 4927 N N . PHE B 1 64 ? 10.406 -7.176 3.615 1 94.94 64 PHE B N 1
ATOM 4928 C CA . PHE B 1 64 ? 10.25 -5.746 3.852 1 94.94 64 PHE B CA 1
ATOM 4929 C C . PHE B 1 64 ? 9.938 -5.473 5.316 1 94.94 64 PHE B C 1
ATOM 4931 O O . PHE B 1 64 ? 10.438 -4.504 5.895 1 94.94 64 PHE B O 1
ATOM 4938 N N . VAL B 1 65 ? 9.117 -6.32 5.902 1 95.56 65 VAL B N 1
ATOM 4939 C CA . VAL B 1 65 ? 8.727 -6.156 7.301 1 95.56 65 VAL B CA 1
ATOM 4940 C C . VAL B 1 65 ? 9.93 -6.434 8.203 1 95.56 65 VAL B C 1
ATOM 4942 O O . VAL B 1 65 ? 10.164 -5.707 9.172 1 95.56 65 VAL B O 1
ATOM 4945 N N . VAL B 1 66 ? 10.672 -7.438 7.852 1 95.69 66 VAL B N 1
ATOM 4946 C CA . VAL B 1 66 ? 11.867 -7.758 8.617 1 95.69 66 VAL B CA 1
ATOM 4947 C C . VAL B 1 66 ? 12.844 -6.586 8.555 1 95.69 66 VAL B C 1
ATOM 4949 O O . VAL B 1 66 ? 13.398 -6.18 9.578 1 95.69 66 VAL B O 1
ATOM 4952 N N . ALA B 1 67 ? 13.055 -6.07 7.391 1 92.88 67 ALA B N 1
ATOM 4953 C CA . ALA B 1 67 ? 13.938 -4.918 7.215 1 92.88 67 ALA B CA 1
ATOM 4954 C C . ALA B 1 67 ? 13.461 -3.729 8.039 1 92.88 67 ALA B C 1
ATOM 4956 O O . ALA B 1 67 ? 14.273 -2.986 8.594 1 92.88 67 ALA B O 1
ATOM 4957 N N . ALA B 1 68 ? 12.156 -3.551 8.094 1 90.62 68 ALA B N 1
ATOM 4958 C CA . ALA B 1 68 ? 11.586 -2.469 8.891 1 90.62 68 ALA B CA 1
ATOM 4959 C C . ALA B 1 68 ? 11.93 -2.641 10.367 1 90.62 68 ALA B C 1
ATOM 4961 O O . ALA B 1 68 ? 12.219 -1.663 11.062 1 90.62 68 ALA B O 1
ATOM 4962 N N . GLY B 1 69 ? 11.781 -3.861 10.844 1 92.56 69 GLY B N 1
ATOM 4963 C CA . GLY B 1 69 ? 12.164 -4.125 12.219 1 92.56 69 GLY B CA 1
ATOM 4964 C C . GLY B 1 69 ? 13.609 -3.754 12.516 1 92.56 69 GLY B C 1
ATOM 4965 O O . GLY B 1 69 ? 13.898 -3.168 13.562 1 92.56 69 GLY B O 1
ATOM 4966 N N . LEU B 1 70 ? 14.445 -4.035 11.602 1 91.06 70 LEU B N 1
ATOM 4967 C CA . LEU B 1 70 ? 15.859 -3.719 11.766 1 91.06 70 LEU B CA 1
ATOM 4968 C C . LEU B 1 70 ? 16.094 -2.211 11.727 1 91.06 70 LEU B C 1
ATOM 4970 O O . LEU B 1 70 ? 16.906 -1.682 12.477 1 91.06 70 LEU B O 1
ATOM 4974 N N . GLN B 1 71 ? 15.398 -1.553 10.891 1 85 71 GLN B N 1
ATOM 4975 C CA . GLN B 1 71 ? 15.523 -0.104 10.758 1 85 71 GLN B CA 1
ATOM 4976 C C . GLN B 1 71 ? 14.969 0.608 11.992 1 85 71 GLN B C 1
ATOM 4978 O O . GLN B 1 71 ? 15.602 1.527 12.516 1 85 71 GLN B O 1
ATOM 4983 N N . GLU B 1 72 ? 13.812 0.127 12.445 1 82.94 72 GLU B N 1
ATOM 4984 C CA . GLU B 1 72 ? 13.133 0.784 13.562 1 82.94 72 GLU B CA 1
ATOM 4985 C C . GLU B 1 72 ? 13.875 0.553 14.875 1 82.94 72 GLU B C 1
ATOM 4987 O O . GLU B 1 72 ? 13.773 1.358 15.805 1 82.94 72 GLU B O 1
ATOM 4992 N N . THR B 1 73 ? 14.617 -0.479 14.945 1 86.31 73 THR B N 1
ATOM 4993 C CA . THR B 1 73 ? 15.352 -0.78 16.172 1 86.31 73 THR B CA 1
ATOM 4994 C C . THR B 1 73 ? 16.734 -0.147 16.141 1 86.31 73 THR B C 1
ATOM 4996 O O . THR B 1 73 ? 17.438 -0.121 17.156 1 86.31 73 THR B O 1
ATOM 4999 N N . GLY B 1 74 ? 17.125 0.36 14.984 1 79.56 74 GLY B N 1
ATOM 5000 C CA . GLY B 1 74 ? 18.453 0.944 14.844 1 79.56 74 GLY B CA 1
ATOM 5001 C C . GLY B 1 74 ? 19.547 -0.092 14.68 1 79.56 74 GLY B C 1
ATOM 5002 O O . GLY B 1 74 ? 20.734 0.232 14.766 1 79.56 74 GLY B O 1
ATOM 5003 N N . ALA B 1 75 ? 19.172 -1.247 14.492 1 82.62 75 ALA B N 1
ATOM 5004 C CA . ALA B 1 75 ? 20.156 -2.32 14.344 1 82.62 75 ALA B CA 1
ATOM 5005 C C . ALA B 1 75 ? 21.078 -2.053 13.156 1 82.62 75 ALA B C 1
ATOM 5007 O O . ALA B 1 75 ? 22.281 -2.346 13.227 1 82.62 75 ALA B O 1
ATOM 5008 N N . MET B 1 76 ? 20.625 -1.472 12.156 1 76.75 76 MET B N 1
ATOM 5009 C CA . MET B 1 76 ? 21.438 -1.179 10.969 1 76.75 76 MET B CA 1
ATOM 5010 C C . MET B 1 76 ? 22.469 -0.096 11.266 1 76.75 76 MET B C 1
ATOM 5012 O O . MET B 1 76 ? 23.609 -0.189 10.828 1 76.75 76 MET B O 1
ATOM 5016 N N . ALA B 1 77 ? 21.938 0.892 11.961 1 68.88 77 ALA B N 1
ATOM 5017 C CA . ALA B 1 77 ? 22.844 1.987 12.328 1 68.88 77 ALA B CA 1
ATOM 5018 C C . ALA B 1 77 ? 23.922 1.509 13.281 1 68.88 77 ALA B C 1
ATOM 5020 O O . ALA B 1 77 ? 25.078 1.947 13.188 1 68.88 77 ALA B O 1
ATOM 5021 N N . PHE B 1 78 ? 23.5 0.611 14.125 1 66.25 78 PHE B N 1
ATOM 5022 C CA . PHE B 1 78 ? 24.438 0.051 15.078 1 66.25 78 PHE B CA 1
ATOM 5023 C C . PHE B 1 78 ? 25.578 -0.657 14.352 1 66.25 78 PHE B C 1
ATOM 5025 O O . PHE B 1 78 ? 26.75 -0.508 14.727 1 66.25 78 PHE B O 1
ATOM 5032 N N . LEU B 1 79 ? 25.25 -1.262 13.383 1 65.94 79 LEU B N 1
ATOM 5033 C CA . LEU B 1 79 ? 26.25 -2.014 12.625 1 65.94 79 LEU B CA 1
ATOM 5034 C C . LEU B 1 79 ? 27.203 -1.074 11.898 1 65.94 79 LEU B C 1
ATOM 5036 O O . LEU B 1 79 ? 28.391 -1.395 11.734 1 65.94 79 LEU B O 1
ATOM 5040 N N . SER B 1 80 ? 26.766 0.102 11.641 1 63.88 80 SER B N 1
ATOM 5041 C CA . SER B 1 80 ? 27.547 1.054 10.867 1 63.88 80 SER B CA 1
ATOM 5042 C C . SER B 1 80 ? 28.531 1.812 11.75 1 63.88 80 SER B C 1
ATOM 5044 O O . SER B 1 80 ? 29.672 2.064 11.344 1 63.88 80 SER B O 1
ATOM 5046 N N . GLN B 1 81 ? 28.156 2.17 12.859 1 61.09 81 GLN B N 1
ATOM 5047 C CA . GLN B 1 81 ? 29 2.996 13.734 1 61.09 81 GLN B CA 1
ATOM 5048 C C . GLN B 1 81 ? 30.25 2.246 14.172 1 61.09 81 GLN B C 1
ATOM 5050 O O . GLN B 1 81 ? 31.328 2.836 14.273 1 61.09 81 GLN B O 1
ATOM 5055 N N . TYR B 1 82 ? 30.062 1.02 14.297 1 61.62 82 TYR B N 1
ATOM 5056 C CA . TYR B 1 82 ? 31.188 0.249 14.812 1 61.62 82 TYR B CA 1
ATOM 5057 C C . TYR B 1 82 ? 32.219 -0.031 13.711 1 61.62 82 TYR B C 1
ATOM 5059 O O . TYR B 1 82 ? 33.375 -0.271 13.992 1 61.62 82 TYR B O 1
ATOM 5067 N N . VAL B 1 83 ? 31.734 0.25 12.555 1 67.06 83 VAL B N 1
ATOM 5068 C CA . VAL B 1 83 ? 32.594 -0.23 11.484 1 67.06 83 VAL B CA 1
ATOM 5069 C C . VAL B 1 83 ? 33.344 0.95 10.836 1 67.06 83 VAL B C 1
ATOM 5071 O O . VAL B 1 83 ? 34.438 0.797 10.312 1 67.06 83 VAL B O 1
ATOM 5074 N N . LEU B 1 84 ? 32.875 2.139 10.844 1 72.31 84 LEU B N 1
ATOM 5075 C CA . LEU B 1 84 ? 33.438 3.246 10.078 1 72.31 84 LEU B CA 1
ATOM 5076 C C . LEU B 1 84 ? 34.688 3.797 10.766 1 72.31 84 LEU B C 1
ATOM 5078 O O . LEU B 1 84 ? 35.656 4.199 10.094 1 72.31 84 LEU B O 1
ATOM 5082 N N . GLY B 1 85 ? 34.875 3.695 12.055 1 71.12 85 GLY B N 1
ATOM 5083 C CA . GLY B 1 85 ? 36.062 4.137 12.766 1 71.12 85 GLY B CA 1
ATOM 5084 C C . GLY B 1 85 ? 36.656 5.406 12.195 1 71.12 85 GLY B C 1
ATOM 5085 O O . GLY B 1 85 ? 35.938 6.285 11.719 1 71.12 85 GLY B O 1
ATOM 5086 N N . LYS B 1 86 ? 38.062 5.656 12.336 1 72.88 86 LYS B N 1
ATOM 5087 C CA . LYS B 1 86 ? 38.812 6.793 11.805 1 72.88 86 LYS B CA 1
ATOM 5088 C C . LYS B 1 86 ? 39.656 6.383 10.625 1 72.88 86 LYS B C 1
ATOM 5090 O O . LYS B 1 86 ? 40.656 5.672 10.797 1 72.88 86 LYS B O 1
ATOM 5095 N N . PRO B 1 87 ? 39.188 6.84 9.484 1 78.31 87 PRO B N 1
ATOM 5096 C CA . PRO B 1 87 ? 40 6.422 8.328 1 78.31 87 PRO B CA 1
ATOM 5097 C C . PRO B 1 87 ? 41.25 7.258 8.156 1 78.31 87 PRO B C 1
ATOM 5099 O O . PRO B 1 87 ? 41.25 8.461 8.43 1 78.31 87 PRO B O 1
ATOM 5102 N N . SER B 1 88 ? 42.344 6.652 7.793 1 78.56 88 SER B N 1
ATOM 5103 C CA . SER B 1 88 ? 43.594 7.332 7.566 1 78.56 88 SER B CA 1
ATOM 5104 C C . SER B 1 88 ? 43.719 7.812 6.125 1 78.56 88 SER B C 1
ATOM 5106 O O . SER B 1 88 ? 44.438 8.789 5.848 1 78.56 88 SER B O 1
ATOM 5108 N N . THR B 1 89 ? 43.125 7.141 5.262 1 85.12 89 THR B N 1
ATOM 5109 C CA . THR B 1 89 ? 43.188 7.473 3.844 1 85.12 89 THR B CA 1
ATOM 5110 C C . THR B 1 89 ? 41.812 7.371 3.211 1 85.12 89 THR B C 1
ATOM 5112 O O . THR B 1 89 ? 40.875 6.809 3.809 1 85.12 89 THR B O 1
ATOM 5115 N N . GLU B 1 90 ? 41.75 7.879 2.047 1 86.88 90 GLU B N 1
ATOM 5116 C CA . GLU B 1 90 ? 40.469 7.824 1.305 1 86.88 90 GLU B CA 1
ATOM 5117 C C . GLU B 1 90 ? 40.125 6.387 0.94 1 86.88 90 GLU B C 1
ATOM 5119 O O . GLU B 1 90 ? 38.938 6 1.002 1 86.88 90 GLU B O 1
ATOM 5124 N N . ARG B 1 91 ? 41.125 5.641 0.565 1 92.12 91 ARG B N 1
ATOM 5125 C CA . ARG B 1 91 ? 40.875 4.242 0.208 1 92.12 91 ARG B CA 1
ATOM 5126 C C . ARG B 1 91 ? 40.438 3.432 1.421 1 92.12 91 ARG B C 1
ATOM 5128 O O . ARG B 1 91 ? 39.594 2.551 1.309 1 92.12 91 ARG B O 1
ATOM 5135 N N . ALA B 1 92 ? 41.062 3.738 2.457 1 90.38 92 ALA B N 1
ATOM 5136 C CA . ALA B 1 92 ? 40.656 3.064 3.691 1 90.38 92 ALA B CA 1
ATOM 5137 C C . ALA B 1 92 ? 39.219 3.424 4.078 1 90.38 92 ALA B C 1
ATOM 5139 O O . ALA B 1 92 ? 38.469 2.578 4.578 1 90.38 92 ALA B O 1
ATOM 5140 N N . ALA B 1 93 ? 38.906 4.633 3.867 1 89.06 93 ALA B N 1
ATOM 5141 C CA . ALA B 1 93 ? 37.562 5.078 4.145 1 89.06 93 ALA B CA 1
ATOM 5142 C C . ALA B 1 93 ? 36.531 4.348 3.264 1 89.06 93 ALA B C 1
ATOM 5144 O O . ALA B 1 93 ? 35.5 3.898 3.742 1 89.06 93 ALA B O 1
ATOM 5145 N N . GLN B 1 94 ? 36.906 4.242 2.045 1 93.12 94 GLN B N 1
ATOM 5146 C CA . GLN B 1 94 ? 36.031 3.547 1.104 1 93.12 94 GLN B CA 1
ATOM 5147 C C . GLN B 1 94 ? 35.875 2.08 1.492 1 93.12 94 GLN B C 1
ATOM 5149 O O . GLN B 1 94 ? 34.75 1.546 1.465 1 93.12 94 GLN B O 1
ATOM 5154 N N . ALA B 1 95 ? 36.906 1.451 1.85 1 92.88 95 ALA B N 1
ATOM 5155 C CA . ALA B 1 95 ? 36.875 0.043 2.234 1 92.88 95 ALA B CA 1
ATOM 5156 C C . ALA B 1 95 ? 36.031 -0.156 3.488 1 92.88 95 ALA B C 1
ATOM 5158 O O . ALA B 1 95 ? 35.281 -1.141 3.6 1 92.88 95 ALA B O 1
ATOM 5159 N N . ARG B 1 96 ? 36.125 0.731 4.371 1 90.56 96 ARG B N 1
ATOM 5160 C CA . ARG B 1 96 ? 35.406 0.643 5.637 1 90.56 96 ARG B CA 1
ATOM 5161 C C . ARG B 1 96 ? 33.906 0.833 5.43 1 90.56 96 ARG B C 1
ATOM 5163 O O . ARG B 1 96 ? 33.094 0.382 6.246 1 90.56 96 ARG B O 1
ATOM 5170 N N . ILE B 1 97 ? 33.562 1.458 4.375 1 91.19 97 ILE B N 1
ATOM 5171 C CA . ILE B 1 97 ? 32.156 1.658 4.062 1 91.19 97 ILE B CA 1
ATOM 5172 C C . ILE B 1 97 ? 31.641 0.507 3.199 1 91.19 97 ILE B C 1
ATOM 5174 O O . ILE B 1 97 ? 30.625 -0.107 3.51 1 91.19 97 ILE B O 1
ATOM 5178 N N . MET B 1 98 ? 32.344 0.181 2.178 1 95.19 98 MET B N 1
ATOM 5179 C CA . MET B 1 98 ? 31.859 -0.718 1.142 1 95.19 98 MET B CA 1
ATOM 5180 C C . MET B 1 98 ? 31.734 -2.145 1.666 1 95.19 98 MET B C 1
ATOM 5182 O O . MET B 1 98 ? 30.781 -2.852 1.357 1 95.19 98 MET B O 1
ATOM 5186 N N . LEU B 1 99 ? 32.656 -2.6 2.463 1 93.25 99 LEU B N 1
ATOM 5187 C CA . LEU B 1 99 ? 32.656 -3.99 2.902 1 93.25 99 LEU B CA 1
ATOM 5188 C C . LEU B 1 99 ? 31.484 -4.285 3.826 1 93.25 99 LEU B C 1
ATOM 5190 O O . LEU B 1 99 ? 30.719 -5.207 3.574 1 93.25 99 LEU B O 1
ATOM 5194 N N . PRO B 1 100 ? 31.297 -3.467 4.852 1 91.44 100 PRO B N 1
ATOM 5195 C CA . PRO B 1 100 ? 30.141 -3.734 5.707 1 91.44 100 PRO B CA 1
ATOM 5196 C C . PRO B 1 100 ? 28.812 -3.557 4.977 1 91.44 100 PRO B C 1
ATOM 5198 O O . PRO B 1 100 ? 27.875 -4.305 5.223 1 91.44 100 PRO B O 1
ATOM 5201 N N . VAL B 1 101 ? 28.734 -2.584 4.141 1 93.56 101 VAL B N 1
ATOM 5202 C CA . VAL B 1 101 ? 27.5 -2.324 3.402 1 93.56 101 VAL B CA 1
ATOM 5203 C C . VAL B 1 101 ? 27.203 -3.5 2.475 1 93.56 101 VAL B C 1
ATOM 5205 O O . VAL B 1 101 ? 26.047 -3.918 2.352 1 93.56 101 VAL B O 1
ATOM 5208 N N . ALA B 1 102 ? 28.203 -3.998 1.836 1 95.88 102 ALA B N 1
ATOM 5209 C CA . ALA B 1 102 ? 28.031 -5.16 0.969 1 95.88 102 ALA B CA 1
ATOM 5210 C C . ALA B 1 102 ? 27.516 -6.363 1.762 1 95.88 102 ALA B C 1
ATOM 5212 O O . ALA B 1 102 ? 26.641 -7.09 1.302 1 95.88 102 ALA B O 1
ATOM 5213 N N . ILE B 1 103 ? 28.031 -6.566 2.902 1 93.31 103 ILE B N 1
ATOM 5214 C CA . ILE B 1 103 ? 27.625 -7.676 3.752 1 93.31 103 ILE B CA 1
ATOM 5215 C C . ILE B 1 103 ? 26.172 -7.484 4.191 1 93.31 103 ILE B C 1
ATOM 5217 O O . ILE B 1 103 ? 25.359 -8.414 4.129 1 93.31 103 ILE B O 1
ATOM 5221 N N . MET B 1 104 ? 25.859 -6.293 4.602 1 91.69 104 MET B N 1
ATOM 5222 C CA . MET B 1 104 ? 24.484 -5.996 5.027 1 91.69 104 MET B CA 1
ATOM 5223 C C . MET B 1 104 ? 23.516 -6.184 3.873 1 91.69 104 MET B C 1
ATOM 5225 O O . MET B 1 104 ? 22.438 -6.773 4.055 1 91.69 104 MET B O 1
ATOM 5229 N N . SER B 1 105 ? 23.906 -5.73 2.711 1 95.19 105 SER B N 1
ATOM 5230 C CA . SER B 1 105 ? 23.016 -5.766 1.554 1 95.19 105 SER B CA 1
ATOM 5231 C C . SER B 1 105 ? 22.891 -7.176 0.99 1 95.19 105 SER B C 1
ATOM 5233 O O . SER B 1 105 ? 22.031 -7.449 0.161 1 95.19 105 SER B O 1
ATOM 5235 N N . ALA B 1 106 ? 23.781 -8.047 1.418 1 95.88 106 ALA B N 1
ATOM 5236 C CA . ALA B 1 106 ? 23.641 -9.453 1.054 1 95.88 106 ALA B CA 1
ATOM 5237 C C . ALA B 1 106 ? 22.422 -10.078 1.726 1 95.88 106 ALA B C 1
ATOM 5239 O O . ALA B 1 106 ? 21.859 -11.055 1.228 1 95.88 106 ALA B O 1
ATOM 5240 N N . PHE B 1 107 ? 21.953 -9.438 2.803 1 93.31 107 PHE B N 1
ATOM 5241 C CA . PHE B 1 107 ? 20.875 -10.062 3.564 1 93.31 107 PHE B CA 1
ATOM 5242 C C . PHE B 1 107 ? 19.688 -9.117 3.68 1 93.31 107 PHE B C 1
ATOM 5244 O O . PHE B 1 107 ? 18.609 -9.523 4.121 1 93.31 107 PHE B O 1
ATOM 5251 N N . LEU B 1 108 ? 19.938 -7.895 3.322 1 89.94 108 LEU B N 1
ATOM 5252 C CA . LEU B 1 108 ? 18.891 -6.879 3.35 1 89.94 108 LEU B CA 1
ATOM 5253 C C . LEU B 1 108 ? 18.75 -6.199 1.991 1 89.94 108 LEU B C 1
ATOM 5255 O O . LEU B 1 108 ? 19.703 -6.203 1.194 1 89.94 108 LEU B O 1
ATOM 5259 N N . ASN B 1 109 ? 17.594 -5.648 1.829 1 88.12 109 ASN B N 1
ATOM 5260 C CA . ASN B 1 109 ? 17.406 -4.891 0.593 1 88.12 109 ASN B CA 1
ATOM 5261 C C . ASN B 1 109 ? 18.375 -3.715 0.509 1 88.12 109 ASN B C 1
ATOM 5263 O O . ASN B 1 109 ? 18.719 -3.117 1.529 1 88.12 109 ASN B O 1
ATOM 5267 N N . ASN B 1 110 ? 18.672 -3.322 -0.673 1 91.69 110 ASN B N 1
ATOM 5268 C CA . ASN B 1 110 ? 19.688 -2.303 -0.916 1 91.69 110 ASN B CA 1
ATOM 5269 C C . ASN B 1 110 ? 19.219 -0.926 -0.449 1 91.69 110 ASN B C 1
ATOM 5271 O O . ASN B 1 110 ? 19.969 -0.197 0.197 1 91.69 110 ASN B O 1
ATOM 5275 N N . THR B 1 111 ? 18 -0.625 -0.634 1 85.81 111 THR B N 1
ATOM 5276 C CA . THR B 1 111 ? 17.484 0.729 -0.448 1 85.81 111 THR B CA 1
ATOM 5277 C C . THR B 1 111 ? 17.5 1.113 1.029 1 85.81 111 THR B C 1
ATOM 5279 O O . THR B 1 111 ? 18.031 2.166 1.398 1 85.81 111 THR B O 1
ATOM 5282 N N . PRO B 1 112 ? 16.984 0.274 1.848 1 83.5 112 PRO B N 1
ATOM 5283 C CA . PRO B 1 112 ? 17.031 0.645 3.264 1 83.5 112 PRO B CA 1
ATOM 5284 C C . PRO B 1 112 ? 18.453 0.754 3.807 1 83.5 112 PRO B C 1
ATOM 5286 O O . PRO B 1 112 ? 18.719 1.595 4.668 1 83.5 112 PRO B O 1
ATOM 5289 N N . VAL B 1 113 ? 19.328 -0.01 3.346 1 88.69 113 VAL B N 1
ATOM 5290 C CA . VAL B 1 113 ? 20.703 0.023 3.807 1 88.69 113 VAL B CA 1
ATOM 5291 C C . VAL B 1 113 ? 21.344 1.358 3.43 1 88.69 113 VAL B C 1
ATOM 5293 O O . VAL B 1 113 ? 21.969 2.018 4.27 1 88.69 113 VAL B O 1
ATOM 5296 N N . VAL B 1 114 ? 21.141 1.763 2.203 1 89.5 114 VAL B N 1
ATOM 5297 C CA . VAL B 1 114 ? 21.719 3.014 1.727 1 89.5 114 VAL B CA 1
ATOM 5298 C C . VAL B 1 114 ? 21.062 4.195 2.439 1 89.5 114 VAL B C 1
ATOM 5300 O O . VAL B 1 114 ? 21.734 5.156 2.807 1 89.5 114 VAL B O 1
ATOM 5303 N N . ALA B 1 115 ? 19.812 4.094 2.676 1 81.31 115 ALA B N 1
ATOM 5304 C CA . ALA B 1 115 ? 19.078 5.172 3.33 1 81.31 115 ALA B CA 1
ATOM 5305 C C . ALA B 1 115 ? 19.594 5.418 4.742 1 81.31 115 ALA B C 1
ATOM 5307 O O . ALA B 1 115 ? 19.688 6.566 5.184 1 81.31 115 ALA B O 1
ATOM 5308 N N . VAL B 1 116 ? 19.938 4.391 5.379 1 76.62 116 VAL B N 1
ATOM 5309 C CA . VAL B 1 116 ? 20.391 4.512 6.758 1 76.62 116 VAL B CA 1
ATOM 5310 C C . VAL B 1 116 ? 21.844 4.984 6.781 1 76.62 116 VAL B C 1
ATOM 5312 O O . VAL B 1 116 ? 22.25 5.742 7.664 1 76.62 116 VAL B O 1
ATOM 5315 N N . MET B 1 117 ? 22.609 4.598 5.777 1 84.56 117 MET B N 1
ATOM 5316 C CA . MET B 1 117 ? 24.031 4.855 5.777 1 84.56 117 MET B CA 1
ATOM 5317 C C . MET B 1 117 ? 24.344 6.25 5.238 1 84.56 117 MET B C 1
ATOM 5319 O O . MET B 1 117 ? 25.375 6.828 5.555 1 84.56 117 MET B O 1
ATOM 5323 N N . MET B 1 118 ? 23.5 6.77 4.457 1 84.69 118 MET B N 1
ATOM 5324 C CA . MET B 1 118 ? 23.75 8.039 3.787 1 84.69 118 MET B CA 1
ATOM 5325 C C . MET B 1 118 ? 24 9.156 4.801 1 84.69 118 MET B C 1
ATOM 5327 O O . MET B 1 118 ? 25.016 9.852 4.727 1 84.69 118 MET B O 1
ATOM 5331 N N . PRO B 1 119 ? 23.109 9.305 5.75 1 72.38 119 PRO B N 1
ATOM 5332 C CA . PRO B 1 119 ? 23.375 10.344 6.746 1 72.38 119 PRO B CA 1
ATOM 5333 C C . PRO B 1 119 ? 24.625 10.047 7.574 1 72.38 119 PRO B C 1
ATOM 5335 O O . PRO B 1 119 ? 25.359 10.977 7.945 1 72.38 119 PRO B O 1
ATOM 5338 N N . VAL B 1 120 ? 24.875 8.867 7.84 1 74.44 120 VAL B N 1
ATOM 5339 C CA . VAL B 1 120 ? 26.047 8.461 8.609 1 74.44 120 VAL B CA 1
ATOM 5340 C C . VAL B 1 120 ? 27.312 8.844 7.848 1 74.44 120 VAL B C 1
ATOM 5342 O O . VAL B 1 120 ? 28.266 9.375 8.43 1 74.44 120 VAL B O 1
ATOM 5345 N N . ILE B 1 121 ? 27.328 8.617 6.625 1 82.75 121 ILE B N 1
ATOM 5346 C CA . ILE B 1 121 ? 28.484 8.914 5.781 1 82.75 121 ILE B CA 1
ATOM 5347 C C . ILE B 1 121 ? 28.641 10.422 5.633 1 82.75 121 ILE B C 1
ATOM 5349 O O . ILE B 1 121 ? 29.766 10.938 5.609 1 82.75 121 ILE B O 1
ATOM 5353 N N . GLY B 1 122 ? 27.531 11.055 5.445 1 75.75 122 GLY B N 1
ATOM 5354 C CA . GLY B 1 122 ? 27.578 12.508 5.406 1 75.75 122 GLY B CA 1
ATOM 5355 C C . GLY B 1 122 ? 28.266 13.109 6.621 1 75.75 122 GLY B C 1
ATOM 5356 O O . GLY B 1 122 ? 29.156 13.953 6.488 1 75.75 122 GLY B O 1
ATOM 5357 N N . ASP B 1 123 ? 27.906 12.578 7.664 1 67.06 123 ASP B N 1
ATOM 5358 C CA . ASP B 1 123 ? 28.484 13.055 8.914 1 67.06 123 ASP B CA 1
ATOM 5359 C C . ASP B 1 123 ? 29.969 12.672 9.023 1 67.06 123 ASP B C 1
ATOM 5361 O O . ASP B 1 123 ? 30.797 13.469 9.477 1 67.06 123 ASP B O 1
ATOM 5365 N N . TRP B 1 124 ? 30.172 11.555 8.68 1 73.75 124 TRP B N 1
ATOM 5366 C CA . TRP B 1 124 ? 31.516 11.008 8.703 1 73.75 124 TRP B CA 1
ATOM 5367 C C . TRP B 1 124 ? 32.438 11.789 7.785 1 73.75 124 TRP B C 1
ATOM 5369 O O . TRP B 1 124 ? 33.594 12.039 8.125 1 73.75 124 TRP B O 1
ATOM 5379 N N . SER B 1 125 ? 31.984 12.148 6.676 1 78.62 125 SER B N 1
ATOM 5380 C CA . SER B 1 125 ? 32.75 12.938 5.707 1 78.62 125 SER B CA 1
ATOM 5381 C C . SER B 1 125 ? 33.062 14.328 6.246 1 78.62 125 SER B C 1
ATOM 5383 O O . SER B 1 125 ? 34.156 14.844 6.055 1 78.62 125 SER B O 1
ATOM 5385 N N . LYS B 1 126 ? 32.156 14.867 6.852 1 67.38 126 LYS B N 1
ATOM 5386 C CA . LYS B 1 126 ? 32.344 16.188 7.449 1 67.38 126 LYS B CA 1
ATOM 5387 C C . LYS B 1 126 ? 33.344 16.125 8.586 1 67.38 126 LYS B C 1
ATOM 5389 O O . LYS B 1 126 ? 34.219 17.016 8.719 1 67.38 126 LYS B O 1
ATOM 5394 N N . LYS B 1 127 ? 33.25 15.117 9.25 1 62.81 127 LYS B N 1
ATOM 5395 C CA . LYS B 1 127 ? 34.094 14.938 10.422 1 62.81 127 LYS B CA 1
ATOM 5396 C C . LYS B 1 127 ? 35.562 14.75 10.023 1 62.81 127 LYS B C 1
ATOM 5398 O O . LYS B 1 127 ? 36.438 15.297 10.672 1 62.81 127 LYS B O 1
ATOM 5403 N N . TYR B 1 128 ? 35.719 14.102 9.102 1 72.56 128 TYR B N 1
ATOM 5404 C CA . TYR B 1 128 ? 37.094 13.734 8.758 1 72.56 128 TYR B CA 1
ATOM 5405 C C . TYR B 1 128 ? 37.562 14.453 7.488 1 72.56 128 TYR B C 1
ATOM 5407 O O . TYR B 1 128 ? 38.625 14.164 6.957 1 72.56 128 TYR B O 1
ATOM 5415 N N . GLY B 1 129 ? 36.719 15.336 6.984 1 71.88 129 GLY B N 1
ATOM 5416 C CA . GLY B 1 129 ? 37.062 16.172 5.848 1 71.88 129 GLY B CA 1
ATOM 5417 C C . GLY B 1 129 ? 37.219 15.391 4.562 1 71.88 129 GLY B C 1
ATOM 5418 O O . GLY B 1 129 ? 38.094 15.695 3.752 1 71.88 129 GLY B O 1
ATOM 5419 N N . GLN B 1 130 ? 36.594 14.367 4.488 1 79.75 130 GLN B N 1
ATOM 5420 C CA . GLN B 1 130 ? 36.625 13.562 3.273 1 79.75 130 GLN B CA 1
ATOM 5421 C C . GLN B 1 130 ? 35.562 14.016 2.273 1 79.75 130 GLN B C 1
ATOM 5423 O O . GLN B 1 130 ? 34.562 14.594 2.662 1 79.75 130 GLN B O 1
ATOM 5428 N N . SER B 1 131 ? 35.875 13.789 1.053 1 84.25 131 SER B N 1
ATOM 5429 C CA . SER B 1 131 ? 34.938 14.156 0.002 1 84.25 131 SER B CA 1
ATOM 5430 C C . SER B 1 131 ? 33.719 13.242 0 1 84.25 131 SER B C 1
ATOM 5432 O O . SER B 1 131 ? 33.844 12.031 -0.174 1 84.25 131 SER B O 1
ATOM 5434 N N . VAL B 1 132 ? 32.562 13.781 0.104 1 84.88 132 VAL B N 1
ATOM 5435 C CA . VAL B 1 132 ? 31.312 13.031 0.184 1 84.88 132 VAL B CA 1
ATOM 5436 C C . VAL B 1 132 ? 31.047 12.336 -1.15 1 84.88 132 VAL B C 1
ATOM 5438 O O . VAL B 1 132 ? 30.516 11.227 -1.182 1 84.88 132 VAL B O 1
ATOM 5441 N N . SER B 1 133 ? 31.438 12.984 -2.221 1 88.25 133 SER B N 1
ATOM 5442 C CA . SER B 1 133 ? 31.203 12.438 -3.557 1 88.25 133 SER B CA 1
ATOM 5443 C C . SER B 1 133 ? 31.984 11.148 -3.768 1 88.25 133 SER B C 1
ATOM 5445 O O . SER B 1 133 ? 31.578 10.289 -4.547 1 88.25 133 SER B O 1
ATOM 5447 N N . ARG B 1 134 ? 33.031 11 -3.025 1 92.56 134 ARG B N 1
ATOM 5448 C CA . ARG B 1 134 ? 33.875 9.82 -3.211 1 92.56 134 ARG B CA 1
ATOM 5449 C C . ARG B 1 134 ? 33.5 8.727 -2.219 1 92.56 134 ARG B C 1
ATOM 5451 O O . ARG B 1 134 ? 34.156 7.676 -2.178 1 92.56 134 ARG B O 1
ATOM 5458 N N . LEU B 1 135 ? 32.469 8.969 -1.508 1 92.25 135 LEU B N 1
ATOM 5459 C CA . LEU B 1 135 ? 32.031 7.98 -0.529 1 92.25 135 LEU B CA 1
ATOM 5460 C C . LEU B 1 135 ? 30.625 7.516 -0.821 1 92.25 135 LEU B C 1
ATOM 5462 O O . LEU B 1 135 ? 30.281 6.352 -0.587 1 92.25 135 LEU B O 1
ATOM 5466 N N . LEU B 1 136 ? 29.828 8.375 -1.379 1 91.62 136 LEU B N 1
ATOM 5467 C CA . LEU B 1 136 ? 28.406 8.07 -1.527 1 91.62 136 LEU B CA 1
ATOM 5468 C C . LEU B 1 136 ? 28.172 7.137 -2.711 1 91.62 136 LEU B C 1
ATOM 5470 O O . LEU B 1 136 ? 27.359 6.215 -2.629 1 91.62 136 LEU B O 1
ATOM 5474 N N . LEU B 1 137 ? 28.828 7.383 -3.807 1 94.19 137 LEU B N 1
ATOM 5475 C CA . LEU B 1 137 ? 28.656 6.488 -4.945 1 94.19 137 LEU B CA 1
ATOM 5476 C C . LEU B 1 137 ? 29.172 5.09 -4.629 1 94.19 137 LEU B C 1
ATOM 5478 O O . LEU B 1 137 ? 28.516 4.094 -4.938 1 94.19 137 LEU B O 1
ATOM 5482 N N . PRO B 1 138 ? 30.328 5 -3.965 1 95.44 138 PRO B N 1
ATOM 5483 C CA . PRO B 1 138 ? 30.797 3.688 -3.514 1 95.44 138 PRO B CA 1
ATOM 5484 C C . PRO B 1 138 ? 29.797 3 -2.574 1 95.44 138 PRO B C 1
ATOM 5486 O O . PRO B 1 138 ? 29.672 1.772 -2.598 1 95.44 138 PRO B O 1
ATOM 5489 N N . LEU B 1 139 ? 29.141 3.783 -1.798 1 94.25 139 LEU B N 1
ATOM 5490 C CA . LEU B 1 139 ? 28.109 3.244 -0.925 1 94.25 139 LEU B CA 1
ATOM 5491 C C . LEU B 1 139 ? 27.016 2.549 -1.738 1 94.25 139 LEU B C 1
ATOM 5493 O O . LEU B 1 139 ? 26.656 1.405 -1.448 1 94.25 139 LEU B O 1
ATOM 5497 N N . SER B 1 140 ? 26.5 3.195 -2.725 1 95.62 140 SER B N 1
ATOM 5498 C CA . SER B 1 140 ? 25.469 2.629 -3.58 1 95.62 140 SER B CA 1
ATOM 5499 C C . SER B 1 140 ? 25.969 1.383 -4.305 1 95.62 140 SER B C 1
ATOM 5501 O O . SER B 1 140 ? 25.281 0.36 -4.336 1 95.62 140 SER B O 1
ATOM 5503 N N . TYR B 1 141 ? 27.188 1.499 -4.832 1 97.56 141 TYR B N 1
ATOM 5504 C CA . TYR B 1 141 ? 27.75 0.373 -5.566 1 97.56 141 TYR B CA 1
ATOM 5505 C C . TYR B 1 141 ? 27.969 -0.824 -4.652 1 97.56 141 TYR B C 1
ATOM 5507 O O . TYR B 1 141 ? 27.734 -1.97 -5.051 1 97.56 141 TYR B O 1
ATOM 5515 N N . ALA B 1 142 ? 28.406 -0.573 -3.441 1 96.88 142 ALA B N 1
ATOM 5516 C CA . ALA B 1 142 ? 28.609 -1.648 -2.477 1 96.88 142 ALA B CA 1
ATOM 5517 C C . ALA B 1 142 ? 27.312 -2.381 -2.174 1 96.88 142 ALA B C 1
ATOM 5519 O O . ALA B 1 142 ? 27.297 -3.611 -2.078 1 96.88 142 ALA B O 1
ATOM 5520 N N . ALA B 1 143 ? 26.281 -1.642 -2 1 96.5 143 ALA B N 1
ATOM 5521 C CA . ALA B 1 143 ? 24.969 -2.236 -1.733 1 96.5 143 ALA B CA 1
ATOM 5522 C C . ALA B 1 143 ? 24.516 -3.111 -2.898 1 96.5 143 ALA B C 1
ATOM 5524 O O . ALA B 1 143 ? 24.062 -4.234 -2.695 1 96.5 143 ALA B O 1
ATOM 5525 N N . ILE B 1 144 ? 24.672 -2.605 -4.109 1 97.44 144 ILE B N 1
ATOM 5526 C CA . ILE B 1 144 ? 24.25 -3.322 -5.309 1 97.44 144 ILE B CA 1
ATOM 5527 C C . ILE B 1 144 ? 25.062 -4.609 -5.449 1 97.44 144 ILE B C 1
ATOM 5529 O O . ILE B 1 144 ? 24.5 -5.684 -5.672 1 97.44 144 ILE B O 1
ATOM 5533 N N . LEU B 1 145 ? 26.344 -4.465 -5.281 1 97.75 145 LEU B N 1
ATOM 5534 C CA . LEU B 1 145 ? 27.234 -5.613 -5.402 1 97.75 145 LEU B CA 1
ATOM 5535 C C . LEU B 1 145 ? 26.938 -6.645 -4.312 1 97.75 145 LEU B C 1
ATOM 5537 O O . LEU B 1 145 ? 26.906 -7.848 -4.586 1 97.75 145 LEU B O 1
ATOM 5541 N N . GLY B 1 146 ? 26.719 -6.23 -3.131 1 96.94 146 GLY B N 1
ATOM 5542 C CA . GLY B 1 146 ? 26.391 -7.125 -2.035 1 96.94 146 GLY B CA 1
ATOM 5543 C C . GLY B 1 146 ? 25.109 -7.898 -2.262 1 96.94 146 GLY B C 1
ATOM 5544 O O . GLY B 1 146 ? 25 -9.055 -1.853 1 96.94 146 GLY B O 1
ATOM 5545 N N . GLY B 1 147 ? 24.172 -7.285 -2.887 1 96.25 147 GLY B N 1
ATOM 5546 C CA . GLY B 1 147 ? 22.875 -7.898 -3.145 1 96.25 147 GLY B CA 1
ATOM 5547 C C . GLY B 1 147 ? 22.969 -9.102 -4.062 1 96.25 147 GLY B C 1
ATOM 5548 O O . GLY B 1 147 ? 22.031 -9.906 -4.117 1 96.25 147 GLY B O 1
ATOM 5549 N N . THR B 1 148 ? 24.016 -9.258 -4.766 1 96.19 148 THR B N 1
ATOM 5550 C CA . THR B 1 148 ? 24.156 -10.352 -5.719 1 96.19 148 THR B CA 1
ATOM 5551 C C . THR B 1 148 ? 24.734 -11.594 -5.043 1 96.19 148 THR B C 1
ATOM 5553 O O . THR B 1 148 ? 24.938 -12.625 -5.688 1 96.19 148 THR B O 1
ATOM 5556 N N . CYS B 1 149 ? 24.891 -11.586 -3.729 1 97.06 149 CYS B N 1
ATOM 5557 C CA . CYS B 1 149 ? 25.672 -12.633 -3.076 1 97.06 149 CYS B CA 1
ATOM 5558 C C . CYS B 1 149 ? 24.75 -13.703 -2.5 1 97.06 149 CYS B C 1
ATOM 5560 O O . CYS B 1 149 ? 25.172 -14.852 -2.299 1 97.06 149 CYS B O 1
ATOM 5562 N N . THR B 1 150 ? 23.547 -13.359 -2.203 1 96.5 150 THR B N 1
ATOM 5563 C CA . THR B 1 150 ? 22.609 -14.328 -1.66 1 96.5 150 THR B CA 1
ATOM 5564 C C . THR B 1 150 ? 21.266 -14.25 -2.391 1 96.5 150 THR B C 1
ATOM 5566 O O . THR B 1 150 ? 21.016 -13.297 -3.119 1 96.5 150 THR B O 1
ATOM 5569 N N . LEU B 1 151 ? 20.5 -15.25 -2.164 1 95.62 151 LEU B N 1
ATOM 5570 C CA . LEU B 1 151 ? 19.203 -15.32 -2.834 1 95.62 151 LEU B CA 1
ATOM 5571 C C . LEU B 1 151 ? 18.281 -14.211 -2.346 1 95.62 151 LEU B C 1
ATOM 5573 O O . LEU B 1 151 ? 17.453 -13.703 -3.107 1 95.62 151 LEU B O 1
ATOM 5577 N N . ILE B 1 152 ? 18.406 -13.758 -1.093 1 94.88 152 ILE B N 1
ATOM 5578 C CA . ILE B 1 152 ? 17.469 -12.797 -0.51 1 94.88 152 ILE B CA 1
ATOM 5579 C C . ILE B 1 152 ? 18.047 -11.391 -0.604 1 94.88 152 ILE B C 1
ATOM 5581 O O . ILE B 1 152 ? 17.422 -10.422 -0.165 1 94.88 152 ILE B O 1
ATOM 5585 N N . GLY B 1 153 ? 1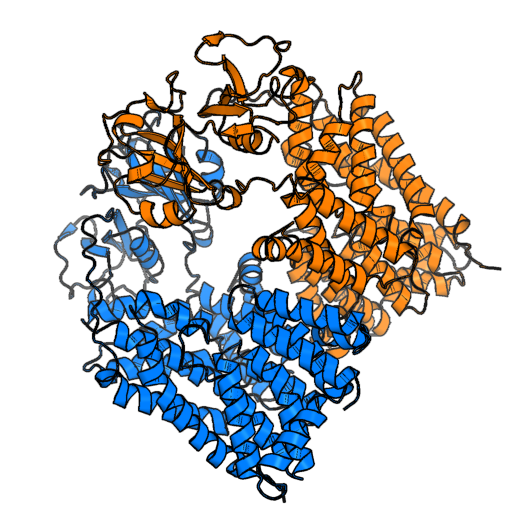9.25 -11.266 -1.171 1 94.5 153 GLY B N 1
ATOM 5586 C CA . GLY B 1 153 ? 19.922 -9.977 -1.225 1 94.5 153 GLY B CA 1
ATOM 5587 C C . GLY B 1 153 ? 19.172 -8.945 -2.051 1 94.5 153 GLY B C 1
ATOM 5588 O O . GLY B 1 153 ? 19.219 -7.75 -1.755 1 94.5 153 GLY B O 1
ATOM 5589 N N . THR B 1 154 ? 18.609 -9.383 -3.078 1 93.94 154 THR B N 1
ATOM 5590 C CA . THR B 1 154 ? 17.766 -8.523 -3.91 1 93.94 154 THR B CA 1
ATOM 5591 C C . THR B 1 154 ? 16.516 -9.273 -4.375 1 93.94 154 THR B C 1
ATOM 5593 O O . THR B 1 154 ? 16.531 -10.508 -4.465 1 93.94 154 THR B O 1
ATOM 5596 N N . SER B 1 155 ? 15.508 -8.539 -4.602 1 94.88 155 SER B N 1
ATOM 5597 C CA . SER B 1 155 ? 14.258 -9.133 -5.074 1 94.88 155 SER B CA 1
ATOM 5598 C C . SER B 1 155 ? 14.445 -9.797 -6.438 1 94.88 155 SER B C 1
ATOM 5600 O O . SER B 1 155 ? 13.812 -10.805 -6.738 1 94.88 155 SER B O 1
ATOM 5602 N N . THR B 1 156 ? 15.352 -9.32 -7.23 1 96.12 156 THR B N 1
ATOM 5603 C CA . THR B 1 156 ? 15.602 -9.836 -8.57 1 96.12 156 THR B CA 1
ATOM 5604 C C . THR B 1 156 ? 16.062 -11.289 -8.516 1 96.12 156 THR B C 1
ATOM 5606 O O . THR B 1 156 ? 15.617 -12.125 -9.312 1 96.12 156 THR B O 1
ATOM 5609 N N . ASN B 1 157 ? 16.906 -11.617 -7.562 1 97.31 157 ASN B N 1
ATOM 5610 C CA . ASN B 1 157 ? 17.406 -12.977 -7.414 1 97.31 157 ASN B CA 1
ATOM 5611 C C . ASN B 1 157 ? 16.281 -13.961 -7.117 1 97.31 157 ASN B C 1
ATOM 5613 O O . ASN B 1 157 ? 16.234 -15.055 -7.684 1 97.31 157 ASN B O 1
ATOM 5617 N N . MET B 1 158 ? 15.406 -13.562 -6.285 1 96.44 158 MET B N 1
ATOM 5618 C CA . MET B 1 158 ? 14.305 -14.438 -5.883 1 96.44 158 MET B CA 1
ATOM 5619 C C . MET B 1 158 ? 13.328 -14.648 -7.035 1 96.44 158 MET B C 1
ATOM 5621 O O . MET B 1 158 ? 12.82 -15.758 -7.227 1 96.44 158 MET B O 1
ATOM 5625 N N . VAL B 1 159 ? 13.07 -13.617 -7.75 1 97.19 159 VAL B N 1
ATOM 5626 C CA . VAL B 1 159 ? 12.18 -13.711 -8.906 1 97.19 159 VAL B CA 1
ATOM 5627 C C . VAL B 1 159 ? 12.773 -14.664 -9.938 1 97.19 159 VAL B C 1
ATOM 5629 O O . VAL B 1 159 ? 12.086 -15.539 -10.461 1 97.19 159 VAL B O 1
ATOM 5632 N N . ILE B 1 160 ? 14.07 -14.5 -10.234 1 98.12 160 ILE B N 1
ATOM 5633 C CA . ILE B 1 160 ? 14.742 -15.344 -11.219 1 98.12 160 ILE B CA 1
ATOM 5634 C C . ILE B 1 160 ? 14.758 -16.797 -10.742 1 98.12 160 ILE B C 1
ATOM 5636 O O . ILE B 1 160 ? 14.594 -17.719 -11.539 1 98.12 160 ILE B O 1
ATOM 5640 N N . ASN B 1 161 ? 14.93 -16.953 -9.422 1 97.56 161 ASN B N 1
ATOM 5641 C CA . ASN B 1 161 ? 14.867 -18.297 -8.867 1 97.56 161 ASN B CA 1
ATOM 5642 C C . ASN B 1 161 ? 13.508 -18.953 -9.133 1 97.56 161 ASN B C 1
ATOM 5644 O O . ASN B 1 161 ? 13.445 -20.125 -9.5 1 97.56 161 ASN B O 1
ATOM 5648 N N . ASP B 1 162 ? 12.438 -18.234 -8.914 1 97.06 162 ASP B N 1
ATOM 5649 C CA . ASP B 1 162 ? 11.109 -18.781 -9.172 1 97.06 162 ASP B CA 1
ATOM 5650 C C . ASP B 1 162 ? 10.922 -19.109 -10.648 1 97.06 162 ASP B C 1
ATOM 5652 O O . ASP B 1 162 ? 10.305 -20.125 -10.992 1 97.06 162 ASP B O 1
ATOM 5656 N N . LEU B 1 163 ? 11.445 -18.297 -11.508 1 97.12 163 LEU B N 1
ATOM 5657 C CA . LEU B 1 163 ? 11.352 -18.547 -12.945 1 97.12 163 LEU B CA 1
ATOM 5658 C C . LEU B 1 163 ? 12.148 -19.781 -13.328 1 97.12 163 LEU B C 1
ATOM 5660 O O . LEU B 1 163 ? 11.742 -20.547 -14.203 1 97.12 163 LEU B O 1
ATOM 5664 N N . LEU B 1 164 ? 13.297 -19.953 -12.695 1 97.12 164 LEU B N 1
ATOM 5665 C CA . LEU B 1 164 ? 14.109 -21.141 -12.898 1 97.12 164 LEU B CA 1
ATOM 5666 C C . LEU B 1 164 ? 13.352 -22.406 -12.508 1 97.12 164 LEU B C 1
ATOM 5668 O O . LEU B 1 164 ? 13.367 -23.406 -13.234 1 97.12 164 LEU B O 1
ATOM 5672 N N . ILE B 1 165 ? 12.68 -22.359 -11.398 1 95.94 165 ILE B N 1
ATOM 5673 C CA . ILE B 1 165 ? 11.898 -23.484 -10.898 1 95.94 165 ILE B CA 1
ATOM 5674 C C . ILE B 1 165 ? 10.75 -23.781 -11.859 1 95.94 165 ILE B C 1
ATOM 5676 O O . ILE B 1 165 ? 10.477 -24.938 -12.18 1 95.94 165 ILE B O 1
ATOM 5680 N N . LYS B 1 166 ? 10.141 -22.797 -12.352 1 94.06 166 LYS B N 1
ATOM 5681 C CA . LYS B 1 166 ? 9.031 -22.938 -13.289 1 94.06 166 LYS B CA 1
ATOM 5682 C C . LYS B 1 166 ? 9.492 -23.594 -14.586 1 94.06 166 LYS B C 1
ATOM 5684 O O . LYS B 1 166 ? 8.711 -24.266 -15.258 1 94.06 166 LYS B O 1
ATOM 5689 N N . ALA B 1 167 ? 10.727 -23.359 -14.898 1 94.31 167 ALA B N 1
ATOM 5690 C CA . ALA B 1 167 ? 11.289 -23.938 -16.125 1 94.31 167 ALA B CA 1
ATOM 5691 C C . ALA B 1 167 ? 11.688 -25.391 -15.914 1 94.31 167 ALA B C 1
ATOM 5693 O O . ALA B 1 167 ? 12.172 -26.047 -16.828 1 94.31 167 ALA B O 1
ATOM 5694 N N . GLY B 1 168 ? 11.477 -25.922 -14.688 1 93.88 168 GLY B N 1
ATOM 5695 C CA . GLY B 1 168 ? 11.688 -27.328 -14.438 1 93.88 168 GLY B CA 1
ATOM 5696 C C . GLY B 1 168 ? 12.984 -27.625 -13.719 1 93.88 168 GLY B C 1
ATOM 5697 O O . GLY B 1 168 ? 13.359 -28.781 -13.547 1 93.88 168 GLY B O 1
ATOM 5698 N N . ASN B 1 169 ? 13.695 -26.578 -13.297 1 94.62 169 ASN B N 1
ATOM 5699 C CA . ASN B 1 169 ? 14.953 -26.766 -12.578 1 94.62 169 ASN B CA 1
ATOM 5700 C C . ASN B 1 169 ? 14.75 -26.75 -11.07 1 94.62 169 ASN B C 1
ATOM 5702 O O . ASN B 1 169 ? 13.742 -26.234 -10.586 1 94.62 169 ASN B O 1
ATOM 5706 N N . PRO B 1 170 ? 15.672 -27.375 -10.43 1 93.31 170 PRO B N 1
ATOM 5707 C CA . PRO B 1 170 ? 15.586 -27.266 -8.977 1 93.31 170 PRO B CA 1
ATOM 5708 C C . PRO B 1 170 ? 15.875 -25.844 -8.477 1 93.31 170 PRO B C 1
ATOM 5710 O O . PRO B 1 170 ? 16.641 -25.109 -9.102 1 93.31 170 PRO B O 1
ATOM 5713 N N . GLY B 1 171 ? 15.289 -25.469 -7.477 1 93.19 171 GLY B N 1
ATOM 5714 C CA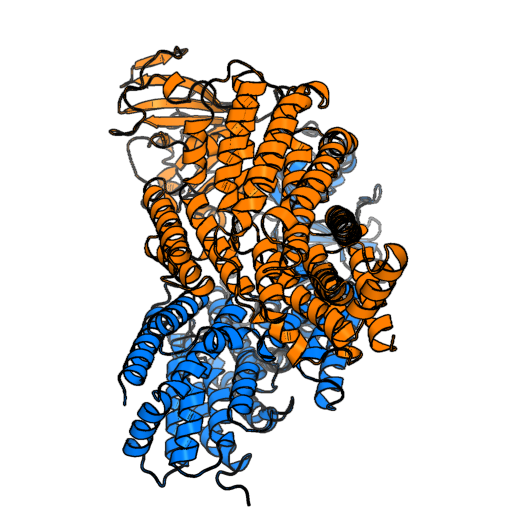 . GLY B 1 171 ? 15.523 -24.172 -6.875 1 93.19 171 GLY B CA 1
ATOM 5715 C C . GLY B 1 171 ? 16.938 -24 -6.336 1 93.19 171 GLY B C 1
ATOM 5716 O O . GLY B 1 171 ? 17.641 -25 -6.133 1 93.19 171 GLY B O 1
ATOM 5717 N N . LEU B 1 172 ? 17.312 -22.781 -6.184 1 94.94 172 LEU B N 1
ATOM 5718 C CA . LEU B 1 172 ? 18.641 -22.453 -5.688 1 94.94 172 LEU B CA 1
ATOM 5719 C C . LEU B 1 172 ? 18.656 -22.359 -4.164 1 94.94 172 LEU B C 1
ATOM 5721 O O . LEU B 1 172 ? 17.688 -21.891 -3.562 1 94.94 172 LEU B O 1
ATOM 5725 N N . GLY B 1 173 ? 19.75 -22.812 -3.623 1 93.12 173 GLY B N 1
ATOM 5726 C CA . GLY B 1 173 ? 19.969 -22.578 -2.203 1 93.12 173 GLY B CA 1
ATOM 5727 C C . GLY B 1 173 ? 20.281 -21.125 -1.877 1 93.12 173 GLY B C 1
ATOM 5728 O O . GLY B 1 173 ? 20.641 -20.359 -2.764 1 93.12 173 GLY B O 1
ATOM 5729 N N . MET B 1 174 ? 20.203 -20.812 -0.662 1 92.81 174 MET B N 1
ATOM 5730 C CA . MET B 1 174 ? 20.406 -19.453 -0.184 1 92.81 174 MET B CA 1
ATOM 5731 C C . MET B 1 174 ? 21.75 -18.906 -0.642 1 92.81 174 MET B C 1
ATOM 5733 O O . MET B 1 174 ? 21.844 -17.75 -1.085 1 92.81 174 MET B O 1
ATOM 5737 N N . PHE B 1 175 ? 22.844 -19.75 -0.625 1 95.25 175 PHE B N 1
ATOM 5738 C CA . PHE B 1 175 ? 24.188 -19.266 -0.865 1 95.25 175 PHE B CA 1
ATOM 5739 C C . PHE B 1 175 ? 24.734 -19.828 -2.176 1 95.25 175 PHE B C 1
ATOM 5741 O O . PHE B 1 175 ? 25.938 -19.703 -2.463 1 95.25 175 PHE B O 1
ATOM 5748 N N . GLU B 1 176 ? 23.891 -20.438 -2.928 1 94.69 176 GLU B N 1
ATOM 5749 C CA . GLU B 1 176 ? 24.328 -21 -4.203 1 94.69 176 GLU B CA 1
ATOM 5750 C C . GLU B 1 176 ? 24.875 -19.906 -5.121 1 94.69 176 GLU B C 1
ATOM 5752 O O . GLU B 1 176 ? 25.875 -20.109 -5.82 1 94.69 176 GLU B O 1
ATOM 5757 N N . ILE B 1 177 ? 24.297 -18.781 -5.105 1 95.38 177 ILE B N 1
ATOM 5758 C CA . ILE B 1 177 ? 24.688 -17.703 -5.996 1 95.38 177 ILE B CA 1
ATOM 5759 C C . ILE B 1 177 ? 25.984 -17.062 -5.488 1 95.38 177 ILE B C 1
ATOM 5761 O O . ILE B 1 177 ? 26.672 -16.344 -6.234 1 95.38 177 ILE B O 1
ATOM 5765 N N . ALA B 1 178 ? 26.328 -17.312 -4.234 1 96.44 178 ALA B N 1
ATOM 5766 C CA . ALA B 1 178 ? 27.516 -16.719 -3.629 1 96.44 178 ALA B CA 1
ATOM 5767 C C . ALA B 1 178 ? 28.781 -17.141 -4.371 1 96.44 178 ALA B C 1
ATOM 5769 O O . ALA B 1 178 ? 29.766 -16.406 -4.398 1 96.44 178 ALA B O 1
ATOM 5770 N N . TRP B 1 179 ? 28.719 -18.266 -4.98 1 96.88 179 TRP B N 1
ATOM 5771 C CA . TRP B 1 179 ? 29.875 -18.766 -5.703 1 96.88 179 TRP B CA 1
ATOM 5772 C C . TRP B 1 179 ? 30.25 -17.828 -6.844 1 96.88 179 TRP B C 1
ATOM 5774 O O . TRP B 1 179 ? 31.422 -17.719 -7.211 1 96.88 179 TRP B O 1
ATOM 5784 N N . LEU B 1 180 ? 29.312 -17.203 -7.375 1 97.5 180 LEU B N 1
ATOM 5785 C CA . LEU B 1 180 ? 29.531 -16.203 -8.422 1 97.5 180 LEU B CA 1
ATOM 5786 C C . LEU B 1 180 ? 29.469 -14.789 -7.859 1 97.5 180 LEU B C 1
ATOM 5788 O O . LEU B 1 180 ? 30.312 -13.953 -8.203 1 97.5 180 LEU B O 1
ATOM 5792 N N . GLY B 1 181 ? 28.516 -14.555 -6.957 1 97.5 181 GLY B N 1
ATOM 5793 C CA . GLY B 1 181 ? 28.266 -13.234 -6.41 1 97.5 181 GLY B CA 1
ATOM 5794 C C . GLY B 1 181 ? 29.422 -12.688 -5.609 1 97.5 181 GLY B C 1
ATOM 5795 O O . GLY B 1 181 ? 29.734 -11.492 -5.684 1 97.5 181 GLY B O 1
ATOM 5796 N N . LEU B 1 182 ? 30.062 -13.516 -4.852 1 97.69 182 LEU B N 1
ATOM 5797 C CA . LEU B 1 182 ? 31.156 -13.078 -3.982 1 97.69 182 LEU B CA 1
ATOM 5798 C C . LEU B 1 182 ? 32.344 -12.602 -4.805 1 97.69 182 LEU B C 1
ATOM 5800 O O . LEU B 1 182 ? 32.844 -11.5 -4.594 1 97.69 182 LEU B O 1
ATOM 5804 N N . PRO B 1 183 ? 32.844 -13.406 -5.742 1 97.94 183 PRO B N 1
ATOM 5805 C CA . PRO B 1 183 ? 33.938 -12.914 -6.57 1 97.94 183 PRO B CA 1
ATOM 5806 C C . PRO B 1 183 ? 33.594 -11.633 -7.324 1 97.94 183 PRO B C 1
ATOM 5808 O O . PRO B 1 183 ? 34.406 -10.727 -7.434 1 97.94 183 PRO B O 1
ATOM 5811 N N . VAL B 1 184 ? 32.438 -11.586 -7.855 1 97.75 184 VAL B N 1
ATOM 5812 C CA . VAL B 1 184 ? 31.969 -10.414 -8.594 1 97.75 184 VAL B CA 1
ATOM 5813 C C . VAL B 1 184 ? 31.969 -9.195 -7.676 1 97.75 184 VAL B C 1
ATOM 5815 O O . VAL B 1 184 ? 32.438 -8.125 -8.062 1 97.75 184 VAL B O 1
ATOM 5818 N N . SER B 1 185 ? 31.406 -9.391 -6.492 1 97.88 185 SER B N 1
ATOM 5819 C CA . SER B 1 185 ? 31.344 -8.289 -5.531 1 97.88 185 SER B CA 1
ATOM 5820 C C . SER B 1 185 ? 32.75 -7.852 -5.098 1 97.88 185 SER B C 1
ATOM 5822 O O . SER B 1 185 ? 33 -6.652 -5 1 97.88 185 SER B O 1
ATOM 5824 N N . LEU B 1 186 ? 33.625 -8.781 -4.844 1 97.94 186 LEU B N 1
ATOM 5825 C CA . LEU B 1 186 ? 34.969 -8.461 -4.398 1 97.94 186 LEU B CA 1
ATOM 5826 C C . LEU B 1 186 ? 35.75 -7.73 -5.488 1 97.94 186 LEU B C 1
ATOM 5828 O O . LEU B 1 186 ? 36.438 -6.754 -5.207 1 97.94 186 LEU B O 1
ATOM 5832 N N . ILE B 1 187 ? 35.656 -8.195 -6.688 1 98.12 187 ILE B N 1
ATOM 5833 C CA . ILE B 1 187 ? 36.312 -7.539 -7.812 1 98.12 187 ILE B CA 1
ATOM 5834 C C . ILE B 1 187 ? 35.75 -6.137 -8.008 1 98.12 187 ILE B C 1
ATOM 5836 O O . ILE B 1 187 ? 36.469 -5.184 -8.258 1 98.12 187 ILE B O 1
ATOM 5840 N N . GLY B 1 188 ? 34.406 -6.035 -7.934 1 97.81 188 GLY B N 1
ATOM 5841 C CA . GLY B 1 188 ? 33.75 -4.73 -8.047 1 97.81 188 GLY B CA 1
ATOM 5842 C C . GLY B 1 188 ? 34.219 -3.752 -6.977 1 97.81 188 GLY B C 1
ATOM 5843 O O . GLY B 1 188 ? 34.531 -2.6 -7.277 1 97.81 188 GLY B O 1
ATOM 5844 N N . ILE B 1 189 ? 34.219 -4.211 -5.754 1 97.62 189 ILE B N 1
ATOM 5845 C CA . ILE B 1 189 ? 34.656 -3.373 -4.637 1 97.62 189 ILE B CA 1
ATOM 5846 C C . ILE B 1 189 ? 36.094 -2.963 -4.812 1 97.62 189 ILE B C 1
ATOM 5848 O O . ILE B 1 189 ? 36.469 -1.795 -4.625 1 97.62 189 ILE B O 1
ATOM 5852 N N . ALA B 1 190 ? 36.969 -3.896 -5.23 1 97.75 190 ALA B N 1
ATOM 5853 C CA . ALA B 1 190 ? 38.375 -3.604 -5.461 1 97.75 190 ALA B CA 1
ATOM 5854 C C . ALA B 1 190 ? 38.562 -2.551 -6.551 1 97.75 190 ALA B C 1
ATOM 5856 O O . ALA B 1 190 ? 39.375 -1.633 -6.41 1 97.75 190 ALA B O 1
ATOM 5857 N N . TYR B 1 191 ? 37.844 -2.652 -7.602 1 97 191 TYR B N 1
ATOM 5858 C CA . TYR B 1 191 ? 37.906 -1.692 -8.695 1 97 191 TYR B CA 1
ATOM 5859 C C . TYR B 1 191 ? 37.531 -0.295 -8.219 1 97 191 TYR B C 1
ATOM 5861 O O . TYR B 1 191 ? 38.188 0.684 -8.555 1 97 191 TYR B O 1
ATOM 5869 N N . VAL B 1 192 ? 36.375 -0.257 -7.402 1 97 192 VAL B N 1
ATOM 5870 C CA . VAL B 1 192 ? 35.906 1.039 -6.938 1 97 192 VAL B CA 1
ATOM 5871 C C . VAL B 1 192 ? 36.938 1.676 -6.012 1 97 192 VAL B C 1
ATOM 5873 O O . VAL B 1 192 ? 37.25 2.863 -6.141 1 97 192 VAL B O 1
ATOM 5876 N N . ILE B 1 193 ? 37.531 0.907 -5.141 1 95.44 193 ILE B N 1
ATOM 5877 C CA . ILE B 1 193 ? 38.5 1.422 -4.188 1 95.44 193 ILE B CA 1
ATOM 5878 C C . ILE B 1 193 ? 39.719 1.926 -4.938 1 95.44 193 ILE B C 1
ATOM 5880 O O . ILE B 1 193 ? 40.281 2.967 -4.59 1 95.44 193 ILE B O 1
ATOM 5884 N N . LEU B 1 194 ? 40.125 1.26 -5.996 1 95.06 194 LEU B N 1
ATOM 5885 C CA . LEU B 1 194 ? 41.344 1.579 -6.711 1 95.06 194 LEU B CA 1
ATOM 5886 C C . LEU B 1 194 ? 41.156 2.775 -7.637 1 95.06 194 LEU B C 1
ATOM 5888 O O . LEU B 1 194 ? 42.062 3.57 -7.84 1 95.06 194 LEU B O 1
ATOM 5892 N N . PHE B 1 195 ? 39.969 2.967 -8.141 1 94.25 195 PHE B N 1
ATOM 5893 C CA . PHE B 1 195 ? 39.844 3.916 -9.242 1 94.25 195 PHE B CA 1
ATOM 5894 C C . PHE B 1 195 ? 38.906 5.059 -8.867 1 94.25 195 PHE B C 1
ATOM 5896 O O . PHE B 1 195 ? 38.844 6.07 -9.57 1 94.25 195 PHE B O 1
ATOM 5903 N N . CYS B 1 196 ? 38.156 4.945 -7.828 1 91.19 196 CYS B N 1
ATOM 5904 C CA . CYS B 1 196 ? 37.188 5.949 -7.438 1 91.19 196 CYS B CA 1
ATOM 5905 C C . CYS B 1 196 ? 37.844 7.309 -7.238 1 91.19 196 CYS B C 1
ATOM 5907 O O . CYS B 1 196 ? 37.312 8.328 -7.684 1 91.19 196 CYS B O 1
ATOM 5909 N N . GLY B 1 197 ? 38.969 7.402 -6.547 1 86.5 197 GLY B N 1
ATOM 5910 C CA . GLY B 1 197 ? 39.688 8.641 -6.273 1 86.5 197 GLY B CA 1
ATOM 5911 C C . GLY B 1 197 ? 40.125 9.359 -7.527 1 86.5 197 GLY B C 1
ATOM 5912 O O . GLY B 1 197 ? 40.188 10.594 -7.562 1 86.5 197 GLY B O 1
ATOM 5913 N N . ARG B 1 198 ? 40.375 8.617 -8.523 1 87.75 198 ARG B N 1
ATOM 5914 C CA . ARG B 1 198 ? 40.875 9.203 -9.758 1 87.75 198 ARG B CA 1
ATOM 5915 C C . ARG B 1 198 ? 39.75 9.578 -10.703 1 87.75 198 ARG B C 1
ATOM 5917 O O . ARG B 1 198 ? 39.875 10.531 -11.484 1 87.75 198 ARG B O 1
ATOM 5924 N N . LEU B 1 199 ? 38.688 8.969 -10.609 1 89.81 199 LEU B N 1
ATOM 5925 C CA . LEU B 1 199 ? 37.656 9.109 -11.633 1 89.81 199 LEU B CA 1
ATOM 5926 C C . LEU B 1 199 ? 36.531 10.016 -11.141 1 89.81 199 LEU B C 1
ATOM 5928 O O . LEU B 1 199 ? 35.781 10.578 -11.945 1 89.81 199 LEU B O 1
ATOM 5932 N N . LEU B 1 200 ? 36.375 10.109 -9.828 1 89.31 200 LEU B N 1
ATOM 5933 C CA . LEU B 1 200 ? 35.281 10.922 -9.305 1 89.31 200 LEU B CA 1
ATOM 5934 C C . LEU B 1 200 ? 35.781 12.289 -8.852 1 89.31 200 LEU B C 1
ATOM 5936 O O . LEU B 1 200 ? 36.938 12.422 -8.43 1 89.31 200 LEU B O 1
ATOM 5940 N N . PRO B 1 201 ? 34.969 13.227 -9.023 1 79.69 201 PRO B N 1
ATOM 5941 C CA . PRO B 1 201 ? 35.344 14.57 -8.594 1 79.69 201 PRO B CA 1
ATOM 5942 C C . PRO B 1 201 ? 35.438 14.695 -7.07 1 79.69 201 PRO B C 1
ATOM 5944 O O . PRO B 1 201 ? 34.781 13.938 -6.352 1 79.69 201 PRO B O 1
ATOM 5947 N N . ASP B 1 202 ? 36.25 15.508 -6.672 1 77.94 202 ASP B N 1
ATOM 5948 C CA . ASP B 1 202 ? 36.375 15.844 -5.258 1 77.94 202 ASP B CA 1
ATOM 5949 C C . ASP B 1 202 ? 35.5 17.031 -4.895 1 77.94 202 ASP B C 1
ATOM 5951 O O . ASP B 1 202 ? 35.875 18.188 -5.125 1 77.94 202 ASP B O 1
ATOM 5955 N N . ARG B 1 203 ? 34.312 16.703 -4.668 1 65.5 203 ARG B N 1
ATOM 5956 C CA . ARG B 1 203 ? 33.406 17.766 -4.246 1 65.5 203 ARG B CA 1
ATOM 5957 C C . ARG B 1 203 ? 33.219 17.75 -2.734 1 65.5 203 ARG B C 1
ATOM 5959 O O . ARG B 1 203 ? 32.625 16.812 -2.197 1 65.5 203 ARG B O 1
ATOM 5966 N N . ARG B 1 204 ? 33.844 18.531 -2.117 1 54.03 204 ARG B N 1
ATOM 5967 C CA . ARG B 1 204 ? 33.688 18.641 -0.668 1 54.03 204 ARG B CA 1
ATOM 5968 C C . ARG B 1 204 ? 32.406 19.391 -0.299 1 54.03 204 ARG B C 1
ATOM 5970 O O . ARG B 1 204 ? 31.969 20.25 -1.042 1 54.03 204 ARG B O 1
ATOM 5977 N N . PRO B 1 205 ? 31.609 18.672 0.396 1 47.38 205 PRO B N 1
ATOM 5978 C CA . PRO B 1 205 ? 30.375 19.375 0.744 1 47.38 205 PRO B CA 1
ATOM 5979 C C . PRO B 1 205 ? 30.609 20.875 0.968 1 47.38 205 PRO B C 1
ATOM 5981 O O . PRO B 1 205 ? 31.656 21.266 1.492 1 47.38 205 PRO B O 1
ATOM 5984 N N . ALA B 1 206 ? 30.234 21.703 0.093 1 37.97 206 ALA B N 1
ATOM 5985 C CA . ALA B 1 206 ? 30.141 23.062 0.61 1 37.97 206 ALA B CA 1
ATOM 5986 C C . ALA B 1 206 ? 29.688 23.078 2.066 1 37.97 206 ALA B C 1
ATOM 5988 O O . ALA B 1 206 ? 28.719 22.406 2.422 1 37.97 206 ALA B O 1
ATOM 5989 N N . ILE B 1 207 ? 30.578 22.938 2.982 1 35.81 207 ILE B N 1
ATOM 5990 C CA . ILE B 1 207 ? 30.078 23.312 4.297 1 35.81 207 ILE B CA 1
ATOM 5991 C C . ILE B 1 207 ? 28.891 24.266 4.145 1 35.81 207 ILE B C 1
ATOM 5993 O O . ILE B 1 207 ? 29.078 25.406 3.713 1 35.81 207 ILE B O 1
ATOM 5997 N N . SER B 1 208 ? 28.016 23.984 3.375 1 33.22 208 SER B N 1
ATOM 5998 C CA . SER B 1 208 ? 26.938 24.953 3.506 1 33.22 208 SER B CA 1
ATOM 5999 C C . SER B 1 208 ? 26.844 25.5 4.926 1 33.22 208 SER B C 1
ATOM 6001 O O . SER B 1 208 ? 26.578 24.75 5.871 1 33.22 208 SER B O 1
ATOM 6003 N N . HIS B 1 209 ? 27.844 26.188 5.375 1 33.69 209 HIS B N 1
ATOM 6004 C CA . HIS B 1 209 ? 27.578 27.156 6.434 1 33.69 209 HIS B CA 1
ATOM 6005 C C . HIS B 1 209 ? 26.141 27.641 6.371 1 33.69 209 HIS B C 1
ATOM 6007 O O . HIS B 1 209 ? 25.844 28.594 5.645 1 33.69 209 HIS B O 1
ATOM 6013 N N . GLY B 1 210 ? 25.344 26.922 5.98 1 35.09 210 GLY B N 1
ATOM 6014 C CA . GLY B 1 210 ? 24.047 27.578 6.07 1 35.09 210 GLY B CA 1
ATOM 6015 C C . GLY B 1 210 ? 23.922 28.5 7.273 1 35.09 210 GLY B C 1
ATOM 6016 O O . GLY B 1 210 ? 23.609 28.031 8.375 1 35.09 210 GLY B O 1
ATOM 6017 N N . ASP B 1 211 ? 24.703 29.391 7.406 1 36.28 211 ASP B N 1
ATOM 6018 C CA . ASP B 1 211 ? 24.578 30.594 8.227 1 36.28 211 ASP B CA 1
ATOM 6019 C C . ASP B 1 211 ? 23.125 30.938 8.508 1 36.28 211 ASP B C 1
ATOM 6021 O O . ASP B 1 211 ? 22.812 31.656 9.453 1 36.28 211 ASP B O 1
ATOM 6025 N N . ASP B 1 212 ? 22.141 30.594 7.609 1 37.59 212 ASP B N 1
ATOM 6026 C CA . ASP B 1 212 ? 20.781 31.094 7.758 1 37.59 212 ASP B CA 1
ATOM 6027 C C . ASP B 1 212 ? 19.844 30 8.305 1 37.59 212 ASP B C 1
ATOM 6029 O O . ASP B 1 212 ? 18.625 30.078 8.141 1 37.59 212 ASP B O 1
ATOM 6033 N N . ALA B 1 213 ? 20.438 29 8.742 1 43.75 213 ALA B N 1
ATOM 6034 C CA . ALA B 1 213 ? 19.516 27.984 9.258 1 43.75 213 ALA B CA 1
ATOM 6035 C C . ALA B 1 213 ? 19.234 28.219 10.742 1 43.75 213 ALA B C 1
ATOM 6037 O O . ALA B 1 213 ? 20.109 28.656 11.484 1 43.75 213 ALA B O 1
ATOM 6038 N N . ARG B 1 214 ? 17.969 28.172 11.188 1 49.25 214 ARG B N 1
ATOM 6039 C CA . ARG B 1 214 ? 17.516 28.297 12.57 1 49.25 214 ARG B CA 1
ATOM 6040 C C . ARG B 1 214 ? 18.234 27.312 13.477 1 49.25 214 ARG B C 1
ATOM 6042 O O . ARG B 1 214 ? 18.297 26.125 13.188 1 49.25 214 ARG B O 1
ATOM 6049 N N . GLU B 1 215 ? 19.078 27.781 14.359 1 51.25 215 GLU B N 1
ATOM 6050 C CA . GLU B 1 215 ? 19.797 26.953 15.328 1 51.25 215 GLU B CA 1
ATOM 6051 C C . GLU B 1 215 ? 18.969 26.766 16.609 1 51.25 215 GLU B C 1
ATOM 6053 O O . GLU B 1 215 ? 18.344 27.703 17.078 1 51.25 215 GLU B O 1
ATOM 6058 N N . TYR B 1 216 ? 18.703 25.516 16.953 1 54.44 216 TYR B N 1
ATOM 6059 C CA . TYR B 1 216 ? 18.016 25.188 18.203 1 54.44 216 TYR B CA 1
ATOM 6060 C C . TYR B 1 216 ? 19 24.734 19.266 1 54.44 216 TYR B C 1
ATOM 6062 O O . TYR B 1 216 ? 20.062 24.172 18.953 1 54.44 216 TYR B O 1
ATOM 6070 N N . THR B 1 217 ? 18.828 25.219 20.516 1 56.94 217 THR B N 1
ATOM 6071 C CA . THR B 1 217 ? 19.547 24.688 21.672 1 56.94 217 THR B CA 1
ATOM 6072 C C . THR B 1 217 ? 18.781 23.531 22.312 1 56.94 217 THR B C 1
ATOM 6074 O O . THR B 1 217 ? 17.594 23.656 22.578 1 56.94 217 THR B O 1
ATOM 6077 N N . ILE B 1 218 ? 19.406 22.344 22.359 1 62.31 218 ILE B N 1
ATOM 6078 C CA . ILE B 1 218 ? 18.781 21.188 22.984 1 62.31 218 ILE B CA 1
ATOM 6079 C C . ILE B 1 218 ? 19.594 20.719 24.172 1 62.31 218 ILE B C 1
ATOM 6081 O O . ILE B 1 218 ? 20.828 20.734 24.125 1 62.31 218 ILE B O 1
ATOM 6085 N N . GLU B 1 219 ? 18.906 20.469 25.266 1 63.22 219 GLU B N 1
ATOM 6086 C CA . GLU B 1 219 ? 19.562 19.891 26.438 1 63.22 219 GLU B CA 1
ATOM 6087 C C . GLU B 1 219 ? 19.25 18.391 26.562 1 63.22 219 GLU B C 1
ATOM 6089 O O . GLU B 1 219 ? 18.094 18 26.578 1 63.22 219 GLU B O 1
ATOM 6094 N N . LEU B 1 220 ? 20.312 17.625 26.516 1 72.12 220 LEU B N 1
ATOM 6095 C CA . LEU B 1 220 ? 20.172 16.172 26.641 1 72.12 220 LEU B CA 1
ATOM 6096 C C . LEU B 1 220 ? 20.828 15.672 27.922 1 72.12 220 LEU B C 1
ATOM 6098 O O . LEU B 1 220 ? 21.875 16.188 28.328 1 72.12 220 LEU B O 1
ATOM 6102 N N . LEU B 1 221 ? 20.188 14.805 28.625 1 72.38 221 LEU B N 1
ATOM 6103 C CA . LEU B 1 221 ? 20.703 14.211 29.844 1 72.38 221 LEU B CA 1
ATOM 6104 C C . LEU B 1 221 ? 21.344 12.852 29.562 1 72.38 221 LEU B C 1
ATOM 6106 O O . LEU B 1 221 ? 20.766 12.039 28.828 1 72.38 221 LEU B O 1
ATOM 6110 N N . VAL B 1 222 ? 22.484 12.664 30 1 74.12 222 VAL B N 1
ATOM 6111 C CA . VAL B 1 222 ? 23.141 11.359 29.938 1 74.12 222 VAL B CA 1
ATOM 6112 C C . VAL B 1 222 ? 22.562 10.453 31.031 1 74.12 222 VAL B C 1
ATOM 6114 O O . VAL B 1 222 ? 22.75 10.711 32.219 1 74.12 222 VAL B O 1
ATOM 6117 N N . GLU B 1 223 ? 21.812 9.469 30.641 1 73.94 223 GLU B N 1
ATOM 6118 C CA . GLU B 1 223 ? 21.172 8.555 31.578 1 73.94 223 GLU B CA 1
ATOM 6119 C C . GLU B 1 223 ? 22.219 7.797 32.406 1 73.94 223 GLU B C 1
ATOM 6121 O O . GLU B 1 223 ? 23.281 7.449 31.891 1 73.94 223 GLU B O 1
ATOM 6126 N N . PRO B 1 224 ? 21.625 7.605 33.75 1 72.06 224 PRO B N 1
ATOM 6127 C CA . PRO B 1 224 ? 22.484 6.711 34.531 1 72.06 224 PRO B CA 1
ATOM 6128 C C . PRO B 1 224 ? 22.531 5.293 33.969 1 72.06 224 PRO B C 1
ATOM 6130 O O . PRO B 1 224 ? 21.484 4.75 33.562 1 72.06 224 PRO B O 1
ATOM 6133 N N . GLY B 1 225 ? 23.625 4.809 33.5 1 66.88 225 GLY B N 1
ATOM 6134 C CA . GLY B 1 225 ? 23.781 3.49 32.906 1 66.88 225 GLY B CA 1
ATOM 6135 C C . GLY B 1 225 ? 23.984 3.535 31.391 1 66.88 225 GLY B C 1
ATOM 6136 O O . GLY B 1 225 ? 23.953 2.498 30.734 1 66.88 225 GLY B O 1
ATOM 6137 N N . SER B 1 226 ? 23.938 4.699 30.922 1 70 226 SER B N 1
ATOM 6138 C CA . SER B 1 226 ? 24.156 4.883 29.484 1 70 226 SER B CA 1
ATOM 6139 C C . SER B 1 226 ? 25.547 4.406 29.078 1 70 226 SER B C 1
ATOM 6141 O O . SER B 1 226 ? 26.5 4.469 29.875 1 70 226 SER B O 1
ATOM 6143 N N . PRO B 1 227 ? 25.594 3.783 27.984 1 70.38 227 PRO B N 1
ATOM 6144 C CA . PRO B 1 227 ? 26.906 3.385 27.5 1 70.38 227 PRO B CA 1
ATOM 6145 C C . PRO B 1 227 ? 27.844 4.574 27.281 1 70.38 227 PRO B C 1
ATOM 6147 O O . PRO B 1 227 ? 29.047 4.395 27.109 1 70.38 227 PRO B O 1
ATOM 6150 N N . LEU B 1 228 ? 27.266 5.719 27.438 1 73.38 228 LEU B N 1
ATOM 6151 C CA . LEU B 1 228 ? 28.062 6.906 27.188 1 73.38 228 LEU B CA 1
ATOM 6152 C C . LEU B 1 228 ? 28.828 7.324 28.438 1 73.38 228 LEU B C 1
ATOM 6154 O O . LEU B 1 228 ? 29.812 8.07 28.359 1 73.38 228 LEU B O 1
ATOM 6158 N N . VAL B 1 229 ? 28.422 6.77 29.594 1 76.56 229 VAL B N 1
ATOM 6159 C CA . VAL B 1 229 ? 29.047 7.164 30.859 1 76.56 229 VAL B CA 1
ATOM 6160 C C . VAL B 1 229 ? 30.5 6.691 30.875 1 76.56 229 VAL B C 1
ATOM 6162 O O . VAL B 1 229 ? 30.781 5.52 30.609 1 76.56 229 VAL B O 1
ATOM 6165 N N . GLY B 1 230 ? 31.375 7.527 31.109 1 75.25 230 GLY B N 1
ATOM 6166 C CA . GLY B 1 230 ? 32.781 7.207 31.188 1 75.25 230 GLY B CA 1
ATOM 6167 C C . GLY B 1 230 ? 33.531 7.441 29.875 1 75.25 230 GLY B C 1
ATOM 6168 O O . GLY B 1 230 ? 34.75 7.434 29.844 1 75.25 230 GLY B O 1
ATOM 6169 N N . ARG B 1 231 ? 32.781 7.676 28.859 1 77.81 231 ARG B N 1
ATOM 6170 C CA . ARG B 1 231 ? 33.406 7.914 27.562 1 77.81 231 ARG B CA 1
ATOM 6171 C C . ARG B 1 231 ? 33.656 9.406 27.344 1 77.81 231 ARG B C 1
ATOM 6173 O O . ARG B 1 231 ? 32.938 10.242 27.906 1 77.81 231 ARG B O 1
ATOM 6180 N N . THR B 1 232 ? 34.719 9.578 26.672 1 75.81 232 THR B N 1
ATOM 6181 C CA . THR B 1 232 ? 34.969 10.969 26.312 1 75.81 232 THR B CA 1
ATOM 6182 C C . THR B 1 232 ? 34 11.445 25.25 1 75.81 232 THR B C 1
ATOM 6184 O O . THR B 1 232 ? 33.312 10.641 24.594 1 75.81 232 THR B O 1
ATOM 6187 N N . ILE B 1 233 ? 33.781 12.734 25.156 1 71.06 233 ILE B N 1
ATOM 6188 C CA . ILE B 1 233 ? 32.875 13.359 24.203 1 71.06 233 ILE B CA 1
ATOM 6189 C C . ILE B 1 233 ? 33.219 12.875 22.797 1 71.06 233 ILE B C 1
ATOM 6191 O O . ILE B 1 233 ? 32.312 12.617 21.984 1 71.06 233 ILE B O 1
ATOM 6195 N N . GLU B 1 234 ? 34.438 12.727 22.656 1 64.88 234 GLU B N 1
ATOM 6196 C CA . GLU B 1 234 ? 34.906 12.258 21.359 1 64.88 234 GLU B CA 1
ATOM 6197 C C . GLU B 1 234 ? 34.531 10.797 21.125 1 64.88 234 GLU B C 1
ATOM 6199 O O . GLU B 1 234 ? 34.062 10.438 20.047 1 64.88 234 GLU B O 1
ATOM 6204 N N . GLU B 1 235 ? 34.719 10.062 22.203 1 68.62 235 GLU B N 1
ATOM 6205 C CA . GLU B 1 235 ? 34.406 8.641 22.094 1 68.62 235 GLU B CA 1
ATOM 6206 C C . GLU B 1 235 ? 32.906 8.406 21.953 1 68.62 235 GLU B C 1
ATOM 6208 O O . GLU B 1 235 ? 32.5 7.422 21.328 1 68.62 235 GLU B O 1
ATOM 6213 N N . ALA B 1 236 ? 32.188 9.32 22.578 1 64.44 236 ALA B N 1
ATOM 6214 C CA . ALA B 1 236 ? 30.75 9.188 22.562 1 64.44 236 ALA B CA 1
ATOM 6215 C C . ALA B 1 236 ? 30.172 9.68 21.234 1 64.44 236 ALA B C 1
ATOM 6217 O O . ALA B 1 236 ? 28.984 9.523 20.969 1 64.44 236 ALA B O 1
ATOM 6218 N N . GLY B 1 237 ? 31.016 10.195 20.453 1 61.44 237 GLY B N 1
ATOM 6219 C CA . GLY B 1 237 ? 30.594 10.68 19.141 1 61.44 237 GLY B CA 1
ATOM 6220 C C . GLY B 1 237 ? 29.812 11.977 19.203 1 61.44 237 GLY B C 1
ATOM 6221 O O . GLY B 1 237 ? 28.984 12.25 18.344 1 61.44 237 GLY B O 1
ATOM 6222 N N . LEU B 1 238 ? 30 12.727 20.344 1 62.56 238 LEU B N 1
ATOM 6223 C CA . LEU B 1 238 ? 29.172 13.906 20.562 1 62.56 238 LEU B CA 1
ATOM 6224 C C . LEU B 1 238 ? 29.891 15.164 20.078 1 62.56 238 LEU B C 1
ATOM 6226 O O . LEU B 1 238 ? 29.312 16.266 20.125 1 62.56 238 LEU B O 1
ATOM 6230 N N . ARG B 1 239 ? 31.062 15.109 19.828 1 52.84 239 ARG B N 1
ATOM 6231 C CA . ARG B 1 239 ? 31.797 16.297 19.391 1 52.84 239 ARG B CA 1
ATOM 6232 C C . ARG B 1 239 ? 31.453 16.672 17.953 1 52.84 239 ARG B C 1
ATOM 6234 O O . ARG B 1 239 ? 31.375 17.844 17.625 1 52.84 239 ARG B O 1
ATOM 6241 N N . HIS B 1 240 ? 31.391 15.688 17.109 1 47.72 240 HIS B N 1
ATOM 6242 C CA . HIS B 1 240 ? 31.312 16 15.695 1 47.72 240 HIS B CA 1
ATOM 6243 C C . HIS B 1 240 ? 29.922 15.734 15.133 1 47.72 240 HIS B C 1
ATOM 6245 O O . HIS B 1 240 ? 29.781 15.047 14.117 1 47.72 240 HIS B O 1
ATOM 6251 N N . LEU B 1 241 ? 29.016 16.281 15.977 1 51.09 241 LEU B N 1
ATOM 6252 C CA . LEU B 1 241 ? 27.672 16.125 15.453 1 51.09 241 LEU B CA 1
ATOM 6253 C C . LEU B 1 241 ? 27.344 17.234 14.461 1 51.09 241 LEU B C 1
ATOM 6255 O O . LEU B 1 241 ? 27.797 18.375 14.633 1 51.09 241 LEU B O 1
ATOM 6259 N N . GLN B 1 242 ? 27.078 17.016 13.266 1 44.81 242 GLN B N 1
ATOM 6260 C CA . GLN B 1 242 ? 26.797 18 12.227 1 44.81 242 GLN B CA 1
ATOM 6261 C C . GLN B 1 242 ? 25.578 18.844 12.594 1 44.81 242 GLN B C 1
ATOM 6263 O O . GLN B 1 242 ? 24.484 18.312 12.773 1 44.81 242 GLN B O 1
ATOM 6268 N N . GLY B 1 243 ? 25.734 20.109 12.57 1 49.91 243 GLY B N 1
ATOM 6269 C CA . GLY B 1 243 ? 24.688 21.094 12.805 1 49.91 243 GLY B CA 1
ATOM 6270 C C . GLY B 1 243 ? 24.328 21.234 14.273 1 49.91 243 GLY B C 1
ATOM 6271 O O . GLY B 1 243 ? 23.344 21.891 14.617 1 49.91 243 GLY B O 1
ATOM 6272 N N . VAL B 1 244 ? 25.047 20.234 15.086 1 57.56 244 VAL B N 1
ATOM 6273 C CA . VAL B 1 244 ? 24.828 20.375 16.516 1 57.56 244 VAL B CA 1
ATOM 6274 C C . VAL B 1 244 ? 26.172 20.438 17.234 1 57.56 244 VAL B C 1
ATOM 6276 O O . VAL B 1 244 ? 27.125 19.75 16.859 1 57.56 244 VAL B O 1
ATOM 6279 N N . TYR B 1 245 ? 26.5 21.344 17.906 1 58 245 TYR B N 1
ATOM 6280 C CA . TYR B 1 245 ? 27.719 21.406 18.703 1 58 245 TYR B CA 1
ATOM 6281 C C . TYR B 1 245 ? 27.391 21.438 20.188 1 58 245 TYR B C 1
ATOM 6283 O O . TYR B 1 245 ? 26.391 22.016 20.594 1 58 245 TYR B O 1
ATOM 6291 N N . LEU B 1 246 ? 28.141 20.531 20.875 1 65.69 246 LEU B N 1
ATOM 6292 C CA . LEU B 1 246 ? 28.047 20.547 22.328 1 65.69 246 LEU B CA 1
ATOM 6293 C C . LEU B 1 246 ? 28.672 21.812 22.906 1 65.69 246 LEU B C 1
ATOM 6295 O O . LEU B 1 246 ? 29.875 22.062 22.719 1 65.69 246 LEU B O 1
ATOM 6299 N N . ILE B 1 247 ? 27.875 22.641 23.375 1 60.09 247 ILE B N 1
ATOM 6300 C CA . ILE B 1 247 ? 28.359 23.922 23.859 1 60.09 247 ILE B CA 1
ATOM 6301 C C . ILE B 1 247 ? 28.828 23.781 25.312 1 60.09 247 ILE B C 1
ATOM 6303 O O . ILE B 1 247 ? 29.844 24.375 25.703 1 60.09 247 ILE B O 1
ATOM 6307 N N . GLU B 1 248 ? 28.047 23.141 26.109 1 66.56 248 GLU B N 1
ATOM 6308 C CA . GLU B 1 248 ? 28.391 23.094 27.531 1 66.56 248 GLU B CA 1
ATOM 6309 C C . GLU B 1 248 ? 27.828 21.828 28.188 1 66.56 248 GLU B C 1
ATOM 6311 O O . GLU B 1 248 ? 26.906 21.203 27.656 1 66.56 248 GLU B O 1
ATOM 6316 N N . ILE B 1 249 ? 28.516 21.328 29.078 1 74.56 249 ILE B N 1
ATOM 6317 C CA . ILE B 1 249 ? 28.062 20.25 29.953 1 74.56 249 ILE B CA 1
ATOM 6318 C C . ILE B 1 249 ? 27.75 20.812 31.344 1 74.56 249 ILE B C 1
ATOM 6320 O O . ILE B 1 249 ? 28.562 21.5 31.938 1 74.56 249 ILE B O 1
ATOM 6324 N N . ASP B 1 250 ? 26.547 20.672 31.734 1 69 250 ASP B N 1
ATOM 6325 C CA . ASP B 1 250 ? 26.156 21.031 33.094 1 69 250 ASP B CA 1
ATOM 6326 C C . ASP B 1 250 ? 26.234 19.812 34.031 1 69 250 ASP B C 1
ATOM 6328 O O . ASP B 1 250 ? 25.453 18.875 33.906 1 69 250 ASP B O 1
ATOM 6332 N N . ARG B 1 251 ? 27.266 19.766 34.844 1 76.94 251 ARG B N 1
ATOM 6333 C CA . ARG B 1 251 ? 27.469 18.688 35.812 1 76.94 251 ARG B CA 1
ATOM 6334 C C . ARG B 1 251 ? 27.078 19.125 37.219 1 76.94 251 ARG B C 1
ATOM 6336 O O . ARG B 1 251 ? 27.875 19.75 37.938 1 76.94 251 ARG B O 1
ATOM 6343 N N . GLY B 1 252 ? 25.859 18.641 37.625 1 64.38 252 GLY B N 1
ATOM 6344 C CA . GLY B 1 252 ? 25.406 18.953 38.969 1 64.38 252 GLY B CA 1
ATOM 6345 C C . GLY B 1 252 ? 25.406 20.438 39.281 1 64.38 252 GLY B C 1
ATOM 6346 O O . GLY B 1 252 ? 25.797 20.859 40.375 1 64.38 252 GLY B O 1
ATOM 6347 N N . GLY B 1 253 ? 25.062 21.266 38.312 1 62.56 253 GLY B N 1
ATOM 6348 C CA . GLY B 1 253 ? 24.984 22.703 38.5 1 62.56 253 GLY B CA 1
ATOM 6349 C C . GLY B 1 253 ? 26.234 23.438 38.062 1 62.56 253 GLY B C 1
ATOM 6350 O O . GLY B 1 253 ? 26.25 24.656 38 1 62.56 253 GLY B O 1
ATOM 6351 N N . HIS B 1 254 ? 27.359 22.688 37.938 1 64.69 254 HIS B N 1
ATOM 6352 C CA . HIS B 1 254 ? 28.594 23.297 37.438 1 64.69 254 HIS B CA 1
ATOM 6353 C C . HIS B 1 254 ? 28.672 23.219 35.906 1 64.69 254 HIS B C 1
ATOM 6355 O O . HIS B 1 254 ? 28.688 22.125 35.344 1 64.69 254 HIS B O 1
ATOM 6361 N N . VAL B 1 255 ? 28.609 24.328 35.281 1 66.81 255 VAL B N 1
ATOM 6362 C CA . VAL B 1 255 ? 28.625 24.422 33.812 1 66.81 255 VAL B CA 1
ATOM 6363 C C . VAL B 1 255 ? 30.062 24.328 33.312 1 66.81 255 VAL B C 1
ATOM 6365 O O . VAL B 1 255 ? 30.922 25.109 33.75 1 66.81 255 VAL B O 1
ATOM 6368 N N . LEU B 1 256 ? 30.453 23.406 32.688 1 67.44 256 LEU B N 1
ATOM 6369 C CA . LEU B 1 256 ? 31.719 23.266 31.984 1 67.44 256 LEU B CA 1
ATOM 6370 C C . LEU B 1 256 ? 31.609 23.812 30.562 1 67.44 256 LEU B C 1
ATOM 6372 O O . LEU B 1 256 ? 31 23.172 29.703 1 67.44 256 LEU B O 1
ATOM 6376 N N . PRO B 1 257 ? 32.094 25.062 30.438 1 58.75 257 PRO B N 1
ATOM 6377 C CA . PRO B 1 257 ? 32.031 25.641 29.078 1 58.75 257 PRO B CA 1
ATOM 6378 C C . PRO B 1 257 ? 33.062 25.016 28.141 1 58.75 257 PRO B C 1
ATOM 6380 O O . PRO B 1 257 ? 34.031 24.406 28.594 1 58.75 257 PRO B O 1
ATOM 6383 N N . ALA B 1 258 ? 32.938 25.219 26.812 1 54.34 258 ALA B N 1
ATOM 6384 C CA . ALA B 1 258 ? 33.875 24.812 25.766 1 54.34 258 ALA B CA 1
ATOM 6385 C C . ALA B 1 258 ? 34.469 23.438 26.047 1 54.34 258 ALA B C 1
ATOM 6387 O O . ALA B 1 258 ? 35.656 23.297 26.297 1 54.34 258 ALA B O 1
ATOM 6388 N N . VAL B 1 259 ? 33.562 22.469 26.109 1 60.16 259 VAL B N 1
ATOM 6389 C CA . VAL B 1 259 ? 33.906 21.125 26.547 1 60.16 259 VAL B CA 1
ATOM 6390 C C . VAL B 1 259 ? 34.969 20.531 25.625 1 60.16 259 VAL B C 1
ATOM 6392 O O . VAL B 1 259 ? 34.812 20.547 24.406 1 60.16 259 VAL B O 1
ATOM 6395 N N . SER B 1 260 ? 36.156 20.281 26.203 1 63.03 260 SER B N 1
ATOM 6396 C CA . SER B 1 260 ? 37.219 19.594 25.5 1 63.03 260 SER B CA 1
ATOM 6397 C C . SER B 1 260 ? 36.781 18.203 25.031 1 63.03 260 SER B C 1
ATOM 6399 O O . SER B 1 260 ? 35.969 17.547 25.703 1 63.03 260 SER B O 1
ATOM 6401 N N . PRO B 1 261 ? 37.062 17.828 23.875 1 66.94 261 PRO B N 1
ATOM 6402 C CA . PRO B 1 261 ? 36.75 16.5 23.375 1 66.94 261 PRO B CA 1
ATOM 6403 C C . PRO B 1 261 ? 37.188 15.383 24.312 1 66.94 261 PRO B C 1
ATOM 6405 O O . PRO B 1 261 ? 36.656 14.273 24.266 1 66.94 261 PRO B O 1
ATOM 6408 N N . GLN B 1 262 ? 38.094 15.672 25.219 1 68.75 262 GLN B N 1
ATOM 6409 C CA . GLN B 1 262 ? 38.625 14.641 26.094 1 68.75 262 GLN B CA 1
ATOM 6410 C C . GLN B 1 262 ? 37.844 14.57 27.406 1 68.75 262 GLN B C 1
ATOM 6412 O O . GLN B 1 262 ? 38.094 13.68 28.234 1 68.75 262 GLN B O 1
ATOM 6417 N N . GLU B 1 263 ? 36.875 15.422 27.469 1 75.44 263 GLU B N 1
ATOM 6418 C CA . GLU B 1 263 ? 36.062 15.406 28.703 1 75.44 263 GLU B CA 1
ATOM 6419 C C . GLU B 1 263 ? 35.219 14.141 28.781 1 75.44 263 GLU B C 1
ATOM 6421 O O . GLU B 1 263 ? 34.594 13.742 27.812 1 75.44 263 GLU B O 1
ATOM 6426 N N . ARG B 1 264 ? 35.281 13.469 29.844 1 77.31 264 ARG B N 1
ATOM 6427 C CA . ARG B 1 264 ? 34.531 12.234 30.047 1 77.31 264 ARG B CA 1
ATOM 6428 C C . ARG B 1 264 ? 33.125 12.531 30.531 1 77.31 264 ARG B C 1
ATOM 6430 O O . ARG B 1 264 ? 32.938 13.367 31.406 1 77.31 264 ARG B O 1
ATOM 6437 N N . LEU B 1 265 ? 32.25 11.914 29.938 1 80.06 265 LEU B N 1
ATOM 6438 C CA . LEU B 1 265 ? 30.844 12.062 30.297 1 80.06 265 LEU B CA 1
ATOM 6439 C C . LEU B 1 265 ? 30.516 11.328 31.594 1 80.06 265 LEU B C 1
ATOM 6441 O O . LEU B 1 265 ? 31.078 10.266 31.859 1 80.06 265 LEU B O 1
ATOM 6445 N N . GLN B 1 266 ? 29.875 11.977 32.5 1 76.31 266 GLN B N 1
ATOM 6446 C CA . GLN B 1 266 ? 29.422 11.375 33.75 1 76.31 266 GLN B CA 1
ATOM 6447 C C . GLN B 1 266 ? 27.906 11.203 33.75 1 76.31 266 GLN B C 1
ATOM 6449 O O . GLN B 1 266 ? 27.203 11.844 32.969 1 76.31 266 GLN B O 1
ATOM 6454 N N . ALA B 1 267 ? 27.547 10.289 34.625 1 77.75 267 ALA B N 1
ATOM 6455 C CA . ALA B 1 267 ? 26.109 10.078 34.781 1 77.75 267 ALA B CA 1
ATOM 6456 C C . ALA B 1 267 ? 25.422 11.359 35.25 1 77.75 267 ALA B C 1
ATOM 6458 O O . ALA B 1 267 ? 25.938 12.078 36.094 1 77.75 267 ALA B O 1
ATOM 6459 N N . ASN B 1 268 ? 24.312 11.703 34.562 1 72.69 268 ASN B N 1
ATOM 6460 C CA . ASN B 1 268 ? 23.453 12.844 34.875 1 72.69 268 ASN B CA 1
ATOM 6461 C C . ASN B 1 268 ? 24.047 14.148 34.344 1 72.69 268 ASN B C 1
ATOM 6463 O O . ASN B 1 268 ? 23.672 15.234 34.812 1 72.69 268 ASN B O 1
ATOM 6467 N N . ASP B 1 269 ? 25.047 13.992 33.469 1 74.12 269 ASP B N 1
ATOM 6468 C CA . ASP B 1 269 ? 25.516 15.188 32.75 1 74.12 269 ASP B CA 1
ATOM 6469 C C . ASP B 1 269 ? 24.406 15.75 31.844 1 74.12 269 ASP B C 1
ATOM 6471 O O . ASP B 1 269 ? 23.719 14.992 31.156 1 74.12 269 ASP B O 1
ATOM 6475 N N . ARG B 1 270 ? 24.172 16.969 32 1 72.56 270 ARG B N 1
ATOM 6476 C CA . ARG B 1 270 ? 23.281 17.641 31.062 1 72.56 270 ARG B CA 1
ATOM 6477 C C . ARG B 1 270 ? 24.062 18.266 29.906 1 72.56 270 ARG B C 1
ATOM 6479 O O . ARG B 1 270 ? 24.812 19.219 30.109 1 72.56 270 ARG B O 1
ATOM 6486 N N . LEU B 1 271 ? 23.859 17.672 28.781 1 74.94 271 LEU B N 1
ATOM 6487 C CA . LEU B 1 271 ? 24.578 18.141 27.578 1 74.94 271 LEU B CA 1
ATOM 6488 C C . LEU B 1 271 ? 23.734 19.141 26.812 1 74.94 271 LEU B C 1
ATOM 6490 O O . LEU B 1 271 ? 22.594 18.859 26.453 1 74.94 271 LEU B O 1
ATOM 6494 N N . VAL B 1 272 ? 24.219 20.266 26.719 1 65.94 272 VAL B N 1
ATOM 6495 C CA . VAL B 1 272 ? 23.531 21.312 25.969 1 65.94 272 VAL B CA 1
ATOM 6496 C C . VAL B 1 272 ? 24.094 21.391 24.547 1 65.94 272 VAL B C 1
ATOM 6498 O O . VAL B 1 272 ? 25.281 21.656 24.359 1 65.94 272 VAL B O 1
ATOM 6501 N N . PHE B 1 273 ? 23.219 21.016 23.656 1 69.38 273 PHE B N 1
ATOM 6502 C CA . PHE B 1 273 ? 23.594 21.047 22.25 1 69.38 273 PHE B CA 1
ATOM 6503 C C . PHE B 1 273 ? 22.922 22.219 21.531 1 69.38 273 PHE B C 1
ATOM 6505 O O . PHE B 1 273 ? 21.828 22.641 21.906 1 69.38 273 PHE B O 1
ATOM 6512 N N . VAL B 1 274 ? 23.703 22.859 20.609 1 55 274 VAL B N 1
ATOM 6513 C CA . VAL B 1 274 ? 23.125 23.859 19.719 1 55 274 VAL B CA 1
ATOM 6514 C C . VAL B 1 274 ? 23.219 23.375 18.266 1 55 274 VAL B C 1
ATOM 6516 O O . VAL B 1 274 ? 24.25 22.875 17.844 1 55 274 VAL B O 1
ATOM 6519 N N . GLY B 1 275 ? 22.109 23.297 17.531 1 58.28 275 GLY B N 1
ATOM 6520 C CA . GLY B 1 275 ? 22.188 22.906 16.141 1 58.28 275 GLY B CA 1
ATOM 6521 C C . GLY B 1 275 ? 20.859 23.016 15.414 1 58.28 275 GLY B C 1
ATOM 6522 O O . GLY B 1 275 ? 19.875 23.516 15.969 1 58.28 275 GLY B O 1
ATOM 6523 N N . VAL B 1 276 ? 20.828 22.734 14.133 1 51.16 276 VAL B N 1
ATOM 6524 C CA . VAL B 1 276 ? 19.656 22.781 13.25 1 51.16 276 VAL B CA 1
ATOM 6525 C C . VAL B 1 276 ? 18.703 21.656 13.609 1 51.16 276 VAL B C 1
ATOM 6527 O O . VAL B 1 276 ? 19.109 20.656 14.219 1 51.16 276 VAL B O 1
ATOM 6530 N N . ILE B 1 277 ? 17.438 21.859 13.344 1 53.78 277 ILE B N 1
ATOM 6531 C CA . ILE B 1 277 ? 16.328 20.984 13.75 1 53.78 277 ILE B CA 1
ATOM 6532 C C . ILE B 1 277 ? 16.641 19.547 13.328 1 53.78 277 ILE B C 1
ATOM 6534 O O . ILE B 1 277 ? 16.391 18.609 14.086 1 53.78 277 ILE B O 1
ATOM 6538 N N . ASP B 1 278 ? 17.094 19.359 12.234 1 54.28 278 ASP B N 1
ATOM 6539 C CA . ASP B 1 278 ? 17.344 18.016 11.727 1 54.28 278 ASP B CA 1
ATOM 6540 C C . ASP B 1 278 ? 18.375 17.297 12.586 1 54.28 278 ASP B C 1
ATOM 6542 O O . ASP B 1 278 ? 18.266 16.078 12.805 1 54.28 278 ASP B O 1
ATOM 6546 N N . SER B 1 279 ? 19.203 18.031 13.094 1 54.72 279 SER B N 1
ATOM 6547 C CA . SER B 1 279 ? 20.297 17.453 13.883 1 54.72 279 SER B CA 1
ATOM 6548 C C . SER B 1 279 ? 19.828 17.094 15.289 1 54.72 279 SER B C 1
ATOM 6550 O O . SER B 1 279 ? 20.391 16.219 15.93 1 54.72 279 SER B O 1
ATOM 6552 N N . VAL B 1 280 ? 18.828 17.797 15.688 1 58.19 280 VAL B N 1
ATOM 6553 C CA . VAL B 1 280 ? 18.25 17.5 16.984 1 58.19 280 VAL B CA 1
ATOM 6554 C C . VAL B 1 280 ? 17.594 16.125 16.953 1 58.19 280 VAL B C 1
ATOM 6556 O O . VAL B 1 280 ? 17.703 15.352 17.922 1 58.19 280 VAL B O 1
ATOM 6559 N N . ILE B 1 281 ? 17.047 15.898 15.875 1 57.91 281 ILE B N 1
ATOM 6560 C CA . ILE B 1 281 ? 16.422 14.594 15.695 1 57.91 281 ILE B CA 1
ATOM 6561 C C . ILE B 1 281 ? 17.469 13.5 15.773 1 57.91 281 ILE B C 1
ATOM 6563 O O . ILE B 1 281 ? 17.25 12.461 16.406 1 57.91 281 ILE B O 1
ATOM 6567 N N . ASP B 1 282 ? 18.578 13.812 15.258 1 58.44 282 ASP B N 1
ATOM 6568 C CA . ASP B 1 282 ? 19.656 12.836 15.203 1 58.44 282 ASP B CA 1
ATOM 6569 C C . ASP B 1 282 ? 20.219 12.562 16.594 1 58.44 282 ASP B C 1
ATOM 6571 O O . ASP B 1 282 ? 20.594 11.43 16.906 1 58.44 282 ASP B O 1
ATOM 6575 N N . LEU B 1 283 ? 20.281 13.602 17.406 1 61.91 283 LEU B N 1
ATOM 6576 C CA . LEU B 1 283 ? 20.812 13.461 18.75 1 61.91 283 LEU B CA 1
ATOM 6577 C C . LEU B 1 283 ? 19.922 12.562 19.609 1 61.91 283 LEU B C 1
ATOM 6579 O O . LEU B 1 283 ? 20.406 11.828 20.469 1 61.91 283 LEU B O 1
ATOM 6583 N N . GLN B 1 284 ? 18.703 12.648 19.219 1 60.25 284 GLN B N 1
ATOM 6584 C CA . GLN B 1 284 ? 17.75 11.875 20.016 1 60.25 284 GLN B CA 1
ATOM 6585 C C . GLN B 1 284 ? 17.844 10.391 19.672 1 60.25 284 GLN B C 1
ATOM 6587 O O . GLN B 1 284 ? 17.422 9.539 20.469 1 60.25 284 GLN B O 1
ATOM 6592 N N . LYS B 1 285 ? 18.484 10.18 18.594 1 59.53 285 LYS B N 1
ATOM 6593 C CA . LYS B 1 285 ? 18.594 8.789 18.156 1 59.53 285 LYS B CA 1
ATOM 6594 C C . LYS B 1 285 ? 19.797 8.102 18.812 1 59.53 285 LYS B C 1
ATOM 6596 O O . LYS B 1 285 ? 19.922 6.879 18.781 1 59.53 285 LYS B O 1
ATOM 6601 N N . ILE B 1 286 ? 20.703 8.961 19.375 1 57.97 286 ILE B N 1
ATOM 6602 C CA . ILE B 1 286 ? 21.891 8.406 20.016 1 57.97 286 ILE B CA 1
ATOM 6603 C C . ILE B 1 286 ? 21.516 7.715 21.312 1 57.97 286 ILE B C 1
ATOM 6605 O O . ILE B 1 286 ? 20.859 8.312 22.172 1 57.97 286 ILE B O 1
ATOM 6609 N N . ARG B 1 287 ? 21.922 6.5 21.422 1 58.12 287 ARG B N 1
ATOM 6610 C CA . ARG B 1 287 ? 21.641 5.703 22.609 1 58.12 287 ARG B CA 1
ATOM 6611 C C . ARG B 1 287 ? 22.234 6.34 23.844 1 58.12 287 ARG B C 1
ATOM 6613 O O . ARG B 1 287 ? 23.422 6.703 23.859 1 58.12 287 ARG B O 1
ATOM 6620 N N . GLY B 1 288 ? 21.438 6.461 24.812 1 60.84 288 GLY B N 1
ATOM 6621 C CA . GLY B 1 288 ? 21.938 6.93 26.109 1 60.84 288 GLY B CA 1
ATOM 6622 C C . GLY B 1 288 ? 21.656 8.398 26.344 1 60.84 288 GLY B C 1
ATOM 6623 O O . GLY B 1 288 ? 21.922 8.914 27.438 1 60.84 288 GLY B O 1
ATOM 6624 N N . LEU B 1 289 ? 21.281 9.07 25.312 1 63.09 289 LEU B N 1
ATOM 6625 C CA . LEU B 1 289 ? 20.938 10.484 25.469 1 63.09 289 LEU B CA 1
ATOM 6626 C C . LEU B 1 289 ? 19.438 10.68 25.531 1 63.09 289 LEU B C 1
ATOM 6628 O O . LEU B 1 289 ? 18.688 10.102 24.734 1 63.09 289 LEU B O 1
ATOM 6632 N N . GLN B 1 290 ? 19.047 11.148 26.562 1 61.91 290 GLN B N 1
ATOM 6633 C CA . GLN B 1 290 ? 17.625 11.469 26.703 1 61.91 290 GLN B CA 1
ATOM 6634 C C . GLN B 1 290 ? 17.406 12.969 26.859 1 61.91 290 GLN B C 1
ATOM 6636 O O . GLN B 1 290 ? 18.25 13.664 27.422 1 61.91 290 GLN B O 1
ATOM 6641 N N . PRO B 1 291 ? 16.5 13.523 26.109 1 55.88 291 PRO B N 1
ATOM 6642 C CA . PRO B 1 291 ? 16.219 14.938 26.375 1 55.88 291 PRO B CA 1
ATOM 6643 C C . PRO B 1 291 ? 16.141 15.242 27.875 1 55.88 291 PRO B C 1
ATOM 6645 O O . PRO B 1 291 ? 15.633 14.422 28.656 1 55.88 291 PRO B O 1
ATOM 6648 N N . ALA B 1 292 ? 16.984 16.141 28.391 1 49.19 292 ALA B N 1
ATOM 6649 C CA . ALA B 1 292 ? 17.016 16.5 29.812 1 49.19 292 ALA B CA 1
ATOM 6650 C C . ALA B 1 292 ? 15.617 16.734 30.359 1 49.19 292 ALA B C 1
ATOM 6652 O O . ALA B 1 292 ? 14.883 17.594 29.844 1 49.19 292 ALA B O 1
ATOM 6653 N N . PRO B 1 293 ? 15.086 15.703 30.938 1 42.12 293 PRO B N 1
ATOM 6654 C CA . PRO B 1 293 ? 13.812 16.031 31.578 1 42.12 293 PRO B CA 1
ATOM 6655 C C . PRO B 1 293 ? 13.883 17.344 32.375 1 42.12 293 PRO B C 1
ATOM 6657 O O . PRO B 1 293 ? 14.852 17.578 33.094 1 42.12 293 PRO B O 1
ATOM 6660 N N . ASP B 1 294 ? 13.789 18.484 32.062 1 39.88 294 ASP B N 1
ATOM 6661 C CA . ASP B 1 294 ? 13.586 19.172 33.344 1 39.88 294 ASP B CA 1
ATOM 6662 C C . ASP B 1 294 ? 12.898 18.25 34.344 1 39.88 294 ASP B C 1
ATOM 6664 O O . ASP B 1 294 ? 12.062 17.422 33.969 1 39.88 294 ASP B O 1
ATOM 6668 N N . GLN B 1 295 ? 13.516 18.125 35.656 1 37.38 295 GLN B N 1
ATOM 6669 C CA . GLN B 1 295 ? 13.117 17.391 36.844 1 37.38 295 GLN B CA 1
ATOM 6670 C C . GLN B 1 295 ? 11.641 17.031 36.812 1 37.38 295 GLN B C 1
ATOM 6672 O O . GLN B 1 295 ? 11.203 16.094 37.469 1 37.38 295 GLN B O 1
ATOM 6677 N N . ILE B 1 296 ? 10.719 18 36.781 1 34.66 296 ILE B N 1
ATOM 6678 C CA . ILE B 1 296 ? 9.461 17.734 37.5 1 34.66 296 ILE B CA 1
ATOM 6679 C C . ILE B 1 296 ? 8.656 16.688 36.719 1 34.66 296 ILE B C 1
ATOM 6681 O O . ILE B 1 296 ? 8.117 15.75 37.344 1 34.66 296 ILE B O 1
ATOM 6685 N N . PHE B 1 297 ? 7.66 16.891 35.688 1 33.03 297 PHE B N 1
ATOM 6686 C CA . PHE B 1 297 ? 6.504 16.062 35.406 1 33.03 297 PHE B CA 1
ATOM 6687 C C . PHE B 1 297 ? 6.703 15.289 34.094 1 33.03 297 PHE B C 1
ATOM 6689 O O . PHE B 1 297 ? 7.035 15.883 33.062 1 33.03 297 PHE B O 1
ATOM 6696 N N . GLN B 1 298 ? 7.27 14.148 34.094 1 42.09 298 GLN B N 1
ATOM 6697 C CA . GLN B 1 298 ? 7.332 13.07 33.094 1 42.09 298 GLN B CA 1
ATOM 6698 C C . GLN B 1 298 ? 6.055 13.008 32.25 1 42.09 298 GLN B C 1
ATOM 6700 O O . GLN B 1 298 ? 4.953 12.992 32.812 1 42.09 298 GLN B O 1
ATOM 6705 N N . LEU B 1 299 ? 6.156 13.477 31.062 1 44.5 299 LEU B N 1
ATOM 6706 C CA . LEU B 1 299 ? 5.004 13.227 30.203 1 44.5 299 LEU B CA 1
ATOM 6707 C C . LEU B 1 299 ? 4.535 11.781 30.344 1 44.5 299 LEU B C 1
ATOM 6709 O O . LEU B 1 299 ? 5.359 10.867 30.438 1 44.5 299 LEU B O 1
ATOM 6713 N N . LYS B 1 300 ? 3.334 11.469 30.828 1 46.84 300 LYS B N 1
ATOM 6714 C CA . LYS B 1 300 ? 2.729 10.164 31.047 1 46.84 300 LYS B CA 1
ATOM 6715 C C . LYS B 1 300 ? 2.822 9.289 29.797 1 46.84 300 LYS B C 1
ATOM 6717 O O . LYS B 1 300 ? 2.691 8.062 29.891 1 46.84 300 LYS B O 1
ATOM 6722 N N . SER B 1 301 ? 3.096 9.797 28.594 1 47.59 301 SER B N 1
ATOM 6723 C CA . SER B 1 301 ? 3.053 8.93 27.422 1 47.59 301 SER B CA 1
ATOM 6724 C C . SER B 1 301 ? 4.418 8.312 27.141 1 47.59 301 SER B C 1
ATOM 6726 O O . SER B 1 301 ? 5.449 8.961 27.344 1 47.59 301 SER B O 1
ATOM 6728 N N . PRO B 1 302 ? 4.402 7.004 26.922 1 46.62 302 PRO B N 1
ATOM 6729 C CA . PRO B 1 302 ? 5.68 6.363 26.578 1 46.62 302 PRO B CA 1
ATOM 6730 C C . PRO B 1 302 ? 6.445 7.105 25.484 1 46.62 302 PRO B C 1
ATOM 6732 O O . PRO B 1 302 ? 5.832 7.668 24.578 1 46.62 302 PRO B O 1
ATOM 6735 N N . ARG B 1 303 ? 7.578 7.312 25.703 1 50.97 303 ARG B N 1
ATOM 6736 C CA . ARG B 1 303 ? 8.508 8.047 24.844 1 50.97 303 ARG B CA 1
ATOM 6737 C C . ARG B 1 303 ? 8.352 7.637 23.391 1 50.97 303 ARG B C 1
ATOM 6739 O O . ARG B 1 303 ? 8.523 8.461 22.484 1 50.97 303 ARG B O 1
ATOM 6746 N N . SER B 1 304 ? 8.07 6.352 23.266 1 52.03 304 SER B N 1
ATOM 6747 C CA . SER B 1 304 ? 8.016 5.797 21.922 1 52.03 304 SER B CA 1
ATOM 6748 C C . SER B 1 304 ? 6.867 6.402 21.109 1 52.03 304 SER B C 1
ATOM 6750 O O . SER B 1 304 ? 6.895 6.398 19.891 1 52.03 304 SER B O 1
ATOM 6752 N N . GLU B 1 305 ? 5.965 7.035 21.812 1 55.88 305 GLU B N 1
ATOM 6753 C CA . GLU B 1 305 ? 4.805 7.57 21.109 1 55.88 305 GLU B CA 1
ATOM 6754 C C . GLU B 1 305 ? 4.906 9.086 20.938 1 55.88 305 GLU B C 1
ATOM 6756 O O . GLU B 1 305 ? 4.043 9.711 20.328 1 55.88 305 GLU B O 1
ATOM 6761 N N . ARG B 1 306 ? 6.004 9.578 21.453 1 60.69 306 ARG B N 1
ATOM 6762 C CA . ARG B 1 306 ? 6.137 11.031 21.391 1 60.69 306 ARG B CA 1
ATOM 6763 C C . ARG B 1 306 ? 6.781 11.453 20.062 1 60.69 306 ARG B C 1
ATOM 6765 O O . ARG B 1 306 ? 7.543 10.688 19.469 1 60.69 306 ARG B O 1
ATOM 6772 N N . ARG B 1 307 ? 6.254 12.516 19.516 1 65.75 307 ARG B N 1
ATOM 6773 C CA . ARG B 1 307 ? 6.781 13.086 18.281 1 65.75 307 ARG B CA 1
ATOM 6774 C C . ARG B 1 307 ? 7.285 14.508 18.516 1 65.75 307 ARG B C 1
ATOM 6776 O O . ARG B 1 307 ? 6.973 15.133 19.531 1 65.75 307 ARG B O 1
ATOM 6783 N N . LEU B 1 308 ? 8.195 14.867 17.719 1 67.44 308 LEU B N 1
ATOM 6784 C CA . LEU B 1 308 ? 8.695 16.234 17.75 1 67.44 308 LEU B CA 1
ATOM 6785 C C . LEU B 1 308 ? 7.836 17.156 16.891 1 67.44 308 LEU B C 1
ATOM 6787 O O . LEU B 1 308 ? 7.477 16.797 15.766 1 67.44 308 LEU B O 1
ATOM 6791 N N . LEU B 1 309 ? 7.293 18.125 17.516 1 72.5 309 LEU B N 1
ATOM 6792 C CA . LEU B 1 309 ? 6.465 19.109 16.828 1 72.5 309 LEU B CA 1
ATOM 6793 C C . LEU B 1 309 ? 7.09 20.5 16.891 1 72.5 309 LEU B C 1
ATOM 6795 O O . LEU B 1 309 ? 7.809 20.812 17.844 1 72.5 309 LEU B O 1
ATOM 6799 N N . GLU B 1 310 ? 6.953 21.203 15.82 1 72.69 310 GLU B N 1
ATOM 6800 C CA . GLU B 1 310 ? 7.312 22.625 15.82 1 72.69 310 GLU B CA 1
ATOM 6801 C C . GLU B 1 310 ? 6.078 23.516 15.969 1 72.69 310 GLU B C 1
ATOM 6803 O O . GLU B 1 310 ? 5.051 23.266 15.336 1 72.69 310 GLU B O 1
ATOM 6808 N N . ALA B 1 311 ? 6.094 24.406 16.938 1 75.69 311 ALA B N 1
ATOM 6809 C CA . ALA B 1 311 ? 4.98 25.328 17.156 1 75.69 311 ALA B CA 1
ATOM 6810 C C . ALA B 1 311 ? 5.477 26.766 17.266 1 75.69 311 ALA B C 1
ATOM 6812 O O . ALA B 1 311 ? 6.523 27.031 17.859 1 75.69 311 ALA B O 1
ATOM 6813 N N . VAL B 1 312 ? 4.824 27.688 16.641 1 77.31 312 VAL B N 1
ATOM 6814 C CA . VAL B 1 312 ? 5.152 29.109 16.734 1 77.31 312 VAL B CA 1
ATOM 6815 C C . VAL B 1 312 ? 4.176 29.812 17.672 1 77.31 312 VAL B C 1
ATOM 6817 O O . VAL B 1 312 ? 2.959 29.734 17.484 1 77.31 312 VAL B O 1
ATOM 6820 N N . VAL B 1 313 ? 4.695 30.438 18.719 1 77.81 313 VAL B N 1
ATOM 6821 C CA . VAL B 1 313 ? 3.895 31.078 19.75 1 77.81 313 VAL B CA 1
ATOM 6822 C C . VAL B 1 313 ? 3.16 32.281 19.156 1 77.81 313 VAL B C 1
ATOM 6824 O O . VAL B 1 313 ? 3.758 33.094 18.438 1 77.81 313 VAL B O 1
ATOM 6827 N N . SER B 1 314 ? 1.887 32.344 19.406 1 74.69 314 SER B N 1
ATOM 6828 C CA . SER B 1 314 ? 1.073 33.438 18.906 1 74.69 314 SER B CA 1
ATOM 6829 C C . SER B 1 314 ? 0.984 34.562 19.938 1 74.69 314 SER B C 1
ATOM 6831 O O . SER B 1 314 ? 1.45 34.438 21.062 1 74.69 314 SER B O 1
ATOM 6833 N N . THR B 1 315 ? 0.381 35.719 19.516 1 70.44 315 THR B N 1
ATOM 6834 C CA . THR B 1 315 ? 0.199 36.875 20.391 1 70.44 315 THR B CA 1
ATOM 6835 C C . THR B 1 315 ? -0.867 36.594 21.438 1 70.44 315 THR B C 1
ATOM 6837 O O . THR B 1 315 ? -0.871 37.188 22.516 1 70.44 315 THR B O 1
ATOM 6840 N N . THR B 1 316 ? -1.661 35.656 21.203 1 68.62 316 THR B N 1
ATOM 6841 C CA . THR B 1 316 ? -2.777 35.375 22.094 1 68.62 316 THR B CA 1
ATOM 6842 C C . THR B 1 316 ? -2.428 34.25 23.062 1 68.62 316 THR B C 1
ATOM 6844 O O . THR B 1 316 ? -3.258 33.844 23.875 1 68.62 316 THR B O 1
ATOM 6847 N N . CYS B 1 317 ? -1.292 33.719 22.906 1 78.69 317 CYS B N 1
ATOM 6848 C CA . CYS B 1 317 ? -0.868 32.656 23.797 1 78.69 317 CYS B CA 1
ATOM 6849 C C . CYS B 1 317 ? -0.846 33.156 25.25 1 78.69 317 CYS B C 1
ATOM 6851 O O . CYS B 1 317 ? -0.258 34.188 25.547 1 78.69 317 CYS B O 1
ATOM 6853 N N . PRO B 1 318 ? -1.58 32.5 26.078 1 75.75 318 PRO B N 1
ATOM 6854 C CA . PRO B 1 318 ? -1.631 32.938 27.484 1 75.75 318 PRO B CA 1
ATOM 6855 C C . PRO B 1 318 ? -0.261 32.906 28.156 1 75.75 318 PRO B C 1
ATOM 6857 O O . PRO B 1 318 ? -0.07 33.531 29.203 1 75.75 318 PRO B O 1
ATOM 6860 N N . LEU B 1 319 ? 0.642 32.281 27.562 1 81.56 319 LEU B N 1
ATOM 6861 C CA . LEU B 1 319 ? 1.943 32.125 28.203 1 81.56 319 LEU B CA 1
ATOM 6862 C C . LEU B 1 319 ? 2.916 33.188 27.719 1 81.56 319 LEU B C 1
ATOM 6864 O O . LEU B 1 319 ? 4.082 33.219 28.125 1 81.56 319 LEU B O 1
ATOM 6868 N N . VAL B 1 320 ? 2.402 34.062 26.969 1 85.81 320 VAL B N 1
ATOM 6869 C CA . VAL B 1 320 ? 3.27 35.125 26.469 1 85.81 320 VAL B CA 1
ATOM 6870 C C . VAL B 1 320 ? 3.75 35.969 27.641 1 85.81 320 VAL B C 1
ATOM 6872 O O . VAL B 1 320 ? 2.953 36.406 28.484 1 85.81 320 VAL B O 1
ATOM 6875 N N . GLY B 1 321 ? 4.996 36.25 27.703 1 81.94 321 GLY B N 1
ATOM 6876 C CA . GLY B 1 321 ? 5.578 37.062 28.766 1 81.94 321 GLY B CA 1
ATOM 6877 C C . GLY B 1 321 ? 5.996 36.25 29.984 1 81.94 321 GLY B C 1
ATOM 6878 O O . GLY B 1 321 ? 6.664 36.781 30.875 1 81.94 321 GLY B O 1
ATOM 6879 N N . LYS B 1 322 ? 5.629 35.094 30.047 1 84.06 322 LYS B N 1
ATOM 6880 C CA . LYS B 1 322 ? 6.004 34.219 31.156 1 84.06 322 LYS B CA 1
ATOM 6881 C C . LYS B 1 322 ? 7.105 33.25 30.734 1 84.06 322 LYS B C 1
ATOM 6883 O O . LYS B 1 322 ? 7.262 32.938 29.562 1 84.06 322 LYS B O 1
ATOM 6888 N N . THR B 1 323 ? 7.859 32.969 31.734 1 85.31 323 THR B N 1
ATOM 6889 C CA . THR B 1 323 ? 8.852 31.938 31.453 1 85.31 323 THR B CA 1
ATOM 6890 C C . THR B 1 323 ? 8.18 30.578 31.297 1 85.31 323 THR B C 1
ATOM 6892 O O . THR B 1 323 ? 7.047 30.375 31.75 1 85.31 323 THR B O 1
ATOM 6895 N N . ILE B 1 324 ? 8.812 29.688 30.547 1 82.31 324 ILE B N 1
ATOM 6896 C CA . ILE B 1 324 ? 8.289 28.344 30.297 1 82.31 324 ILE B CA 1
ATOM 6897 C C . ILE B 1 324 ? 7.988 27.656 31.625 1 82.31 324 ILE B C 1
ATOM 6899 O O . ILE B 1 324 ? 6.996 26.938 31.75 1 82.31 324 ILE B O 1
ATOM 6903 N N . ARG B 1 325 ? 8.805 27.953 32.688 1 76.69 325 ARG B N 1
ATOM 6904 C CA . ARG B 1 325 ? 8.625 27.375 34 1 76.69 325 ARG B CA 1
ATOM 6905 C C . ARG B 1 325 ? 7.41 27.984 34.688 1 76.69 325 ARG B C 1
ATOM 6907 O O . ARG B 1 325 ? 6.57 27.25 35.25 1 76.69 325 ARG B O 1
ATOM 6914 N N . GLU B 1 326 ? 7.316 29.266 34.656 1 77.38 326 GLU B N 1
ATOM 6915 C CA . GLU B 1 326 ? 6.215 29.984 35.312 1 77.38 326 GLU B CA 1
ATOM 6916 C C . GLU B 1 326 ? 4.883 29.656 34.625 1 77.38 326 GLU B C 1
ATOM 6918 O O . GLU B 1 326 ? 3.855 29.531 35.312 1 77.38 326 GLU B O 1
ATOM 6923 N N . GLY B 1 327 ? 4.98 29.531 33.344 1 77.56 327 GLY B N 1
ATOM 6924 C CA . GLY B 1 327 ? 3.773 29.281 32.594 1 77.56 327 GLY B CA 1
ATOM 6925 C C . GLY B 1 327 ? 3.326 27.828 32.656 1 77.56 327 GLY B C 1
ATOM 6926 O O . GLY B 1 327 ? 2.219 27.5 32.219 1 77.56 327 GLY B O 1
ATOM 6927 N N . ARG B 1 328 ? 4.051 27 33.281 1 74.5 328 ARG B N 1
ATOM 6928 C CA . ARG B 1 328 ? 3.756 25.562 33.344 1 74.5 328 ARG B CA 1
ATOM 6929 C C . ARG B 1 328 ? 3.334 25.031 31.969 1 74.5 328 ARG B C 1
ATOM 6931 O O . ARG B 1 328 ? 2.295 24.391 31.844 1 74.5 328 ARG B O 1
ATOM 6938 N N . PHE B 1 329 ? 4.121 25.266 30.984 1 80 329 PHE B N 1
ATOM 6939 C CA . PHE B 1 329 ? 3.826 24.906 29.594 1 80 329 PHE B CA 1
ATOM 6940 C C . PHE B 1 329 ? 3.455 23.422 29.5 1 80 329 PHE B C 1
ATOM 6942 O O . PHE B 1 329 ? 2.523 23.062 28.781 1 80 329 PHE B O 1
ATOM 6949 N N . ARG B 1 330 ? 4.094 22.703 30.172 1 74.5 330 ARG B N 1
ATOM 6950 C CA . ARG B 1 330 ? 3.879 21.266 30.109 1 74.5 330 ARG B CA 1
ATOM 6951 C C . ARG B 1 330 ? 2.488 20.891 30.609 1 74.5 330 ARG B C 1
ATOM 6953 O O . ARG B 1 330 ? 1.815 20.047 30.031 1 74.5 330 ARG B O 1
ATOM 6960 N N . THR B 1 331 ? 2.109 21.469 31.656 1 69.38 331 THR B N 1
ATOM 6961 C CA . THR B 1 331 ? 0.809 21.172 32.25 1 69.38 331 THR B CA 1
ATOM 6962 C C . THR B 1 331 ? -0.317 21.734 31.391 1 69.38 331 THR B C 1
ATOM 6964 O O . THR B 1 331 ? -1.353 21.094 31.203 1 69.38 331 THR B O 1
ATOM 6967 N N . VAL B 1 332 ? -0.044 22.859 30.922 1 74.38 332 VAL B N 1
ATOM 6968 C CA . VAL B 1 332 ? -1.085 23.547 30.172 1 74.38 332 VAL B CA 1
ATOM 6969 C C . VAL B 1 332 ? -1.285 22.859 28.812 1 74.38 332 VAL B C 1
ATOM 6971 O O . VAL B 1 332 ? -2.42 22.672 28.375 1 74.38 332 VAL B O 1
ATOM 6974 N N . TYR B 1 333 ? -0.233 22.5 28.156 1 73.5 333 TYR B N 1
ATOM 6975 C CA . TYR B 1 333 ? -0.344 22 26.781 1 73.5 333 TYR B CA 1
ATOM 6976 C C . TYR B 1 333 ? 0.03 20.516 26.719 1 73.5 333 TYR B C 1
ATOM 6978 O O . TYR B 1 333 ? -0.081 19.891 25.656 1 73.5 333 TYR B O 1
ATOM 6986 N N . ASN B 1 334 ? 0.432 19.859 27.797 1 69.44 334 ASN B N 1
ATOM 6987 C CA . ASN B 1 334 ? 0.911 18.469 27.812 1 69.44 334 ASN B CA 1
ATOM 6988 C C . ASN B 1 334 ? 1.984 18.234 26.766 1 69.44 334 ASN B C 1
ATOM 6990 O O . ASN B 1 334 ? 1.905 17.281 26 1 69.44 334 ASN B O 1
ATOM 6994 N N . ALA B 1 335 ? 2.789 19.125 26.531 1 76.88 335 ALA B N 1
ATOM 6995 C CA . ALA B 1 335 ? 3.924 19.094 25.609 1 76.88 335 ALA B CA 1
ATOM 6996 C C . ALA B 1 335 ? 5.184 19.656 26.266 1 76.88 335 ALA B C 1
ATOM 6998 O O . ALA B 1 335 ? 5.105 20.578 27.094 1 76.88 335 ALA B O 1
ATOM 6999 N N . ALA B 1 336 ? 6.27 19.031 26.062 1 75.81 336 ALA B N 1
ATOM 7000 C CA . ALA B 1 336 ? 7.547 19.469 26.625 1 75.81 336 ALA B CA 1
ATOM 7001 C C . ALA B 1 336 ? 8.32 20.312 25.625 1 75.81 336 ALA B C 1
ATOM 7003 O O . ALA B 1 336 ? 8.492 19.922 24.469 1 75.81 336 ALA B O 1
ATOM 7004 N N . VAL B 1 337 ? 8.695 21.484 26.062 1 78.12 337 VAL B N 1
ATOM 7005 C CA . VAL B 1 337 ? 9.508 22.359 25.219 1 78.12 337 VAL B CA 1
ATOM 7006 C C . VAL B 1 337 ? 10.961 21.906 25.25 1 78.12 337 VAL B C 1
ATOM 7008 O O . VAL B 1 337 ? 11.586 21.859 26.312 1 78.12 337 VAL B O 1
ATOM 7011 N N . ILE B 1 338 ? 11.375 21.531 24.125 1 69.88 338 ILE B N 1
ATOM 7012 C CA . ILE B 1 338 ? 12.734 21.016 24.031 1 69.88 338 ILE B CA 1
ATOM 7013 C C . ILE B 1 338 ? 13.688 22.125 23.594 1 69.88 338 ILE B C 1
ATOM 7015 O O . ILE B 1 338 ? 14.852 22.141 24.016 1 69.88 338 ILE B O 1
ATOM 7019 N N . ALA B 1 339 ? 13.188 22.953 22.734 1 71.81 339 ALA B N 1
ATOM 7020 C CA . ALA B 1 339 ? 14.023 24.047 22.234 1 71.81 339 ALA B CA 1
ATOM 7021 C C . ALA B 1 339 ? 13.172 25.25 21.844 1 71.81 339 ALA B C 1
ATOM 7023 O O . ALA B 1 339 ? 11.984 25.109 21.547 1 71.81 339 ALA B O 1
ATOM 7024 N N . VAL B 1 340 ? 13.805 26.406 22.031 1 71.5 340 VAL B N 1
ATOM 7025 C CA . VAL B 1 340 ? 13.156 27.656 21.656 1 71.5 340 VAL B CA 1
ATOM 7026 C C . VAL B 1 340 ? 14.07 28.469 20.75 1 71.5 340 VAL B C 1
ATOM 7028 O O . VAL B 1 340 ? 15.273 28.547 20.969 1 71.5 340 VAL B O 1
ATOM 7031 N N . ALA B 1 341 ? 13.547 28.812 19.656 1 70.81 341 ALA B N 1
ATOM 7032 C CA . ALA B 1 341 ? 14.258 29.719 18.75 1 70.81 341 ALA B CA 1
ATOM 7033 C C . ALA B 1 341 ? 13.516 31.031 18.578 1 70.81 341 ALA B C 1
ATOM 7035 O O . ALA B 1 341 ? 12.281 31.047 18.5 1 70.81 341 ALA B O 1
ATOM 7036 N N . ARG B 1 342 ? 14.242 32.188 18.859 1 71.25 342 ARG B N 1
ATOM 7037 C CA . ARG B 1 342 ? 13.68 33.5 18.641 1 71.25 342 ARG B CA 1
ATOM 7038 C C . ARG B 1 342 ? 14.359 34.188 17.469 1 71.25 342 ARG B C 1
ATOM 7040 O O . ARG B 1 342 ? 15.57 34.406 17.469 1 71.25 342 ARG B O 1
ATOM 7047 N N . ASN B 1 343 ? 13.547 34.594 16.453 1 56.81 343 ASN B N 1
ATOM 7048 C CA . ASN B 1 343 ? 14.055 35.25 15.25 1 56.81 343 ASN B CA 1
ATOM 7049 C C . ASN B 1 343 ? 15.125 34.375 14.578 1 56.81 343 ASN B C 1
ATOM 7051 O O . ASN B 1 343 ? 16.156 34.906 14.141 1 56.81 343 ASN B O 1
ATOM 7055 N N . GLY B 1 344 ? 14.922 33.062 14.586 1 56.81 344 GLY B N 1
ATOM 7056 C CA . GLY B 1 344 ? 15.828 32.125 13.93 1 56.81 344 GLY B CA 1
ATOM 7057 C C . GLY B 1 344 ? 17.109 31.875 14.711 1 56.81 344 GLY B C 1
ATOM 7058 O O . GLY B 1 344 ? 18 31.172 14.242 1 56.81 344 GLY B O 1
ATOM 7059 N N . GLN B 1 345 ? 17.203 32.625 15.812 1 58.72 345 GLN B N 1
ATOM 7060 C CA . GLN B 1 345 ? 18.438 32.5 16.594 1 58.72 345 GLN B CA 1
ATOM 7061 C C . GLN B 1 345 ? 18.156 31.766 17.906 1 58.72 345 GLN B C 1
ATOM 7063 O O . GLN B 1 345 ? 17.031 31.766 18.406 1 58.72 345 GLN B O 1
ATOM 7068 N N . ARG B 1 346 ? 19.25 31.203 18.375 1 61.38 346 ARG B N 1
ATOM 7069 C CA . ARG B 1 346 ? 19.156 30.469 19.625 1 61.38 346 ARG B CA 1
ATOM 7070 C C . ARG B 1 346 ? 19.172 31.406 20.828 1 61.38 346 ARG B C 1
ATOM 7072 O O . ARG B 1 346 ? 19.75 32.5 20.75 1 61.38 346 ARG B O 1
ATOM 7079 N N . LEU B 1 347 ? 18.359 31 21.766 1 61.19 347 LEU B N 1
ATOM 7080 C CA . LEU B 1 347 ? 18.391 31.75 23.016 1 61.19 347 LEU B CA 1
ATOM 7081 C C . LEU B 1 347 ? 19.344 31.125 24.016 1 61.19 347 LEU B C 1
ATOM 7083 O O . LEU B 1 347 ? 19.328 29.906 24.203 1 61.19 347 LEU B O 1
ATOM 7087 N N . GLU B 1 348 ? 20.359 31.828 24.438 1 55.84 348 GLU B N 1
ATOM 7088 C CA . GLU B 1 348 ? 21.375 31.344 25.375 1 55.84 348 GLU B CA 1
ATOM 7089 C C . GLU B 1 348 ? 20.828 31.297 26.797 1 55.84 348 GLU B C 1
ATOM 7091 O O . GLU B 1 348 ? 21.359 31.953 27.688 1 55.84 348 GLU B O 1
ATOM 7096 N N . LYS B 1 349 ? 19.672 30.844 27.016 1 62.41 349 LYS B N 1
ATOM 7097 C CA . LYS B 1 349 ? 19.094 30.688 28.344 1 62.41 349 LYS B CA 1
ATOM 7098 C C . LYS B 1 349 ? 18.578 29.266 28.547 1 62.41 349 LYS B C 1
ATOM 7100 O O . LYS B 1 349 ? 18.359 28.531 27.578 1 62.41 349 LYS B O 1
ATOM 7105 N N . LYS B 1 350 ? 18.625 28.875 29.828 1 63.28 350 LYS B N 1
ATOM 7106 C CA . LYS B 1 350 ? 17.953 27.609 30.141 1 63.28 350 LYS B CA 1
ATOM 7107 C C . LYS B 1 350 ? 16.516 27.625 29.656 1 63.28 350 LYS B C 1
ATOM 7109 O O . LYS B 1 350 ? 15.828 28.641 29.75 1 63.28 350 LYS B O 1
ATOM 7114 N N . ILE B 1 351 ? 16.094 26.562 29.094 1 71.38 351 ILE B N 1
ATOM 7115 C CA . ILE B 1 351 ? 14.789 26.453 28.453 1 71.38 351 ILE B CA 1
ATOM 7116 C C . ILE B 1 351 ? 13.711 26.891 29.438 1 71.38 351 ILE B C 1
ATOM 7118 O O . ILE B 1 351 ? 12.781 27.609 29.078 1 71.38 351 ILE B O 1
ATOM 7122 N N . GLY B 1 352 ? 13.828 26.5 30.719 1 73.75 352 GLY B N 1
ATOM 7123 C CA . GLY B 1 352 ? 12.812 26.828 31.719 1 73.75 352 GLY B CA 1
ATOM 7124 C C . GLY B 1 352 ? 12.727 28.312 32 1 73.75 352 GLY B C 1
ATOM 7125 O O . GLY B 1 352 ? 11.672 28.812 32.406 1 73.75 352 GLY B O 1
ATOM 7126 N N . ASP B 1 353 ? 13.82 29.078 31.781 1 76.5 353 ASP B N 1
ATOM 7127 C CA . ASP B 1 353 ? 13.883 30.484 32.156 1 76.5 353 ASP B CA 1
ATOM 7128 C C . ASP B 1 353 ? 13.625 31.391 30.953 1 76.5 353 ASP B C 1
ATOM 7130 O O . ASP B 1 353 ? 13.719 32.594 31.047 1 76.5 353 ASP B O 1
ATOM 7134 N N . ILE B 1 354 ? 13.328 30.75 29.922 1 80.44 354 ILE B N 1
ATOM 7135 C CA . ILE B 1 354 ? 13.062 31.531 28.734 1 80.44 354 ILE B CA 1
ATOM 7136 C C . ILE B 1 354 ? 11.625 32.062 28.766 1 80.44 354 ILE B C 1
ATOM 7138 O O . ILE B 1 354 ? 10.688 31.281 29 1 80.44 354 ILE B O 1
ATOM 7142 N N . SER B 1 355 ? 11.477 33.375 28.734 1 85.44 355 SER B N 1
ATOM 7143 C CA . SER B 1 355 ? 10.156 33.969 28.578 1 85.44 355 SER B CA 1
ATOM 7144 C C . SER B 1 355 ? 9.664 33.875 27.141 1 85.44 355 SER B C 1
ATOM 7146 O O . SER B 1 355 ? 10.391 34.188 26.203 1 85.44 355 SER B O 1
ATOM 7148 N N . LEU B 1 356 ? 8.539 33.438 27 1 85.62 356 LEU B N 1
ATOM 7149 C CA . LEU B 1 356 ? 7.98 33.219 25.672 1 85.62 356 LEU B CA 1
ATOM 7150 C C . LEU B 1 356 ? 7.438 34.531 25.094 1 85.62 356 LEU B C 1
ATOM 7152 O O . LEU B 1 356 ? 6.82 35.312 25.812 1 85.62 356 LEU B O 1
ATOM 7156 N N . TRP B 1 357 ? 7.789 34.781 23.922 1 79.88 357 TRP B N 1
ATOM 7157 C CA . TRP B 1 357 ? 7.297 35.906 23.172 1 79.88 357 TRP B CA 1
ATOM 7158 C C . TRP B 1 357 ? 6.652 35.469 21.859 1 79.88 357 TRP B C 1
ATOM 7160 O O . TRP B 1 357 ? 6.992 34.406 21.328 1 79.88 357 TRP B O 1
ATOM 7170 N N . PRO B 1 358 ? 5.672 36.344 21.484 1 77.12 358 PRO B N 1
ATOM 7171 C CA . PRO B 1 358 ? 5.098 36 20.172 1 77.12 358 PRO B CA 1
ATOM 7172 C C . PRO B 1 358 ? 6.152 35.906 19.078 1 77.12 358 PRO B C 1
ATOM 7174 O O . PRO B 1 358 ? 7.043 36.75 18.984 1 77.12 358 PRO B O 1
ATOM 7177 N N . GLY B 1 359 ? 6.055 34.781 18.266 1 69.56 359 GLY B N 1
ATOM 7178 C CA . GLY B 1 359 ? 7.02 34.562 17.188 1 69.56 359 GLY B CA 1
ATOM 7179 C C . GLY B 1 359 ? 8.086 33.562 17.547 1 69.56 359 GLY B C 1
ATOM 7180 O O . GLY B 1 359 ? 8.844 33.125 16.672 1 69.56 359 GLY B O 1
ATOM 7181 N N . ASP B 1 360 ? 8.172 33.219 18.797 1 75.44 360 ASP B N 1
ATOM 7182 C CA . ASP B 1 360 ? 9.102 32.188 19.188 1 75.44 360 ASP B CA 1
ATOM 7183 C C . ASP B 1 360 ? 8.719 30.844 18.562 1 75.44 360 ASP B C 1
ATOM 7185 O O . ASP B 1 360 ? 7.531 30.5 18.484 1 75.44 360 ASP B O 1
ATOM 7189 N N . THR B 1 361 ? 9.648 30.203 17.938 1 76.44 361 THR B N 1
ATOM 7190 C CA . THR B 1 361 ? 9.438 28.859 17.453 1 76.44 361 THR B CA 1
ATOM 7191 C C . THR B 1 361 ? 9.859 27.828 18.5 1 76.44 361 THR B C 1
ATOM 7193 O O . THR B 1 361 ? 11.008 27.844 18.953 1 76.44 361 THR B O 1
ATOM 7196 N N . LEU B 1 362 ? 8.875 27.047 18.875 1 76.75 362 LEU B N 1
ATOM 7197 C CA . LEU B 1 362 ? 9.133 26.031 19.891 1 76.75 362 LEU B CA 1
ATOM 7198 C C . LEU B 1 362 ? 9.25 24.656 19.266 1 76.75 362 LEU B C 1
ATOM 7200 O O . LEU B 1 362 ? 8.508 24.328 18.344 1 76.75 362 LEU B O 1
ATOM 7204 N N . LEU B 1 363 ? 10.234 23.984 19.609 1 75.62 363 LEU B N 1
ATOM 7205 C CA . LEU B 1 363 ? 10.305 22.547 19.328 1 75.62 363 LEU B CA 1
ATOM 7206 C C . LEU B 1 363 ? 9.734 21.734 20.484 1 75.62 363 LEU B C 1
ATOM 7208 O O . LEU B 1 363 ? 10.242 21.812 21.609 1 75.62 363 LEU B O 1
ATOM 7212 N N . LEU B 1 364 ? 8.648 21.109 20.172 1 75.81 364 LEU B N 1
ATOM 7213 C CA . LEU B 1 364 ? 7.902 20.438 21.234 1 75.81 364 LEU B CA 1
ATOM 7214 C C . LEU B 1 364 ? 7.969 18.922 21.062 1 75.81 364 LEU B C 1
ATOM 7216 O O . LEU B 1 364 ? 8.078 18.422 19.938 1 75.81 364 LEU B O 1
ATOM 7220 N N . GLU B 1 365 ? 8.141 18.234 22.125 1 72.62 365 GLU B N 1
ATOM 7221 C CA . GLU B 1 365 ? 7.891 16.797 22.172 1 72.62 365 GLU B CA 1
ATOM 7222 C C . GLU B 1 365 ? 6.52 16.5 22.766 1 72.62 365 GLU B C 1
ATOM 7224 O O . GLU B 1 365 ? 6.238 16.844 23.906 1 72.62 365 GLU B O 1
ATOM 7229 N N . ALA B 1 366 ? 5.613 16.078 21.969 1 69.81 366 ALA B N 1
ATOM 7230 C CA . ALA B 1 366 ? 4.254 15.828 22.438 1 69.81 366 ALA B CA 1
ATOM 7231 C C . ALA B 1 366 ? 3.625 14.648 21.703 1 69.81 366 ALA B C 1
ATOM 7233 O O . ALA B 1 366 ? 4.234 14.078 20.797 1 69.81 366 ALA B O 1
ATOM 7234 N N . HIS B 1 367 ? 2.621 14.203 22.312 1 64 367 HIS B N 1
ATOM 7235 C CA . HIS B 1 367 ? 1.806 13.211 21.625 1 64 367 HIS B CA 1
ATOM 7236 C C . HIS B 1 367 ? 1.225 13.773 20.328 1 64 367 HIS B C 1
ATOM 7238 O O . HIS B 1 367 ? 0.925 14.969 20.25 1 64 367 HIS B O 1
ATOM 7244 N N . PRO B 1 368 ? 1.122 13 19.391 1 61.91 368 PRO B N 1
ATOM 7245 C CA . PRO B 1 368 ? 0.58 13.477 18.109 1 61.91 368 PRO B CA 1
ATOM 7246 C C . PRO B 1 368 ? -0.783 14.148 18.266 1 61.91 368 PRO B C 1
ATOM 7248 O O . PRO B 1 368 ? -1.183 14.945 17.422 1 61.91 368 PRO B O 1
ATOM 7251 N N . SER B 1 369 ? -1.493 13.875 19.297 1 62.38 369 SER B N 1
ATOM 7252 C CA . SER B 1 369 ? -2.781 14.516 19.547 1 62.38 369 SER B CA 1
ATOM 7253 C C . SER B 1 369 ? -2.619 16.016 19.766 1 62.38 369 SER B C 1
ATOM 7255 O O . SER B 1 369 ? -3.57 16.781 19.594 1 62.38 369 SER B O 1
ATOM 7257 N N . PHE B 1 370 ? -1.43 16.438 20.141 1 68.19 370 PHE B N 1
ATOM 7258 C CA . PHE B 1 370 ? -1.157 17.859 20.312 1 68.19 370 PHE B CA 1
ATOM 7259 C C . PHE B 1 370 ? -1.418 18.625 19.016 1 68.19 370 PHE B C 1
ATOM 7261 O O . PHE B 1 370 ? -1.993 19.719 19.047 1 68.19 370 PHE B O 1
ATOM 7268 N N . LEU B 1 371 ? -1.002 18.016 17.938 1 64.5 371 LEU B N 1
ATOM 7269 C CA . LEU B 1 371 ? -1.182 18.672 16.641 1 64.5 371 LEU B CA 1
ATOM 7270 C C . LEU B 1 371 ? -2.662 18.859 16.328 1 64.5 371 LEU B C 1
ATOM 7272 O O . LEU B 1 371 ? -3.076 19.922 15.859 1 64.5 371 LEU B O 1
ATOM 7276 N N . GLU B 1 372 ? -3.404 17.844 16.625 1 61.28 372 GLU B N 1
ATOM 7277 C CA . GLU B 1 372 ? -4.832 17.906 16.312 1 61.28 372 GLU B CA 1
ATOM 7278 C C . GLU B 1 372 ? -5.539 18.938 17.203 1 61.28 372 GLU B C 1
ATOM 7280 O O . GLU B 1 372 ? -6.453 19.625 16.734 1 61.28 372 GLU B O 1
ATOM 7285 N N . ARG B 1 373 ? -5.094 19.078 18.406 1 59.25 373 ARG B N 1
ATOM 7286 C CA . ARG B 1 373 ? -5.746 19.969 19.359 1 59.25 373 ARG B CA 1
ATOM 7287 C C . ARG B 1 373 ? -5.332 21.406 19.141 1 59.25 373 ARG B C 1
ATOM 7289 O O . ARG B 1 373 ? -6.148 22.328 19.266 1 59.25 373 ARG B O 1
ATOM 7296 N N . GLN B 1 374 ? -4.062 21.547 18.812 1 62.19 374 GLN B N 1
ATOM 7297 C CA . GLN B 1 374 ? -3.521 22.906 18.828 1 62.19 374 GLN B CA 1
ATOM 7298 C C . GLN B 1 374 ? -3.391 23.453 17.406 1 62.19 374 GLN B C 1
ATOM 7300 O O . GLN B 1 374 ? -3.049 24.625 17.234 1 62.19 374 GLN B O 1
ATOM 7305 N N . LYS B 1 375 ? -3.689 22.625 16.469 1 60.5 375 LYS B N 1
ATOM 7306 C CA . LYS B 1 375 ? -3.545 23.062 15.078 1 60.5 375 LYS B CA 1
ATOM 7307 C C . LYS B 1 375 ? -4.441 24.266 14.797 1 60.5 375 LYS B C 1
ATOM 7309 O O . LYS B 1 375 ? -4.043 25.188 14.078 1 60.5 375 LYS B O 1
ATOM 7314 N N . ASN B 1 376 ? -5.609 24.281 15.445 1 54.75 376 ASN B N 1
ATOM 7315 C CA . ASN B 1 376 ? -6.531 25.375 15.188 1 54.75 376 ASN B CA 1
ATOM 7316 C C . ASN B 1 376 ? -6.648 26.297 16.391 1 54.75 376 ASN B C 1
ATOM 7318 O O . ASN B 1 376 ? -7.547 27.141 16.453 1 54.75 376 ASN B O 1
ATOM 7322 N N . SER B 1 377 ? -5.746 26.109 17.359 1 58.5 377 SER B N 1
ATOM 7323 C CA . SER B 1 377 ? -5.766 26.969 18.531 1 58.5 377 SER B CA 1
ATOM 7324 C C . SER B 1 377 ? -5.117 28.312 18.25 1 58.5 377 SER B C 1
ATOM 7326 O O . SER B 1 377 ? -4.227 28.406 17.391 1 58.5 377 SER B O 1
ATOM 7328 N N . ARG B 1 378 ? -5.59 29.438 18.828 1 61.31 378 ARG B N 1
ATOM 7329 C CA . ARG B 1 378 ? -5.039 30.781 18.672 1 61.31 378 ARG B CA 1
ATOM 7330 C C . ARG B 1 378 ? -3.748 30.938 19.469 1 61.31 378 ARG B C 1
ATOM 7332 O O . ARG B 1 378 ? -3.066 31.953 19.375 1 61.31 378 ARG B O 1
ATOM 7339 N N . ASP B 1 379 ? -3.568 29.844 20.219 1 69.94 379 ASP B N 1
ATOM 7340 C CA . ASP B 1 379 ? -2.385 29.953 21.062 1 69.94 379 ASP B CA 1
ATOM 7341 C C . ASP B 1 379 ? -1.105 29.891 20.234 1 69.94 379 ASP B C 1
ATOM 7343 O O . ASP B 1 379 ? -0.066 30.406 20.641 1 69.94 379 ASP B O 1
ATOM 7347 N N . PHE B 1 380 ? -1.226 29.188 19.078 1 72.94 380 PHE B N 1
ATOM 7348 C CA . PHE B 1 380 ? -0.05 29.047 18.219 1 72.94 380 PHE B CA 1
ATOM 7349 C C . PHE B 1 380 ? -0.367 29.438 16.781 1 72.94 380 PHE B C 1
ATOM 7351 O O . PHE B 1 380 ? -1.459 29.172 16.281 1 72.94 380 PHE B O 1
ATOM 7358 N N . PHE B 1 381 ? 0.6 30.203 16.234 1 60.56 381 PHE B N 1
ATOM 7359 C CA . PHE B 1 381 ? 0.388 30.578 14.844 1 60.56 381 PHE B CA 1
ATOM 7360 C C . PHE B 1 381 ? 0.327 29.328 13.953 1 60.56 381 PHE B C 1
ATOM 7362 O O . PHE B 1 381 ? -0.471 29.281 13.016 1 60.56 381 PHE B O 1
ATOM 7369 N N . LEU B 1 382 ? 1.253 28.391 14.156 1 58.09 382 LEU B N 1
ATOM 7370 C CA . LEU B 1 382 ? 1.354 27.172 13.336 1 58.09 382 LEU B CA 1
ATOM 7371 C C . LEU B 1 382 ? 2.002 26.047 14.125 1 58.09 382 LEU B C 1
ATOM 7373 O O . LEU B 1 382 ? 2.912 26.281 14.922 1 58.09 382 LEU B O 1
ATOM 7377 N N . VAL B 1 383 ? 1.412 24.906 14.039 1 60.41 383 VAL B N 1
ATOM 7378 C CA . VAL B 1 383 ? 1.987 23.688 14.625 1 60.41 383 VAL B CA 1
ATOM 7379 C C . VAL B 1 383 ? 2.268 22.672 13.523 1 60.41 383 VAL B C 1
ATOM 7381 O O . VAL B 1 383 ? 1.422 22.438 12.664 1 60.41 383 VAL B O 1
ATOM 7384 N N . SER B 1 384 ? 3.473 22.234 13.32 1 61.81 384 SER B N 1
ATOM 7385 C CA . SER B 1 384 ? 3.848 21.25 12.32 1 61.81 384 SER B CA 1
ATOM 7386 C C . SER B 1 384 ? 4.574 20.062 12.953 1 61.81 384 SER B C 1
ATOM 7388 O O . SER B 1 384 ? 5.355 20.25 13.891 1 61.81 384 SER B O 1
ATOM 7390 N N . MET B 1 385 ? 4.191 18.891 12.562 1 54.69 385 MET B N 1
ATOM 7391 C CA . MET B 1 385 ? 4.863 17.688 13.047 1 54.69 385 MET B CA 1
ATOM 7392 C C . MET B 1 385 ? 6.09 17.375 12.195 1 54.69 385 MET B C 1
ATOM 7394 O O . MET B 1 385 ? 6.051 17.5 10.977 1 54.69 385 MET B O 1
ATOM 7398 N N . LEU B 1 386 ? 7.223 17.156 12.953 1 52.69 386 LEU B N 1
ATOM 7399 C CA . LEU B 1 386 ? 8.422 16.734 12.242 1 52.69 386 LEU B CA 1
ATOM 7400 C C . LEU B 1 386 ? 8.328 15.258 11.852 1 52.69 386 LEU B C 1
ATOM 7402 O O . LEU B 1 386 ? 7.926 14.422 12.656 1 52.69 386 LEU B O 1
ATOM 7406 N N . GLN B 1 387 ? 8.43 15.023 10.609 1 48.78 387 GLN B N 1
ATOM 7407 C CA . GLN B 1 387 ? 8.352 13.664 10.102 1 48.78 387 GLN B CA 1
ATOM 7408 C C . GLN B 1 387 ? 9.516 12.812 10.602 1 48.78 387 GLN B C 1
ATOM 7410 O O . GLN B 1 387 ? 10.609 13.336 10.836 1 48.78 387 GLN B O 1
ATOM 7415 N N . ASP B 1 388 ? 9.383 11.477 10.867 1 46.34 388 ASP B N 1
ATOM 7416 C CA . ASP B 1 388 ? 10.367 10.43 11.133 1 46.34 388 ASP B CA 1
ATOM 7417 C C . ASP B 1 388 ? 11.023 10.641 12.5 1 46.34 388 ASP B C 1
ATOM 7419 O O . ASP B 1 388 ? 12.227 10.398 12.656 1 46.34 388 ASP B O 1
ATOM 7423 N N . SER B 1 389 ? 10.312 11.281 13.445 1 49.78 389 SER B N 1
ATOM 7424 C CA . SER B 1 389 ? 10.93 11.617 14.727 1 49.78 389 SER B CA 1
ATOM 7425 C C . SER B 1 389 ? 10.773 10.477 15.727 1 49.78 389 SER B C 1
ATOM 7427 O O . SER B 1 389 ? 11.18 10.602 16.875 1 49.78 389 SER B O 1
ATOM 7429 N N . ALA B 1 390 ? 10.305 9.367 15.18 1 51.84 390 ALA B N 1
ATOM 7430 C CA . ALA B 1 390 ? 10.141 8.289 16.156 1 51.84 390 ALA B CA 1
ATOM 7431 C C . ALA B 1 390 ? 11.492 7.754 16.609 1 51.84 390 ALA B C 1
ATOM 7433 O O . ALA B 1 390 ? 12.422 7.613 15.805 1 51.84 390 ALA B O 1
ATOM 7434 N N . GLN B 1 391 ? 11.805 7.672 17.859 1 58.06 391 GLN B N 1
ATOM 7435 C CA . GLN B 1 391 ? 13.031 7.152 18.453 1 58.06 391 GLN B CA 1
ATOM 7436 C C . GLN B 1 391 ? 13.172 5.652 18.219 1 58.06 391 GLN B C 1
ATOM 7438 O O . GLN B 1 391 ? 12.211 4.898 18.391 1 58.06 391 GLN B O 1
ATOM 7443 N N . PRO B 1 392 ? 14.406 5.363 17.531 1 63.19 392 PRO B N 1
ATOM 7444 C CA . PRO B 1 392 ? 14.594 3.918 17.375 1 63.19 392 PRO B CA 1
ATOM 7445 C C . PRO B 1 392 ? 14.578 3.18 18.719 1 63.19 392 PRO B C 1
ATOM 7447 O O . PRO B 1 392 ? 15.016 3.725 19.734 1 63.19 392 PRO B O 1
ATOM 7450 N N . ARG B 1 393 ? 13.93 2.047 18.828 1 68.19 393 ARG B N 1
ATOM 7451 C CA . ARG B 1 393 ? 13.906 1.165 19.984 1 68.19 393 ARG B CA 1
ATOM 7452 C C . ARG B 1 393 ? 15.195 0.369 20.094 1 68.19 393 ARG B C 1
ATOM 7454 O O . ARG B 1 393 ? 15.211 -0.843 19.875 1 68.19 393 ARG B O 1
ATOM 7461 N N . HIS B 1 394 ? 16.281 0.941 20.594 1 72.69 394 HIS B N 1
ATOM 7462 C CA . HIS B 1 394 ? 17.625 0.368 20.578 1 72.69 394 HIS B CA 1
ATOM 7463 C C . HIS B 1 394 ? 17.688 -0.899 21.422 1 72.69 394 HIS B C 1
ATOM 7465 O O . HIS B 1 394 ? 18.5 -1.791 21.156 1 72.69 394 HIS B O 1
ATOM 7471 N N . GLU B 1 395 ? 16.766 -1.061 22.297 1 77.62 395 GLU B N 1
ATOM 7472 C CA . GLU B 1 395 ? 16.797 -2.219 23.188 1 77.62 395 GLU B CA 1
ATOM 7473 C C . GLU B 1 395 ? 16.406 -3.492 22.438 1 77.62 395 GLU B C 1
ATOM 7475 O O . GLU B 1 395 ? 16.75 -4.598 22.859 1 77.62 395 GLU B O 1
ATOM 7480 N N . ARG B 1 396 ? 15.797 -3.271 21.359 1 86.69 396 ARG B N 1
ATOM 7481 C CA . ARG B 1 396 ? 15.312 -4.445 20.641 1 86.69 396 ARG B CA 1
ATOM 7482 C C . ARG B 1 396 ? 16.172 -4.738 19.422 1 86.69 396 ARG B C 1
ATOM 7484 O O . ARG B 1 396 ? 15.852 -5.621 18.625 1 86.69 396 ARG B O 1
ATOM 7491 N N . ALA B 1 397 ? 17.266 -4.055 19.328 1 87.94 397 ALA B N 1
ATOM 7492 C CA . ALA B 1 397 ? 18.141 -4.234 18.156 1 87.94 397 ALA B CA 1
ATOM 7493 C C . ALA B 1 397 ? 18.719 -5.648 18.125 1 87.94 397 ALA B C 1
ATOM 7495 O O . ALA B 1 397 ? 18.75 -6.273 17.062 1 87.94 397 ALA B O 1
ATOM 7496 N N . TRP B 1 398 ? 19.078 -6.18 19.266 1 89.69 398 TRP B N 1
ATOM 7497 C CA . TRP B 1 398 ? 19.672 -7.508 19.312 1 89.69 398 TRP B CA 1
ATOM 7498 C C . TRP B 1 398 ? 18.641 -8.586 19.016 1 89.69 398 TRP B C 1
ATOM 7500 O O . TRP B 1 398 ? 18.969 -9.625 18.453 1 89.69 398 TRP B O 1
ATOM 7510 N N . ILE B 1 399 ? 17.453 -8.281 19.375 1 94.81 399 ILE B N 1
ATOM 7511 C CA . ILE B 1 399 ? 16.391 -9.227 19.078 1 94.81 399 ILE B CA 1
ATOM 7512 C C . ILE B 1 399 ? 16.141 -9.266 17.562 1 94.81 399 ILE B C 1
ATOM 7514 O O . ILE B 1 399 ? 16.016 -10.344 16.984 1 94.81 399 ILE B O 1
ATOM 7518 N N . ALA B 1 400 ? 16.125 -8.086 17 1 94.81 400 ALA B N 1
ATOM 7519 C CA . ALA B 1 400 ? 15.914 -8 15.555 1 94.81 400 ALA B CA 1
ATOM 7520 C C . ALA B 1 400 ? 17.031 -8.719 14.797 1 94.81 400 ALA B C 1
ATOM 7522 O O . ALA B 1 400 ? 16.766 -9.477 13.867 1 94.81 400 ALA B O 1
ATOM 7523 N N . LEU B 1 401 ? 18.234 -8.523 15.234 1 93.5 401 LEU B N 1
ATOM 7524 C CA . LEU B 1 401 ? 19.375 -9.188 14.609 1 93.5 401 LEU B CA 1
ATOM 7525 C C . LEU B 1 401 ? 19.312 -10.695 14.828 1 93.5 401 LEU B C 1
ATOM 7527 O O . LEU B 1 401 ? 19.672 -11.469 13.938 1 93.5 401 LEU B O 1
ATOM 7531 N N . GLY B 1 402 ? 18.922 -11.062 16 1 95.69 402 GLY B N 1
ATOM 7532 C CA . GLY B 1 402 ? 18.766 -12.477 16.297 1 95.69 402 GLY B CA 1
ATOM 7533 C C . GLY B 1 402 ? 17.734 -13.148 15.414 1 95.69 402 GLY B C 1
ATOM 7534 O O . GLY B 1 402 ? 17.938 -14.273 14.961 1 95.69 402 GLY B O 1
ATOM 7535 N N . ILE B 1 403 ? 16.625 -12.469 15.141 1 97.19 403 ILE B N 1
ATOM 7536 C CA . ILE B 1 403 ? 15.562 -13 14.289 1 97.19 403 ILE B CA 1
ATOM 7537 C C . ILE B 1 403 ? 16.078 -13.172 12.867 1 97.19 403 ILE B C 1
ATOM 7539 O O . ILE B 1 403 ? 15.844 -14.195 12.227 1 97.19 403 ILE B O 1
ATOM 7543 N N . LEU B 1 404 ? 16.797 -12.125 12.391 1 95.5 404 LEU B N 1
ATOM 7544 C CA . LEU B 1 404 ? 17.375 -12.219 11.055 1 95.5 404 LEU B CA 1
ATOM 7545 C C . LEU B 1 404 ? 18.344 -13.391 10.969 1 95.5 404 LEU B C 1
ATOM 7547 O O . LEU B 1 404 ? 18.281 -14.195 10.031 1 95.5 404 LEU B O 1
ATOM 7551 N N . ALA B 1 405 ? 19.25 -13.484 11.922 1 95.69 405 ALA B N 1
ATOM 7552 C CA . ALA B 1 405 ? 20.219 -14.57 11.945 1 95.69 405 ALA B CA 1
ATOM 7553 C C . ALA B 1 405 ? 19.531 -15.93 11.984 1 95.69 405 ALA B C 1
ATOM 7555 O O . ALA B 1 405 ? 19.938 -16.859 11.281 1 95.69 405 ALA B O 1
ATOM 7556 N N . ALA B 1 406 ? 18.547 -16.047 12.797 1 97.25 406 ALA B N 1
ATOM 7557 C CA . ALA B 1 406 ? 17.797 -17.297 12.891 1 97.25 406 ALA B CA 1
ATOM 7558 C C . ALA B 1 406 ? 17.125 -17.641 11.562 1 97.25 406 ALA B C 1
ATOM 7560 O O . ALA B 1 406 ? 17.141 -18.797 11.133 1 97.25 406 ALA B O 1
ATOM 7561 N N . MET B 1 407 ? 16.531 -16.656 10.938 1 96.56 407 MET B N 1
ATOM 7562 C CA . MET B 1 407 ? 15.859 -16.859 9.656 1 96.56 407 MET B CA 1
ATOM 7563 C C . MET B 1 407 ? 16.844 -17.359 8.609 1 96.56 407 MET B C 1
ATOM 7565 O O . MET B 1 407 ? 16.562 -18.359 7.938 1 96.56 407 MET B O 1
ATOM 7569 N N . VAL B 1 408 ? 17.984 -16.719 8.492 1 95.38 408 VAL B N 1
ATOM 7570 C CA . VAL B 1 408 ? 19 -17.078 7.512 1 95.38 408 VAL B CA 1
ATOM 7571 C C . VAL B 1 408 ? 19.516 -18.484 7.805 1 95.38 408 VAL B C 1
ATOM 7573 O O . VAL B 1 408 ? 19.672 -19.312 6.891 1 95.38 408 VAL B O 1
ATOM 7576 N N . THR B 1 409 ? 19.688 -18.844 9.055 1 96.19 409 THR B N 1
ATOM 7577 C CA . THR B 1 409 ? 20.234 -20.125 9.461 1 96.19 409 THR B CA 1
ATOM 7578 C C . THR B 1 409 ? 19.234 -21.25 9.148 1 96.19 409 THR B C 1
ATOM 7580 O O . THR B 1 409 ? 19.609 -22.266 8.562 1 96.19 409 THR B O 1
ATOM 7583 N N . VAL B 1 410 ? 18.031 -21.047 9.445 1 96.06 410 VAL B N 1
ATOM 7584 C CA . VAL B 1 410 ? 17.031 -22.094 9.266 1 96.06 410 VAL B CA 1
ATOM 7585 C C . VAL B 1 410 ? 16.828 -22.359 7.777 1 96.06 410 VAL B C 1
ATOM 7587 O O . VAL B 1 410 ? 16.625 -23.516 7.371 1 96.06 410 VAL B O 1
ATOM 7590 N N . VAL B 1 411 ? 16.844 -21.344 6.957 1 94 411 VAL B N 1
ATOM 7591 C CA . VAL B 1 411 ? 16.656 -21.516 5.52 1 94 411 VAL B CA 1
ATOM 7592 C C . VAL B 1 411 ? 17.891 -22.156 4.906 1 94 411 VAL B C 1
ATOM 7594 O O . VAL B 1 411 ? 17.797 -23.031 4.047 1 94 411 VAL B O 1
ATOM 7597 N N . SER B 1 412 ? 19.094 -21.75 5.363 1 93.62 412 SER B N 1
ATOM 7598 C CA . SER B 1 412 ? 20.344 -22.266 4.828 1 93.62 412 SER B CA 1
ATOM 7599 C C . SER B 1 412 ? 20.5 -23.75 5.145 1 93.62 412 SER B C 1
ATOM 7601 O O . SER B 1 412 ? 21.078 -24.5 4.355 1 93.62 412 SER B O 1
ATOM 7603 N N . LEU B 1 413 ? 19.938 -24.172 6.238 1 94.25 413 LEU B N 1
ATOM 7604 C CA . LEU B 1 413 ? 20.031 -25.562 6.641 1 94.25 413 LEU B CA 1
ATOM 7605 C C . LEU B 1 413 ? 18.859 -26.375 6.102 1 94.25 413 LEU B C 1
ATOM 7607 O O . LEU B 1 413 ? 18.703 -27.547 6.422 1 94.25 413 LEU B O 1
ATOM 7611 N N . ASP B 1 414 ? 18 -25.75 5.383 1 91.44 414 ASP B N 1
ATOM 7612 C CA . ASP B 1 414 ? 16.844 -26.375 4.723 1 91.44 414 ASP B CA 1
ATOM 7613 C C . ASP B 1 414 ? 15.852 -26.906 5.746 1 91.44 414 ASP B C 1
ATOM 7615 O O . ASP B 1 414 ? 15.234 -27.953 5.531 1 91.44 414 ASP B O 1
ATOM 7619 N N . PHE B 1 415 ? 15.812 -26.266 6.879 1 93.25 415 PHE B N 1
ATOM 7620 C CA . PHE B 1 415 ? 14.828 -26.641 7.891 1 93.25 415 PHE B CA 1
ATOM 7621 C C . PHE B 1 415 ? 13.453 -26.078 7.555 1 93.25 415 PHE B C 1
ATOM 7623 O O . PHE B 1 415 ? 12.43 -26.656 7.914 1 93.25 415 PHE B O 1
ATOM 7630 N N . MET B 1 416 ? 13.453 -24.953 6.922 1 93.88 416 MET B N 1
ATOM 7631 C CA . MET B 1 416 ? 12.211 -24.281 6.52 1 93.88 416 MET B CA 1
ATOM 7632 C C . MET B 1 416 ? 12.328 -23.75 5.098 1 93.88 416 MET B C 1
ATOM 7634 O O . MET B 1 416 ? 13.43 -23.5 4.613 1 93.88 416 MET B O 1
ATOM 7638 N N . THR B 1 417 ? 11.18 -23.578 4.535 1 92.69 417 THR B N 1
ATOM 7639 C CA . THR B 1 417 ? 11.141 -23.078 3.168 1 92.69 417 THR B CA 1
ATOM 7640 C C . THR B 1 417 ? 11.359 -21.562 3.145 1 92.69 417 THR B C 1
ATOM 7642 O O . THR B 1 417 ? 11.25 -20.906 4.18 1 92.69 417 THR B O 1
ATOM 7645 N N . MET B 1 418 ? 11.648 -21.094 1.97 1 90.12 418 MET B N 1
ATOM 7646 C CA . MET B 1 418 ? 11.977 -19.672 1.768 1 90.12 418 MET B CA 1
ATOM 7647 C C . MET B 1 418 ? 10.773 -18.797 2.072 1 90.12 418 MET B C 1
ATOM 7649 O O . MET B 1 418 ? 10.93 -17.703 2.623 1 90.12 418 MET B O 1
ATOM 7653 N N . PRO B 1 419 ? 9.531 -19.219 1.787 1 93.5 419 PRO B N 1
ATOM 7654 C CA . PRO B 1 419 ? 8.406 -18.328 2.107 1 93.5 419 PRO B CA 1
ATOM 7655 C C . PRO B 1 419 ? 8.016 -18.375 3.582 1 93.5 419 PRO B C 1
ATOM 7657 O O . PRO B 1 419 ? 7.68 -17.344 4.172 1 93.5 419 PRO B O 1
ATOM 7660 N N . LEU B 1 420 ? 8.109 -19.484 4.211 1 96.38 420 LEU B N 1
ATOM 7661 C CA . LEU B 1 420 ? 7.641 -19.656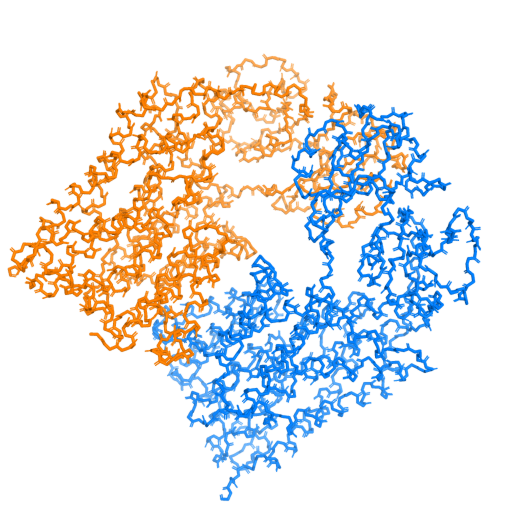 5.586 1 96.38 420 LEU B CA 1
ATOM 7662 C C . LEU B 1 420 ? 8.57 -18.953 6.566 1 96.38 420 LEU B C 1
ATOM 7664 O O . LEU B 1 420 ? 8.109 -18.266 7.484 1 96.38 420 LEU B O 1
ATOM 7668 N N . ALA B 1 421 ? 9.867 -19.109 6.375 1 97 421 ALA B N 1
ATOM 7669 C CA . ALA B 1 421 ? 10.836 -18.562 7.324 1 97 421 ALA B CA 1
ATOM 7670 C C . ALA B 1 421 ? 10.703 -17.031 7.426 1 97 421 ALA B C 1
ATOM 7672 O O . ALA B 1 421 ? 10.57 -16.5 8.523 1 97 421 ALA B O 1
ATOM 7673 N N . PRO B 1 422 ? 10.742 -16.328 6.32 1 96.81 422 PRO B N 1
ATOM 7674 C CA . PRO B 1 422 ? 10.57 -14.875 6.422 1 96.81 422 PRO B CA 1
ATOM 7675 C C . PRO B 1 422 ? 9.211 -14.484 6.992 1 96.81 422 PRO B C 1
ATOM 7677 O O . PRO B 1 422 ? 9.102 -13.477 7.695 1 96.81 422 PRO B O 1
ATOM 7680 N N . MET B 1 423 ? 8.125 -15.203 6.691 1 97.5 423 MET B N 1
ATOM 7681 C CA . MET B 1 423 ? 6.82 -14.906 7.273 1 97.5 423 MET B CA 1
ATOM 7682 C C . MET B 1 423 ? 6.863 -15.031 8.789 1 97.5 423 MET B C 1
ATOM 7684 O O . MET B 1 423 ? 6.328 -14.172 9.5 1 97.5 423 MET B O 1
ATOM 7688 N N . LEU B 1 424 ? 7.496 -16.078 9.281 1 97.75 424 LEU B N 1
ATOM 7689 C CA . LEU B 1 424 ? 7.648 -16.266 10.719 1 97.75 424 LEU B CA 1
ATOM 7690 C C . LEU B 1 424 ? 8.516 -15.164 11.328 1 97.75 424 LEU B C 1
ATOM 7692 O O . LEU B 1 424 ? 8.211 -14.641 12.398 1 97.75 424 LEU B O 1
ATOM 7696 N N . ALA B 1 425 ? 9.586 -14.883 10.609 1 97.88 425 ALA B N 1
ATOM 7697 C CA . ALA B 1 425 ? 10.477 -13.828 11.078 1 97.88 425 ALA B CA 1
ATOM 7698 C C . ALA B 1 425 ? 9.742 -12.492 11.18 1 97.88 425 ALA B C 1
ATOM 7700 O O . ALA B 1 425 ? 9.898 -11.766 12.156 1 97.88 425 ALA B O 1
ATOM 7701 N N . ALA B 1 426 ? 8.961 -12.172 10.156 1 97.56 426 ALA B N 1
ATOM 7702 C CA . ALA B 1 426 ? 8.156 -10.953 10.18 1 97.56 426 ALA B CA 1
ATOM 7703 C C . ALA B 1 426 ? 7.199 -10.953 11.367 1 97.56 426 ALA B C 1
ATOM 7705 O O . ALA B 1 426 ? 7.051 -9.938 12.047 1 97.56 426 ALA B O 1
ATOM 7706 N N . GLY B 1 427 ? 6.535 -12.086 11.586 1 96.88 427 GLY B N 1
ATOM 7707 C CA . GLY B 1 427 ? 5.656 -12.211 12.742 1 96.88 427 GLY B CA 1
ATOM 7708 C C . GLY B 1 427 ? 6.367 -11.992 14.062 1 96.88 427 GLY B C 1
ATOM 7709 O O . GLY B 1 427 ? 5.844 -11.312 14.945 1 96.88 427 GLY B O 1
ATOM 7710 N N . LEU B 1 428 ? 7.539 -12.539 14.18 1 97.19 428 LEU B N 1
ATOM 7711 C CA . LEU B 1 428 ? 8.312 -12.398 15.406 1 97.19 428 LEU B CA 1
ATOM 7712 C C . LEU B 1 428 ? 8.734 -10.945 15.617 1 97.19 428 LEU B C 1
ATOM 7714 O O . LEU B 1 428 ? 8.789 -10.469 16.75 1 97.19 428 LEU B O 1
ATOM 7718 N N . MET B 1 429 ? 9.07 -10.211 14.508 1 97.06 429 MET B N 1
ATOM 7719 C CA . MET B 1 429 ? 9.406 -8.797 14.609 1 97.06 429 MET B CA 1
ATOM 7720 C C . MET B 1 429 ? 8.25 -8.008 15.219 1 97.06 429 MET B C 1
ATOM 7722 O O . MET B 1 429 ? 8.469 -7.078 16 1 97.06 429 MET B O 1
ATOM 7726 N N . LEU B 1 430 ? 7.027 -8.406 14.875 1 95 430 LEU B N 1
ATOM 7727 C CA . LEU B 1 430 ? 5.836 -7.719 15.367 1 95 430 LEU B CA 1
ATOM 7728 C C . LEU B 1 430 ? 5.527 -8.133 16.797 1 95 430 LEU B C 1
ATOM 7730 O O . 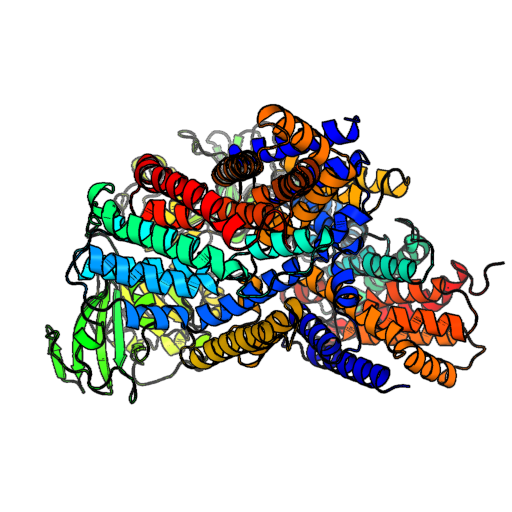LEU B 1 430 ? 5.188 -7.289 17.641 1 95 430 LEU B O 1
ATOM 7734 N N . ILE B 1 431 ? 5.688 -9.398 17.109 1 94.69 431 ILE B N 1
ATOM 7735 C CA . ILE B 1 431 ? 5.371 -9.922 18.438 1 94.69 431 ILE B CA 1
ATOM 7736 C C . ILE B 1 431 ? 6.324 -9.336 19.469 1 94.69 431 ILE B C 1
ATOM 7738 O O . ILE B 1 431 ? 5.902 -8.93 20.562 1 94.69 431 ILE B O 1
ATOM 7742 N N . PHE B 1 432 ? 7.594 -9.242 19.062 1 94.94 432 PHE B N 1
ATOM 7743 C CA . PHE B 1 432 ? 8.586 -8.719 20 1 94.94 432 PHE B CA 1
ATOM 7744 C C . PHE B 1 432 ? 8.664 -7.195 19.906 1 94.94 432 PHE B C 1
ATOM 7746 O O . PHE B 1 432 ? 9.539 -6.574 20.5 1 94.94 432 PHE B O 1
ATOM 7753 N N . ARG B 1 433 ? 7.844 -6.582 19.109 1 91.81 433 ARG B N 1
ATOM 7754 C CA . ARG B 1 433 ? 7.672 -5.137 19 1 91.81 433 ARG B CA 1
ATOM 7755 C C . ARG B 1 433 ? 8.938 -4.473 18.469 1 91.81 433 ARG B C 1
ATOM 7757 O O . ARG B 1 433 ? 9.328 -3.404 18.953 1 91.81 433 ARG B O 1
ATOM 7764 N N . CYS B 1 434 ? 9.609 -5.215 17.625 1 92.56 434 CYS B N 1
ATOM 7765 C CA . CYS B 1 434 ? 10.711 -4.574 16.922 1 92.56 434 CYS B CA 1
ATOM 7766 C C . CYS B 1 434 ? 10.211 -3.496 15.969 1 92.56 434 CYS B C 1
ATOM 7768 O O . CYS B 1 434 ? 10.938 -2.557 15.648 1 92.56 434 CYS B O 1
ATOM 7770 N N . CYS B 1 435 ? 9.039 -3.705 15.5 1 88.19 435 CYS B N 1
ATOM 7771 C CA . CYS B 1 435 ? 8.344 -2.686 14.727 1 88.19 435 CYS B CA 1
ATOM 7772 C C . CYS B 1 435 ? 6.836 -2.762 14.961 1 88.19 435 CYS B C 1
ATOM 7774 O O . CYS B 1 435 ? 6.32 -3.799 15.383 1 88.19 435 CYS B O 1
ATOM 7776 N N . GLY B 1 436 ? 6.188 -1.65 14.797 1 87.56 436 GLY B N 1
ATOM 7777 C CA . GLY B 1 436 ? 4.742 -1.607 14.938 1 87.56 436 GLY B CA 1
ATOM 7778 C C . GLY B 1 436 ? 4.008 -2.059 13.688 1 87.56 436 GLY B C 1
ATOM 7779 O O . GLY B 1 436 ? 4.621 -2.232 12.633 1 87.56 436 GLY B O 1
ATOM 7780 N N . GLY B 1 437 ? 2.709 -2.357 13.867 1 88.75 437 GLY B N 1
ATOM 7781 C CA . GLY B 1 437 ? 1.884 -2.752 12.734 1 88.75 437 GLY B CA 1
ATOM 7782 C C . GLY B 1 437 ? 1.849 -1.714 11.633 1 88.75 437 GLY B C 1
ATOM 7783 O O . GLY B 1 437 ? 1.929 -2.055 10.445 1 88.75 437 GLY B O 1
ATOM 7784 N N . ALA B 1 438 ? 1.754 -0.492 12 1 83.44 438 ALA B N 1
ATOM 7785 C CA . ALA B 1 438 ? 1.717 0.596 11.023 1 83.44 438 ALA B CA 1
ATOM 7786 C C . ALA B 1 438 ? 3.039 0.702 10.266 1 83.44 438 ALA B C 1
ATOM 7788 O O . ALA B 1 438 ? 3.053 0.898 9.055 1 83.44 438 ALA B O 1
ATOM 7789 N N . ASP B 1 439 ? 4.09 0.525 11.008 1 82.25 439 ASP B N 1
ATOM 7790 C CA . ASP B 1 439 ? 5.41 0.56 10.391 1 82.25 439 ASP B CA 1
ATOM 7791 C C . ASP B 1 439 ? 5.586 -0.588 9.398 1 82.25 439 ASP B C 1
ATOM 7793 O O . ASP B 1 439 ? 6.156 -0.405 8.32 1 82.25 439 ASP B O 1
ATOM 7797 N N . ALA B 1 440 ? 5.133 -1.712 9.789 1 91.75 440 ALA B N 1
ATOM 7798 C CA . ALA B 1 440 ? 5.207 -2.887 8.93 1 91.75 440 ALA B CA 1
ATOM 7799 C C . ALA B 1 440 ? 4.465 -2.648 7.613 1 91.75 440 ALA B C 1
ATOM 7801 O O . ALA B 1 440 ? 4.973 -2.98 6.539 1 91.75 440 ALA B O 1
ATOM 7802 N N . ARG B 1 441 ? 3.332 -2.043 7.691 1 88.75 441 ARG B N 1
ATOM 7803 C CA . ARG B 1 441 ? 2.521 -1.778 6.508 1 88.75 441 ARG B CA 1
ATOM 7804 C C . ARG B 1 441 ? 3.201 -0.763 5.594 1 88.75 441 ARG B C 1
ATOM 7806 O O . ARG B 1 441 ? 3.186 -0.912 4.371 1 88.75 441 ARG B O 1
ATOM 7813 N N . ARG B 1 442 ? 3.809 0.16 6.227 1 84.56 442 ARG B N 1
ATOM 7814 C CA . ARG B 1 442 ? 4.449 1.229 5.465 1 84.56 442 ARG B CA 1
ATOM 7815 C C . ARG B 1 442 ? 5.75 0.749 4.836 1 84.56 442 ARG B C 1
ATOM 7817 O O . ARG B 1 442 ? 6.211 1.314 3.842 1 84.56 442 ARG B O 1
ATOM 7824 N N . ALA B 1 443 ? 6.266 -0.212 5.434 1 87.44 443 ALA B N 1
ATOM 7825 C CA . ALA B 1 443 ? 7.57 -0.698 4.984 1 87.44 443 ALA B CA 1
ATOM 7826 C C . ALA B 1 443 ? 7.441 -1.491 3.688 1 87.44 443 ALA B C 1
ATOM 7828 O O . ALA B 1 443 ? 8.398 -1.6 2.922 1 87.44 443 ALA B O 1
ATOM 7829 N N . VAL B 1 444 ? 6.301 -2.01 3.41 1 92.88 444 VAL B N 1
ATOM 7830 C CA . VAL B 1 444 ? 6.109 -2.846 2.23 1 92.88 444 VAL B CA 1
ATOM 7831 C C . VAL B 1 444 ? 6.012 -1.967 0.985 1 92.88 44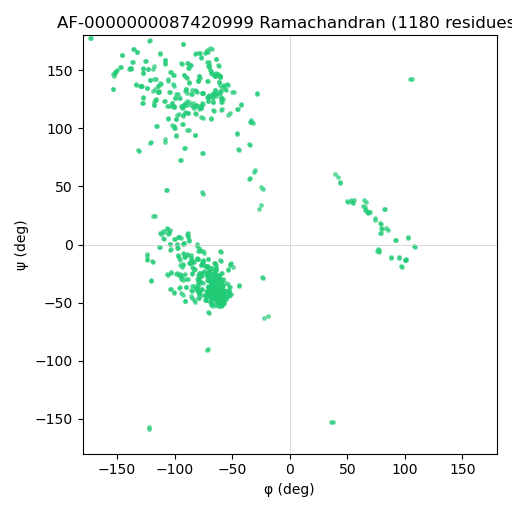4 VAL B C 1
ATOM 7833 O O . VAL B 1 444 ? 5.188 -1.054 0.925 1 92.88 444 VAL B O 1
ATOM 7836 N N . ASP B 1 445 ? 6.914 -2.145 0.118 1 91 445 ASP B N 1
ATOM 7837 C CA . ASP B 1 445 ? 6.879 -1.439 -1.16 1 91 445 ASP B CA 1
ATOM 7838 C C . ASP B 1 445 ? 5.961 -2.146 -2.152 1 91 445 ASP B C 1
ATOM 7840 O O . ASP B 1 445 ? 6.41 -2.99 -2.932 1 91 445 ASP B O 1
ATOM 7844 N N . TRP B 1 446 ? 4.801 -1.758 -2.229 1 90.31 446 TRP B N 1
ATOM 7845 C CA . TRP B 1 446 ? 3.787 -2.418 -3.041 1 90.31 446 TRP B CA 1
ATOM 7846 C C . TRP B 1 446 ? 4.07 -2.223 -4.527 1 90.31 446 TRP B C 1
ATOM 7848 O O . TRP B 1 446 ? 3.646 -3.031 -5.359 1 90.31 446 TRP B O 1
ATOM 7858 N N . GLN B 1 447 ? 4.727 -1.173 -4.887 1 91.31 447 GLN B N 1
ATOM 7859 C CA . GLN B 1 447 ? 5.082 -0.958 -6.285 1 91.31 447 GLN B CA 1
ATOM 7860 C C . GLN B 1 447 ? 5.977 -2.084 -6.801 1 91.31 447 GLN B C 1
ATOM 7862 O O . GLN B 1 447 ? 5.742 -2.615 -7.891 1 91.31 447 GLN B O 1
ATOM 7867 N N . VAL B 1 448 ? 6.938 -2.393 -5.969 1 92.31 448 VAL B N 1
ATOM 7868 C CA . VAL B 1 448 ? 7.867 -3.453 -6.348 1 92.31 448 VAL B CA 1
ATOM 7869 C C . VAL B 1 448 ? 7.117 -4.777 -6.465 1 92.31 448 VAL B C 1
ATOM 7871 O O . VAL B 1 448 ? 7.312 -5.523 -7.426 1 92.31 448 VAL B O 1
ATOM 7874 N N . LEU B 1 449 ? 6.23 -5.098 -5.547 1 96.12 449 LEU B N 1
ATOM 7875 C CA . LEU B 1 449 ? 5.508 -6.363 -5.539 1 96.12 449 LEU B CA 1
ATOM 7876 C C . LEU B 1 449 ? 4.582 -6.473 -6.746 1 96.12 449 LEU B C 1
ATOM 7878 O O . LEU B 1 449 ? 4.461 -7.543 -7.348 1 96.12 449 LEU B O 1
ATOM 7882 N N . ILE B 1 450 ? 3.953 -5.379 -7.121 1 95.94 450 ILE B N 1
ATOM 7883 C CA . ILE B 1 450 ? 3.057 -5.367 -8.273 1 95.94 450 ILE B CA 1
ATOM 7884 C C . ILE B 1 450 ? 3.857 -5.605 -9.555 1 95.94 450 ILE B C 1
ATOM 7886 O O . ILE B 1 450 ? 3.43 -6.359 -10.43 1 95.94 450 ILE B O 1
ATOM 7890 N N . VAL B 1 451 ? 5.008 -4.957 -9.633 1 95.5 451 VAL B N 1
ATOM 7891 C CA . VAL B 1 451 ? 5.863 -5.133 -10.797 1 95.5 451 VAL B CA 1
ATOM 7892 C C . VAL B 1 451 ? 6.285 -6.598 -10.914 1 95.5 451 VAL B C 1
ATOM 7894 O O . VAL B 1 451 ? 6.289 -7.164 -12.008 1 95.5 451 VAL B O 1
ATOM 7897 N N . ILE B 1 452 ? 6.621 -7.172 -9.789 1 96.81 452 ILE B N 1
ATOM 7898 C CA . ILE B 1 452 ? 7.055 -8.562 -9.766 1 96.81 452 ILE B CA 1
ATOM 7899 C C . ILE B 1 452 ? 5.91 -9.469 -10.211 1 96.81 452 ILE B C 1
ATOM 7901 O O . ILE B 1 452 ? 6.082 -10.312 -11.094 1 96.81 452 ILE B O 1
ATOM 7905 N N . ALA B 1 453 ? 4.723 -9.297 -9.625 1 97.31 453 ALA B N 1
ATOM 7906 C CA . ALA B 1 453 ? 3.562 -10.109 -9.984 1 97.31 453 ALA B CA 1
ATOM 7907 C C . ALA B 1 453 ? 3.242 -9.984 -11.469 1 97.31 453 ALA B C 1
ATOM 7909 O O . ALA B 1 453 ? 3.051 -10.984 -12.156 1 97.31 453 ALA B O 1
ATOM 7910 N N . ALA B 1 454 ? 3.182 -8.781 -11.953 1 97.38 454 ALA B N 1
ATOM 7911 C CA . ALA B 1 454 ? 2.916 -8.531 -13.367 1 97.38 454 ALA B CA 1
ATOM 7912 C C . ALA B 1 454 ? 4.055 -9.062 -14.242 1 97.38 454 ALA B C 1
ATOM 7914 O O . ALA B 1 454 ? 3.826 -9.508 -15.367 1 97.38 454 ALA B O 1
ATOM 7915 N N . GLY B 1 455 ? 5.25 -8.945 -13.703 1 97.38 455 GLY B N 1
ATOM 7916 C CA . GLY B 1 455 ? 6.398 -9.477 -14.414 1 97.38 455 GLY B CA 1
ATOM 7917 C C . GLY B 1 455 ? 6.301 -10.969 -14.672 1 97.38 455 GLY B C 1
ATOM 7918 O O . GLY B 1 455 ? 6.656 -11.438 -15.758 1 97.38 455 GLY B O 1
ATOM 7919 N N . PHE B 1 456 ? 5.836 -11.719 -13.688 1 97.5 456 PHE B N 1
ATOM 7920 C CA . PHE B 1 456 ? 5.637 -13.148 -13.875 1 97.5 456 PHE B CA 1
ATOM 7921 C C . PHE B 1 456 ? 4.641 -13.414 -15 1 97.5 456 PHE B C 1
ATOM 7923 O O . PHE B 1 456 ? 4.812 -14.352 -15.781 1 97.5 456 PHE B O 1
ATOM 7930 N N . ALA B 1 457 ? 3.594 -12.578 -15.062 1 97.69 457 ALA B N 1
ATOM 7931 C CA . ALA B 1 457 ? 2.605 -12.719 -16.125 1 97.69 457 ALA B CA 1
ATOM 7932 C C . ALA B 1 457 ? 3.23 -12.445 -17.484 1 97.69 457 ALA B C 1
ATOM 7934 O O . ALA B 1 457 ? 2.965 -13.164 -18.453 1 97.69 457 ALA B O 1
ATOM 7935 N N . LEU B 1 458 ? 4.012 -11.422 -17.562 1 97.44 458 LEU B N 1
ATOM 7936 C CA . LEU B 1 458 ? 4.695 -11.094 -18.797 1 97.44 458 LEU B CA 1
ATOM 7937 C C . LEU B 1 458 ? 5.637 -12.219 -19.219 1 97.44 458 LEU B C 1
ATOM 7939 O O . LEU B 1 458 ? 5.707 -12.562 -20.406 1 97.44 458 LEU B O 1
ATOM 7943 N N . SER B 1 459 ? 6.367 -12.703 -18.25 1 97.31 459 SER B N 1
ATOM 7944 C CA . SER B 1 459 ? 7.266 -13.812 -18.516 1 97.31 459 SER B CA 1
ATOM 7945 C C . SER B 1 459 ? 6.504 -15.023 -19.062 1 97.31 459 SER B C 1
ATOM 7947 O O . SER B 1 459 ? 6.969 -15.695 -19.984 1 97.31 459 SER B O 1
ATOM 7949 N N . GLN B 1 460 ? 5.363 -15.305 -18.484 1 96.75 460 GLN B N 1
ATOM 7950 C CA . GLN B 1 460 ? 4.512 -16.391 -18.953 1 96.75 460 GLN B CA 1
ATOM 7951 C C . GLN B 1 460 ? 4.059 -16.141 -20.391 1 96.75 460 GLN B C 1
ATOM 7953 O O . GLN B 1 460 ? 4.023 -17.078 -21.203 1 96.75 460 GLN B O 1
ATOM 7958 N N . ALA B 1 461 ? 3.721 -14.93 -20.703 1 97.69 461 ALA B N 1
ATOM 7959 C CA . ALA B 1 461 ? 3.324 -14.57 -22.062 1 97.69 461 ALA B CA 1
ATOM 7960 C C . ALA B 1 461 ? 4.473 -14.781 -23.047 1 97.69 461 ALA B C 1
ATOM 7962 O O . ALA B 1 461 ? 4.258 -15.25 -24.172 1 97.69 461 ALA B O 1
ATOM 7963 N N . MET B 1 462 ? 5.664 -14.453 -22.641 1 97.06 462 MET B N 1
ATOM 7964 C CA . MET B 1 462 ? 6.852 -14.648 -23.469 1 97.06 462 MET B CA 1
ATOM 7965 C C . MET B 1 462 ? 7.051 -16.125 -23.797 1 97.06 462 MET B C 1
ATOM 7967 O O . MET B 1 462 ? 7.395 -16.469 -24.922 1 97.06 462 MET B O 1
ATOM 7971 N N . THR B 1 463 ? 6.809 -16.953 -22.859 1 95.31 463 THR B N 1
ATOM 7972 C CA . THR B 1 463 ? 7.016 -18.391 -23.016 1 95.31 463 THR B CA 1
ATOM 7973 C C . THR B 1 463 ? 5.863 -19.031 -23.797 1 95.31 463 THR B C 1
ATOM 7975 O O . THR B 1 463 ? 6.09 -19.75 -24.766 1 95.31 463 THR B O 1
ATOM 7978 N N . SER B 1 464 ? 4.621 -18.688 -23.438 1 95.12 464 SER B N 1
ATOM 7979 C CA . SER B 1 464 ? 3.457 -19.375 -24 1 95.12 464 SER B CA 1
ATOM 7980 C C . SER B 1 464 ? 3.172 -18.891 -25.422 1 95.12 464 SER B C 1
ATOM 7982 O O . SER B 1 464 ? 2.648 -19.641 -26.25 1 95.12 464 SER B O 1
ATOM 7984 N N . SER B 1 465 ? 3.564 -17.703 -25.719 1 96.5 465 SER B N 1
ATOM 7985 C CA . SER B 1 465 ? 3.273 -17.141 -27.047 1 96.5 465 SER B CA 1
ATOM 7986 C C . SER B 1 465 ? 4.312 -17.562 -28.062 1 96.5 465 SER B C 1
ATOM 7988 O O . SER B 1 465 ? 4.098 -17.438 -29.281 1 96.5 465 SER B O 1
ATOM 7990 N N . GLY B 1 466 ? 5.5 -18 -27.562 1 96 466 GLY B N 1
ATOM 7991 C CA . GLY B 1 466 ? 6.594 -18.344 -28.453 1 96 466 GLY B CA 1
ATOM 7992 C C . GLY B 1 466 ? 7.523 -17.172 -28.734 1 96 466 GLY B C 1
ATOM 7993 O O . GLY B 1 466 ? 8.453 -17.281 -29.531 1 96 466 GLY B O 1
ATOM 7994 N N . ALA B 1 467 ? 7.27 -16.109 -28.109 1 96.69 467 ALA B N 1
ATOM 7995 C CA . ALA B 1 467 ? 8.117 -14.93 -28.297 1 96.69 467 ALA B CA 1
ATOM 7996 C C . ALA B 1 467 ? 9.555 -15.219 -27.859 1 96.69 467 ALA B C 1
ATOM 7998 O O . ALA B 1 467 ? 10.508 -14.836 -28.531 1 96.69 467 ALA B O 1
ATOM 7999 N N . ALA B 1 468 ? 9.727 -15.805 -26.734 1 95.75 468 ALA B N 1
ATOM 8000 C CA . ALA B 1 468 ? 11.047 -16.141 -26.234 1 95.75 468 ALA B CA 1
ATOM 8001 C C . ALA B 1 468 ? 11.805 -17.031 -27.219 1 95.75 468 ALA B C 1
ATOM 8003 O O . ALA B 1 468 ? 13 -16.828 -27.438 1 95.75 468 ALA B O 1
ATOM 8004 N N . GLU B 1 469 ? 11.125 -17.969 -27.766 1 95.69 469 GLU B N 1
ATOM 8005 C CA . GLU B 1 469 ? 11.719 -18.859 -28.766 1 95.69 469 GLU B CA 1
ATOM 8006 C C . GLU B 1 469 ? 12.148 -18.078 -30 1 95.69 469 GLU B C 1
ATOM 8008 O O . GLU B 1 469 ? 13.227 -18.344 -30.547 1 95.69 469 GLU B O 1
ATOM 8013 N N . GLY B 1 470 ? 11.305 -17.219 -30.422 1 95.25 470 GLY B N 1
ATOM 8014 C CA . GLY B 1 470 ? 11.641 -16.406 -31.594 1 95.25 470 GLY B CA 1
ATOM 8015 C C . GLY B 1 470 ? 12.891 -15.562 -31.391 1 95.25 470 GLY B C 1
ATOM 8016 O O . GLY B 1 470 ? 13.758 -15.523 -32.25 1 95.25 470 GLY B O 1
ATOM 8017 N N . VAL B 1 471 ? 13.016 -14.93 -30.297 1 95.31 471 VAL B N 1
ATOM 8018 C CA . VAL B 1 471 ? 14.172 -14.086 -30 1 95.31 471 VAL B CA 1
ATOM 8019 C C . VAL B 1 471 ? 15.422 -14.953 -29.828 1 95.31 471 VAL B C 1
ATOM 8021 O O . VAL B 1 471 ? 16.5 -14.586 -30.297 1 95.31 471 VAL B O 1
ATOM 8024 N N . SER B 1 472 ? 15.273 -16.062 -29.141 1 94.56 472 SER B N 1
ATOM 8025 C CA . SER B 1 472 ? 16.375 -16.984 -28.969 1 94.56 472 SER B CA 1
ATOM 8026 C C . SER B 1 472 ? 16.922 -17.469 -30.312 1 94.56 472 SER B C 1
ATOM 8028 O O . SER B 1 472 ? 18.125 -17.547 -30.516 1 94.56 472 SER B O 1
ATOM 8030 N N . ASP B 1 473 ? 15.992 -17.828 -31.203 1 94.38 473 ASP B N 1
ATOM 8031 C CA . ASP B 1 473 ? 16.391 -18.281 -32.531 1 94.38 473 ASP B CA 1
ATOM 8032 C C . ASP B 1 473 ? 17.219 -17.219 -33.25 1 94.38 473 ASP B C 1
ATOM 8034 O O . ASP B 1 473 ? 18.234 -17.547 -33.875 1 94.38 473 ASP B O 1
ATOM 8038 N N . LEU B 1 474 ? 16.812 -16.031 -33.125 1 93.25 474 LEU B N 1
ATOM 8039 C CA . LEU B 1 474 ? 17.531 -14.93 -33.75 1 93.25 474 LEU B CA 1
ATOM 8040 C C . LEU B 1 474 ? 18.922 -14.766 -33.125 1 93.25 474 LEU B C 1
ATOM 8042 O O . LEU B 1 474 ? 19.891 -14.516 -33.844 1 93.25 474 LEU B O 1
ATOM 8046 N N . LEU B 1 475 ? 18.984 -14.898 -31.844 1 93.81 475 LEU B N 1
ATOM 8047 C CA . LEU B 1 475 ? 20.234 -14.742 -31.109 1 93.81 475 LEU B CA 1
ATOM 8048 C C . LEU B 1 475 ? 21.219 -15.859 -31.469 1 93.81 475 LEU B C 1
ATOM 8050 O O . LEU B 1 475 ? 22.391 -15.609 -31.703 1 93.81 475 LEU B O 1
ATOM 8054 N N . VAL B 1 476 ? 20.734 -17.062 -31.547 1 92.88 476 VAL B N 1
ATOM 8055 C CA . VAL B 1 476 ? 21.578 -18.219 -31.828 1 92.88 476 VAL B CA 1
ATOM 8056 C C . VAL B 1 476 ? 22.062 -18.156 -33.281 1 92.88 476 VAL B C 1
ATOM 8058 O O . VAL B 1 476 ? 23.203 -18.531 -33.562 1 92.88 476 VAL B O 1
ATOM 8061 N N . LYS B 1 477 ? 21.219 -17.703 -34.125 1 92.44 477 LYS B N 1
ATOM 8062 C CA . LYS B 1 477 ? 21.625 -17.531 -35.531 1 92.44 477 LYS B CA 1
ATOM 8063 C C . LYS B 1 477 ? 22.75 -16.5 -35.656 1 92.44 477 LYS B C 1
ATOM 8065 O O . LYS B 1 477 ? 23.641 -16.641 -36.5 1 92.44 477 LYS B O 1
ATOM 8070 N N . ALA B 1 478 ? 22.703 -15.531 -34.844 1 92.56 478 ALA B N 1
ATOM 8071 C CA . ALA B 1 478 ? 23.703 -14.461 -34.906 1 92.56 478 ALA B CA 1
ATOM 8072 C C . ALA B 1 478 ? 25.031 -14.914 -34.312 1 92.56 478 ALA B C 1
ATOM 8074 O O . ALA B 1 478 ? 26.094 -14.555 -34.812 1 92.56 478 ALA B O 1
ATOM 8075 N N . VAL B 1 479 ? 25.016 -15.672 -33.25 1 91.06 479 VAL B N 1
ATOM 8076 C CA . VAL B 1 479 ? 26.234 -16.047 -32.531 1 91.06 479 VAL B CA 1
ATOM 8077 C C . VAL B 1 479 ? 26.75 -17.391 -33.062 1 91.06 479 VAL B C 1
ATOM 8079 O O . VAL B 1 479 ? 27.953 -17.641 -33.031 1 91.06 479 VAL B O 1
ATOM 8082 N N . GLY B 1 480 ? 25.922 -18.234 -33.5 1 85.94 480 GLY B N 1
ATOM 8083 C CA . GLY B 1 480 ? 26.281 -19.562 -33.938 1 85.94 480 GLY B CA 1
ATOM 8084 C C . GLY B 1 480 ? 25.875 -20.656 -32.969 1 85.94 480 GLY B C 1
ATOM 8085 O O . GLY B 1 480 ? 25.938 -20.453 -31.75 1 85.94 480 GLY B O 1
ATOM 8086 N N . ASN B 1 481 ? 25.453 -21.781 -33.406 1 79.12 481 ASN B N 1
ATOM 8087 C CA . ASN B 1 481 ? 24.891 -22.875 -32.625 1 79.12 481 ASN B CA 1
ATOM 8088 C C . ASN B 1 481 ? 25.969 -23.578 -31.781 1 79.12 481 ASN B C 1
ATOM 8090 O O . ASN B 1 481 ? 25.656 -24.234 -30.797 1 79.12 481 ASN B O 1
ATOM 8094 N N . ASN B 1 482 ? 27.156 -23.312 -32.031 1 84.31 482 ASN B N 1
ATOM 8095 C CA . ASN B 1 482 ? 28.188 -24.109 -31.391 1 84.31 482 ASN B CA 1
ATOM 8096 C C . ASN B 1 482 ? 29.078 -23.234 -30.5 1 84.31 482 ASN B C 1
ATOM 8098 O O . ASN B 1 482 ? 30.188 -23.641 -30.141 1 84.31 482 ASN B O 1
ATOM 8102 N N . HIS B 1 483 ? 28.562 -22.141 -30.047 1 93 483 HIS B N 1
ATOM 8103 C CA . HIS B 1 483 ? 29.391 -21.25 -29.234 1 93 483 HIS B CA 1
ATOM 8104 C C . HIS B 1 483 ? 28.656 -20.828 -27.969 1 93 483 HIS B C 1
ATOM 8106 O O . HIS B 1 483 ? 28.188 -19.703 -27.859 1 93 483 HIS B O 1
ATOM 8112 N N . PRO B 1 484 ? 28.688 -21.688 -26.984 1 94.75 484 PRO B N 1
ATOM 8113 C CA . PRO B 1 484 ? 27.953 -21.406 -25.75 1 94.75 484 PRO B CA 1
ATOM 8114 C C . PRO B 1 484 ? 28.469 -20.172 -25.031 1 94.75 484 PRO B C 1
ATOM 8116 O O . PRO B 1 484 ? 27.688 -19.422 -24.422 1 94.75 484 PRO B O 1
ATOM 8119 N N . TYR B 1 485 ? 29.75 -19.906 -25.078 1 96.19 485 TYR B N 1
ATOM 8120 C CA . TYR B 1 485 ? 30.328 -18.734 -24.422 1 96.19 485 TYR B CA 1
ATOM 8121 C C . TYR B 1 485 ? 29.812 -17.453 -25.062 1 96.19 485 TYR B C 1
ATOM 8123 O O . TYR B 1 485 ? 29.484 -16.484 -24.359 1 96.19 485 TYR B O 1
ATOM 8131 N N . LEU B 1 486 ? 29.703 -17.469 -26.359 1 96.44 486 LEU B N 1
ATOM 8132 C CA . LEU B 1 486 ? 29.234 -16.266 -27.062 1 96.44 486 LEU B CA 1
ATOM 8133 C C . LEU B 1 486 ? 27.75 -16.047 -26.797 1 96.44 486 LEU B C 1
ATOM 8135 O O . LEU B 1 486 ? 27.312 -14.891 -26.703 1 96.44 486 LEU B O 1
ATOM 8139 N N . ALA B 1 487 ? 27 -17.156 -26.781 1 96.88 487 ALA B N 1
ATOM 8140 C CA . ALA B 1 487 ? 25.578 -17.047 -26.438 1 96.88 487 ALA B CA 1
ATOM 8141 C C . ALA B 1 487 ? 25.391 -16.469 -25.031 1 96.88 487 ALA B C 1
ATOM 8143 O O . ALA B 1 487 ? 24.547 -15.602 -24.828 1 96.88 487 ALA B O 1
ATOM 8144 N N . LEU B 1 488 ? 26.188 -16.984 -24.109 1 97.81 488 LEU B N 1
ATOM 8145 C CA . LEU B 1 488 ? 26.141 -16.516 -22.734 1 97.81 488 LEU B CA 1
ATOM 8146 C C . LEU B 1 488 ? 26.516 -15.031 -22.641 1 97.81 488 LEU B C 1
ATOM 8148 O O . LEU B 1 488 ? 25.875 -14.266 -21.938 1 97.81 488 LEU B O 1
ATOM 8152 N N . ALA B 1 489 ? 27.547 -14.641 -23.359 1 97.88 489 ALA B N 1
ATOM 8153 C CA . ALA B 1 489 ? 27.984 -13.25 -23.391 1 97.88 489 ALA B CA 1
ATOM 8154 C C . ALA B 1 489 ? 26.906 -12.336 -23.953 1 97.88 489 ALA B C 1
ATOM 8156 O O . ALA B 1 489 ? 26.703 -11.219 -23.469 1 97.88 489 ALA B O 1
ATOM 8157 N N . ALA B 1 490 ? 26.266 -12.789 -24.953 1 97.44 490 ALA B N 1
ATOM 8158 C CA . ALA B 1 490 ? 25.203 -12 -25.578 1 97.44 490 ALA B CA 1
ATOM 8159 C C . ALA B 1 490 ? 24.031 -11.805 -24.609 1 97.44 490 ALA B C 1
ATOM 8161 O O . ALA B 1 490 ? 23.484 -10.703 -24.516 1 97.44 490 ALA B O 1
ATOM 8162 N N . ILE B 1 491 ? 23.625 -12.883 -23.953 1 97.94 491 ILE B N 1
ATOM 8163 C CA . ILE B 1 491 ? 22.516 -12.812 -23 1 97.94 491 ILE B CA 1
ATOM 8164 C C . ILE B 1 491 ? 22.875 -11.836 -21.891 1 97.94 491 ILE B C 1
ATOM 8166 O O . ILE B 1 491 ? 22.047 -11.008 -21.5 1 97.94 491 ILE B O 1
ATOM 8170 N N . TYR B 1 492 ? 24.062 -11.961 -21.344 1 98.25 492 TYR B N 1
ATOM 8171 C CA . TYR B 1 492 ? 24.5 -11.039 -20.312 1 98.25 492 TYR B CA 1
ATOM 8172 C C . TYR B 1 492 ? 24.453 -9.594 -20.797 1 98.25 492 TYR B C 1
ATOM 8174 O O . TYR B 1 492 ? 23.953 -8.711 -20.109 1 98.25 492 TYR B O 1
ATOM 8182 N N . PHE B 1 493 ? 24.953 -9.422 -21.938 1 97.12 493 PHE B N 1
ATOM 8183 C CA . PHE B 1 493 ? 25.047 -8.078 -22.484 1 97.12 493 PHE B CA 1
ATOM 8184 C C . PHE B 1 493 ? 23.656 -7.473 -22.672 1 97.12 493 PHE B C 1
ATOM 8186 O O . PHE B 1 493 ? 23.422 -6.324 -22.297 1 97.12 493 PHE B O 1
ATOM 8193 N N . ILE B 1 494 ? 22.766 -8.219 -23.25 1 96.56 494 ILE B N 1
ATOM 8194 C CA . ILE B 1 494 ? 21.406 -7.73 -23.453 1 96.56 494 ILE B CA 1
ATOM 8195 C C . ILE B 1 494 ? 20.75 -7.418 -22.109 1 96.56 494 ILE B C 1
ATOM 8197 O O . ILE B 1 494 ? 20.078 -6.395 -21.969 1 96.56 494 ILE B O 1
ATOM 8201 N N . THR B 1 495 ? 20.953 -8.297 -21.156 1 97.56 495 THR B N 1
ATOM 8202 C CA . THR B 1 495 ? 20.406 -8.078 -19.812 1 97.56 495 THR B CA 1
ATOM 8203 C C . THR B 1 495 ? 20.969 -6.789 -19.219 1 97.56 495 THR B C 1
ATOM 8205 O O . THR B 1 495 ? 20.219 -6.012 -18.609 1 97.56 495 THR B O 1
ATOM 8208 N N . MET B 1 496 ? 22.25 -6.594 -19.391 1 95.94 496 MET B N 1
ATOM 8209 C CA . MET B 1 496 ? 22.938 -5.406 -18.875 1 95.94 496 MET B CA 1
ATOM 8210 C C . MET B 1 496 ? 22.359 -4.137 -19.484 1 95.94 496 MET B C 1
ATOM 8212 O O . MET B 1 496 ? 22.125 -3.15 -18.781 1 95.94 496 MET B O 1
ATOM 8216 N N . VAL B 1 497 ? 22.094 -4.156 -20.734 1 93.94 497 VAL B N 1
ATOM 8217 C CA . VAL B 1 497 ? 21.531 -3.004 -21.438 1 93.94 497 VAL B CA 1
ATOM 8218 C C . VAL B 1 497 ? 20.125 -2.729 -20.922 1 93.94 497 VAL B C 1
ATOM 8220 O O . VAL B 1 497 ? 19.781 -1.586 -20.609 1 93.94 497 VAL B O 1
ATOM 8223 N N . PHE B 1 498 ? 19.344 -3.779 -20.797 1 94.5 498 PHE B N 1
ATOM 8224 C CA . PHE B 1 498 ? 17.969 -3.629 -20.344 1 94.5 498 PHE B CA 1
ATOM 8225 C C . PHE B 1 498 ? 17.938 -3.098 -18.906 1 94.5 498 PHE B C 1
ATOM 8227 O O . PHE B 1 498 ? 17.125 -2.223 -18.594 1 94.5 498 PHE B O 1
ATOM 8234 N N . THR B 1 499 ? 18.75 -3.641 -18.062 1 93.56 499 THR B N 1
ATOM 8235 C CA . THR B 1 499 ? 18.703 -3.27 -16.656 1 93.56 499 THR B CA 1
ATOM 8236 C C . THR B 1 499 ? 19.078 -1.804 -16.469 1 93.56 499 THR B C 1
ATOM 8238 O O . THR B 1 499 ? 18.625 -1.152 -15.531 1 93.56 499 THR B O 1
ATOM 8241 N N . ASN B 1 500 ? 19.906 -1.24 -17.328 1 90.75 500 ASN B N 1
ATOM 8242 C CA . ASN B 1 500 ? 20.297 0.162 -17.234 1 90.75 500 ASN B CA 1
ATOM 8243 C C . ASN B 1 500 ? 19.234 1.083 -17.812 1 90.75 500 ASN B C 1
ATOM 8245 O O . ASN B 1 500 ? 19.25 2.293 -17.578 1 90.75 500 ASN B O 1
ATOM 8249 N N . LEU B 1 501 ? 18.312 0.448 -18.5 1 86.44 501 LEU B N 1
ATOM 8250 C CA . LEU B 1 501 ? 17.281 1.255 -19.141 1 86.44 501 LEU B CA 1
ATOM 8251 C C . LEU B 1 501 ? 15.977 1.186 -18.344 1 86.44 501 LEU B C 1
ATOM 8253 O O . LEU B 1 501 ? 15.188 2.137 -18.344 1 86.44 501 LEU B O 1
ATOM 8257 N N . ILE B 1 502 ? 15.734 0.019 -17.859 1 89.5 502 ILE B N 1
ATOM 8258 C CA . ILE B 1 502 ? 14.477 -0.203 -17.141 1 89.5 502 ILE B CA 1
ATOM 8259 C C . ILE B 1 502 ? 14.766 -0.684 -15.727 1 89.5 502 ILE B C 1
ATOM 8261 O O . ILE B 1 502 ? 15.867 -0.496 -15.211 1 89.5 502 ILE B O 1
ATOM 8265 N N . THR B 1 503 ? 13.938 -1.342 -15.008 1 87.69 503 THR B N 1
ATOM 8266 C CA . THR B 1 503 ? 14.18 -1.812 -13.648 1 87.69 503 THR B CA 1
ATOM 8267 C C . THR B 1 503 ? 14.805 -3.205 -13.656 1 87.69 503 THR B C 1
ATOM 8269 O O . THR B 1 503 ? 14.68 -3.938 -14.641 1 87.69 503 THR B O 1
ATOM 8272 N N . ASN B 1 504 ? 15.516 -3.535 -12.578 1 93.69 504 ASN B N 1
ATOM 8273 C CA . ASN B 1 504 ? 16.188 -4.824 -12.469 1 93.69 504 ASN B CA 1
ATOM 8274 C C . ASN B 1 504 ? 15.219 -5.984 -12.664 1 93.69 504 ASN B C 1
ATOM 8276 O O . ASN B 1 504 ? 15.477 -6.887 -13.461 1 93.69 504 ASN B O 1
ATOM 8280 N N . VAL B 1 505 ? 14.133 -5.902 -12.039 1 92.75 505 VAL B N 1
ATOM 8281 C CA . VAL B 1 505 ? 13.156 -6.98 -12.094 1 92.75 505 VAL B CA 1
ATOM 8282 C C . VAL B 1 505 ? 12.57 -7.078 -13.5 1 92.75 505 VAL B C 1
ATOM 8284 O O . VAL B 1 505 ? 12.344 -8.18 -14.008 1 92.75 505 VAL B O 1
ATOM 8287 N N . ALA B 1 506 ? 12.359 -5.953 -14.102 1 91.69 506 ALA B N 1
ATOM 8288 C CA . ALA B 1 506 ? 11.82 -5.922 -15.461 1 91.69 506 ALA B CA 1
ATOM 8289 C C . ALA B 1 506 ? 12.758 -6.629 -16.438 1 91.69 506 ALA B C 1
ATOM 8291 O O . ALA B 1 506 ? 12.312 -7.445 -17.25 1 91.69 506 ALA B O 1
ATOM 8292 N N . ALA B 1 507 ? 13.961 -6.297 -16.344 1 95.38 507 ALA B N 1
ATOM 8293 C CA . ALA B 1 507 ? 14.945 -6.93 -17.219 1 95.38 507 ALA B CA 1
ATOM 8294 C C . ALA B 1 507 ? 14.977 -8.438 -17 1 95.38 507 ALA B C 1
ATOM 8296 O O . ALA B 1 507 ? 15 -9.211 -17.969 1 95.38 507 ALA B O 1
ATOM 8297 N N . ALA B 1 508 ? 14.898 -8.867 -15.797 1 96.44 508 ALA B N 1
ATOM 8298 C CA . ALA B 1 508 ? 14.984 -10.281 -15.445 1 96.44 508 ALA B CA 1
ATOM 8299 C C . ALA B 1 508 ? 13.797 -11.055 -16.031 1 96.44 508 ALA B C 1
ATOM 8301 O O . ALA B 1 508 ? 13.984 -12.117 -16.641 1 96.44 508 ALA B O 1
ATOM 8302 N N . VAL B 1 509 ? 12.602 -10.547 -15.883 1 95.31 509 VAL B N 1
ATOM 8303 C CA . VAL B 1 509 ? 11.406 -11.297 -16.25 1 95.31 509 VAL B CA 1
ATOM 8304 C C . VAL B 1 509 ? 11.305 -11.398 -17.766 1 95.31 509 VAL B C 1
ATOM 8306 O O . VAL B 1 509 ? 10.75 -12.367 -18.297 1 95.31 509 VAL B O 1
ATOM 8309 N N . ILE B 1 510 ? 11.914 -10.438 -18.469 1 95.5 510 ILE B N 1
ATOM 8310 C CA . ILE B 1 510 ? 11.883 -10.438 -19.938 1 95.5 510 ILE B CA 1
ATOM 8311 C C . ILE B 1 510 ? 12.953 -11.383 -20.469 1 95.5 510 ILE B C 1
ATOM 8313 O O . ILE B 1 510 ? 12.703 -12.141 -21.406 1 95.5 510 ILE B O 1
ATOM 8317 N N . ILE B 1 511 ? 14.109 -11.445 -19.859 1 97.81 511 ILE B N 1
ATOM 8318 C CA . ILE B 1 511 ? 15.273 -12.062 -20.484 1 97.81 511 ILE B CA 1
ATOM 8319 C C . ILE B 1 511 ? 15.383 -13.516 -20.031 1 97.81 511 ILE B C 1
ATOM 8321 O O . ILE B 1 511 ? 15.914 -14.359 -20.75 1 97.81 511 ILE B O 1
ATOM 8325 N N . VAL B 1 512 ? 14.875 -13.898 -18.844 1 98.12 512 VAL B N 1
ATOM 8326 C CA . VAL B 1 512 ? 15.062 -15.242 -18.312 1 98.12 512 VAL B CA 1
ATOM 8327 C C . VAL B 1 512 ? 14.453 -16.266 -19.266 1 98.12 512 VAL B C 1
ATOM 8329 O O . VAL B 1 512 ? 15.102 -17.25 -19.625 1 98.12 512 VAL B O 1
ATOM 8332 N N . PRO B 1 513 ? 13.211 -16.031 -19.734 1 97.38 513 PRO B N 1
ATOM 8333 C CA . PRO B 1 513 ? 12.688 -17 -20.703 1 97.38 513 PRO B CA 1
ATOM 8334 C C . PRO B 1 513 ? 13.531 -17.094 -21.969 1 97.38 513 PRO B C 1
ATOM 8336 O O . PRO B 1 513 ? 13.68 -18.188 -22.531 1 97.38 513 PRO B O 1
ATOM 8339 N N . ILE B 1 514 ? 14.086 -16.016 -22.422 1 97.44 514 ILE B N 1
ATOM 8340 C CA . ILE B 1 514 ? 14.945 -15.984 -23.594 1 97.44 514 ILE B CA 1
ATOM 8341 C C . ILE B 1 514 ? 16.234 -16.75 -23.297 1 97.44 514 ILE B C 1
ATOM 8343 O O . ILE B 1 514 ? 16.703 -17.531 -24.125 1 97.44 514 ILE B O 1
ATOM 8347 N N . ALA B 1 515 ? 16.797 -16.516 -22.141 1 98.12 515 ALA B N 1
ATOM 8348 C CA . ALA B 1 515 ? 18.031 -17.172 -21.719 1 98.12 515 ALA B CA 1
ATOM 8349 C C . ALA B 1 515 ? 17.844 -18.688 -21.625 1 98.12 515 ALA B C 1
ATOM 8351 O O . ALA B 1 515 ? 18.703 -19.453 -22.078 1 98.12 515 ALA B O 1
ATOM 8352 N N . ILE B 1 516 ? 16.766 -19.141 -21.047 1 97.25 516 ILE B N 1
ATOM 8353 C CA . ILE B 1 516 ? 16.469 -20.562 -20.906 1 97.25 516 ILE B CA 1
ATOM 8354 C C . ILE B 1 516 ? 16.328 -21.219 -22.266 1 97.25 516 ILE B C 1
ATOM 8356 O O . ILE B 1 516 ? 16.906 -22.266 -22.531 1 97.25 516 ILE B O 1
ATOM 8360 N N . LYS B 1 517 ? 15.609 -20.578 -23.172 1 96.06 517 LYS B N 1
ATOM 8361 C CA . LYS B 1 517 ? 15.414 -21.125 -24.531 1 96.06 517 LYS B CA 1
ATOM 8362 C C . LYS B 1 517 ? 16.734 -21.125 -25.312 1 96.06 517 LYS B C 1
ATOM 8364 O O . LYS B 1 517 ? 17 -22.047 -26.062 1 96.06 517 LYS B O 1
ATOM 8369 N N . THR B 1 518 ? 17.469 -20.109 -25.125 1 96.5 518 THR B N 1
ATOM 8370 C CA . THR B 1 518 ? 18.766 -20.031 -25.797 1 96.5 518 THR B CA 1
ATOM 8371 C C . THR B 1 518 ? 19.672 -21.172 -25.344 1 96.5 518 THR B C 1
ATOM 8373 O O . THR B 1 518 ? 20.344 -21.812 -26.172 1 96.5 518 THR B O 1
ATOM 8376 N N . ALA B 1 519 ? 19.734 -21.391 -24.047 1 96.38 519 ALA B N 1
ATOM 8377 C CA . ALA B 1 519 ? 20.531 -22.5 -23.516 1 96.38 519 ALA B CA 1
ATOM 8378 C C . ALA B 1 519 ? 20.078 -23.828 -24.109 1 96.38 519 ALA B C 1
ATOM 8380 O O . ALA B 1 519 ? 20.906 -24.672 -24.484 1 96.38 519 ALA B O 1
ATOM 8381 N N . ASN B 1 520 ? 18.781 -24.031 -24.25 1 94.12 520 ASN B N 1
ATOM 8382 C CA . ASN B 1 520 ? 18.219 -25.234 -24.844 1 94.12 520 ASN B CA 1
ATOM 8383 C C . ASN B 1 520 ? 18.594 -25.375 -26.312 1 94.12 520 ASN B C 1
ATOM 8385 O O . ASN B 1 520 ? 18.938 -26.453 -26.781 1 94.12 520 ASN B O 1
ATOM 8389 N N . ASP B 1 521 ? 18.578 -24.266 -27 1 92.94 521 ASP B N 1
ATOM 8390 C CA . ASP B 1 521 ? 18.859 -24.266 -28.438 1 92.94 521 ASP B CA 1
ATOM 8391 C C . ASP B 1 521 ? 20.328 -24.609 -28.703 1 92.94 521 ASP B C 1
ATOM 8393 O O . ASP B 1 521 ? 20.641 -25.281 -29.688 1 92.94 521 ASP B O 1
ATOM 8397 N N . VAL B 1 522 ? 21.156 -24.125 -27.844 1 94 522 VAL B N 1
ATOM 8398 C CA . VAL B 1 522 ? 22.578 -24.406 -28.016 1 94 522 VAL B CA 1
ATOM 8399 C C . VAL B 1 522 ? 22.938 -25.75 -27.375 1 94 522 VAL B C 1
ATOM 8401 O O . VAL B 1 522 ? 24.047 -26.25 -27.547 1 94 522 VAL B O 1
ATOM 8404 N N . GLY B 1 523 ? 22.031 -26.375 -26.625 1 92.88 523 GLY B N 1
ATOM 8405 C CA . GLY B 1 523 ? 22.172 -27.719 -26.094 1 92.88 523 GLY B CA 1
ATOM 8406 C C . GLY B 1 523 ? 23 -27.781 -24.828 1 92.88 523 GLY B C 1
ATOM 8407 O O . GLY B 1 523 ? 23.781 -28.719 -24.641 1 92.88 523 GLY B O 1
ATOM 8408 N N . VAL B 1 524 ? 23 -26.797 -24.047 1 95.31 524 VAL B N 1
ATOM 8409 C CA . VAL B 1 524 ? 23.781 -26.766 -22.828 1 95.31 524 VAL B CA 1
ATOM 8410 C C . VAL B 1 524 ? 22.875 -26.547 -21.625 1 95.31 524 VAL B C 1
ATOM 8412 O O . VAL B 1 524 ? 21.656 -26.375 -21.766 1 95.31 524 VAL B O 1
ATOM 8415 N N . SER B 1 525 ? 23.453 -26.594 -20.453 1 96.62 525 SER B N 1
ATOM 8416 C CA . SER B 1 525 ? 22.719 -26.391 -19.203 1 96.62 525 SER B CA 1
ATOM 8417 C C . SER B 1 525 ? 22.172 -24.984 -19.109 1 96.62 525 SER B C 1
ATOM 8419 O O . SER B 1 525 ? 22.812 -24.016 -19.531 1 96.62 525 SER B O 1
ATOM 8421 N N . GLN B 1 526 ? 21.016 -24.828 -18.516 1 97.12 526 GLN B N 1
ATOM 8422 C CA . GLN B 1 526 ? 20.344 -23.531 -18.359 1 97.12 526 GLN B CA 1
ATOM 8423 C C . GLN B 1 526 ? 20.953 -22.719 -17.234 1 97.12 526 GLN B C 1
ATOM 8425 O O . GLN B 1 526 ? 20.875 -21.5 -17.219 1 97.12 526 GLN B O 1
ATOM 8430 N N . LEU B 1 527 ? 21.562 -23.344 -16.312 1 96.94 527 LEU B N 1
ATOM 8431 C CA . LEU B 1 527 ? 21.953 -22.766 -15.031 1 96.94 527 LEU B CA 1
ATOM 8432 C C . LEU B 1 527 ? 22.969 -21.641 -15.227 1 96.94 527 LEU B C 1
ATOM 8434 O O . LEU B 1 527 ? 22.812 -20.547 -14.68 1 96.94 527 LEU B O 1
ATOM 8438 N N . PRO B 1 528 ? 24.031 -21.859 -16.031 1 97.25 528 PRO B N 1
ATOM 8439 C CA . PRO B 1 528 ? 24.984 -20.766 -16.234 1 97.25 528 PRO B CA 1
ATOM 8440 C C . PRO B 1 528 ? 24.328 -19.531 -16.859 1 97.25 528 PRO B C 1
ATOM 8442 O O . PRO B 1 528 ? 24.719 -18.406 -16.562 1 97.25 528 PRO B O 1
ATOM 8445 N N . PHE B 1 529 ? 23.406 -19.703 -17.734 1 97.94 529 PHE B N 1
ATOM 8446 C CA . PHE B 1 529 ? 22.719 -18.594 -18.375 1 97.94 529 PHE B CA 1
ATOM 8447 C C . PHE B 1 529 ? 21.859 -17.828 -17.391 1 97.94 529 PHE B C 1
ATOM 8449 O O . PHE B 1 529 ? 21.891 -16.594 -17.344 1 97.94 529 PHE B O 1
ATOM 8456 N N . VAL B 1 530 ? 21.094 -18.562 -16.578 1 98 530 VAL B N 1
ATOM 8457 C CA . VAL B 1 530 ? 20.203 -17.938 -15.602 1 98 530 VAL B CA 1
ATOM 8458 C C . VAL B 1 530 ? 21.031 -17.203 -14.547 1 98 530 VAL B C 1
ATOM 8460 O O . VAL B 1 530 ? 20.656 -16.109 -14.117 1 98 530 VAL B O 1
ATOM 8463 N N . MET B 1 531 ? 22.156 -17.781 -14.125 1 97.75 531 MET B N 1
ATOM 8464 C CA . MET B 1 531 ? 23.031 -17.141 -13.141 1 97.75 531 MET B CA 1
ATOM 8465 C C . MET B 1 531 ? 23.641 -15.867 -13.703 1 97.75 531 MET B C 1
ATOM 8467 O O . MET B 1 531 ? 23.781 -14.875 -12.984 1 97.75 531 MET B O 1
ATOM 8471 N N . ALA B 1 532 ? 23.953 -15.938 -14.945 1 97.94 532 ALA B N 1
ATOM 8472 C CA . ALA B 1 532 ? 24.484 -14.742 -15.602 1 97.94 532 ALA B CA 1
ATOM 8473 C C . ALA B 1 532 ? 23.438 -13.633 -15.648 1 97.94 532 ALA B C 1
ATOM 8475 O O . ALA B 1 532 ? 23.766 -12.461 -15.438 1 97.94 532 ALA B O 1
ATOM 8476 N N . VAL B 1 533 ? 22.203 -13.992 -15.93 1 98.06 533 VAL B N 1
ATOM 8477 C CA . VAL B 1 533 ? 21.125 -13.008 -15.945 1 98.06 533 VAL B CA 1
ATOM 8478 C C . VAL B 1 533 ? 20.938 -12.422 -14.547 1 98.06 533 VAL B C 1
ATOM 8480 O O . VAL B 1 533 ? 20.672 -11.227 -14.398 1 98.06 533 VAL B O 1
ATOM 8483 N N . MET B 1 534 ? 21.062 -13.219 -13.523 1 97.62 534 MET B N 1
ATOM 8484 C CA . MET B 1 534 ? 20.906 -12.781 -12.141 1 97.62 534 MET B CA 1
ATOM 8485 C C . MET B 1 534 ? 21.891 -11.68 -11.805 1 97.62 534 MET B C 1
ATOM 8487 O O . MET B 1 534 ? 21.531 -10.656 -11.227 1 97.62 534 MET B O 1
ATOM 8491 N N . VAL B 1 535 ? 23.094 -11.875 -12.203 1 97.25 535 VAL B N 1
ATOM 8492 C CA . VAL B 1 535 ? 24.141 -10.898 -11.93 1 97.25 535 VAL B CA 1
ATOM 8493 C C . VAL B 1 535 ? 23.953 -9.664 -12.812 1 97.25 535 VAL B C 1
ATOM 8495 O O . VAL B 1 535 ? 23.969 -8.531 -12.32 1 97.25 535 VAL B O 1
ATOM 8498 N N . ALA B 1 536 ? 23.734 -9.898 -14.094 1 97.62 536 ALA B N 1
ATOM 8499 C CA . ALA B 1 536 ? 23.594 -8.812 -15.055 1 97.62 536 ALA B CA 1
ATOM 8500 C C . ALA B 1 536 ? 22.422 -7.91 -14.711 1 97.62 536 ALA B C 1
ATOM 8502 O O . ALA B 1 536 ? 22.5 -6.688 -14.844 1 97.62 536 ALA B O 1
ATOM 8503 N N . ALA B 1 537 ? 21.328 -8.523 -14.297 1 97 537 ALA B N 1
ATOM 8504 C CA . ALA B 1 537 ? 20.125 -7.766 -13.984 1 97 537 ALA B CA 1
ATOM 8505 C C . ALA B 1 537 ? 20.297 -6.934 -12.719 1 97 537 ALA B C 1
ATOM 8507 O O . ALA B 1 537 ? 19.641 -5.906 -12.547 1 97 537 ALA B O 1
ATOM 8508 N N . SER B 1 538 ? 21.188 -7.316 -11.883 1 95.12 538 SER B N 1
ATOM 8509 C CA . SER B 1 538 ? 21.359 -6.652 -10.594 1 95.12 538 SER B CA 1
ATOM 8510 C C . SER B 1 538 ? 22.453 -5.582 -10.664 1 95.12 538 SER B C 1
ATOM 8512 O O . SER B 1 538 ? 22.516 -4.699 -9.805 1 95.12 538 SER B O 1
ATOM 8514 N N . ILE B 1 539 ? 23.297 -5.621 -11.648 1 93.94 539 ILE B N 1
ATOM 8515 C CA . ILE B 1 539 ? 24.438 -4.719 -11.734 1 93.94 539 ILE B CA 1
ATOM 8516 C C . ILE B 1 539 ? 24.078 -3.512 -12.602 1 93.94 539 ILE B C 1
ATOM 8518 O O . ILE B 1 539 ? 24.516 -3.406 -13.75 1 93.94 539 ILE B O 1
ATOM 8522 N N . ALA B 1 540 ? 23.312 -2.701 -12.086 1 92.62 540 ALA B N 1
ATOM 8523 C CA . ALA B 1 540 ? 22.938 -1.44 -12.719 1 92.62 540 ALA B CA 1
ATOM 8524 C C . ALA B 1 540 ? 23.75 -0.279 -12.164 1 92.62 540 ALA B C 1
ATOM 8526 O O . ALA B 1 540 ? 23.312 0.412 -11.242 1 92.62 540 ALA B O 1
ATOM 8527 N N . LEU B 1 541 ? 24.859 0.067 -12.82 1 93.5 541 LEU B N 1
ATOM 8528 C CA . LEU B 1 541 ? 25.812 0.988 -12.211 1 93.5 541 LEU B CA 1
ATOM 8529 C C . LEU B 1 541 ? 26.047 2.191 -13.117 1 93.5 541 LEU B C 1
ATOM 8531 O O . LEU B 1 541 ? 26.594 3.205 -12.672 1 93.5 541 LEU B O 1
ATOM 8535 N N . ALA B 1 542 ? 25.609 2.236 -14.297 1 91.25 542 ALA B N 1
ATOM 8536 C CA . ALA B 1 542 ? 26.125 3.16 -15.305 1 91.25 542 ALA B CA 1
ATOM 8537 C C . ALA B 1 542 ? 25.312 4.445 -15.336 1 91.25 542 ALA B C 1
ATOM 8539 O O . ALA B 1 542 ? 25.75 5.461 -15.883 1 91.25 542 ALA B O 1
ATOM 8540 N N . THR B 1 543 ? 24.172 4.445 -14.789 1 88.31 543 THR B N 1
ATOM 8541 C CA . THR B 1 543 ? 23.344 5.641 -14.789 1 88.31 543 THR B CA 1
ATOM 8542 C C . THR B 1 543 ? 22.672 5.844 -13.438 1 88.31 543 THR B C 1
ATOM 8544 O O . THR B 1 543 ? 22.438 4.883 -12.703 1 88.31 543 THR B O 1
ATOM 8547 N N . PRO B 1 544 ? 22.391 7.129 -13.117 1 86.19 544 PRO B N 1
ATOM 8548 C CA . PRO B 1 544 ? 21.703 7.395 -11.844 1 86.19 544 PRO B CA 1
ATOM 8549 C C . PRO B 1 544 ? 20.281 6.84 -11.812 1 86.19 544 PRO B C 1
ATOM 8551 O O . PRO B 1 544 ? 19.781 6.492 -10.742 1 86.19 544 PRO B O 1
ATOM 8554 N N . MET B 1 545 ? 19.672 6.625 -12.938 1 80.94 545 MET B N 1
ATOM 8555 C CA . MET B 1 545 ? 18.266 6.238 -13.023 1 80.94 545 MET B CA 1
ATOM 8556 C C . MET B 1 545 ? 18.125 4.723 -13.047 1 80.94 545 MET B C 1
ATOM 8558 O O . MET B 1 545 ? 17.016 4.199 -12.914 1 80.94 545 MET B O 1
ATOM 8562 N N . SER B 1 546 ? 19.188 4.094 -13.156 1 83.31 546 SER B N 1
ATOM 8563 C CA . SER B 1 546 ? 19.109 2.648 -13.359 1 83.31 546 SER B CA 1
ATOM 8564 C C . SER B 1 546 ? 18.672 1.931 -12.086 1 83.31 546 SER B C 1
ATOM 8566 O O . SER B 1 546 ? 18.141 0.823 -12.148 1 83.31 546 SER B O 1
ATOM 8568 N N . TYR B 1 547 ? 18.938 2.541 -11.008 1 86.31 547 TYR B N 1
ATOM 8569 C CA . TYR B 1 547 ? 18.609 1.902 -9.742 1 86.31 547 TYR B CA 1
ATOM 8570 C C . TYR B 1 547 ? 18.297 2.943 -8.672 1 86.31 547 TYR B C 1
ATOM 8572 O O . TYR B 1 547 ? 18.844 4.043 -8.688 1 86.31 547 TYR B O 1
ATOM 8580 N N . GLN B 1 548 ? 17.5 2.582 -7.816 1 84.31 548 GLN B N 1
ATOM 8581 C CA . GLN B 1 548 ? 16.984 3.512 -6.812 1 84.31 548 GLN B CA 1
ATOM 8582 C C . GLN B 1 548 ? 18.125 4.035 -5.93 1 84.31 548 GLN B C 1
ATOM 8584 O O . GLN B 1 548 ? 18.156 5.223 -5.594 1 84.31 548 GLN B O 1
ATOM 8589 N N . THR B 1 549 ? 19.016 3.246 -5.492 1 89.88 549 THR B N 1
ATOM 8590 C CA . THR B 1 549 ? 20.094 3.676 -4.594 1 89.88 549 THR B CA 1
ATOM 8591 C C . THR B 1 549 ? 21.031 4.648 -5.297 1 89.88 549 THR B C 1
ATOM 8593 O O . THR B 1 549 ? 21.625 5.523 -4.656 1 89.88 549 THR B O 1
ATOM 8596 N N . ASN B 1 550 ? 21.188 4.523 -6.605 1 91.19 550 ASN B N 1
ATOM 8597 C CA . ASN B 1 550 ? 21.969 5.48 -7.383 1 91.19 550 ASN B CA 1
ATOM 8598 C C . ASN B 1 550 ? 21.344 6.871 -7.352 1 91.19 550 ASN B C 1
ATOM 8600 O O . ASN B 1 550 ? 22.047 7.871 -7.188 1 91.19 550 ASN B O 1
ATOM 8604 N N . LEU B 1 551 ? 20.109 6.867 -7.445 1 80.75 551 LEU B N 1
ATOM 8605 C CA . LEU B 1 551 ? 19.406 8.133 -7.438 1 80.75 551 LEU B CA 1
ATOM 8606 C C . LEU B 1 551 ? 19.438 8.773 -6.055 1 80.75 551 LEU B C 1
ATOM 8608 O O . LEU B 1 551 ? 19.5 10 -5.934 1 80.75 551 LEU B O 1
ATOM 8612 N N . MET B 1 552 ? 19.375 7.969 -5.078 1 81.88 552 MET B N 1
ATOM 8613 C CA . MET B 1 552 ? 19.375 8.461 -3.701 1 81.88 552 MET B CA 1
ATOM 8614 C C . MET B 1 552 ? 20.641 9.25 -3.408 1 81.88 552 MET B C 1
ATOM 8616 O O . MET B 1 552 ? 20.609 10.242 -2.672 1 81.88 552 MET B O 1
ATOM 8620 N N . VAL B 1 553 ? 21.719 8.844 -4.012 1 87 553 VAL B N 1
ATOM 8621 C CA . VAL B 1 553 ? 22.984 9.469 -3.668 1 87 553 VAL B CA 1
ATOM 8622 C C . VAL B 1 553 ? 23.312 10.562 -4.688 1 87 553 VAL B C 1
ATOM 8624 O O . VAL B 1 553 ? 24.25 11.336 -4.492 1 87 553 VAL B O 1
ATOM 8627 N N . TYR B 1 554 ? 22.594 10.664 -5.754 1 83.56 554 TYR B N 1
ATOM 8628 C CA . TYR B 1 554 ? 22.875 11.578 -6.852 1 83.56 554 TYR B CA 1
ATOM 8629 C C . TYR B 1 554 ? 22.938 13.023 -6.359 1 83.56 554 TYR B C 1
ATOM 8631 O O . TYR B 1 554 ? 23.922 13.719 -6.586 1 83.56 554 TYR B O 1
ATOM 8639 N N . GLY B 1 555 ? 21.938 13.406 -5.637 1 79.31 555 GLY B N 1
ATOM 8640 C CA . GLY B 1 555 ? 21.844 14.766 -5.129 1 79.31 555 GLY B CA 1
ATOM 8641 C C . GLY B 1 555 ? 22.859 15.062 -4.043 1 79.31 555 GLY B C 1
ATOM 8642 O O . GLY B 1 555 ? 23.734 15.914 -4.227 1 79.31 555 GLY B O 1
ATOM 8643 N N . PRO B 1 556 ? 22.766 14.32 -3.066 1 74.31 556 PRO B N 1
ATOM 8644 C CA . PRO B 1 556 ? 23.672 14.562 -1.938 1 74.31 556 PRO B CA 1
ATOM 8645 C C . PRO B 1 556 ? 25.141 14.492 -2.336 1 74.31 556 PRO B C 1
ATOM 8647 O O . PRO B 1 556 ? 25.984 15.164 -1.737 1 74.31 556 PRO B O 1
ATOM 8650 N N . GLY B 1 557 ? 25.469 13.703 -3.301 1 80.69 557 GLY B N 1
ATOM 8651 C CA . GLY B 1 557 ? 26.859 13.57 -3.734 1 80.69 557 GLY B CA 1
ATOM 8652 C C . GLY B 1 557 ? 27.25 14.586 -4.789 1 80.69 557 GLY B C 1
ATOM 8653 O O . GLY B 1 557 ? 28.422 14.695 -5.145 1 80.69 557 GLY B O 1
ATOM 8654 N N . GLY B 1 558 ? 26.188 15.305 -5.273 1 80 558 GLY B N 1
ATOM 8655 C CA . GLY B 1 558 ? 26.469 16.297 -6.301 1 80 558 GLY B CA 1
ATOM 8656 C C . GLY B 1 558 ? 26.953 15.68 -7.602 1 80 558 GLY B C 1
ATOM 8657 O O . GLY B 1 558 ? 27.875 16.203 -8.227 1 80 558 GLY B O 1
ATOM 8658 N N . TYR B 1 559 ? 26.469 14.617 -7.961 1 86.38 559 TYR B N 1
ATOM 8659 C CA . TYR B 1 559 ? 26.953 13.883 -9.125 1 86.38 559 TYR B CA 1
ATOM 8660 C C . TYR B 1 559 ? 26.297 14.375 -10.398 1 86.38 559 TYR B C 1
ATOM 8662 O O . TYR B 1 559 ? 25.219 14.977 -10.359 1 86.38 559 TYR B O 1
ATOM 8670 N N . ARG B 1 560 ? 27.062 14.148 -11.414 1 86.12 560 ARG B N 1
ATOM 8671 C CA . ARG B 1 560 ? 26.516 14.289 -12.766 1 86.12 560 ARG B CA 1
ATOM 8672 C C . ARG B 1 560 ? 26.438 12.93 -13.461 1 86.12 560 ARG B C 1
ATOM 8674 O O . ARG B 1 560 ? 27.031 11.953 -13.008 1 86.12 560 ARG B O 1
ATOM 8681 N N . LEU B 1 561 ? 25.672 12.844 -14.547 1 88 561 LEU B N 1
ATOM 8682 C CA . LEU B 1 561 ? 25.484 11.609 -15.305 1 88 561 LEU B CA 1
ATOM 8683 C C . LEU B 1 561 ? 26.828 11.008 -15.695 1 88 561 LEU B C 1
ATOM 8685 O O . LEU B 1 561 ? 27.031 9.797 -15.594 1 88 561 LEU B O 1
ATOM 8689 N N . PHE B 1 562 ? 27.688 11.805 -16.078 1 90.75 562 PHE B N 1
ATOM 8690 C CA . PHE B 1 562 ? 28.969 11.336 -16.609 1 90.75 562 PHE B CA 1
ATOM 8691 C C . PHE B 1 562 ? 29.828 10.734 -15.492 1 90.75 562 PHE B C 1
ATOM 8693 O O . PHE B 1 562 ? 30.688 9.898 -15.758 1 90.75 562 PHE B O 1
ATOM 8700 N N . ASP B 1 563 ? 29.625 11.141 -14.297 1 91.19 563 ASP B N 1
ATOM 8701 C CA . ASP B 1 563 ? 30.344 10.531 -13.172 1 91.19 563 ASP B CA 1
ATOM 8702 C C . ASP B 1 563 ? 29.984 9.055 -13.031 1 91.19 563 ASP B C 1
ATOM 8704 O O . ASP B 1 563 ? 30.844 8.227 -12.727 1 91.19 563 ASP B O 1
ATOM 8708 N N . TYR B 1 564 ? 28.734 8.711 -13.266 1 93.44 564 TYR B N 1
ATOM 8709 C CA . TYR B 1 564 ? 28.266 7.328 -13.203 1 93.44 564 TYR B CA 1
ATOM 8710 C C . TYR B 1 564 ? 28.844 6.508 -14.352 1 93.44 564 TYR B C 1
ATOM 8712 O O . TYR B 1 564 ? 29.266 5.363 -14.164 1 93.44 564 TYR B O 1
ATOM 8720 N N . VAL B 1 565 ? 28.859 7.113 -15.516 1 93.94 565 VAL B N 1
ATOM 8721 C CA . VAL B 1 565 ? 29.344 6.414 -16.703 1 93.94 565 VAL B CA 1
ATOM 8722 C C . VAL B 1 565 ? 30.828 6.133 -16.562 1 93.94 565 VAL B C 1
ATOM 8724 O O . VAL B 1 565 ? 31.297 5.035 -16.891 1 93.94 565 VAL B O 1
ATOM 8727 N N . LYS B 1 566 ? 31.562 7.105 -16.109 1 94.62 566 LYS B N 1
ATOM 8728 C CA . LYS B 1 566 ? 33.031 6.992 -15.992 1 94.62 566 LYS B CA 1
ATOM 8729 C C . LYS B 1 566 ? 33.406 5.863 -15.047 1 94.62 566 LYS B C 1
ATOM 8731 O O . LYS B 1 566 ? 34.344 5.125 -15.312 1 94.62 566 LYS B O 1
ATOM 8736 N N . LEU B 1 567 ? 32.75 5.707 -14 1 95 567 LEU B N 1
ATOM 8737 C CA . LEU B 1 567 ? 33.062 4.695 -13 1 95 567 LEU B CA 1
ATOM 8738 C C . LEU B 1 567 ? 32.281 3.41 -13.25 1 95 567 LEU B C 1
ATOM 8740 O O . LEU B 1 567 ? 32.844 2.314 -13.164 1 95 567 LEU B O 1
ATOM 8744 N N . GLY B 1 568 ? 31.047 3.52 -13.562 1 95.31 568 GLY B N 1
ATOM 8745 C CA . GLY B 1 568 ? 30.141 2.389 -13.633 1 95.31 568 GLY B CA 1
ATOM 8746 C C . GLY B 1 568 ? 30.266 1.599 -14.922 1 95.31 568 GLY B C 1
ATOM 8747 O O . GLY B 1 568 ? 30.156 0.37 -14.922 1 95.31 568 GLY B O 1
ATOM 8748 N N . ALA B 1 569 ? 30.438 2.273 -16.047 1 95.19 569 ALA B N 1
ATOM 8749 C CA . ALA B 1 569 ? 30.469 1.582 -17.328 1 95.19 569 ALA B CA 1
ATOM 8750 C C . ALA B 1 569 ? 31.672 0.632 -17.406 1 95.19 569 ALA B C 1
ATOM 8752 O O . ALA B 1 569 ? 31.516 -0.544 -17.734 1 95.19 569 ALA B O 1
ATOM 8753 N N . PRO B 1 570 ? 32.875 1.132 -17.125 1 96.31 570 PRO B N 1
ATOM 8754 C CA . PRO B 1 570 ? 34 0.197 -17.141 1 96.31 570 PRO B CA 1
ATOM 8755 C C . PRO B 1 570 ? 33.812 -0.959 -16.156 1 96.31 570 PRO B C 1
ATOM 8757 O O . PRO B 1 570 ? 34.188 -2.098 -16.469 1 96.31 570 PRO B O 1
ATOM 8760 N N . LEU B 1 571 ? 33.312 -0.667 -15.008 1 96.81 571 LEU B N 1
ATOM 8761 C CA . LEU B 1 571 ? 33.062 -1.718 -14.023 1 96.81 571 LEU B CA 1
ATOM 8762 C C . LEU B 1 571 ? 32.062 -2.738 -14.57 1 96.81 571 LEU B C 1
ATOM 8764 O O . LEU B 1 571 ? 32.25 -3.945 -14.375 1 96.81 571 LEU B O 1
ATOM 8768 N N . SER B 1 572 ? 31 -2.268 -15.203 1 96.81 572 SER B N 1
ATOM 8769 C CA . SER B 1 572 ? 30.016 -3.164 -15.781 1 96.81 572 SER B CA 1
ATOM 8770 C C . SER B 1 572 ? 30.641 -4.094 -16.812 1 96.81 572 SER B C 1
ATOM 8772 O O . SER B 1 572 ? 30.297 -5.273 -16.891 1 96.81 572 SER B O 1
ATOM 8774 N N . ILE B 1 573 ? 31.531 -3.564 -17.609 1 97.06 573 ILE B N 1
ATOM 8775 C CA . ILE B 1 573 ? 32.219 -4.355 -18.641 1 97.06 573 ILE B CA 1
ATOM 8776 C C . ILE B 1 573 ? 33.094 -5.395 -17.969 1 97.06 573 ILE B C 1
ATOM 8778 O O . ILE B 1 573 ? 33.156 -6.555 -18.391 1 97.06 573 ILE B O 1
ATOM 8782 N N . ILE B 1 574 ? 33.812 -4.996 -16.953 1 97.81 574 ILE B N 1
ATOM 8783 C CA . ILE B 1 574 ? 34.688 -5.91 -16.219 1 97.81 574 ILE B CA 1
ATOM 8784 C C . ILE B 1 574 ? 33.875 -7.062 -15.648 1 97.81 574 ILE B C 1
ATOM 8786 O O . ILE B 1 574 ? 34.25 -8.227 -15.781 1 97.81 574 ILE B O 1
ATOM 8790 N N . LEU B 1 575 ? 32.812 -6.762 -15.047 1 97.88 575 LEU B N 1
ATOM 8791 C CA . LEU B 1 575 ? 31.969 -7.777 -14.406 1 97.88 575 LEU B CA 1
ATOM 8792 C C . LEU B 1 575 ? 31.281 -8.656 -15.445 1 97.88 575 LEU B C 1
ATOM 8794 O O . LEU B 1 575 ? 31 -9.828 -15.188 1 97.88 575 LEU B O 1
ATOM 8798 N N . TRP B 1 576 ? 31 -8.055 -16.641 1 98 576 TRP B N 1
ATOM 8799 C CA . TRP B 1 576 ? 30.5 -8.836 -17.781 1 98 576 TRP B CA 1
ATOM 8800 C C . TRP B 1 576 ? 31.484 -9.938 -18.156 1 98 576 TRP B C 1
ATOM 8802 O O . TRP B 1 576 ? 31.109 -11.109 -18.219 1 98 576 TRP B O 1
ATOM 8812 N N . ILE B 1 577 ? 32.719 -9.586 -18.234 1 98 577 ILE B N 1
ATOM 8813 C CA . ILE B 1 577 ? 33.781 -10.523 -18.641 1 98 577 ILE B CA 1
ATOM 8814 C C . ILE B 1 577 ? 33.969 -11.555 -17.531 1 98 577 ILE B C 1
ATOM 8816 O O . ILE B 1 577 ? 34.062 -12.75 -17.797 1 98 577 ILE B O 1
ATOM 8820 N N . VAL B 1 578 ? 34 -11.117 -16.328 1 97.88 578 VAL B N 1
ATOM 8821 C CA . VAL B 1 578 ? 34.25 -11.992 -15.188 1 97.88 578 VAL B CA 1
ATOM 8822 C C . VAL B 1 578 ? 33.125 -13.016 -15.078 1 97.88 578 VAL B C 1
ATOM 8824 O O . VAL B 1 578 ? 33.375 -14.203 -14.875 1 97.88 578 VAL B O 1
ATOM 8827 N N . THR B 1 579 ? 31.859 -12.594 -15.195 1 98.25 579 THR B N 1
ATOM 8828 C CA . THR B 1 579 ? 30.703 -13.469 -15.039 1 98.25 579 THR B CA 1
ATOM 8829 C C . THR B 1 579 ? 30.656 -14.508 -16.172 1 98.25 579 THR B C 1
ATOM 8831 O O . THR B 1 579 ? 30.375 -15.68 -15.922 1 98.25 579 THR B O 1
ATOM 8834 N N . VAL B 1 580 ? 30.938 -14.062 -17.406 1 97.81 580 VAL B N 1
ATOM 8835 C CA . VAL B 1 580 ? 30.891 -14.945 -18.562 1 97.81 580 VAL B CA 1
ATOM 8836 C C . VAL B 1 580 ? 31.969 -16.016 -18.438 1 97.81 580 VAL B C 1
ATOM 8838 O O . VAL B 1 580 ? 31.75 -17.172 -18.828 1 97.81 580 VAL B O 1
ATOM 8841 N N . LEU B 1 581 ? 33.062 -15.695 -17.812 1 97.38 581 LEU B N 1
ATOM 8842 C CA . LEU B 1 581 ? 34.188 -16.641 -17.672 1 97.38 581 LEU B CA 1
ATOM 8843 C C . LEU B 1 581 ? 33.969 -17.562 -16.469 1 97.38 581 LEU B C 1
ATOM 8845 O O . LEU B 1 581 ? 34.281 -18.75 -16.531 1 97.38 581 LEU B O 1
ATOM 8849 N N . LEU B 1 582 ? 33.406 -17.078 -15.438 1 97.62 582 LEU B N 1
ATOM 8850 C CA . LEU B 1 582 ? 33.344 -17.797 -14.172 1 97.62 582 LEU B CA 1
ATOM 8851 C C . LEU B 1 582 ? 32.094 -18.656 -14.086 1 97.62 582 LEU B C 1
ATOM 8853 O O . LEU B 1 582 ? 32.094 -19.734 -13.477 1 97.62 582 LEU B O 1
ATOM 8857 N N . ALA B 1 583 ? 30.984 -18.203 -14.617 1 97.5 583 ALA B N 1
ATOM 8858 C CA . ALA B 1 583 ? 29.703 -18.891 -14.469 1 97.5 583 ALA B CA 1
ATOM 8859 C C . ALA B 1 583 ? 29.781 -20.328 -14.977 1 97.5 583 ALA B C 1
ATOM 8861 O O . ALA B 1 583 ? 29.406 -21.266 -14.266 1 97.5 583 ALA B O 1
ATOM 8862 N N . PRO B 1 584 ? 30.359 -20.594 -16.203 1 96.31 584 PRO B N 1
ATOM 8863 C CA . PRO B 1 584 ? 30.438 -21.969 -16.703 1 96.31 584 PRO B CA 1
ATOM 8864 C C . PRO B 1 584 ? 31.453 -22.828 -15.945 1 96.31 584 PRO B C 1
ATOM 8866 O O . PRO B 1 584 ? 31.391 -24.062 -15.992 1 96.31 584 PRO B O 1
ATOM 8869 N N . GLN B 1 585 ? 32.344 -22.203 -15.258 1 96.06 585 GLN B N 1
ATOM 8870 C CA . GLN B 1 585 ? 33.281 -22.938 -14.445 1 96.06 585 GLN B CA 1
ATOM 8871 C C . GLN B 1 585 ? 32.656 -23.438 -13.156 1 96.06 585 GLN B C 1
ATOM 8873 O O . GLN B 1 585 ? 33 -24.516 -12.648 1 96.06 585 GLN B O 1
ATOM 8878 N N . ILE B 1 586 ? 31.766 -22.719 -12.656 1 96.38 586 ILE B N 1
ATOM 8879 C CA . ILE B 1 586 ? 31.047 -23.094 -11.438 1 96.38 586 ILE B CA 1
ATOM 8880 C C . ILE B 1 586 ? 29.922 -24.062 -11.781 1 96.38 586 ILE B C 1
ATOM 8882 O O . ILE B 1 586 ? 29.75 -25.078 -11.117 1 96.38 586 ILE B O 1
ATOM 8886 N N . TRP B 1 587 ? 29.156 -23.625 -12.812 1 96.25 587 TRP B N 1
ATOM 8887 C CA . TRP B 1 587 ? 28.109 -24.469 -13.352 1 96.25 587 TRP B CA 1
ATOM 8888 C C . TRP B 1 587 ? 28.391 -24.859 -14.797 1 96.25 587 TRP B C 1
ATOM 8890 O O . TRP B 1 587 ? 28.094 -24.094 -15.727 1 96.25 587 TRP B O 1
ATOM 8900 N N . PRO B 1 588 ? 28.859 -26.062 -15.016 1 95.5 588 PRO B N 1
ATOM 8901 C CA . PRO B 1 588 ? 29.312 -26.453 -16.344 1 95.5 588 PRO B CA 1
ATOM 8902 C C . PRO B 1 588 ? 28.203 -26.484 -17.375 1 95.5 588 PRO B C 1
ATOM 8904 O O . PRO B 1 588 ? 27.062 -26.844 -17.047 1 95.5 588 PRO B O 1
ATOM 8907 N N . PHE B 1 589 ? 28.531 -26.125 -18.594 1 94.06 589 PHE B N 1
ATOM 8908 C CA . PHE B 1 589 ? 27.609 -26.172 -19.734 1 94.06 589 PHE B CA 1
ATOM 8909 C C . PHE B 1 589 ? 27.094 -27.594 -19.922 1 94.06 589 PHE B C 1
ATOM 8911 O O . PHE B 1 589 ? 25.922 -27.781 -20.266 1 94.06 589 PHE B O 1
ATOM 8918 N N . ARG B 1 590 ? 27.969 -28.5 -19.812 1 87.75 590 ARG B N 1
ATOM 8919 C CA . ARG B 1 590 ? 27.609 -29.906 -19.953 1 87.75 590 ARG B CA 1
ATOM 8920 C C . ARG B 1 590 ? 27.969 -30.688 -18.688 1 87.75 590 ARG B C 1
ATOM 8922 O O . ARG B 1 590 ? 29.125 -31.094 -18.516 1 87.75 590 ARG B O 1
ATOM 8929 N N . PRO B 1 591 ? 26.875 -30.641 -17.703 1 72.81 591 PRO B N 1
ATOM 8930 C CA . PRO B 1 591 ? 27.172 -31.391 -16.469 1 72.81 591 PRO B CA 1
ATOM 8931 C C . PRO B 1 591 ? 27.438 -32.875 -16.734 1 72.81 591 PRO B C 1
ATOM 8933 O O . PRO B 1 591 ? 26.891 -33.438 -17.688 1 72.81 591 PRO B O 1
ATOM 8936 N N . PHE B 1 592 ? 28.578 -33.5 -16.328 1 54.12 592 PHE B N 1
ATOM 8937 C CA . PHE B 1 592 ? 28.938 -34.875 -16.516 1 54.12 592 PHE B CA 1
ATOM 8938 C C . PHE B 1 592 ? 27.828 -35.812 -15.977 1 54.12 592 PHE B C 1
ATOM 8940 O O . PHE B 1 592 ? 27.125 -35.438 -15.039 1 54.12 592 PHE B O 1
#

Solvent-accessible surface area (backbone atoms only — not comparable to full-atom values): 58419 Å² total; per-residue (Å²): 124,54,69,49,10,53,50,46,50,50,43,49,49,49,43,51,54,49,37,53,68,62,81,54,57,60,36,60,44,36,46,50,43,43,50,51,35,39,75,72,60,58,35,52,66,68,60,41,30,45,26,48,35,37,58,46,52,57,21,52,49,20,41,28,28,40,51,35,15,28,56,39,8,34,34,57,56,54,59,46,65,73,49,50,72,84,59,89,43,71,51,51,40,37,50,40,47,25,53,57,40,16,59,50,8,22,68,28,55,41,55,64,54,49,62,60,43,48,62,52,46,54,38,49,17,65,62,68,69,42,39,37,30,60,43,38,56,49,42,35,51,20,15,44,34,15,15,43,25,22,38,66,3,29,70,47,40,33,50,51,38,54,52,42,33,73,72,72,43,79,68,76,54,50,59,59,48,26,76,56,17,44,58,50,26,52,52,50,52,50,50,45,50,72,41,40,77,76,67,42,64,82,44,53,66,70,71,66,68,57,81,62,49,44,29,30,40,37,47,28,21,29,40,81,84,21,83,40,46,68,28,23,31,50,76,57,56,48,54,64,39,64,57,27,38,57,48,31,36,32,50,88,84,46,71,40,65,74,58,54,53,75,42,57,37,46,66,56,25,32,36,30,28,39,18,28,67,73,33,52,53,52,51,53,56,39,79,39,42,36,70,41,64,72,85,78,79,74,72,87,62,61,68,71,61,32,31,40,26,39,34,26,36,17,85,65,21,87,44,50,74,28,23,40,54,80,47,36,44,40,76,75,64,63,29,44,77,52,25,50,21,52,88,48,31,57,57,97,54,59,68,52,71,36,56,38,45,62,60,26,37,32,36,27,44,22,46,67,63,48,50,72,64,41,47,62,31,57,43,28,71,41,55,44,74,49,79,89,44,58,53,50,48,58,85,35,18,63,56,38,51,48,43,52,52,48,39,54,49,36,41,64,69,64,75,40,52,71,42,56,34,32,45,50,39,28,50,47,31,46,74,71,58,25,28,52,74,68,51,36,60,66,41,40,61,60,55,60,50,46,31,50,21,29,29,44,22,47,29,48,35,30,57,73,31,38,30,21,52,51,54,20,52,54,50,38,67,72,63,39,63,85,33,67,66,56,49,45,43,49,50,29,48,53,27,36,54,37,5,49,46,33,46,33,53,59,26,40,34,63,42,47,51,24,36,44,41,34,22,56,71,51,68,37,42,44,61,32,40,51,53,36,37,48,48,25,17,52,59,38,50,39,37,45,81,15,32,70,48,40,44,66,36,32,63,84,29,66,59,53,65,63,52,29,35,68,56,20,42,60,49,49,52,52,50,50,53,50,45,59,63,45,35,41,72,78,37,44,48,70,72,128,124,53,70,49,10,54,51,45,50,50,44,48,49,49,43,52,54,49,38,53,67,62,82,54,57,62,37,60,44,36,47,50,43,44,50,52,35,39,75,70,59,60,35,51,66,67,61,40,29,45,26,49,35,38,59,46,54,57,21,50,49,21,42,28,28,40,50,35,15,28,56,38,7,33,36,57,57,54,59,45,63,74,49,50,73,84,60,89,44,70,52,51,40,37,51,40,47,25,53,58,39,14,58,50,8,22,69,30,53,41,54,65,53,49,63,62,44,47,60,54,47,52,39,49,18,64,65,68,69,42,39,38,30,62,43,38,56,50,43,35,52,20,17,44,34,16,16,44,24,23,37,67,3,29,71,50,40,33,49,51,39,52,53,42,32,72,74,71,41,78,68,75,54,50,58,59,46,26,75,56,17,44,57,50,28,51,52,50,51,52,49,46,51,72,41,39,79,76,67,42,64,83,42,55,66,67,71,68,68,59,79,62,48,44,30,31,41,38,46,27,21,30,38,82,83,20,85,41,47,69,28,23,31,49,75,57,55,48,55,63,39,64,56,25,38,58,47,32,36,32,51,88,84,46,69,39,65,74,59,54,51,76,44,57,37,47,66,58,26,33,36,32,29,38,17,31,66,72,32,52,55,52,51,55,56,39,80,38,41,36,70,42,64,72,86,79,77,73,72,89,62,61,68,72,62,33,30,40,28,40,35,25,36,18,84,66,21,87,45,49,73,28,24,41,55,79,47,37,44,39,76,74,64,61,30,43,78,53,24,47,20,51,88,49,32,56,58,96,55,61,70,53,70,36,56,41,44,63,58,26,37,32,34,26,45,23,45,66,62,48,49,72,64,40,49,61,32,56,43,27,72,42,55,44,73,50,79,86,47,59,55,49,46,60,84,35,18,64,54,38,51,48,43,50,50,50,38,55,49,37,41,65,69,64,74,40,53,72,43,56,35,33,44,51,39,26,48,49,31,47,74,70,58,24,30,52,73,68,51,35,59,68,41,38,60,60,56,60,50,47,32,50,20,28,31,44,21,46,30,48,36,31,57,74,31,38,28,20,53,50,53,20,51,55,49,37,68,72,62,38,64,86,34,67,67,55,49,42,44,49,50,28,49,52,26,34,54,37,5,50,47,32,45,33,53,58,26,38,34,63,43,47,53,24,36,44,42,33,22,55,72,51,67,37,42,44,60,33,41,52,53,36,36,48,48,25,17,52,58,37,51,39,38,44,81,15,30,69,50,40,44,65,35,31,64,84,31,65,59,55,65,62,52,28,34,67,56,21,40,58,49,48,53,52,50,49,54,50,44,57,63,45,35,42,71,76,37,45,48,72,72,129